Protein AF-A0A970HM15-F1 (afdb_monomer)

Mean predicted aligned error: 8.65 Å

Radius of gyration: 31.59 Å; Cα contacts (8 Å, |Δi|>4): 1946; chains: 1; bounding box: 91×61×74 Å

Sequence (796 aa):
MKNLAITLLSLAVATAALCGQAEATPLPNGTLEITVYDVKNAVRAGQLTLDAEPDGNACCSAEGIETQAQIRALEAGVEVTVVVRDTTGQDRALDLEAFYPIDLTGWTRWLDINTSQVMASFHRFKEKRYPFLAVSPPQGDTGLCMGVHPTQPFLYEIIVDASGITLKAPLGLTPLGEGPVKSRAEITFYIFPIPAAHGFRGALALYYSLFPEAFERRAMAEGMWLFSFPTEQLPNPHDYAYREGGPNGWKIDERLGIGTYPYTEVSSRTIAVPRLPADRQEALEIFAEMQTGINPAAWYLRGATVDSEVSRTGQRSLKCSKTDPQEWVGASQDIMVNQQRAEPITITGWLKAEGVTGFRGRECSLYADVLLIDGSWAFGRIVDFSVGTHDWQKSSMTFYFDRPVKMVRLHCLFRRGHTGTVWFDDITVTTASRPDENLCLNPGFEIHGTNLDIDAINAYALHAADNQPVFLITTHMGADVSPETPQKLLRFTLNPSPFLRQAEGVELPPGPKEIARYVNMIEAIPAIDGAYIDSVSSWATAHNDFRREHFYCNRNPFTYDPTTKQVVAAGRYYTWHFLDQLQKQLNPLGKWVFTNIHNTMDTFLLYTVSDIPGIESSITSHERFAYIRSASYQKPALLLNFLNLHDFDKRSKHEYHWRMSVLYGLYPSIGRRCDEAYALYGDLYRRFMPSLKSISAAGWQPITHAMLEPAGPYIERFGQSPKRGLYFTVYNENRSPYEGVLIVDAEALGIRAGEVVQVTDTTTGASWPAEFADGQLRAFFSIAAEDVAVLQLKAE

Secondary structure (DSSP, 8-state):
-TTHHHHHHHHHHHHHHHSSS----PPPS-EEEEEEEETTTTEEEEEEEEESSTT-EEEEEETTEEEEEEEEEETTEEEEEEEEEESSSS-EEEEEEEEEE---TTPEEE-SSS-EEEPPTT--EEE-SSSEEEEE-SSSSEEEEEEE-TTS----EEEEETTEEEEEEEEEEBTTS-GGGBTEEEEEEEEEEEETTTHHHHHHHHHHHH-GGGS-------SEEEESS-GGG-SSGGGEEEEE--STTHHHHHHHTPEEE-EE--SEEEEE-SS--SSHHHHHHHHHHHHHS-EETT-EEEB-EEESS--SSTT-EEEEEES-TT--EEEEEEEE---SS---EEEEEEEEEEEE-S-SSTTEEEEEEEEETTS-EEEEEEEE---EEEEEEEEEEEE--SS-EEEEEEEEEE-SS--EEEEEEEEEEEETTBTT---SSSTTS-SEE--HHHHHHHHHB-B-TTSSBPEEEESSSS-SS--SS---EEEEEB---TTPPPPTTSPPPHHHHHHHHHHHHHHH-TT--EEEE--TTSGGGG-EE--GGGGGG--S-BEE-TTT--EEEEHHHHHHHHHHHHHHHHGGGT-EEEE-----SS-HHHHHT-SEEEE-S----HHHHHHHHHHHTTS--EEEE-TTTTTTTSHHHHHHHHHHHHHHT-EEEE-S-HHHHHHHHHHHHHHHHHHHHHHHHH-EESS--EEEES--SEEEEE-S-GGG-EEEEEEE-SSS-EEEEEEEETTTTTPPTTT--EEEETTT--EEEEEEETTEEEEEEEE-TTEEEEEEE---

pLDDT: mean 91.55, std 12.41, range [22.52, 98.75]

Nearest PDB structures (foldseek):
  3k25-assembly2_B  TM=5.687E-01  e=7.316E-04  Synechocystis sp. PCC 6803
  1k1w-assembly1_A  TM=5.435E-01  e=3.963E-03  Thermococcus litoralis
  1k1x-assembly1_A  TM=5.190E-01  e=3.963E-03  Thermococcus litoralis
  8tvr-assembly1_S  TM=1.993E-01  e=1.738E-02  Salmonella phage P22

Structure (mmCIF, N/CA/C/O backbone):
data_AF-A0A970HM15-F1
#
_entry.id   AF-A0A970HM15-F1
#
loop_
_atom_site.group_PDB
_atom_site.id
_atom_site.type_symbol
_atom_site.label_atom_id
_atom_site.label_alt_id
_atom_site.label_comp_id
_atom_site.label_asym_id
_atom_site.label_entity_id
_atom_site.label_seq_id
_atom_site.pdbx_PDB_ins_code
_atom_site.Cartn_x
_atom_site.Cartn_y
_atom_site.Cartn_z
_atom_site.occupancy
_atom_site.B_iso_or_equiv
_atom_site.auth_seq_id
_atom_site.auth_comp_id
_atom_site.auth_asym_id
_atom_site.auth_atom_id
_atom_site.pdbx_PDB_model_num
ATOM 1 N N . MET A 1 1 ? 1.403 -31.945 -13.152 1.00 30.64 1 MET A N 1
ATOM 2 C CA . MET A 1 1 ? 2.686 -32.657 -12.934 1.00 30.64 1 MET A CA 1
ATOM 3 C C . MET A 1 1 ? 3.635 -32.613 -14.136 1.00 30.64 1 MET A C 1
ATOM 5 O O . MET A 1 1 ? 4.787 -32.284 -13.918 1.00 30.64 1 MET A O 1
ATOM 9 N N . LYS A 1 2 ? 3.205 -32.829 -15.394 1.00 22.52 2 LYS A N 1
ATOM 10 C CA . LYS A 1 2 ? 4.093 -32.648 -16.573 1.00 22.52 2 LYS A CA 1
ATOM 11 C C . LYS A 1 2 ? 4.417 -31.182 -16.936 1.00 22.52 2 LYS A C 1
ATOM 13 O O . LYS A 1 2 ? 5.478 -30.935 -17.488 1.00 22.52 2 LYS A O 1
ATOM 18 N N . ASN A 1 3 ? 3.579 -30.216 -16.540 1.00 25.91 3 ASN A N 1
ATOM 19 C CA . ASN A 1 3 ? 3.845 -28.782 -16.755 1.00 25.91 3 ASN A CA 1
ATOM 20 C C . ASN A 1 3 ? 4.819 -28.162 -15.735 1.00 25.91 3 ASN A C 1
ATOM 22 O O . ASN A 1 3 ? 5.382 -27.120 -16.024 1.00 25.91 3 ASN A O 1
ATOM 26 N N . LEU A 1 4 ? 5.069 -28.809 -14.587 1.00 27.09 4 LEU A N 1
ATOM 27 C CA . LEU A 1 4 ? 6.011 -28.306 -13.571 1.00 27.09 4 LEU A CA 1
ATOM 28 C C . LEU A 1 4 ? 7.479 -28.549 -13.981 1.00 27.09 4 LEU A C 1
ATOM 30 O O . LEU A 1 4 ? 8.359 -27.756 -13.671 1.00 27.09 4 LEU A O 1
ATOM 34 N N . ALA A 1 5 ? 7.729 -29.624 -14.735 1.00 25.83 5 ALA A N 1
ATOM 35 C CA . ALA A 1 5 ? 9.057 -29.979 -15.237 1.00 25.83 5 ALA A CA 1
ATOM 36 C C . ALA A 1 5 ? 9.518 -29.099 -16.416 1.00 25.83 5 ALA A C 1
ATOM 38 O O . ALA A 1 5 ? 10.714 -28.967 -16.649 1.00 25.83 5 ALA A O 1
ATOM 39 N N . ILE A 1 6 ? 8.582 -28.478 -17.145 1.00 27.80 6 ILE A N 1
ATOM 40 C CA . ILE A 1 6 ? 8.892 -27.578 -18.267 1.00 27.80 6 ILE A CA 1
ATOM 41 C C . ILE A 1 6 ? 9.220 -26.168 -17.746 1.00 27.80 6 ILE A C 1
ATOM 43 O O . ILE A 1 6 ? 10.126 -25.532 -18.274 1.00 27.80 6 ILE A O 1
ATOM 47 N N . THR A 1 7 ? 8.577 -25.724 -16.657 1.00 30.16 7 THR A N 1
ATOM 48 C CA . THR A 1 7 ? 8.855 -24.425 -16.018 1.00 30.16 7 THR A CA 1
ATOM 49 C C . THR A 1 7 ? 10.227 -24.383 -15.336 1.00 30.16 7 THR A C 1
ATOM 51 O O . THR A 1 7 ? 10.932 -23.383 -15.445 1.00 30.16 7 THR A O 1
ATOM 54 N N . LEU A 1 8 ? 10.654 -25.486 -14.706 1.00 28.95 8 LEU A N 1
ATOM 55 C CA . LEU A 1 8 ? 11.996 -25.615 -14.116 1.00 28.95 8 LEU A CA 1
ATOM 56 C C . LEU A 1 8 ? 13.106 -25.642 -15.181 1.00 28.95 8 LEU A C 1
ATOM 58 O O . LEU A 1 8 ? 14.166 -25.060 -14.969 1.00 28.95 8 LEU A O 1
ATOM 62 N N . LEU A 1 9 ? 12.850 -26.232 -16.357 1.00 26.72 9 LEU A N 1
ATOM 63 C CA . LEU A 1 9 ? 13.803 -26.200 -17.473 1.00 26.72 9 LEU A CA 1
ATOM 64 C C . LEU A 1 9 ? 13.884 -24.813 -18.133 1.00 26.72 9 LEU A C 1
ATOM 66 O O . LEU A 1 9 ? 14.956 -24.414 -18.568 1.00 26.72 9 LEU A O 1
ATOM 70 N N . SER A 1 10 ? 12.781 -24.056 -18.194 1.00 29.64 10 SER A N 1
ATOM 71 C CA . SER A 1 10 ? 12.797 -22.683 -18.722 1.00 29.64 10 SER A CA 1
ATOM 72 C C . SER A 1 10 ? 13.411 -21.667 -17.759 1.00 29.64 10 SER A C 1
ATOM 74 O O . SER A 1 10 ? 14.005 -20.698 -18.224 1.00 29.64 10 SER A O 1
ATOM 76 N N . LEU A 1 11 ? 13.317 -21.894 -16.440 1.00 34.50 11 LEU A N 1
ATOM 77 C CA . LEU A 1 11 ? 14.015 -21.073 -15.447 1.00 34.50 11 LEU A CA 1
ATOM 78 C C . LEU A 1 11 ? 15.526 -21.302 -15.525 1.00 34.50 11 LEU A C 1
ATOM 80 O O . LEU A 1 11 ? 16.256 -20.327 -15.604 1.00 34.50 11 LEU A O 1
ATOM 84 N N . ALA A 1 12 ? 15.965 -22.563 -15.635 1.00 29.70 12 ALA A N 1
ATOM 85 C CA . ALA A 1 12 ? 17.374 -22.919 -15.823 1.00 29.70 12 ALA A CA 1
ATOM 86 C C . ALA A 1 12 ? 17.977 -22.333 -17.113 1.00 29.70 12 ALA A C 1
ATOM 88 O O . ALA A 1 12 ? 19.162 -22.029 -17.159 1.00 29.70 12 ALA A O 1
ATOM 89 N N . VAL A 1 13 ? 17.172 -22.143 -18.166 1.00 32.38 13 VAL A N 1
ATOM 90 C CA . VAL A 1 13 ? 17.612 -21.493 -19.414 1.00 32.38 13 VAL A CA 1
ATOM 91 C C . VAL A 1 13 ? 17.644 -19.965 -19.283 1.00 32.38 13 VAL A C 1
ATOM 93 O O . VAL A 1 13 ? 18.488 -19.335 -19.909 1.00 32.38 13 VAL A O 1
ATOM 96 N N . ALA A 1 14 ? 16.797 -19.356 -18.446 1.00 33.56 14 ALA A N 1
ATOM 97 C CA . ALA A 1 14 ? 16.875 -17.924 -18.146 1.00 33.56 14 ALA A CA 1
ATOM 98 C C . ALA A 1 14 ? 18.066 -17.598 -17.227 1.00 33.56 14 ALA A C 1
ATOM 100 O O . ALA A 1 14 ? 18.763 -16.617 -17.480 1.00 33.56 14 ALA A O 1
ATOM 101 N N . THR A 1 15 ? 18.373 -18.449 -16.240 1.00 35.22 15 THR A N 1
ATOM 102 C CA . THR A 1 15 ? 19.641 -18.371 -15.498 1.00 35.22 15 THR A CA 1
ATOM 103 C C . THR A 1 15 ? 20.836 -18.679 -16.397 1.00 35.22 15 THR A C 1
ATOM 105 O O . THR A 1 15 ? 21.807 -17.941 -16.335 1.00 35.22 15 THR A O 1
ATOM 108 N N . ALA A 1 16 ? 20.769 -19.658 -17.308 1.00 31.70 16 ALA A N 1
ATOM 109 C CA . ALA A 1 16 ? 21.876 -19.970 -18.227 1.00 31.70 16 ALA A CA 1
ATOM 110 C C . ALA A 1 16 ? 22.087 -18.943 -19.360 1.00 31.70 16 ALA A C 1
ATOM 112 O O . ALA A 1 16 ? 23.170 -18.887 -19.934 1.00 31.70 16 ALA A O 1
ATOM 113 N N . ALA A 1 17 ? 21.080 -18.132 -19.701 1.00 36.69 17 ALA A N 1
ATOM 114 C CA . ALA A 1 17 ? 21.227 -17.033 -20.660 1.00 36.69 17 ALA A CA 1
ATOM 115 C C . ALA A 1 17 ? 21.759 -15.747 -19.999 1.00 36.69 17 ALA A C 1
ATOM 117 O O . ALA A 1 17 ? 22.427 -14.957 -20.656 1.00 36.69 17 ALA A O 1
ATOM 118 N N . LEU A 1 18 ? 21.505 -15.554 -18.697 1.00 40.38 18 LEU A N 1
ATOM 119 C CA . LEU A 1 18 ? 22.103 -14.485 -17.879 1.00 40.38 18 LEU A CA 1
ATOM 120 C C . LEU A 1 18 ? 23.485 -14.861 -17.319 1.00 40.38 18 LEU A C 1
ATOM 122 O O . LEU A 1 18 ? 24.289 -13.985 -17.019 1.00 40.38 18 LEU A O 1
ATOM 126 N N . CYS A 1 19 ? 23.762 -16.155 -17.194 1.00 35.81 19 CYS A N 1
ATOM 127 C CA . CYS A 1 19 ? 25.041 -16.729 -16.806 1.00 35.81 19 CYS A CA 1
ATOM 128 C C . CYS A 1 19 ? 25.513 -17.657 -17.921 1.00 35.81 19 CYS A C 1
ATOM 130 O O . CYS A 1 19 ? 25.247 -18.860 -17.884 1.00 35.81 19 CYS A O 1
ATOM 132 N N . GLY A 1 20 ? 26.264 -17.128 -18.889 1.00 32.31 20 GLY A N 1
ATOM 133 C CA . GLY A 1 20 ? 27.186 -17.983 -19.630 1.00 32.31 20 GLY A CA 1
ATOM 134 C C . GLY A 1 20 ? 28.057 -18.705 -18.604 1.00 32.31 20 GLY A C 1
ATOM 135 O O . GLY A 1 20 ? 28.857 -18.049 -17.957 1.00 32.31 20 GLY A O 1
ATOM 136 N N . GLN A 1 21 ? 27.792 -19.999 -18.378 1.00 30.98 21 GLN A N 1
ATOM 137 C CA . GLN A 1 21 ? 28.440 -20.873 -17.389 1.00 30.98 21 GLN A CA 1
ATOM 138 C C . GLN A 1 21 ? 29.095 -20.124 -16.213 1.00 30.98 21 GLN A C 1
ATOM 140 O O . GLN A 1 21 ? 30.317 -20.112 -16.085 1.00 30.98 21 GLN A O 1
ATOM 145 N N . ALA A 1 22 ? 28.296 -19.479 -15.361 1.00 35.69 22 ALA A N 1
ATOM 146 C CA . ALA A 1 22 ? 28.829 -18.951 -14.114 1.00 35.69 22 ALA A CA 1
ATOM 147 C C . ALA A 1 22 ? 29.036 -20.135 -13.163 1.00 35.69 22 ALA A C 1
ATOM 149 O O . ALA A 1 22 ? 28.093 -20.632 -12.547 1.00 35.69 22 ALA A O 1
ATOM 150 N N . GLU A 1 23 ? 30.275 -20.618 -13.068 1.00 33.22 23 GLU A N 1
ATOM 151 C CA . GLU A 1 23 ? 30.744 -21.211 -11.816 1.00 33.22 23 GLU A CA 1
ATOM 152 C C . GLU A 1 23 ? 30.349 -20.255 -10.681 1.00 33.22 23 GLU A C 1
ATOM 154 O O . GLU A 1 23 ? 30.469 -19.041 -10.846 1.00 33.22 23 GLU A O 1
ATOM 159 N N . ALA A 1 24 ? 29.820 -20.780 -9.570 1.00 38.03 24 ALA A N 1
ATOM 160 C CA . ALA A 1 24 ? 29.378 -19.973 -8.437 1.00 38.03 24 ALA A CA 1
ATOM 161 C C . ALA A 1 24 ? 30.477 -18.971 -8.059 1.00 38.03 24 ALA A C 1
ATOM 163 O O . ALA A 1 24 ? 31.510 -19.372 -7.524 1.00 38.03 24 ALA A O 1
ATOM 164 N N . THR A 1 25 ? 30.289 -17.685 -8.371 1.00 43.94 25 THR A N 1
ATOM 165 C CA . THR A 1 25 ? 31.270 -16.660 -8.020 1.00 43.94 25 THR A CA 1
ATOM 166 C C . THR A 1 25 ? 31.306 -16.601 -6.496 1.00 43.94 25 THR A C 1
ATOM 168 O O . THR A 1 25 ? 30.288 -16.232 -5.898 1.00 43.94 25 THR A O 1
ATOM 171 N N . PRO A 1 26 ? 32.412 -16.998 -5.840 1.00 52.44 26 PRO A N 1
ATOM 172 C CA . PRO A 1 26 ? 32.474 -16.976 -4.389 1.00 52.44 26 PRO A CA 1
ATOM 173 C C . PRO A 1 26 ? 32.239 -15.541 -3.914 1.00 52.44 26 PRO A C 1
ATOM 175 O O . PRO A 1 26 ? 32.713 -14.586 -4.540 1.00 52.44 26 PRO A O 1
ATOM 178 N N . LEU A 1 27 ? 31.482 -15.382 -2.822 1.00 62.38 27 LEU A N 1
ATOM 179 C CA . LEU A 1 27 ? 31.396 -14.088 -2.149 1.00 62.38 27 LEU A CA 1
ATOM 180 C C . LEU A 1 27 ? 32.825 -13.594 -1.873 1.00 62.38 27 LEU A C 1
ATOM 182 O O . LEU A 1 27 ? 33.687 -14.416 -1.553 1.00 62.38 27 LEU A O 1
ATOM 186 N N . PRO A 1 28 ? 33.104 -12.284 -1.998 1.00 60.19 28 PRO A N 1
ATOM 187 C CA . PRO A 1 28 ? 34.413 -11.757 -1.638 1.00 60.19 28 PRO A CA 1
ATOM 188 C C . PRO A 1 28 ? 34.787 -12.256 -0.231 1.00 60.19 28 PRO A C 1
ATOM 190 O O . PRO A 1 28 ? 33.967 -12.164 0.681 1.00 60.19 28 PRO A O 1
ATOM 193 N N . ASN A 1 29 ? 35.978 -12.844 -0.064 1.00 62.25 29 ASN A N 1
ATOM 194 C CA . ASN A 1 29 ? 36.423 -13.423 1.211 1.00 62.25 29 ASN A CA 1
ATOM 195 C C . ASN A 1 29 ? 36.212 -12.418 2.359 1.00 62.25 29 ASN A C 1
ATOM 197 O O . ASN A 1 29 ? 36.948 -11.437 2.467 1.00 62.25 29 ASN A O 1
ATOM 201 N N . GLY A 1 30 ? 35.208 -12.661 3.201 1.00 67.81 30 GLY A N 1
ATOM 202 C CA . GLY A 1 30 ? 34.805 -11.771 4.283 1.00 67.81 30 GLY A CA 1
ATOM 203 C C . GLY A 1 30 ? 34.034 -12.538 5.350 1.00 67.81 30 GLY A C 1
ATOM 204 O O . GLY A 1 30 ? 33.301 -13.478 5.051 1.00 67.81 30 GLY A O 1
ATOM 205 N N . THR A 1 31 ? 34.224 -12.163 6.608 1.00 85.62 31 THR A N 1
ATOM 206 C CA . THR A 1 31 ? 33.503 -12.737 7.747 1.00 85.62 31 THR A CA 1
ATOM 207 C C . THR A 1 31 ? 32.265 -11.905 8.039 1.00 85.62 31 THR A C 1
ATOM 209 O O . THR A 1 31 ? 32.374 -10.697 8.215 1.00 85.62 31 THR A O 1
ATOM 212 N N . LEU A 1 32 ? 31.095 -12.524 8.143 1.00 91.62 32 LEU A N 1
ATOM 213 C CA . LEU A 1 32 ? 29.884 -11.850 8.591 1.00 91.62 32 LEU A CA 1
ATOM 214 C C . LEU A 1 32 ? 29.911 -11.682 10.115 1.00 91.62 32 LEU A C 1
ATOM 216 O O . LEU A 1 32 ? 29.986 -12.663 10.856 1.00 91.62 32 LEU A O 1
ATOM 220 N N . GLU A 1 33 ? 29.796 -10.445 10.584 1.00 95.12 33 GLU A N 1
ATOM 221 C CA . GLU A 1 33 ? 29.717 -10.110 12.004 1.00 95.12 33 GLU A CA 1
ATOM 222 C C . GLU A 1 33 ? 28.267 -9.823 12.395 1.00 95.12 33 GLU A C 1
ATOM 224 O O . GLU A 1 33 ? 27.638 -8.917 11.857 1.00 95.12 33 GLU A O 1
ATOM 229 N N . ILE A 1 34 ? 27.719 -10.571 13.351 1.00 96.94 34 ILE A N 1
ATOM 230 C CA . ILE A 1 34 ? 26.359 -10.356 13.859 1.00 96.94 34 ILE A CA 1
ATOM 231 C C . ILE A 1 34 ? 26.451 -9.902 15.303 1.00 96.94 34 ILE A C 1
ATOM 233 O O . ILE A 1 34 ? 26.992 -10.610 16.152 1.00 96.94 34 ILE A O 1
ATOM 237 N N . THR A 1 35 ? 25.879 -8.742 15.597 1.00 98.00 35 THR A N 1
ATOM 238 C CA . THR A 1 35 ? 25.827 -8.190 16.947 1.00 98.00 35 THR A CA 1
ATOM 239 C C . THR A 1 35 ? 24.390 -7.900 17.348 1.00 98.00 35 THR A C 1
ATOM 241 O O . THR A 1 35 ? 23.608 -7.371 16.563 1.00 98.00 35 THR A O 1
ATOM 244 N N . VAL A 1 36 ? 24.041 -8.245 18.586 1.00 98.19 36 VAL A N 1
ATOM 245 C CA . VAL A 1 36 ? 22.740 -7.937 19.184 1.00 98.19 36 VAL A CA 1
ATOM 246 C C . VAL A 1 36 ? 22.963 -7.021 20.379 1.00 98.19 36 VAL A C 1
ATOM 248 O O . VAL A 1 36 ? 23.713 -7.355 21.300 1.00 98.19 36 VAL A O 1
ATOM 251 N N . TYR A 1 37 ? 22.309 -5.865 20.373 1.00 97.88 37 TYR A N 1
ATOM 252 C CA . TYR A 1 37 ? 22.393 -4.860 21.428 1.00 97.88 37 TYR A CA 1
ATOM 253 C C . TYR A 1 37 ? 21.059 -4.724 22.145 1.00 97.88 37 TYR A C 1
ATOM 255 O O . TYR A 1 37 ? 20.040 -4.487 21.506 1.00 97.88 37 TYR A O 1
ATOM 263 N N . ASP A 1 38 ? 21.063 -4.817 23.473 1.00 96.56 38 ASP A N 1
ATOM 264 C CA . ASP A 1 38 ? 19.918 -4.419 24.286 1.00 96.56 38 ASP A CA 1
ATOM 265 C C . ASP A 1 38 ? 19.900 -2.894 24.397 1.00 96.56 38 ASP A C 1
ATOM 267 O O . ASP A 1 38 ? 20.730 -2.282 25.074 1.00 96.56 38 ASP A O 1
ATOM 271 N N . VAL A 1 39 ? 18.950 -2.278 23.698 1.00 95.94 39 VAL A N 1
ATOM 272 C CA . VAL A 1 39 ? 18.876 -0.823 23.527 1.00 95.94 39 VAL A CA 1
ATOM 273 C C . VAL A 1 39 ? 18.465 -0.135 24.826 1.00 95.94 39 VAL A C 1
ATOM 275 O O . VAL A 1 39 ? 18.842 1.012 25.065 1.00 95.94 39 VAL A O 1
ATOM 278 N N . LYS A 1 40 ? 17.699 -0.820 25.680 1.00 91.25 40 LYS A N 1
ATOM 279 C CA . LYS A 1 40 ? 17.224 -0.264 26.950 1.00 91.25 40 LYS A CA 1
ATOM 280 C C . LYS A 1 40 ? 18.339 -0.241 27.990 1.00 91.25 40 LYS A C 1
ATOM 282 O O . LYS A 1 40 ? 18.469 0.736 28.721 1.00 91.25 40 LYS A O 1
ATOM 287 N N . ASN A 1 41 ? 19.131 -1.308 28.038 1.00 90.12 41 ASN A N 1
ATOM 288 C CA . ASN A 1 41 ? 20.212 -1.468 29.006 1.00 90.12 41 ASN A CA 1
ATOM 289 C C . ASN A 1 41 ? 21.568 -0.958 28.488 1.00 90.12 41 ASN A C 1
ATOM 291 O O . ASN A 1 41 ? 22.515 -0.866 29.264 1.00 90.12 41 ASN A O 1
ATOM 295 N N . ALA A 1 42 ? 21.661 -0.610 27.199 1.00 92.06 42 ALA A N 1
ATOM 296 C CA . ALA A 1 42 ? 22.886 -0.182 26.522 1.00 92.06 42 ALA A CA 1
ATOM 297 C C . ALA A 1 42 ? 24.038 -1.200 26.647 1.00 92.06 42 ALA A C 1
ATOM 299 O O . ALA A 1 42 ? 25.206 -0.829 26.774 1.00 92.06 42 ALA A O 1
ATOM 300 N N . VAL A 1 43 ? 23.706 -2.493 26.599 1.00 94.69 43 VAL A N 1
ATOM 301 C CA . VAL A 1 43 ? 24.668 -3.601 26.690 1.00 94.69 43 VAL A CA 1
ATOM 302 C C . VAL A 1 43 ? 24.630 -4.461 25.434 1.00 94.69 43 VAL A C 1
ATOM 304 O O . VAL A 1 43 ? 23.590 -4.634 24.799 1.00 94.69 43 VAL A O 1
ATOM 307 N N . ARG A 1 44 ? 25.780 -5.030 25.073 1.00 95.50 44 ARG A N 1
ATOM 308 C CA . ARG A 1 44 ? 25.866 -6.021 24.000 1.00 95.50 44 ARG A CA 1
ATOM 309 C C . ARG A 1 44 ? 25.376 -7.371 24.527 1.00 95.50 44 ARG A C 1
ATOM 311 O O . ARG A 1 44 ? 26.019 -7.955 25.392 1.00 95.50 44 ARG A O 1
ATOM 318 N N . ALA A 1 45 ? 24.262 -7.849 23.986 1.00 92.75 45 ALA A N 1
ATOM 319 C CA . ALA A 1 45 ? 23.592 -9.088 24.378 1.00 92.75 45 ALA A CA 1
ATOM 320 C C . ALA A 1 45 ? 23.969 -10.294 23.491 1.00 92.75 45 ALA A C 1
ATOM 322 O O . ALA A 1 45 ? 23.582 -11.421 23.779 1.00 92.75 45 ALA A O 1
ATOM 323 N N . GLY A 1 46 ? 24.746 -10.082 22.427 1.00 92.12 46 GLY A N 1
ATOM 324 C CA . GLY A 1 46 ? 25.299 -11.157 21.606 1.00 92.12 46 GLY A CA 1
ATOM 325 C C . GLY A 1 46 ? 26.320 -10.644 20.596 1.00 92.12 46 GLY A C 1
ATOM 326 O O . GLY A 1 46 ? 26.213 -9.510 20.132 1.00 92.12 46 GLY A O 1
ATOM 327 N N . GLN A 1 47 ? 27.315 -11.469 20.271 1.00 95.06 47 GLN A N 1
ATOM 328 C CA . GLN A 1 47 ? 28.231 -11.259 19.149 1.00 95.06 47 GLN A CA 1
ATOM 329 C C . GLN A 1 47 ? 28.595 -12.614 18.539 1.00 95.06 47 GLN A C 1
ATOM 331 O O . GLN A 1 47 ? 28.906 -13.551 19.275 1.00 95.06 47 GLN A O 1
ATOM 336 N N . LEU A 1 48 ? 28.544 -12.707 17.215 1.00 93.94 48 LEU A N 1
ATOM 337 C CA . LEU A 1 48 ? 28.913 -13.875 16.423 1.00 93.94 48 LEU A CA 1
ATOM 338 C C . LEU A 1 48 ? 29.750 -13.430 15.228 1.00 93.94 48 LEU A C 1
ATOM 340 O O . LEU A 1 48 ? 29.543 -12.344 14.690 1.00 93.94 48 LEU A O 1
ATOM 344 N N . THR A 1 49 ? 30.637 -14.311 14.788 1.00 90.50 49 THR A N 1
ATOM 345 C CA . THR A 1 49 ? 31.353 -14.180 13.522 1.00 90.50 49 THR A CA 1
ATOM 346 C C . THR A 1 49 ? 31.165 -15.484 12.766 1.00 90.50 49 THR A C 1
ATOM 348 O O . THR A 1 49 ? 31.345 -16.555 13.348 1.00 90.50 49 THR A O 1
ATOM 351 N N . LEU A 1 50 ? 30.765 -15.398 11.502 1.00 87.69 50 LEU A N 1
ATOM 352 C CA . LEU A 1 50 ? 30.659 -16.540 10.602 1.00 87.69 50 LEU A CA 1
ATOM 353 C C . LEU A 1 50 ? 31.513 -16.272 9.373 1.00 87.69 50 LEU A C 1
ATOM 355 O O . LEU A 1 50 ? 31.499 -15.162 8.842 1.00 87.69 50 LEU A O 1
ATOM 359 N N . ASP A 1 51 ? 32.222 -17.286 8.898 1.00 78.62 51 ASP A N 1
ATOM 360 C CA . ASP A 1 51 ? 32.808 -17.222 7.566 1.00 78.62 51 ASP A CA 1
ATOM 361 C C . ASP A 1 51 ? 31.663 -17.138 6.553 1.00 78.62 51 ASP A C 1
ATOM 363 O O . ASP A 1 51 ? 30.685 -17.875 6.672 1.00 78.62 51 ASP A O 1
ATOM 367 N N . ALA A 1 52 ? 31.757 -16.258 5.553 1.00 65.69 52 ALA A N 1
ATOM 368 C CA . ALA A 1 52 ? 30.758 -16.182 4.482 1.00 65.69 52 ALA A CA 1
ATOM 369 C C . ALA A 1 52 ? 30.837 -17.374 3.498 1.00 65.69 52 ALA A C 1
ATOM 371 O O . ALA A 1 52 ? 30.441 -17.251 2.338 1.00 65.69 52 ALA A O 1
ATOM 372 N N . GLU A 1 53 ? 31.356 -18.518 3.953 1.00 65.88 53 GLU A N 1
ATOM 373 C CA . GLU A 1 53 ? 31.318 -19.787 3.238 1.00 65.88 53 GLU A CA 1
ATOM 374 C C . GLU A 1 53 ? 29.971 -20.509 3.467 1.00 65.88 53 GLU A C 1
ATOM 376 O O . GLU A 1 53 ? 29.298 -20.294 4.482 1.00 65.88 53 GLU A O 1
ATOM 381 N N . PRO A 1 54 ? 29.549 -21.369 2.523 1.00 65.06 54 PRO A N 1
ATOM 382 C CA . PRO A 1 54 ? 28.362 -22.208 2.658 1.00 65.06 54 PRO A CA 1
ATOM 383 C C . PRO A 1 54 ? 28.291 -22.990 3.980 1.00 65.06 54 PRO A C 1
ATOM 385 O O . PRO A 1 54 ? 29.279 -23.569 4.421 1.00 65.06 54 PRO A O 1
ATOM 388 N N . ASP A 1 55 ? 27.091 -23.076 4.561 1.00 70.75 55 ASP A N 1
ATOM 389 C CA . ASP A 1 55 ? 26.736 -23.997 5.656 1.00 70.75 55 ASP A CA 1
ATOM 390 C C . ASP A 1 55 ? 27.364 -23.704 7.037 1.00 70.75 55 ASP A C 1
ATOM 392 O O . ASP A 1 55 ? 27.352 -24.551 7.937 1.00 70.75 55 ASP A O 1
ATOM 396 N N . GLY A 1 56 ? 27.846 -22.476 7.251 1.00 79.19 56 GLY A N 1
ATOM 397 C CA . GLY A 1 56 ? 28.272 -21.985 8.564 1.00 79.19 56 GLY A CA 1
ATOM 398 C C . GLY A 1 56 ? 27.117 -21.859 9.572 1.00 79.19 56 GLY A C 1
ATOM 399 O O . GLY A 1 56 ? 26.009 -21.437 9.237 1.00 79.19 56 GLY A O 1
ATOM 400 N N . ASN A 1 57 ? 27.377 -22.184 10.841 1.00 89.56 57 ASN A N 1
ATOM 401 C CA . ASN A 1 57 ? 26.445 -21.970 11.953 1.00 89.56 57 ASN A CA 1
ATOM 402 C C . ASN A 1 57 ? 27.203 -21.461 13.184 1.00 89.56 57 ASN A C 1
ATOM 404 O O . ASN A 1 57 ? 28.263 -21.987 13.524 1.00 89.56 57 ASN A O 1
ATOM 408 N N . ALA A 1 58 ? 26.646 -20.469 13.872 1.00 92.56 58 ALA A N 1
ATOM 409 C CA . ALA A 1 58 ? 27.200 -19.926 15.102 1.00 92.56 58 ALA A CA 1
ATOM 410 C C . ALA A 1 58 ? 26.090 -19.600 16.106 1.00 92.56 58 ALA A C 1
ATOM 412 O O . ALA A 1 58 ? 24.996 -19.167 15.742 1.00 92.56 58 ALA A O 1
ATOM 413 N N . CYS A 1 59 ? 26.384 -19.771 17.394 1.00 95.19 59 CYS A N 1
ATOM 414 C CA . CYS A 1 59 ? 25.464 -19.421 18.469 1.00 95.19 59 CYS A CA 1
ATOM 415 C C . CYS A 1 59 ? 26.186 -18.805 19.668 1.00 95.19 59 CYS A C 1
ATOM 417 O O . CYS A 1 59 ? 27.318 -19.173 19.985 1.00 95.19 59 CYS A O 1
ATOM 419 N N . CYS A 1 60 ? 25.513 -17.897 20.367 1.00 96.31 60 CYS A N 1
ATOM 420 C CA . CYS A 1 60 ? 25.984 -17.324 21.621 1.00 96.31 60 CYS A CA 1
ATOM 421 C C . CYS A 1 60 ? 24.804 -17.034 22.549 1.00 96.31 60 CYS A C 1
ATOM 423 O O . CYS A 1 60 ? 23.650 -16.972 22.123 1.00 96.31 60 CYS A O 1
ATOM 425 N N . SER A 1 61 ? 25.106 -16.876 23.835 1.00 95.50 61 SER A N 1
ATOM 426 C CA . SER A 1 61 ? 24.130 -16.501 24.850 1.00 95.50 61 SER A CA 1
ATOM 427 C C . SER A 1 61 ? 24.758 -15.502 25.813 1.00 95.50 61 SER A C 1
ATOM 429 O O . SER A 1 61 ? 25.779 -15.809 26.429 1.00 95.50 61 SER A O 1
ATOM 431 N N . ALA A 1 62 ? 24.158 -14.324 25.958 1.00 95.62 62 ALA A N 1
ATOM 432 C CA . ALA A 1 62 ? 24.564 -13.305 26.924 1.00 95.62 62 ALA A CA 1
ATOM 433 C C . ALA A 1 62 ? 23.353 -12.455 27.339 1.00 95.62 62 ALA A C 1
ATOM 435 O O . ALA A 1 62 ? 22.402 -12.309 26.579 1.00 95.62 62 ALA A O 1
ATOM 436 N N . GLU A 1 63 ? 23.354 -11.913 28.561 1.00 95.06 63 GLU A N 1
ATOM 437 C CA . GLU A 1 63 ? 22.277 -11.030 29.060 1.00 95.06 63 GLU A CA 1
ATOM 438 C C . GLU A 1 63 ? 20.850 -11.611 28.908 1.00 95.06 63 GLU A C 1
ATOM 440 O O . GLU A 1 63 ? 19.885 -10.900 28.602 1.00 95.06 63 GLU A O 1
ATOM 445 N N . GLY A 1 64 ? 20.709 -12.934 29.070 1.00 95.38 64 GLY A N 1
ATOM 446 C CA . GLY A 1 64 ? 19.431 -13.638 28.904 1.00 95.38 64 GLY A CA 1
ATOM 447 C C . GLY A 1 64 ? 18.895 -13.662 27.466 1.00 95.38 64 GLY A C 1
ATOM 448 O O . GLY A 1 64 ? 17.705 -13.898 27.265 1.00 95.38 64 GLY A O 1
ATOM 449 N N . ILE A 1 65 ? 19.749 -13.390 26.478 1.00 97.94 65 ILE A N 1
ATOM 450 C CA . ILE A 1 65 ? 19.455 -13.480 25.050 1.00 97.94 65 ILE A CA 1
ATOM 451 C C . ILE A 1 65 ? 20.281 -14.603 24.436 1.00 97.94 65 ILE A C 1
ATOM 453 O O . ILE A 1 65 ? 21.505 -14.605 24.535 1.00 97.94 65 ILE A O 1
ATOM 457 N N . GLU A 1 66 ? 19.610 -15.523 23.753 1.00 98.12 66 GLU A N 1
ATOM 458 C CA . GLU A 1 66 ? 20.233 -16.509 22.874 1.00 98.12 66 GLU A CA 1
ATOM 459 C C . GLU A 1 66 ? 20.177 -15.997 21.433 1.00 98.12 66 GLU A C 1
ATOM 461 O O . GLU A 1 66 ? 19.108 -15.629 20.943 1.00 98.12 66 GLU A O 1
ATOM 466 N N . THR A 1 67 ? 21.319 -15.987 20.745 1.00 98.19 67 THR A N 1
ATOM 467 C CA . THR A 1 67 ? 21.418 -15.633 19.323 1.00 98.19 67 THR A CA 1
ATOM 468 C C . THR A 1 67 ? 21.992 -16.810 18.549 1.00 98.19 67 THR A C 1
ATOM 470 O O . THR A 1 67 ? 23.015 -17.371 18.939 1.00 98.19 67 THR A O 1
ATOM 473 N N . GLN A 1 68 ? 21.339 -17.179 17.452 1.00 97.31 68 GLN A N 1
ATOM 474 C CA . GLN A 1 68 ? 21.776 -18.217 16.522 1.00 97.31 68 GLN A CA 1
ATOM 475 C C . GLN A 1 68 ? 21.779 -17.646 15.109 1.00 97.31 68 GLN A C 1
ATOM 477 O O . GLN A 1 68 ? 20.844 -16.943 14.733 1.00 97.31 68 GLN A O 1
ATOM 482 N N . ALA A 1 69 ? 22.809 -17.953 14.334 1.00 95.88 69 ALA A N 1
ATOM 483 C CA . ALA A 1 69 ? 22.930 -17.536 12.949 1.00 95.88 69 ALA A CA 1
ATOM 484 C C . ALA A 1 69 ? 23.357 -18.717 12.085 1.00 95.88 69 ALA A C 1
ATOM 486 O O . ALA A 1 69 ? 24.291 -19.433 12.436 1.00 95.88 69 ALA A O 1
ATOM 487 N N . GLN A 1 70 ? 22.682 -18.892 10.955 1.00 93.88 70 GLN A N 1
ATOM 488 C CA . GLN A 1 70 ? 22.950 -19.953 9.995 1.00 93.88 70 GLN A CA 1
ATOM 489 C C . GLN A 1 70 ? 23.103 -19.359 8.597 1.00 93.88 70 GLN A C 1
ATOM 491 O O . GLN A 1 70 ? 22.288 -18.533 8.186 1.00 93.88 70 GLN A O 1
ATOM 496 N N . ILE A 1 71 ? 24.117 -19.818 7.870 1.00 90.81 71 ILE A N 1
ATOM 497 C CA . ILE A 1 71 ? 24.349 -19.518 6.459 1.00 90.81 71 ILE A CA 1
ATOM 498 C C . ILE A 1 71 ? 23.973 -20.755 5.645 1.00 90.81 71 ILE A C 1
ATOM 500 O O . ILE A 1 71 ? 24.359 -21.869 5.988 1.00 90.81 71 ILE A O 1
ATOM 504 N N . ARG A 1 72 ? 23.220 -20.565 4.563 1.00 88.44 72 ARG A N 1
ATOM 505 C CA . ARG A 1 72 ? 22.900 -21.600 3.575 1.00 88.44 72 ARG A CA 1
ATOM 506 C C . ARG A 1 72 ? 23.341 -21.120 2.199 1.00 88.44 72 ARG A C 1
ATOM 508 O O . ARG A 1 72 ? 22.969 -20.021 1.788 1.00 88.44 72 ARG A O 1
ATOM 515 N N . ALA A 1 73 ? 24.091 -21.942 1.470 1.00 83.88 73 ALA A N 1
ATOM 516 C CA . ALA A 1 73 ? 24.428 -21.626 0.084 1.00 83.88 73 ALA A CA 1
ATOM 517 C C . ALA A 1 73 ? 23.204 -21.650 -0.834 1.00 83.88 73 ALA A C 1
ATOM 519 O O . ALA A 1 73 ? 22.318 -22.498 -0.710 1.00 83.88 73 ALA A O 1
ATOM 520 N N . LEU A 1 74 ? 23.199 -20.726 -1.788 1.00 79.44 74 LEU A N 1
ATOM 521 C CA . LEU A 1 74 ? 22.282 -20.667 -2.918 1.00 79.44 74 LEU A CA 1
ATOM 522 C C . LEU A 1 74 ? 23.091 -20.736 -4.217 1.00 79.44 74 LEU A C 1
ATOM 524 O O . LEU A 1 74 ? 24.295 -20.493 -4.223 1.00 79.44 74 LEU A O 1
ATOM 528 N N . GLU A 1 75 ? 22.418 -20.999 -5.336 1.00 73.31 75 GLU A N 1
ATOM 529 C CA . GLU A 1 75 ? 23.050 -21.023 -6.665 1.00 73.31 75 GLU A CA 1
ATOM 530 C C . GLU A 1 75 ? 23.759 -19.698 -7.008 1.00 73.31 75 GLU A C 1
ATOM 532 O O . GLU A 1 75 ? 24.793 -19.700 -7.666 1.00 73.31 75 GLU A O 1
ATOM 537 N N . ALA A 1 76 ? 23.240 -18.573 -6.506 1.00 72.44 76 ALA A N 1
ATOM 538 C CA . ALA A 1 76 ? 23.737 -17.231 -6.798 1.00 72.44 76 ALA A CA 1
ATOM 539 C C . ALA A 1 76 ? 24.090 -16.417 -5.536 1.00 72.44 76 ALA A C 1
ATOM 541 O O . ALA A 1 76 ? 23.932 -15.203 -5.545 1.00 72.44 76 ALA A O 1
ATOM 542 N N . GLY A 1 77 ? 24.522 -17.046 -4.433 1.00 83.25 77 GLY A N 1
ATOM 543 C CA . GLY A 1 77 ? 24.931 -16.330 -3.213 1.00 83.25 77 GLY A CA 1
ATOM 544 C C . GLY A 1 77 ? 24.692 -17.116 -1.927 1.00 83.25 77 GLY A C 1
ATOM 545 O O . GLY A 1 77 ? 24.751 -18.344 -1.920 1.00 83.25 77 GLY A O 1
ATOM 546 N N . VAL A 1 78 ? 24.397 -16.412 -0.833 1.00 87.00 78 VAL A N 1
ATOM 547 C CA . VAL A 1 78 ? 24.060 -17.028 0.459 1.00 87.00 78 VAL A CA 1
ATOM 548 C C . VAL A 1 78 ? 22.779 -16.452 1.051 1.00 87.00 78 VAL A C 1
ATOM 550 O O . VAL A 1 78 ? 22.490 -15.260 0.934 1.00 87.00 78 VAL A O 1
ATOM 553 N N . GLU A 1 79 ? 22.027 -17.316 1.720 1.00 92.00 79 GLU A N 1
ATOM 554 C CA . GLU A 1 79 ? 20.950 -16.958 2.636 1.00 92.00 79 GLU A CA 1
ATOM 555 C C . GLU A 1 79 ? 21.490 -16.994 4.064 1.00 92.00 79 GLU A C 1
ATOM 557 O O . GLU A 1 79 ? 22.145 -17.957 4.460 1.00 92.00 79 GLU A O 1
ATOM 562 N N . VAL A 1 80 ? 21.185 -15.969 4.850 1.00 94.19 80 VAL A N 1
ATOM 563 C CA . VAL A 1 80 ? 21.530 -15.882 6.264 1.00 94.19 80 VAL A CA 1
ATOM 564 C C . VAL A 1 80 ? 20.247 -15.787 7.071 1.00 94.19 80 VAL A C 1
ATOM 566 O O . VAL A 1 80 ? 19.446 -14.873 6.878 1.00 94.19 80 VAL A O 1
ATOM 569 N N . THR A 1 81 ? 20.063 -16.716 8.003 1.00 96.44 81 THR A N 1
ATOM 570 C CA . THR A 1 81 ? 18.957 -16.689 8.964 1.00 96.44 81 THR A CA 1
ATOM 571 C C . THR A 1 81 ? 19.504 -16.411 10.351 1.00 96.44 81 THR A C 1
ATOM 573 O O . THR A 1 81 ? 20.416 -17.101 10.807 1.00 96.44 81 THR A O 1
ATOM 576 N N . VAL A 1 82 ? 18.939 -15.413 11.032 1.00 97.75 82 VAL A N 1
ATOM 577 C CA . VAL A 1 82 ? 19.310 -15.060 12.404 1.00 97.75 82 VAL A CA 1
ATOM 578 C C . VAL A 1 82 ? 18.093 -15.172 13.306 1.00 97.75 82 VAL A C 1
ATOM 580 O O . VAL A 1 82 ? 17.052 -14.567 13.051 1.00 97.75 82 VAL A O 1
ATOM 583 N N . VAL A 1 83 ? 18.240 -15.940 14.380 1.00 98.06 83 VAL A N 1
ATOM 584 C CA . VAL A 1 83 ? 17.222 -16.158 15.404 1.00 98.06 83 VAL A CA 1
ATOM 585 C C . VAL A 1 83 ? 17.712 -15.563 16.713 1.00 98.06 83 VAL A C 1
ATOM 587 O O . VAL A 1 83 ? 18.779 -15.925 17.203 1.00 98.06 83 VAL A O 1
ATOM 590 N N . VAL A 1 84 ? 16.900 -14.694 17.308 1.00 98.31 84 VAL A N 1
ATOM 591 C CA . VAL A 1 84 ? 17.146 -14.106 18.627 1.00 98.31 84 VAL A CA 1
ATOM 592 C C . VAL A 1 84 ? 16.012 -14.510 19.559 1.00 98.31 84 VAL A C 1
ATOM 594 O O . VAL A 1 84 ? 14.839 -14.380 19.203 1.00 98.31 84 VAL A O 1
ATOM 597 N N . ARG A 1 85 ? 16.337 -15.011 20.751 1.00 98.31 85 ARG A N 1
ATOM 598 C CA . ARG A 1 85 ? 15.366 -15.478 21.748 1.00 98.31 85 ARG A CA 1
ATOM 599 C C . ARG A 1 85 ? 15.676 -14.892 23.120 1.00 98.31 85 ARG A C 1
ATOM 601 O O . ARG A 1 85 ? 16.816 -14.931 23.564 1.00 98.31 85 ARG A O 1
ATOM 608 N N . ASP A 1 86 ? 14.647 -14.407 23.807 1.00 98.00 86 ASP A N 1
ATOM 609 C CA . ASP A 1 86 ? 14.725 -14.063 25.226 1.00 98.00 86 ASP A CA 1
ATOM 610 C C . ASP A 1 86 ? 14.426 -15.303 26.075 1.00 98.00 86 ASP A C 1
ATOM 612 O O . ASP A 1 86 ? 13.424 -15.992 25.864 1.00 98.00 86 ASP A O 1
ATOM 616 N N . THR A 1 87 ? 15.301 -15.584 27.038 1.00 97.12 87 THR A N 1
ATOM 617 C CA . THR A 1 87 ? 15.175 -16.722 27.962 1.00 97.12 87 THR A CA 1
ATOM 618 C C . THR A 1 87 ? 14.656 -16.314 29.339 1.00 97.12 87 THR A C 1
ATOM 620 O O . THR A 1 87 ? 14.439 -17.166 30.199 1.00 97.12 87 THR A O 1
ATOM 623 N N . THR A 1 88 ? 14.420 -15.017 29.553 1.00 96.31 88 THR A N 1
ATOM 624 C CA . THR A 1 88 ? 14.049 -14.451 30.858 1.00 96.31 88 THR A CA 1
ATOM 625 C C . THR A 1 88 ? 12.542 -14.261 31.039 1.00 96.31 88 THR A C 1
ATOM 627 O O . THR A 1 88 ? 12.068 -14.109 32.166 1.00 96.31 88 THR A O 1
ATOM 630 N N . GLY A 1 89 ? 11.776 -14.283 29.945 1.00 95.25 89 GLY A N 1
ATOM 631 C CA . GLY A 1 89 ? 10.339 -14.024 29.936 1.00 95.25 89 GLY A CA 1
ATOM 632 C C . GLY A 1 89 ? 9.986 -12.536 30.010 1.00 95.25 89 GLY A C 1
ATOM 633 O O . GLY A 1 89 ? 8.892 -12.207 30.462 1.00 95.25 89 GLY A O 1
ATOM 634 N N . GLN A 1 90 ? 10.892 -11.645 29.602 1.00 95.69 90 GLN A N 1
ATOM 635 C CA . GLN A 1 90 ? 10.707 -10.192 29.662 1.00 95.69 90 GLN A CA 1
ATOM 636 C C . GLN A 1 90 ? 10.511 -9.586 28.270 1.00 95.69 90 GLN A C 1
ATOM 638 O O . GLN A 1 90 ? 10.874 -10.174 27.252 1.00 95.69 90 GLN A O 1
ATOM 643 N N . ASP A 1 91 ? 9.961 -8.373 28.232 1.00 97.75 91 ASP A N 1
ATOM 644 C CA . ASP A 1 91 ? 9.990 -7.560 27.019 1.00 97.75 91 ASP A CA 1
ATOM 645 C C . ASP A 1 91 ? 11.423 -7.059 26.764 1.00 97.75 91 ASP A C 1
ATOM 647 O O . ASP A 1 91 ? 12.043 -6.464 27.651 1.00 97.75 91 ASP A O 1
ATOM 651 N N . ARG A 1 92 ? 11.945 -7.264 25.548 1.00 98.00 92 ARG A N 1
ATOM 652 C CA . ARG A 1 92 ? 13.297 -6.846 25.138 1.00 98.00 92 ARG A CA 1
ATOM 653 C C . ARG A 1 92 ? 13.241 -5.979 23.887 1.00 98.00 92 ARG A C 1
ATOM 655 O O . ARG A 1 92 ? 12.665 -6.393 22.886 1.00 98.00 92 ARG A O 1
ATOM 662 N N . ALA A 1 93 ? 13.867 -4.807 23.948 1.00 98.25 93 ALA A N 1
ATOM 663 C CA . ALA A 1 93 ? 14.086 -3.922 22.806 1.00 98.25 93 ALA A CA 1
ATOM 664 C C . ALA A 1 93 ? 15.535 -4.077 22.338 1.00 98.25 93 ALA A C 1
ATOM 666 O O . ALA A 1 93 ? 16.460 -3.707 23.068 1.00 98.25 93 ALA A O 1
ATOM 667 N N . LEU A 1 94 ? 15.727 -4.660 21.157 1.00 98.44 94 LEU A N 1
ATOM 668 C CA . LEU A 1 94 ? 17.029 -5.073 20.652 1.00 98.44 94 LEU A CA 1
ATOM 669 C C . LEU A 1 94 ? 17.325 -4.438 19.292 1.00 98.44 94 LEU A C 1
ATOM 671 O O . LEU A 1 94 ? 16.451 -4.374 18.436 1.00 98.44 94 LEU A O 1
ATOM 675 N N . ASP A 1 95 ? 18.570 -4.038 19.069 1.00 98.44 95 ASP A N 1
ATOM 676 C CA . ASP A 1 95 ? 19.102 -3.767 17.734 1.00 98.44 95 ASP A CA 1
ATOM 677 C C . ASP A 1 95 ? 19.923 -4.982 17.296 1.00 98.44 95 ASP A C 1
ATOM 679 O O . ASP A 1 95 ? 20.904 -5.334 17.954 1.00 98.44 95 ASP A O 1
ATOM 683 N N . LEU A 1 96 ? 19.528 -5.623 16.196 1.00 98.44 96 LEU A N 1
ATOM 684 C CA . LEU A 1 96 ? 20.345 -6.621 15.509 1.00 98.44 96 LEU A CA 1
ATOM 685 C C . LEU A 1 96 ? 21.090 -5.935 14.367 1.00 98.44 96 LEU A C 1
ATOM 687 O O . LEU A 1 96 ? 20.468 -5.306 13.514 1.00 98.44 96 LEU A O 1
ATOM 691 N N . GLU A 1 97 ? 22.410 -6.076 14.338 1.00 98.25 97 GLU A N 1
ATOM 692 C CA . GLU A 1 97 ? 23.274 -5.564 13.276 1.00 98.25 97 GLU A CA 1
ATOM 693 C C . GLU A 1 97 ? 24.075 -6.717 12.666 1.00 98.25 97 GLU A C 1
ATOM 695 O O . GLU A 1 97 ? 24.855 -7.366 13.358 1.00 98.25 97 GLU A O 1
ATOM 700 N N . ALA A 1 98 ? 23.866 -6.983 11.376 1.00 97.19 98 ALA A N 1
ATOM 701 C CA . ALA A 1 98 ? 24.649 -7.929 10.592 1.00 97.19 98 ALA A CA 1
ATOM 702 C C . ALA A 1 98 ? 25.555 -7.145 9.635 1.00 97.19 98 ALA A C 1
ATOM 704 O O . ALA A 1 98 ? 25.081 -6.558 8.662 1.00 97.19 98 ALA A O 1
ATOM 705 N N . PHE A 1 99 ? 26.845 -7.087 9.950 1.00 96.50 99 PHE A N 1
ATOM 706 C CA . PHE A 1 99 ? 27.862 -6.336 9.230 1.00 96.50 99 PHE A CA 1
ATOM 707 C C . PHE A 1 99 ? 28.706 -7.262 8.357 1.00 96.50 99 PHE A C 1
ATOM 709 O O . PHE A 1 99 ? 29.300 -8.227 8.835 1.00 96.50 99 PHE A O 1
ATOM 716 N N . TYR A 1 100 ? 28.752 -6.949 7.067 1.00 94.25 100 TYR A N 1
ATOM 717 C CA . TYR A 1 100 ? 29.610 -7.596 6.091 1.00 94.25 100 TYR A CA 1
ATOM 718 C C . TYR A 1 100 ? 30.768 -6.642 5.733 1.00 94.25 100 TYR A C 1
ATOM 720 O O . TYR A 1 100 ? 30.540 -5.664 5.007 1.00 94.25 100 TYR A O 1
ATOM 728 N N . PRO A 1 101 ? 31.980 -6.880 6.269 1.00 92.69 101 PRO A N 1
ATOM 729 C CA . PRO A 1 101 ? 33.137 -6.016 6.091 1.00 92.69 101 PRO A CA 1
ATOM 730 C C . PRO A 1 101 ? 33.735 -6.181 4.693 1.00 92.69 101 PRO A C 1
ATOM 732 O O . PRO A 1 101 ? 34.102 -7.282 4.282 1.00 92.69 101 PRO A O 1
ATOM 735 N N . ILE A 1 102 ? 33.863 -5.072 3.969 1.00 89.25 102 ILE A N 1
ATOM 736 C CA . ILE A 1 102 ? 34.488 -5.007 2.645 1.00 89.25 102 ILE A CA 1
ATOM 737 C C . ILE A 1 102 ? 34.898 -3.558 2.351 1.00 89.25 102 ILE A C 1
ATOM 739 O O . ILE A 1 102 ? 34.137 -2.634 2.622 1.00 89.25 102 ILE A O 1
ATOM 743 N N . ASP A 1 103 ? 36.094 -3.340 1.794 1.00 89.75 103 ASP A N 1
ATOM 744 C CA . ASP A 1 103 ? 36.529 -1.993 1.403 1.00 89.75 103 ASP A CA 1
ATOM 745 C C . ASP A 1 103 ? 35.760 -1.521 0.161 1.00 89.75 103 ASP A C 1
ATOM 747 O O . ASP A 1 103 ? 35.999 -1.972 -0.962 1.00 89.75 103 ASP A O 1
ATOM 751 N N . LEU A 1 104 ? 34.826 -0.598 0.386 1.00 91.25 104 LEU A N 1
ATOM 752 C CA . LEU A 1 104 ? 33.974 -0.001 -0.642 1.00 91.25 104 LEU A CA 1
ATOM 753 C C . LEU A 1 104 ? 34.475 1.378 -1.087 1.00 91.25 104 LEU A C 1
ATOM 755 O O . LEU A 1 104 ? 33.744 2.143 -1.726 1.00 91.25 104 LEU A O 1
ATOM 759 N N . THR A 1 105 ? 35.716 1.742 -0.761 1.00 90.00 105 THR A N 1
ATOM 760 C CA . THR A 1 105 ? 36.288 3.025 -1.175 1.00 90.00 105 THR A CA 1
ATOM 761 C C . THR A 1 105 ? 36.324 3.133 -2.702 1.00 90.00 105 THR A C 1
ATOM 763 O O . THR A 1 105 ? 36.918 2.308 -3.391 1.00 90.00 105 THR A O 1
ATOM 766 N N . GLY A 1 106 ? 35.678 4.166 -3.254 1.00 90.19 106 GLY A N 1
ATOM 767 C CA . GLY A 1 106 ? 35.607 4.388 -4.703 1.00 90.19 106 GLY A CA 1
ATOM 768 C C . GLY A 1 106 ? 34.603 3.499 -5.445 1.00 90.19 106 GLY A C 1
ATOM 769 O O . GLY A 1 106 ? 34.466 3.642 -6.659 1.00 90.19 106 GLY A O 1
ATOM 770 N N . TRP A 1 107 ? 33.877 2.618 -4.750 1.00 93.69 107 TRP A N 1
ATOM 771 C CA . TRP A 1 107 ? 32.780 1.855 -5.346 1.00 93.69 107 TRP A CA 1
ATOM 772 C C . TRP A 1 107 ? 31.601 2.761 -5.680 1.00 93.69 107 TRP A C 1
ATOM 774 O O . TRP A 1 107 ? 31.388 3.805 -5.069 1.00 93.69 107 TRP A O 1
ATOM 784 N N . THR A 1 108 ? 30.795 2.351 -6.647 1.00 93.94 108 THR A N 1
ATOM 785 C CA . THR A 1 108 ? 29.523 2.998 -6.961 1.00 93.94 108 THR A CA 1
ATOM 786 C C . THR A 1 108 ? 28.420 2.337 -6.156 1.00 93.94 108 THR A C 1
ATOM 788 O O . THR A 1 108 ? 28.232 1.127 -6.259 1.00 93.94 108 THR A O 1
ATOM 791 N N . ARG A 1 109 ? 27.649 3.118 -5.396 1.00 94.19 109 ARG A N 1
ATOM 792 C CA . ARG A 1 109 ? 26.364 2.655 -4.870 1.00 94.19 109 ARG A CA 1
ATOM 793 C C . ARG A 1 109 ? 25.237 3.020 -5.817 1.00 94.19 109 ARG A C 1
ATOM 795 O O . ARG A 1 109 ? 25.241 4.099 -6.412 1.00 94.19 109 ARG A O 1
ATOM 802 N N . TRP A 1 110 ? 24.236 2.162 -5.889 1.00 95.31 110 TRP A N 1
ATOM 803 C CA . TRP A 1 110 ? 23.065 2.393 -6.716 1.00 95.31 110 TRP A CA 1
ATOM 804 C C . TRP A 1 110 ? 21.847 2.736 -5.860 1.00 95.31 110 TRP A C 1
ATOM 806 O O . TRP A 1 110 ? 21.591 2.072 -4.858 1.00 95.31 110 TRP A O 1
ATOM 816 N N . LEU A 1 111 ? 21.123 3.795 -6.232 1.00 94.56 111 LEU A N 1
ATOM 817 C CA . LEU A 1 111 ? 19.958 4.293 -5.490 1.00 94.56 111 LEU A CA 1
ATOM 818 C C . LEU A 1 111 ? 18.641 3.778 -6.083 1.00 94.56 111 LEU A C 1
ATOM 820 O O . LEU A 1 111 ? 17.689 3.565 -5.336 1.00 94.56 111 LEU A O 1
ATOM 824 N N . ASP A 1 112 ? 18.586 3.642 -7.407 1.00 95.69 112 ASP A N 1
ATOM 825 C CA . ASP A 1 112 ? 17.477 3.084 -8.182 1.00 95.69 112 ASP A CA 1
ATOM 826 C C . ASP A 1 112 ? 17.975 2.687 -9.592 1.00 95.69 112 ASP A C 1
ATOM 828 O O . ASP A 1 112 ? 19.180 2.651 -9.853 1.00 95.69 112 ASP A O 1
ATOM 832 N N . ILE A 1 113 ? 17.056 2.376 -10.513 1.00 96.00 113 ILE A N 1
ATOM 833 C CA . ILE A 1 113 ? 17.363 1.969 -11.897 1.00 96.00 113 ILE A CA 1
ATOM 834 C C . ILE A 1 113 ? 17.949 3.083 -12.789 1.00 96.00 113 ILE A C 1
ATOM 836 O O . ILE A 1 113 ? 18.392 2.785 -13.901 1.00 96.00 113 ILE A O 1
ATOM 840 N N . ASN A 1 114 ? 17.963 4.334 -12.324 1.00 94.69 114 ASN A N 1
ATOM 841 C CA . ASN A 1 114 ? 18.441 5.512 -13.056 1.00 94.69 114 ASN A CA 1
ATOM 842 C C . ASN A 1 114 ? 19.606 6.225 -12.359 1.00 94.69 114 ASN A C 1
ATOM 844 O O . ASN A 1 114 ? 20.402 6.891 -13.016 1.00 94.69 114 ASN A O 1
ATOM 848 N N . THR A 1 115 ? 19.697 6.115 -11.034 1.00 94.62 115 THR A N 1
ATOM 849 C CA . THR A 1 115 ? 20.551 6.969 -10.208 1.00 94.62 115 THR A CA 1
ATOM 850 C C . THR A 1 115 ? 21.590 6.151 -9.455 1.00 94.62 115 THR A C 1
ATOM 852 O O . THR A 1 115 ? 21.275 5.200 -8.735 1.00 94.62 115 THR A O 1
ATOM 855 N N . SER A 1 116 ? 22.846 6.580 -9.545 1.00 93.69 116 SER A N 1
ATOM 856 C CA . SER A 1 116 ? 23.964 6.024 -8.788 1.00 93.69 116 SER A CA 1
ATOM 857 C C . SER A 1 116 ? 24.874 7.125 -8.248 1.00 93.69 116 SER A C 1
ATOM 859 O O . SER A 1 116 ? 24.806 8.283 -8.664 1.00 93.69 116 SER A O 1
ATOM 861 N N . GLN A 1 117 ? 25.700 6.781 -7.263 1.00 91.38 117 GLN A N 1
ATOM 862 C CA . GLN A 1 117 ? 26.653 7.701 -6.656 1.00 91.38 117 GLN A CA 1
ATOM 863 C C . GLN A 1 117 ? 27.941 6.965 -6.278 1.00 91.38 117 GLN A C 1
ATOM 865 O O . GLN A 1 117 ? 27.898 5.950 -5.584 1.00 91.38 117 GLN A O 1
ATOM 870 N N . VAL A 1 118 ? 29.093 7.518 -6.668 1.00 89.62 118 VAL A N 1
ATOM 871 C CA . VAL A 1 118 ? 30.409 7.040 -6.214 1.00 89.62 118 VAL A CA 1
ATOM 872 C C . VAL A 1 118 ? 30.577 7.305 -4.715 1.00 89.62 118 VAL A C 1
ATOM 874 O O . VAL A 1 118 ? 30.303 8.401 -4.220 1.00 89.62 118 VAL A O 1
ATOM 877 N N . MET A 1 119 ? 31.027 6.294 -3.982 1.00 84.19 119 MET A N 1
ATOM 878 C CA . MET A 1 119 ? 31.248 6.331 -2.545 1.00 84.19 119 MET A CA 1
ATOM 879 C C . MET A 1 119 ? 32.572 7.021 -2.214 1.00 84.19 119 MET A C 1
ATOM 881 O O . MET A 1 119 ? 33.653 6.542 -2.556 1.00 84.19 119 MET A O 1
ATOM 885 N N . ALA A 1 120 ? 32.481 8.143 -1.499 1.00 76.06 120 ALA A N 1
ATOM 886 C C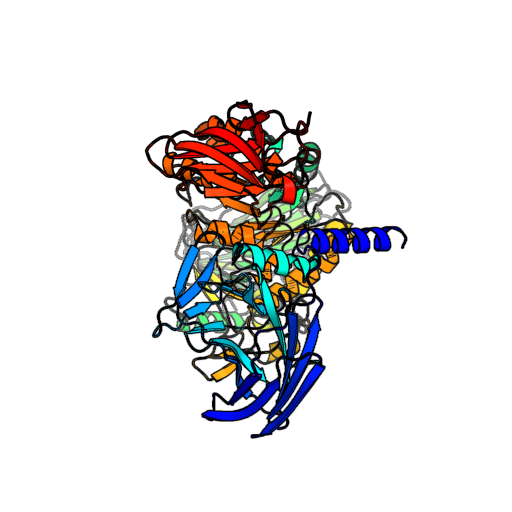A . ALA A 1 120 ? 33.625 8.805 -0.880 1.00 76.06 120 ALA A CA 1
ATOM 887 C C . ALA A 1 120 ? 33.823 8.313 0.565 1.00 76.06 120 ALA A C 1
ATOM 889 O O . ALA A 1 120 ? 32.850 8.029 1.263 1.00 76.06 120 ALA A O 1
ATOM 890 N N . SER A 1 121 ? 35.074 8.292 1.032 1.00 66.06 121 SER A N 1
ATOM 891 C CA . SER A 1 121 ? 35.534 7.585 2.242 1.00 66.06 121 SER A CA 1
ATOM 892 C C . SER A 1 121 ? 34.828 7.936 3.562 1.00 66.06 121 SER A C 1
ATOM 894 O O . SER A 1 121 ? 34.908 7.173 4.514 1.00 66.06 121 SER A O 1
ATOM 896 N N . PHE A 1 122 ? 34.158 9.087 3.652 1.00 63.62 122 PHE A N 1
ATOM 897 C CA . PHE A 1 122 ? 33.566 9.614 4.892 1.00 63.62 122 PHE A CA 1
ATOM 898 C C . PHE A 1 122 ? 32.031 9.611 4.914 1.00 63.62 122 PHE A C 1
ATOM 900 O O . PHE A 1 122 ? 31.434 10.179 5.828 1.00 63.62 122 PHE A O 1
ATOM 907 N N . HIS A 1 123 ? 31.371 9.007 3.924 1.00 77.38 123 HIS A N 1
ATOM 908 C CA . HIS A 1 123 ? 29.913 9.004 3.880 1.00 77.38 123 HIS A CA 1
ATOM 909 C C . HIS A 1 123 ? 29.308 7.675 4.334 1.00 77.38 123 HIS A C 1
ATOM 911 O O . HIS A 1 123 ? 29.709 6.607 3.878 1.00 77.38 123 HIS A O 1
ATOM 917 N N . ARG A 1 124 ? 28.271 7.780 5.170 1.00 89.00 124 ARG A N 1
ATOM 918 C CA . ARG A 1 124 ? 27.405 6.680 5.600 1.00 89.00 124 ARG A CA 1
ATOM 919 C C . ARG A 1 124 ? 25.997 6.915 5.067 1.00 89.00 124 ARG A C 1
ATOM 921 O O . ARG A 1 124 ? 25.417 7.973 5.310 1.00 89.00 124 ARG A O 1
ATOM 928 N N . PHE A 1 125 ? 25.444 5.935 4.364 1.00 91.50 125 PHE A N 1
ATOM 929 C CA . PHE A 1 125 ? 24.125 6.014 3.735 1.00 91.50 125 PHE A CA 1
ATOM 930 C C . PHE A 1 125 ? 23.181 4.966 4.307 1.00 91.50 125 PHE A C 1
ATOM 932 O O . PHE A 1 125 ? 23.625 3.945 4.824 1.00 91.50 125 PHE A O 1
ATOM 939 N N . LYS A 1 126 ? 21.876 5.233 4.220 1.00 93.94 126 LYS A N 1
ATOM 940 C CA . LYS A 1 126 ? 20.816 4.341 4.691 1.00 93.94 126 LYS A CA 1
ATOM 941 C C . LYS A 1 126 ? 19.797 4.120 3.582 1.00 93.94 126 LYS A C 1
ATOM 943 O O . LYS A 1 126 ? 19.267 5.093 3.051 1.00 93.94 126 LYS A O 1
ATOM 948 N N . GLU A 1 127 ? 19.490 2.865 3.298 1.00 94.56 127 GLU A N 1
ATOM 949 C CA . GLU A 1 127 ? 18.403 2.443 2.424 1.00 94.56 127 GLU A CA 1
ATOM 950 C C . GLU A 1 127 ? 17.296 1.787 3.257 1.00 94.56 127 GLU A C 1
ATOM 952 O O . GLU A 1 127 ? 17.551 0.949 4.122 1.00 94.56 127 GLU A O 1
ATOM 957 N N . LYS A 1 128 ? 16.060 2.219 3.013 1.00 92.50 128 LYS A N 1
ATOM 958 C CA . LYS A 1 128 ? 14.837 1.732 3.681 1.00 92.50 128 LYS A CA 1
ATOM 959 C C . LYS A 1 128 ? 13.676 1.526 2.711 1.00 92.50 128 LYS A C 1
ATOM 961 O O . LYS A 1 128 ? 12.615 1.059 3.107 1.00 92.50 128 LYS A O 1
ATOM 966 N N . ARG A 1 129 ? 13.842 1.992 1.475 1.00 93.25 129 ARG A N 1
ATOM 967 C CA . ARG A 1 129 ? 12.805 2.072 0.458 1.00 93.25 129 ARG A CA 1
ATOM 968 C C . ARG A 1 129 ? 12.717 0.757 -0.297 1.00 93.25 129 ARG A C 1
ATOM 970 O O . ARG A 1 129 ? 11.642 0.179 -0.424 1.00 93.25 129 ARG A O 1
ATOM 977 N N . TYR A 1 130 ? 13.865 0.285 -0.773 1.00 95.50 130 TYR A N 1
ATOM 978 C CA . TYR A 1 130 ? 14.003 -0.992 -1.464 1.00 95.50 130 TYR A CA 1
ATOM 979 C C . TYR A 1 130 ? 14.333 -2.122 -0.480 1.00 95.50 130 TYR A C 1
ATOM 981 O O . TYR A 1 130 ? 14.896 -1.868 0.591 1.00 95.50 130 TYR A O 1
ATOM 989 N N . PRO A 1 131 ? 14.011 -3.381 -0.819 1.00 95.81 131 PRO A N 1
ATOM 990 C CA . PRO A 1 131 ? 14.347 -4.534 0.009 1.00 95.81 131 PRO A CA 1
ATOM 991 C C . PRO A 1 131 ? 15.794 -4.996 -0.163 1.00 95.81 131 PRO A C 1
ATOM 993 O O . PRO A 1 131 ? 16.161 -6.051 0.340 1.00 95.81 131 PRO A O 1
ATOM 996 N N . PHE A 1 132 ? 16.626 -4.228 -0.861 1.00 96.25 132 PHE A N 1
ATOM 997 C CA . PHE A 1 132 ? 18.040 -4.513 -1.035 1.00 96.25 132 PHE A CA 1
ATOM 998 C C . PHE A 1 132 ? 18.837 -3.232 -1.301 1.00 96.25 132 PHE A C 1
ATOM 1000 O O . PHE A 1 132 ? 18.274 -2.171 -1.578 1.00 96.25 132 PHE A O 1
ATOM 1007 N N . LEU A 1 133 ? 20.159 -3.362 -1.239 1.00 96.56 133 LEU A N 1
ATOM 1008 C CA . LEU A 1 133 ? 21.142 -2.353 -1.607 1.00 96.56 133 LEU A CA 1
ATOM 1009 C C . LEU A 1 133 ? 22.195 -2.986 -2.517 1.00 96.56 133 LEU A C 1
ATOM 1011 O O . LEU A 1 133 ? 22.683 -4.074 -2.220 1.00 96.56 133 LEU A O 1
ATOM 1015 N N . ALA A 1 134 ? 22.567 -2.285 -3.590 1.00 96.06 134 ALA A N 1
ATOM 1016 C CA . ALA A 1 134 ? 23.526 -2.752 -4.587 1.00 96.06 134 ALA A CA 1
ATOM 1017 C C . ALA A 1 134 ? 24.731 -1.806 -4.706 1.00 96.06 134 ALA A C 1
ATOM 1019 O O . ALA A 1 134 ? 24.573 -0.581 -4.770 1.00 96.06 134 ALA A O 1
ATOM 1020 N N . VAL A 1 135 ? 25.930 -2.382 -4.796 1.00 95.19 135 VAL A N 1
ATOM 1021 C CA . VAL A 1 135 ? 27.198 -1.675 -5.023 1.00 95.19 135 VAL A CA 1
ATOM 1022 C C . VAL A 1 135 ? 28.013 -2.354 -6.123 1.00 95.19 135 VAL A C 1
ATOM 1024 O O . VAL A 1 135 ? 27.925 -3.564 -6.323 1.00 95.19 135 VAL A O 1
ATOM 1027 N N . SER A 1 136 ? 28.818 -1.585 -6.849 1.00 94.50 136 SER A N 1
ATOM 1028 C CA . SER A 1 136 ? 29.685 -2.093 -7.919 1.00 94.50 136 SER A CA 1
ATOM 1029 C C . SER A 1 136 ? 31.077 -1.468 -7.833 1.00 94.50 136 SER A C 1
ATOM 1031 O O . SER A 1 136 ? 31.176 -0.270 -7.547 1.00 94.50 136 SER A O 1
ATOM 1033 N N . PRO A 1 137 ? 32.150 -2.239 -8.066 1.00 92.31 137 PRO A N 1
ATOM 1034 C CA . PRO A 1 137 ? 33.506 -1.721 -7.984 1.00 92.31 137 PRO A CA 1
ATOM 1035 C C . PRO A 1 137 ? 33.816 -0.777 -9.157 1.00 92.31 137 PRO A C 1
ATOM 1037 O O . PRO A 1 137 ? 33.170 -0.854 -10.203 1.00 92.31 137 PRO A O 1
ATOM 1040 N N . PRO A 1 138 ? 34.825 0.104 -9.024 1.00 89.50 138 PRO A N 1
ATOM 1041 C CA . PRO A 1 138 ? 35.298 0.925 -10.141 1.00 89.50 138 PRO A CA 1
ATOM 1042 C C . PRO A 1 138 ? 36.027 0.103 -11.220 1.00 89.50 138 PRO A C 1
ATOM 1044 O O . PRO A 1 138 ? 36.140 0.551 -12.358 1.00 89.50 138 PRO A O 1
ATOM 1047 N N . GLN A 1 139 ? 36.551 -1.075 -10.861 1.00 84.69 139 GLN A N 1
ATOM 1048 C CA . GLN A 1 139 ? 37.213 -2.030 -11.752 1.00 84.69 139 GLN A CA 1
ATOM 1049 C C . GLN A 1 139 ? 36.765 -3.453 -11.403 1.00 84.69 139 GLN A C 1
ATOM 1051 O O . GLN A 1 139 ? 36.672 -3.791 -10.224 1.00 84.69 139 GLN A O 1
ATOM 1056 N N . GLY A 1 140 ? 36.549 -4.287 -12.420 1.00 83.62 140 GLY A N 1
ATOM 1057 C CA . GLY A 1 140 ? 36.089 -5.668 -12.271 1.00 83.62 140 GLY A CA 1
ATOM 1058 C C . GLY A 1 140 ? 34.605 -5.849 -12.590 1.00 83.62 140 GLY A C 1
ATOM 1059 O O . GLY A 1 140 ? 33.837 -4.889 -12.637 1.00 83.62 140 GLY A O 1
ATOM 1060 N N . ASP A 1 141 ? 34.216 -7.106 -12.799 1.00 84.94 141 ASP A N 1
ATOM 1061 C CA . ASP A 1 141 ? 32.920 -7.452 -13.396 1.00 84.94 141 ASP A CA 1
ATOM 1062 C C . ASP A 1 141 ? 31.847 -7.836 -12.367 1.00 84.94 141 ASP A C 1
ATOM 1064 O O . ASP A 1 141 ? 30.679 -8.011 -12.720 1.00 84.94 141 ASP A O 1
ATOM 1068 N N . THR A 1 142 ? 32.210 -7.911 -11.083 1.00 88.19 142 THR A N 1
ATOM 1069 C CA . THR A 1 142 ? 31.331 -8.388 -10.006 1.00 88.19 142 THR A CA 1
ATOM 1070 C C . THR A 1 142 ? 31.119 -7.313 -8.943 1.00 88.19 142 THR A C 1
ATOM 1072 O O . THR A 1 142 ? 32.047 -6.913 -8.245 1.00 88.19 142 THR A O 1
ATOM 1075 N N . GLY A 1 143 ? 29.877 -6.852 -8.811 1.00 90.75 143 GLY A N 1
ATOM 1076 C CA . GLY A 1 143 ? 29.379 -6.073 -7.681 1.00 90.75 143 GLY A CA 1
ATOM 1077 C C . GLY A 1 143 ? 28.767 -6.950 -6.587 1.00 90.75 143 GLY A C 1
ATOM 1078 O O . GLY A 1 143 ? 28.742 -8.175 -6.686 1.00 90.75 143 GLY A O 1
ATOM 1079 N N . LEU A 1 144 ? 28.226 -6.308 -5.554 1.00 91.44 144 LEU A N 1
ATOM 1080 C CA . LEU A 1 144 ? 27.630 -6.962 -4.393 1.00 91.44 144 LEU A CA 1
ATOM 1081 C C . LEU A 1 144 ? 26.237 -6.401 -4.112 1.00 91.44 144 LEU A C 1
ATOM 1083 O O . LEU A 1 144 ? 26.000 -5.198 -4.248 1.00 91.44 144 LEU A O 1
ATOM 1087 N N . CYS A 1 145 ? 25.331 -7.264 -3.672 1.00 93.69 145 CYS A N 1
ATOM 1088 C CA . CYS A 1 145 ? 24.018 -6.876 -3.195 1.00 93.69 145 CYS A CA 1
ATOM 1089 C C . CYS A 1 145 ? 23.700 -7.557 -1.860 1.00 93.69 145 CYS A C 1
ATOM 1091 O O . CYS A 1 145 ? 23.960 -8.746 -1.681 1.00 93.69 145 CYS A O 1
ATOM 1093 N N . MET A 1 146 ? 23.121 -6.793 -0.933 1.00 95.75 146 MET A N 1
ATOM 1094 C CA . MET A 1 146 ? 22.552 -7.294 0.318 1.00 95.75 146 MET A CA 1
ATOM 1095 C C . MET A 1 146 ? 21.060 -6.972 0.331 1.00 95.75 146 MET A C 1
ATOM 1097 O O . MET A 1 146 ? 20.689 -5.824 0.089 1.00 95.75 146 MET A O 1
ATOM 1101 N N . GLY A 1 147 ? 20.206 -7.953 0.612 1.00 95.62 147 GLY A N 1
ATOM 1102 C CA . GLY A 1 147 ? 18.754 -7.766 0.597 1.00 95.62 147 GLY A CA 1
ATOM 1103 C C . GLY A 1 147 ? 17.994 -8.672 1.551 1.00 95.62 147 GLY A C 1
ATOM 1104 O O . GLY A 1 147 ? 18.530 -9.647 2.054 1.00 95.62 147 GLY A O 1
ATOM 1105 N N . VAL A 1 148 ? 16.736 -8.346 1.813 1.00 95.94 148 VAL A N 1
ATOM 1106 C CA . VAL A 1 148 ? 15.837 -9.087 2.707 1.00 95.94 148 VAL A CA 1
ATOM 1107 C C . VAL A 1 148 ? 14.821 -9.894 1.902 1.00 95.94 148 VAL A C 1
ATOM 1109 O O . VAL A 1 148 ? 14.599 -9.609 0.724 1.00 95.94 148 VAL A O 1
ATOM 1112 N N . HIS A 1 149 ? 14.180 -10.893 2.512 1.00 93.00 149 HIS A N 1
ATOM 1113 C CA . HIS A 1 149 ? 13.097 -11.623 1.845 1.00 93.00 149 HIS A CA 1
ATOM 1114 C C . HIS A 1 149 ? 11.899 -10.688 1.565 1.00 93.00 149 HIS A C 1
ATOM 1116 O O . HIS A 1 149 ? 11.420 -10.037 2.498 1.00 93.00 149 HIS A O 1
ATOM 1122 N N . PRO A 1 150 ? 11.346 -10.628 0.335 1.00 91.50 150 PRO A N 1
ATOM 1123 C CA . PRO A 1 150 ? 10.332 -9.626 -0.015 1.00 91.50 150 PRO A CA 1
ATOM 1124 C C . PRO A 1 150 ? 9.006 -9.824 0.718 1.00 91.50 150 PRO A C 1
ATOM 1126 O O . PRO A 1 150 ? 8.254 -8.871 0.885 1.00 91.50 150 PRO A O 1
ATOM 1129 N N . THR A 1 151 ? 8.715 -11.053 1.154 1.00 92.00 151 THR A N 1
ATOM 1130 C CA . THR A 1 151 ? 7.455 -11.416 1.822 1.00 92.00 151 THR A CA 1
ATOM 1131 C C . THR A 1 151 ? 7.623 -11.782 3.300 1.00 92.00 151 THR A C 1
ATOM 1133 O O . THR A 1 151 ? 6.701 -12.353 3.875 1.00 92.00 151 THR A O 1
ATOM 1136 N N . GLN A 1 152 ? 8.784 -11.518 3.916 1.00 93.31 152 GLN A N 1
ATOM 1137 C CA . GLN A 1 152 ? 8.966 -11.661 5.367 1.00 93.31 152 GLN A CA 1
ATOM 1138 C C . GLN A 1 152 ? 8.889 -10.266 5.998 1.00 93.31 152 GLN A C 1
ATOM 1140 O O . GLN A 1 152 ? 9.842 -9.497 5.888 1.00 93.31 152 GLN A O 1
ATOM 1145 N N . PRO A 1 153 ? 7.781 -9.890 6.655 1.00 94.44 153 PRO A N 1
ATOM 1146 C CA . PRO A 1 153 ? 7.687 -8.560 7.234 1.00 94.44 153 PRO A CA 1
ATOM 1147 C C . PRO A 1 153 ? 8.590 -8.426 8.463 1.00 94.44 153 PRO A C 1
ATOM 1149 O O . PRO A 1 153 ? 8.386 -9.098 9.468 1.00 94.44 153 PRO A O 1
ATOM 1152 N N . PHE A 1 154 ? 9.555 -7.517 8.404 1.00 95.06 154 PHE A N 1
ATOM 1153 C CA . PHE A 1 154 ? 10.273 -6.981 9.560 1.00 95.06 154 PHE A CA 1
ATOM 1154 C C . PHE A 1 154 ? 10.761 -5.562 9.231 1.00 95.06 154 PHE A C 1
ATOM 1156 O O . PHE A 1 154 ? 10.770 -5.157 8.068 1.00 95.06 154 PHE A O 1
ATOM 1163 N N . LEU A 1 155 ? 11.083 -4.755 10.245 1.00 95.19 155 LEU A N 1
ATOM 1164 C CA . LEU A 1 155 ? 11.666 -3.431 10.022 1.00 95.19 155 LEU A CA 1
ATOM 1165 C C . LEU A 1 155 ? 13.170 -3.579 9.823 1.00 95.19 155 LEU A C 1
ATOM 1167 O O . LEU A 1 155 ? 13.820 -4.320 10.557 1.00 95.19 155 LEU A O 1
ATOM 1171 N N . TYR A 1 156 ? 13.720 -2.838 8.868 1.00 95.62 156 TYR A N 1
ATOM 1172 C CA . TYR A 1 156 ? 15.148 -2.850 8.596 1.00 95.62 156 TYR A CA 1
ATOM 1173 C C . TYR A 1 156 ? 15.650 -1.498 8.076 1.00 95.62 156 TYR A C 1
ATOM 1175 O O . TYR A 1 156 ? 14.895 -0.672 7.560 1.00 95.62 156 TYR A O 1
ATOM 1183 N N . GLU A 1 157 ? 16.955 -1.293 8.204 1.00 96.62 157 GLU A N 1
ATOM 1184 C CA . GLU A 1 157 ? 17.741 -0.317 7.458 1.00 96.62 157 GLU A CA 1
ATOM 1185 C C . GLU A 1 157 ? 18.958 -1.052 6.886 1.00 96.62 157 GLU A C 1
ATOM 1187 O O . GLU A 1 157 ? 19.649 -1.750 7.628 1.00 96.62 157 GLU A O 1
ATOM 1192 N N . ILE A 1 158 ? 19.254 -0.886 5.595 1.00 97.69 158 ILE A N 1
ATOM 1193 C CA . ILE A 1 158 ? 20.527 -1.342 5.022 1.00 97.69 158 ILE A CA 1
ATOM 1194 C C . ILE A 1 158 ? 21.453 -0.137 4.952 1.00 97.69 158 ILE A C 1
ATOM 1196 O O . ILE A 1 158 ? 21.151 0.875 4.322 1.00 97.69 158 ILE A O 1
ATOM 1200 N N . ILE A 1 159 ? 22.563 -0.221 5.662 1.00 96.94 159 ILE A N 1
ATOM 1201 C CA . ILE A 1 159 ? 23.523 0.854 5.841 1.00 96.94 159 ILE A CA 1
ATOM 1202 C C . ILE A 1 159 ? 24.758 0.517 5.020 1.00 96.94 159 ILE A C 1
ATOM 1204 O O . ILE A 1 159 ? 25.219 -0.617 5.044 1.00 96.94 159 ILE A O 1
ATOM 1208 N N . VAL A 1 160 ? 25.305 1.500 4.314 1.00 95.12 160 VAL A N 1
ATOM 1209 C CA . VAL A 1 160 ? 26.555 1.332 3.571 1.00 95.12 160 VAL A CA 1
ATOM 1210 C C . VAL A 1 160 ? 27.497 2.496 3.847 1.00 95.12 160 VAL A C 1
ATOM 1212 O O . VAL A 1 160 ? 27.084 3.661 3.835 1.00 95.12 160 VAL A O 1
ATOM 1215 N N . ASP A 1 161 ? 28.760 2.179 4.097 1.00 92.50 161 ASP A N 1
ATOM 1216 C CA . ASP A 1 161 ? 29.870 3.125 4.174 1.00 92.50 161 ASP A CA 1
ATOM 1217 C C . ASP A 1 161 ? 31.141 2.489 3.591 1.00 92.50 161 ASP A C 1
ATOM 1219 O O . ASP A 1 161 ? 31.094 1.397 3.030 1.00 92.50 161 ASP A O 1
ATOM 1223 N N . ALA A 1 162 ? 32.277 3.185 3.659 1.00 90.12 162 ALA A N 1
ATOM 1224 C CA . ALA A 1 162 ? 33.522 2.705 3.060 1.00 90.12 162 ALA A CA 1
ATOM 1225 C C . ALA A 1 162 ? 34.035 1.376 3.653 1.00 90.12 162 ALA A C 1
ATOM 1227 O O . ALA A 1 162 ? 34.840 0.715 3.006 1.00 90.12 162 ALA A O 1
ATOM 1228 N N . SER A 1 163 ? 33.590 0.988 4.854 1.00 91.56 163 SER A N 1
ATOM 1229 C CA . SER A 1 163 ? 34.038 -0.228 5.544 1.00 91.56 163 SER A CA 1
ATOM 1230 C C . SER A 1 163 ? 33.193 -1.470 5.250 1.00 91.56 163 SER A C 1
ATOM 1232 O O . SER A 1 163 ? 33.629 -2.581 5.556 1.00 91.56 163 SER A O 1
ATOM 1234 N N . GLY A 1 164 ? 31.998 -1.303 4.675 1.00 92.94 164 GLY A N 1
ATOM 1235 C CA . GLY A 1 164 ? 31.144 -2.420 4.290 1.00 92.94 164 GLY A CA 1
ATOM 1236 C C . GLY A 1 164 ? 29.652 -2.102 4.304 1.00 92.94 164 GLY A C 1
ATOM 1237 O O . GLY A 1 164 ? 29.226 -0.946 4.207 1.00 92.94 164 GLY A O 1
ATOM 1238 N N . ILE A 1 165 ? 28.849 -3.163 4.413 1.00 95.75 165 ILE A N 1
ATOM 1239 C CA . ILE A 1 165 ? 27.382 -3.104 4.399 1.00 95.75 165 ILE A CA 1
ATOM 1240 C C . ILE A 1 165 ? 26.839 -3.680 5.711 1.00 95.75 165 ILE A C 1
ATOM 1242 O O . ILE A 1 165 ? 27.217 -4.779 6.109 1.00 95.75 165 ILE A O 1
ATOM 1246 N N . THR A 1 166 ? 25.930 -2.967 6.376 1.00 97.31 166 THR A N 1
ATOM 1247 C CA . THR A 1 166 ? 25.256 -3.420 7.601 1.00 97.31 166 THR A CA 1
ATOM 1248 C C . THR A 1 166 ? 23.751 -3.518 7.386 1.00 97.31 166 THR A C 1
ATOM 1250 O O . THR A 1 166 ? 23.102 -2.508 7.119 1.00 97.31 166 THR A O 1
ATOM 1253 N N . LEU A 1 167 ? 23.161 -4.693 7.598 1.00 98.06 167 LEU A N 1
ATOM 1254 C CA . LEU A 1 167 ? 21.723 -4.812 7.832 1.00 98.06 167 LEU A CA 1
ATOM 1255 C C . LEU A 1 167 ? 21.444 -4.537 9.311 1.00 98.06 167 LEU A C 1
ATOM 1257 O O . LEU A 1 167 ? 21.907 -5.276 10.177 1.00 98.06 167 LEU A O 1
ATOM 1261 N N . LYS A 1 168 ? 20.668 -3.494 9.602 1.00 98.06 168 LYS A N 1
ATOM 1262 C CA . LYS A 1 168 ? 20.180 -3.182 10.947 1.00 98.06 168 LYS A CA 1
ATOM 1263 C C . LYS A 1 168 ? 18.691 -3.493 11.048 1.00 98.06 168 LYS A C 1
ATOM 1265 O O . LYS A 1 168 ? 17.909 -2.950 10.274 1.00 98.06 168 LYS A O 1
ATOM 1270 N N . ALA A 1 169 ? 18.292 -4.297 12.027 1.00 98.12 169 ALA A N 1
ATOM 1271 C CA . ALA A 1 169 ? 16.898 -4.620 12.313 1.00 98.12 169 ALA A CA 1
ATOM 1272 C C . ALA A 1 169 ? 16.559 -4.279 13.778 1.00 98.12 169 ALA A C 1
ATOM 1274 O O . ALA A 1 169 ? 17.103 -4.915 14.685 1.00 98.12 169 ALA A O 1
ATOM 1275 N N . PRO A 1 170 ? 15.672 -3.299 14.039 1.00 98.00 170 PRO A N 1
ATOM 1276 C CA . PRO A 1 170 ? 15.118 -3.093 15.371 1.00 98.00 170 PRO A CA 1
ATOM 1277 C C . PRO A 1 170 ? 14.089 -4.189 15.679 1.00 98.00 170 PRO A C 1
ATOM 1279 O O . PRO A 1 170 ? 13.103 -4.355 14.957 1.00 98.00 170 PRO A O 1
ATOM 1282 N N . LEU A 1 171 ? 14.319 -4.930 16.760 1.00 98.38 171 LEU A N 1
ATOM 1283 C CA . LEU A 1 171 ? 13.545 -6.095 17.172 1.00 98.38 171 LEU A CA 1
ATOM 1284 C C . LEU A 1 171 ? 12.939 -5.897 18.563 1.00 98.38 171 LEU A C 1
ATOM 1286 O O . LEU A 1 171 ? 13.573 -5.401 19.492 1.00 98.38 171 LEU A O 1
ATOM 1290 N N . GLY A 1 172 ? 11.701 -6.344 18.711 1.00 98.12 172 GLY A N 1
ATOM 1291 C CA . GLY A 1 172 ? 11.017 -6.521 19.978 1.00 98.12 172 GLY A CA 1
ATOM 1292 C C . GLY A 1 172 ? 10.869 -8.008 20.278 1.00 98.12 172 GLY A C 1
ATOM 1293 O O . GLY A 1 172 ? 10.443 -8.775 19.415 1.00 98.12 172 GLY A O 1
ATOM 1294 N N . LEU A 1 173 ? 11.188 -8.427 21.499 1.00 98.44 173 LEU A N 1
ATOM 1295 C CA . LEU A 1 173 ? 10.862 -9.762 22.004 1.00 98.44 173 LEU A CA 1
ATOM 1296 C C . LEU A 1 173 ? 9.869 -9.610 23.146 1.00 98.44 173 LEU A C 1
ATOM 1298 O O . LEU A 1 173 ? 10.056 -8.750 23.999 1.00 98.44 173 LEU A O 1
ATOM 1302 N N . THR A 1 174 ? 8.820 -10.426 23.173 1.00 98.25 174 THR A N 1
ATOM 1303 C CA . THR A 1 174 ? 7.806 -10.361 24.232 1.00 98.25 174 THR A CA 1
ATOM 1304 C C . THR A 1 174 ? 7.170 -11.729 24.477 1.00 98.25 174 THR A C 1
ATOM 1306 O O . THR A 1 174 ? 6.868 -12.441 23.511 1.00 98.25 174 THR A O 1
ATOM 1309 N N . PRO A 1 175 ? 6.902 -12.115 25.740 1.00 98.00 175 PRO A N 1
ATOM 1310 C CA . PRO A 1 175 ? 6.176 -13.345 26.052 1.00 98.00 175 PRO A CA 1
ATOM 1311 C C . PRO A 1 175 ? 4.699 -13.302 25.631 1.00 98.00 175 PRO A C 1
ATOM 1313 O O . PRO A 1 175 ? 4.040 -14.342 25.666 1.00 98.00 175 PRO A O 1
ATOM 1316 N N . LEU A 1 176 ? 4.178 -12.124 25.255 1.00 97.56 176 LEU A N 1
ATOM 1317 C CA . LEU A 1 176 ? 2.792 -11.935 24.815 1.00 97.56 176 LEU A CA 1
ATOM 1318 C C . LEU A 1 176 ? 2.541 -12.337 23.355 1.00 97.56 176 LEU A C 1
ATOM 1320 O O . LEU A 1 176 ? 1.387 -12.452 22.948 1.00 97.56 176 LEU A O 1
ATOM 1324 N N . GLY A 1 177 ? 3.598 -12.548 22.567 1.00 95.94 177 GLY A N 1
ATOM 1325 C CA . GLY A 1 177 ? 3.471 -13.142 21.239 1.00 95.94 177 GLY A CA 1
ATOM 1326 C C . GLY A 1 177 ? 3.010 -14.602 21.313 1.00 95.94 177 GLY A C 1
ATOM 1327 O O . GLY A 1 177 ? 3.201 -15.287 22.321 1.00 95.94 177 GLY A O 1
ATOM 1328 N N . GLU A 1 178 ? 2.441 -15.109 20.222 1.00 95.38 178 GLU A N 1
ATOM 1329 C CA . GLU A 1 178 ? 2.083 -16.525 20.073 1.00 95.38 178 GLU A CA 1
ATOM 1330 C C . GLU A 1 178 ? 2.999 -17.227 19.054 1.00 95.38 178 GLU A C 1
ATOM 1332 O O . GLU A 1 178 ? 3.608 -16.601 18.186 1.00 95.38 178 GLU A O 1
ATOM 1337 N N . GLY A 1 179 ? 3.102 -18.556 19.153 1.00 94.00 179 GLY A N 1
ATOM 1338 C CA . GLY A 1 179 ? 3.818 -19.384 18.179 1.00 94.00 179 GLY A CA 1
ATOM 1339 C C . GLY A 1 179 ? 5.285 -18.963 17.958 1.00 94.00 179 GLY A C 1
ATOM 1340 O O . GLY A 1 179 ? 6.031 -18.850 18.935 1.00 94.00 179 GLY A O 1
ATOM 1341 N N . PRO A 1 180 ? 5.729 -18.755 16.701 1.00 92.69 180 PRO A N 1
ATOM 1342 C CA . PRO A 1 180 ? 7.140 -18.544 16.364 1.00 92.69 180 PRO A CA 1
ATOM 1343 C C . PRO A 1 180 ? 7.714 -17.190 16.814 1.00 92.69 180 PRO A C 1
ATOM 1345 O O . PRO A 1 180 ? 8.934 -17.023 16.765 1.00 92.69 180 PRO A O 1
ATOM 1348 N N . VAL A 1 181 ? 6.865 -16.256 17.264 1.00 96.62 181 VAL A N 1
ATOM 1349 C CA . VAL A 1 181 ? 7.262 -14.903 17.706 1.00 96.62 181 VAL A CA 1
ATOM 1350 C C . VAL A 1 181 ? 7.183 -14.707 19.225 1.00 96.62 181 VAL A C 1
ATOM 1352 O O . VAL A 1 181 ? 7.438 -13.618 19.739 1.00 96.62 181 VAL A O 1
ATOM 1355 N N . LYS A 1 182 ? 6.838 -15.758 19.981 1.00 97.75 182 LYS A N 1
ATOM 1356 C CA . LYS A 1 182 ? 6.809 -15.710 21.448 1.00 97.75 182 LYS A CA 1
ATOM 1357 C C . LYS A 1 182 ? 8.229 -15.642 22.013 1.00 97.75 182 LYS A C 1
ATOM 1359 O O . LYS A 1 182 ? 8.972 -16.620 21.925 1.00 97.75 182 LYS A O 1
ATOM 1364 N N . SER A 1 183 ? 8.586 -14.498 22.601 1.00 98.00 183 SER A N 1
ATOM 1365 C CA . SER A 1 183 ? 9.934 -14.187 23.112 1.00 98.00 183 SER A CA 1
ATOM 1366 C C . SER A 1 183 ? 11.041 -14.477 22.090 1.00 98.00 183 SER A C 1
ATOM 1368 O O . SER A 1 183 ? 12.141 -14.887 22.455 1.00 98.00 183 SER A O 1
ATOM 1370 N N . ARG A 1 184 ? 10.738 -14.320 20.797 1.00 98.06 184 ARG A N 1
ATOM 1371 C CA . ARG A 1 184 ? 11.602 -14.744 19.696 1.00 98.06 184 ARG A CA 1
ATOM 1372 C C . ARG A 1 184 ? 11.406 -13.853 18.475 1.00 98.06 184 ARG A C 1
ATOM 1374 O O . ARG A 1 184 ? 10.277 -13.510 18.140 1.00 98.06 184 ARG A O 1
ATOM 1381 N N . ALA A 1 185 ? 12.498 -13.546 17.792 1.00 98.19 185 ALA A N 1
ATOM 1382 C CA . ALA A 1 185 ? 12.511 -12.945 16.470 1.00 98.19 185 ALA A CA 1
ATOM 1383 C C . ALA A 1 185 ? 13.376 -13.798 15.540 1.00 98.19 185 ALA A C 1
ATOM 1385 O O . ALA A 1 185 ? 14.395 -14.348 15.954 1.00 98.19 185 ALA A O 1
ATOM 1386 N N . GLU A 1 186 ? 12.955 -13.907 14.288 1.00 97.69 186 GLU A N 1
ATOM 1387 C CA . GLU A 1 186 ? 13.699 -14.563 13.220 1.00 97.69 186 GLU A CA 1
ATOM 1388 C C . GLU A 1 186 ? 13.668 -13.646 12.006 1.00 97.69 186 GLU A C 1
ATOM 1390 O O . GLU A 1 186 ? 12.593 -13.186 11.616 1.00 97.69 186 GLU A O 1
ATOM 1395 N N . ILE A 1 187 ? 14.841 -13.368 11.447 1.00 97.12 187 ILE A N 1
ATOM 1396 C CA . ILE A 1 187 ? 14.990 -12.591 10.220 1.00 97.12 187 ILE A CA 1
ATOM 1397 C C . ILE A 1 187 ? 15.841 -13.368 9.223 1.00 97.12 187 ILE A C 1
ATOM 1399 O O . ILE A 1 187 ? 16.783 -14.065 9.610 1.00 97.12 187 ILE A O 1
ATOM 1403 N N . THR A 1 188 ? 15.524 -13.203 7.944 1.00 96.12 188 THR A N 1
ATOM 1404 C CA . THR A 1 188 ? 16.259 -13.806 6.838 1.00 96.12 188 THR A CA 1
ATOM 1405 C C . THR A 1 188 ? 16.685 -12.724 5.855 1.00 96.12 188 THR A C 1
ATOM 1407 O O . THR A 1 188 ? 15.890 -11.876 5.436 1.00 96.12 188 THR A O 1
ATOM 1410 N N . PHE A 1 189 ? 17.959 -12.754 5.483 1.00 96.19 189 PHE A N 1
ATOM 1411 C CA . PHE A 1 189 ? 18.530 -11.862 4.485 1.00 96.19 189 PHE A CA 1
ATOM 1412 C C . PHE A 1 189 ? 19.511 -12.607 3.585 1.00 96.19 189 PHE A C 1
ATOM 1414 O O . PHE A 1 189 ? 19.867 -13.755 3.827 1.00 96.19 189 PHE A O 1
ATOM 1421 N N . TYR A 1 190 ? 19.916 -11.947 2.514 1.00 94.06 190 TYR A N 1
ATOM 1422 C CA . TYR A 1 190 ? 20.645 -12.524 1.403 1.00 94.06 190 TYR A CA 1
ATOM 1423 C C . TYR A 1 190 ? 21.831 -11.639 1.069 1.00 94.06 190 TYR A C 1
ATOM 1425 O O . TYR A 1 190 ? 21.722 -10.409 1.097 1.00 94.06 190 TYR A O 1
ATOM 1433 N N . ILE A 1 191 ? 22.944 -12.271 0.717 1.00 91.75 191 ILE A N 1
ATOM 1434 C CA . ILE A 1 191 ? 24.106 -11.604 0.137 1.00 91.75 191 ILE A CA 1
ATOM 1435 C C . ILE A 1 191 ? 24.424 -12.327 -1.164 1.00 91.75 191 ILE A C 1
ATOM 1437 O O . ILE A 1 191 ? 24.606 -13.545 -1.170 1.00 91.75 191 ILE A O 1
ATOM 1441 N N . PHE A 1 192 ? 24.464 -11.591 -2.268 1.00 88.44 192 PHE A N 1
ATOM 1442 C CA . PHE A 1 192 ? 24.693 -12.172 -3.585 1.00 88.44 192 PHE A CA 1
ATOM 1443 C C . PHE A 1 192 ? 25.553 -11.271 -4.478 1.00 88.44 192 PHE A C 1
ATOM 1445 O O . PHE A 1 192 ? 25.430 -10.040 -4.416 1.00 88.44 192 PHE A O 1
ATOM 1452 N N . PRO A 1 193 ? 26.433 -11.858 -5.310 1.00 88.06 193 PRO A N 1
ATOM 1453 C CA . PRO A 1 193 ? 27.132 -11.125 -6.352 1.00 88.06 193 PRO A CA 1
ATOM 1454 C C . PRO A 1 193 ? 26.151 -10.640 -7.427 1.00 88.06 193 PRO A C 1
ATOM 1456 O O . PRO A 1 193 ? 25.137 -11.278 -7.709 1.00 88.06 193 PRO A O 1
ATOM 1459 N N . ILE A 1 194 ? 26.469 -9.511 -8.055 1.00 89.50 194 ILE A N 1
ATOM 1460 C CA . ILE A 1 194 ? 25.714 -8.965 -9.192 1.00 89.50 194 ILE A CA 1
ATOM 1461 C C . ILE A 1 194 ? 26.673 -8.587 -10.325 1.00 89.50 194 ILE A C 1
ATOM 1463 O O . ILE A 1 194 ? 27.788 -8.155 -10.036 1.00 89.50 194 ILE A O 1
ATOM 1467 N N . PRO A 1 195 ? 26.276 -8.668 -11.607 1.00 88.38 195 PRO A N 1
ATOM 1468 C CA . PRO A 1 195 ? 27.098 -8.144 -12.694 1.00 88.38 195 PRO A CA 1
ATOM 1469 C C . PRO A 1 195 ? 27.310 -6.634 -12.523 1.00 88.38 195 PRO A C 1
ATOM 1471 O O . PRO A 1 195 ? 26.347 -5.859 -12.535 1.00 88.38 195 PRO A O 1
ATOM 1474 N N . ALA A 1 196 ? 28.562 -6.198 -12.370 1.00 88.19 196 ALA A N 1
ATOM 1475 C CA . ALA A 1 196 ? 28.911 -4.798 -12.116 1.00 88.19 196 ALA A CA 1
ATOM 1476 C C . ALA A 1 196 ? 28.395 -3.869 -13.226 1.00 88.19 196 ALA A C 1
ATOM 1478 O O . ALA A 1 196 ? 27.905 -2.778 -12.940 1.00 88.19 196 ALA A O 1
ATOM 1479 N N . ALA A 1 197 ? 28.406 -4.346 -14.476 1.00 88.19 197 ALA A N 1
ATOM 1480 C CA . ALA A 1 197 ? 27.892 -3.627 -15.642 1.00 88.19 197 ALA A CA 1
ATOM 1481 C C . ALA A 1 197 ? 26.381 -3.325 -15.581 1.00 88.19 197 ALA A C 1
ATOM 1483 O O . ALA A 1 197 ? 25.905 -2.421 -16.267 1.00 88.19 197 ALA A O 1
ATOM 1484 N N . HIS A 1 198 ? 25.612 -4.066 -14.775 1.00 90.44 198 HIS A N 1
ATOM 1485 C CA . HIS A 1 198 ? 24.161 -3.896 -14.657 1.00 90.44 198 HIS A CA 1
ATOM 1486 C C . HIS A 1 198 ? 23.711 -3.304 -13.318 1.00 90.44 198 HIS A C 1
ATOM 1488 O O . HIS A 1 198 ? 22.552 -2.897 -13.210 1.00 90.44 198 HIS A O 1
ATOM 1494 N N . GLY A 1 199 ? 24.585 -3.233 -12.309 1.00 93.62 199 GLY A N 1
ATOM 1495 C CA . GLY A 1 199 ? 24.323 -2.522 -11.056 1.00 93.62 199 GLY A CA 1
ATOM 1496 C C . GLY A 1 199 ? 22.959 -2.844 -10.432 1.00 93.62 199 GLY A C 1
ATOM 1497 O O . GLY A 1 199 ? 22.590 -4.009 -10.271 1.00 93.62 199 GLY A O 1
ATOM 1498 N N . PHE A 1 200 ? 22.166 -1.807 -10.137 1.00 96.88 200 PHE A N 1
ATOM 1499 C CA . PHE A 1 200 ? 20.813 -1.953 -9.575 1.00 96.88 200 PHE A CA 1
ATOM 1500 C C . PHE A 1 200 ? 19.880 -2.819 -10.423 1.00 96.88 200 PHE A C 1
ATOM 1502 O O . PHE A 1 200 ? 19.087 -3.591 -9.892 1.00 96.88 200 PHE A O 1
ATOM 1509 N N . ARG A 1 201 ? 19.961 -2.694 -11.752 1.00 97.00 201 ARG A N 1
ATOM 1510 C CA . ARG A 1 201 ? 19.113 -3.450 -12.683 1.00 97.00 201 ARG A CA 1
ATOM 1511 C C . ARG A 1 201 ? 19.458 -4.938 -12.642 1.00 97.00 201 ARG A C 1
ATOM 1513 O O . ARG A 1 201 ? 18.555 -5.769 -12.660 1.00 97.00 201 ARG A O 1
ATOM 1520 N N . GLY A 1 202 ? 20.745 -5.264 -12.511 1.00 94.19 202 GLY A N 1
ATOM 1521 C CA . GLY A 1 202 ? 21.213 -6.630 -12.269 1.00 94.19 202 GLY A CA 1
ATOM 1522 C C . GLY A 1 202 ? 20.713 -7.182 -10.932 1.00 94.19 202 GLY A C 1
ATOM 1523 O O . GLY A 1 202 ? 20.184 -8.290 -10.887 1.00 94.19 202 GLY A O 1
ATOM 1524 N N . ALA A 1 203 ? 20.792 -6.376 -9.868 1.00 95.12 203 ALA A N 1
ATOM 1525 C CA . ALA A 1 203 ? 20.263 -6.744 -8.555 1.00 95.12 203 ALA A CA 1
ATOM 1526 C C . ALA A 1 203 ? 18.749 -7.015 -8.589 1.00 95.12 203 ALA A C 1
ATOM 1528 O O . ALA A 1 203 ? 18.315 -8.045 -8.082 1.00 95.12 203 ALA A O 1
ATOM 1529 N N . LEU A 1 204 ? 17.952 -6.157 -9.240 1.00 96.19 204 LEU A N 1
ATOM 1530 C CA . LEU A 1 204 ? 16.512 -6.379 -9.428 1.00 96.19 204 LEU A CA 1
ATOM 1531 C C . LEU A 1 204 ? 16.216 -7.663 -10.202 1.00 96.19 204 LEU A C 1
ATOM 1533 O O . LEU A 1 204 ? 15.353 -8.431 -9.789 1.00 96.19 204 LEU A O 1
ATOM 1537 N N . ALA A 1 205 ? 16.920 -7.896 -11.315 1.00 94.50 205 ALA A N 1
ATOM 1538 C CA . ALA A 1 205 ? 16.727 -9.089 -12.136 1.00 94.50 205 ALA A CA 1
ATOM 1539 C C . ALA A 1 205 ? 16.924 -10.368 -11.312 1.00 94.50 205 ALA A C 1
ATOM 1541 O O . ALA A 1 205 ? 16.071 -11.258 -11.327 1.00 94.50 205 ALA A O 1
ATOM 1542 N N . LEU A 1 206 ? 18.014 -10.417 -10.543 1.00 91.44 206 LEU A N 1
ATOM 1543 C CA . LEU A 1 206 ? 18.307 -11.532 -9.655 1.00 91.44 206 LEU A CA 1
ATOM 1544 C C . LEU A 1 206 ? 17.266 -11.636 -8.532 1.00 91.44 206 LEU A C 1
ATOM 1546 O O . LEU A 1 206 ? 16.739 -12.718 -8.292 1.00 91.44 206 LEU A O 1
ATOM 1550 N N . TYR A 1 207 ? 16.886 -10.518 -7.913 1.00 92.56 207 TYR A N 1
ATOM 1551 C CA . TYR A 1 207 ? 15.882 -10.486 -6.850 1.00 92.56 207 TYR A CA 1
ATOM 1552 C C . TYR A 1 207 ? 14.522 -11.045 -7.302 1.00 92.56 207 TYR A C 1
ATOM 1554 O O . TYR A 1 207 ? 13.927 -11.862 -6.603 1.00 92.56 207 TYR A O 1
ATOM 1562 N N . TYR A 1 208 ? 14.049 -10.691 -8.501 1.00 94.50 208 TYR A N 1
ATOM 1563 C CA . TYR A 1 208 ? 12.825 -11.275 -9.060 1.00 94.50 208 TYR A CA 1
ATOM 1564 C C . TYR A 1 208 ? 12.959 -12.773 -9.339 1.00 94.50 208 TYR A C 1
ATOM 1566 O O . TYR A 1 208 ? 12.004 -13.517 -9.125 1.00 94.50 208 TYR A O 1
ATOM 1574 N N . SER A 1 209 ? 14.131 -13.227 -9.795 1.00 90.31 209 SER A N 1
ATOM 1575 C CA . SER A 1 209 ? 14.374 -14.650 -10.062 1.00 90.31 209 SER A CA 1
ATOM 1576 C C . SER A 1 209 ? 14.430 -15.500 -8.788 1.00 90.31 209 SER A C 1
ATOM 1578 O O . SER A 1 209 ? 13.989 -16.646 -8.806 1.00 90.31 209 SER A O 1
ATOM 1580 N N . LEU A 1 210 ? 14.911 -14.925 -7.679 1.00 88.44 210 LEU A N 1
ATOM 1581 C CA . LEU A 1 210 ? 14.952 -15.577 -6.369 1.00 88.44 210 LEU A CA 1
ATOM 1582 C C . LEU A 1 210 ? 13.557 -15.677 -5.733 1.00 88.44 210 LEU A C 1
ATOM 1584 O O . LEU A 1 210 ? 13.283 -16.635 -5.015 1.00 88.44 210 LEU A O 1
ATOM 1588 N N . PHE A 1 211 ? 12.668 -14.715 -6.013 1.00 92.44 211 PHE A N 1
ATOM 1589 C CA . PHE A 1 211 ? 11.346 -14.616 -5.380 1.00 92.44 211 PHE A CA 1
ATOM 1590 C C . PHE A 1 211 ? 10.193 -14.465 -6.391 1.00 92.44 211 PHE A C 1
ATOM 1592 O O . PHE A 1 211 ? 9.407 -13.516 -6.290 1.00 92.44 211 PHE A O 1
ATOM 1599 N N . PRO A 1 212 ? 10.034 -15.384 -7.362 1.00 94.00 212 PRO A N 1
ATOM 1600 C CA . PRO A 1 212 ? 9.102 -15.202 -8.475 1.00 94.00 212 PRO A CA 1
ATOM 1601 C C . PRO A 1 212 ? 7.640 -15.058 -8.026 1.00 94.00 212 PRO A C 1
ATOM 1603 O O . PRO A 1 212 ? 6.895 -14.269 -8.603 1.00 94.00 212 PRO A O 1
ATOM 1606 N N . GLU A 1 213 ? 7.228 -15.755 -6.963 1.00 92.56 213 GLU A N 1
ATOM 1607 C CA . GLU A 1 213 ? 5.846 -15.726 -6.457 1.00 92.56 213 GLU A CA 1
ATOM 1608 C C . GLU A 1 213 ? 5.417 -14.341 -5.934 1.00 92.56 213 GLU A C 1
ATOM 1610 O O . GLU A 1 213 ? 4.252 -13.957 -6.072 1.00 92.56 213 GLU A O 1
ATOM 1615 N N . ALA A 1 214 ? 6.354 -13.560 -5.381 1.00 93.50 214 ALA A N 1
ATOM 1616 C CA . ALA A 1 214 ? 6.083 -12.222 -4.842 1.00 93.50 214 ALA A CA 1
ATOM 1617 C C . ALA A 1 214 ? 5.785 -11.191 -5.949 1.00 93.50 214 ALA A C 1
ATOM 1619 O O . ALA A 1 214 ? 5.050 -10.217 -5.741 1.00 93.50 214 ALA A O 1
ATOM 1620 N N . PHE A 1 215 ? 6.341 -11.421 -7.140 1.00 95.00 215 PHE A N 1
ATOM 1621 C CA . PHE A 1 215 ? 6.275 -10.513 -8.287 1.00 95.00 215 PHE A CA 1
ATOM 1622 C C . PHE A 1 215 ? 5.457 -11.070 -9.451 1.00 95.00 215 PHE A C 1
ATOM 1624 O O . PHE A 1 215 ? 5.425 -10.465 -10.523 1.00 95.00 215 PHE A O 1
ATOM 1631 N N . GLU A 1 216 ? 4.777 -12.197 -9.240 1.00 94.31 216 GLU A N 1
ATOM 1632 C CA . GLU A 1 216 ? 3.929 -12.824 -10.242 1.00 94.31 216 GLU A CA 1
ATOM 1633 C C . GLU A 1 216 ? 2.868 -11.838 -10.742 1.00 94.31 216 GLU A C 1
ATOM 1635 O O . GLU A 1 216 ? 2.126 -11.218 -9.972 1.00 94.31 216 GLU A O 1
ATOM 1640 N N . ARG A 1 217 ? 2.782 -11.712 -12.065 1.00 96.06 217 ARG A N 1
ATOM 1641 C CA . ARG A 1 217 ? 1.706 -10.985 -12.721 1.00 96.06 217 ARG A CA 1
ATOM 1642 C C . ARG A 1 217 ? 0.494 -11.903 -12.858 1.00 96.06 217 ARG A C 1
ATOM 1644 O O . ARG A 1 217 ? 0.528 -12.849 -13.639 1.00 96.06 217 ARG A O 1
ATOM 1651 N N . ARG A 1 218 ? -0.585 -11.581 -12.140 1.00 95.44 218 ARG A N 1
ATOM 1652 C CA . ARG A 1 218 ? -1.839 -12.356 -12.163 1.00 95.44 218 ARG A CA 1
ATOM 1653 C C . ARG A 1 218 ? -2.973 -11.645 -12.894 1.00 95.44 218 ARG A C 1
ATOM 1655 O O . ARG A 1 218 ? -3.670 -12.251 -13.703 1.00 95.44 218 ARG A O 1
ATOM 1662 N N . ALA A 1 219 ? -3.110 -10.338 -12.673 1.00 95.50 219 ALA A N 1
ATOM 1663 C CA . ALA A 1 219 ? -4.020 -9.499 -13.437 1.00 95.50 219 ALA A CA 1
ATOM 1664 C C . ALA A 1 219 ? -3.444 -9.229 -14.841 1.00 95.50 219 ALA A C 1
ATOM 1666 O O . ALA A 1 219 ? -2.382 -8.619 -15.005 1.00 95.50 219 ALA A O 1
ATOM 1667 N N . MET A 1 220 ? -4.151 -9.715 -15.862 1.00 95.75 220 MET A N 1
ATOM 1668 C CA . MET A 1 220 ? -3.723 -9.629 -17.266 1.00 95.75 220 MET A CA 1
ATOM 1669 C C . MET A 1 220 ? -4.444 -8.531 -18.054 1.00 95.75 220 MET A C 1
ATOM 1671 O O . MET A 1 220 ? -4.059 -8.256 -19.186 1.00 95.75 220 MET A O 1
ATOM 1675 N N . ALA A 1 221 ? -5.480 -7.913 -17.482 1.00 96.38 221 ALA A N 1
ATOM 1676 C CA . ALA A 1 221 ? -6.229 -6.857 -18.151 1.00 96.38 221 ALA A CA 1
ATOM 1677 C C . ALA A 1 221 ? -5.375 -5.586 -18.310 1.00 96.38 221 ALA A C 1
ATOM 1679 O O . ALA A 1 221 ? -4.564 -5.247 -17.445 1.00 96.38 221 ALA A O 1
ATOM 1680 N N . GLU A 1 222 ? -5.567 -4.877 -19.420 1.00 96.62 222 GLU A N 1
ATOM 1681 C CA . GLU A 1 222 ? -4.771 -3.707 -19.790 1.00 96.62 222 GLU A CA 1
ATOM 1682 C C . GLU A 1 222 ? -5.659 -2.479 -19.917 1.00 96.62 222 GLU A C 1
ATOM 1684 O O . GLU A 1 222 ? -6.498 -2.395 -20.816 1.00 96.62 222 GLU A O 1
ATOM 1689 N N . GLY A 1 223 ? -5.466 -1.510 -19.028 1.00 96.25 223 GLY A N 1
ATOM 1690 C CA . GLY A 1 223 ? -6.226 -0.275 -19.062 1.00 96.25 223 GLY A CA 1
ATOM 1691 C C . GLY A 1 223 ? -6.188 0.491 -17.752 1.00 96.25 223 GLY A C 1
ATOM 1692 O O . GLY A 1 223 ? -5.624 0.060 -16.747 1.00 96.25 223 GLY A O 1
ATOM 1693 N N . MET A 1 224 ? -6.819 1.654 -17.799 1.00 96.44 224 MET A N 1
ATOM 1694 C CA . MET A 1 224 ? -6.908 2.600 -16.700 1.00 96.44 224 MET A CA 1
ATOM 1695 C C . MET A 1 224 ? -7.952 2.202 -15.654 1.00 96.44 224 MET A C 1
ATOM 1697 O O . MET A 1 224 ? -8.803 1.327 -15.863 1.00 96.44 224 MET A O 1
ATOM 1701 N N . TRP A 1 225 ? -7.890 2.915 -14.534 1.00 96.31 225 TRP A N 1
ATOM 1702 C CA . TRP A 1 225 ? -8.861 2.879 -13.450 1.00 96.31 225 TRP A CA 1
ATOM 1703 C C . TRP A 1 225 ? -10.042 3.817 -13.703 1.00 96.31 225 TRP A C 1
ATOM 1705 O O . TRP A 1 225 ? -9.874 4.918 -14.230 1.00 96.31 225 TRP A O 1
ATOM 1715 N N . LEU A 1 226 ? -11.231 3.373 -13.298 1.00 94.94 226 LEU A N 1
ATOM 1716 C CA . LEU A 1 226 ? -12.491 4.107 -13.359 1.00 94.94 226 LEU A CA 1
ATOM 1717 C C . LEU A 1 226 ? -13.081 4.253 -11.952 1.00 94.94 226 LEU A C 1
ATOM 1719 O O . LEU A 1 226 ? -13.258 3.254 -11.256 1.00 94.94 226 LEU A O 1
ATOM 1723 N N . PHE A 1 227 ? -13.467 5.472 -11.576 1.00 91.88 227 PHE A N 1
ATOM 1724 C CA . PHE A 1 227 ? -14.054 5.780 -10.273 1.00 91.88 227 PHE A CA 1
ATOM 1725 C C . PHE A 1 227 ? -15.129 6.859 -10.362 1.00 91.88 227 PHE A C 1
ATOM 1727 O O . PHE A 1 227 ? -14.920 7.934 -10.918 1.00 91.88 227 PHE A O 1
ATOM 1734 N N . SER A 1 228 ? -16.277 6.608 -9.729 1.00 88.62 228 SER A N 1
ATOM 1735 C CA . SER A 1 228 ? -17.339 7.612 -9.570 1.00 88.62 228 SER A CA 1
ATOM 1736 C C . SER A 1 228 ? -17.747 8.292 -10.894 1.00 88.62 228 SER A C 1
ATOM 1738 O O . SER A 1 228 ? -17.947 9.506 -10.972 1.00 88.62 228 SER A O 1
ATOM 1740 N N . PHE A 1 229 ? -17.853 7.497 -11.965 1.00 90.19 229 PHE A N 1
ATOM 1741 C CA . PHE A 1 229 ? -18.313 7.930 -13.284 1.00 90.19 229 PHE A CA 1
ATOM 1742 C C . PHE A 1 229 ? -19.238 6.861 -13.901 1.00 90.19 229 PHE A C 1
ATOM 1744 O O . PHE A 1 229 ? -18.910 5.673 -13.814 1.00 90.19 229 PHE A O 1
ATOM 1751 N N . PRO A 1 230 ? -20.386 7.230 -14.509 1.00 90.19 230 PRO A N 1
ATOM 1752 C CA . PRO A 1 230 ? -21.310 6.263 -15.105 1.00 90.19 230 PRO A CA 1
ATOM 1753 C C . PRO A 1 230 ? -20.661 5.485 -16.254 1.00 90.19 230 PRO A C 1
ATOM 1755 O O . PRO A 1 230 ? -20.308 6.055 -17.288 1.00 90.19 230 PRO A O 1
ATOM 1758 N N . THR A 1 231 ? -20.511 4.171 -16.091 1.00 90.88 231 THR A N 1
ATOM 1759 C CA . THR A 1 231 ? -19.770 3.323 -17.036 1.00 90.88 231 THR A CA 1
ATOM 1760 C C . THR A 1 231 ? -20.406 3.315 -18.434 1.00 90.88 231 THR A C 1
ATOM 1762 O O . THR A 1 231 ? -19.703 3.276 -19.438 1.00 90.88 231 THR A O 1
ATOM 1765 N N . GLU A 1 232 ? -21.731 3.431 -18.541 1.00 90.69 232 GLU A N 1
ATOM 1766 C CA . GLU A 1 232 ? -22.444 3.512 -19.822 1.00 90.69 232 GLU A CA 1
ATOM 1767 C C . GLU A 1 232 ? -22.206 4.811 -20.612 1.00 90.69 232 GLU A C 1
ATOM 1769 O O . GLU A 1 232 ? -22.539 4.865 -21.795 1.00 90.69 232 GLU A O 1
ATOM 1774 N N . GLN A 1 233 ? -21.630 5.838 -19.980 1.00 93.12 233 GLN A N 1
ATOM 1775 C CA . GLN A 1 233 ? -21.299 7.128 -20.602 1.00 93.12 233 GLN A CA 1
ATOM 1776 C C . GLN A 1 233 ? -19.796 7.274 -20.874 1.00 93.12 233 GLN A C 1
ATOM 1778 O O . GLN A 1 233 ? -19.344 8.342 -21.284 1.00 93.12 233 GLN A O 1
ATOM 1783 N N . LEU A 1 234 ? -19.010 6.226 -20.615 1.00 92.19 234 LEU A N 1
ATOM 1784 C CA . LEU A 1 234 ? -17.558 6.281 -20.681 1.00 92.19 234 LEU A CA 1
ATOM 1785 C C . LEU A 1 234 ? -17.080 6.538 -22.121 1.00 92.19 234 LEU A C 1
ATOM 1787 O O . LEU A 1 234 ? -17.382 5.737 -23.014 1.00 92.19 234 LEU A O 1
ATOM 1791 N N . PRO A 1 235 ? -16.322 7.619 -22.384 1.00 90.19 235 PRO A N 1
ATOM 1792 C CA . PRO A 1 235 ? -15.634 7.771 -23.660 1.00 90.19 235 PRO A CA 1
ATOM 1793 C C . PRO A 1 235 ? -14.593 6.658 -23.829 1.00 90.19 235 PRO A C 1
ATOM 1795 O O . PRO A 1 235 ? -13.787 6.425 -22.936 1.00 90.19 235 PRO A O 1
ATOM 1798 N N . ASN A 1 236 ? -14.593 5.993 -24.989 1.00 92.44 236 ASN A N 1
ATOM 1799 C CA . ASN A 1 236 ? -13.632 4.937 -25.345 1.00 92.44 236 ASN A CA 1
ATOM 1800 C C . ASN A 1 236 ? -13.453 3.873 -24.239 1.00 92.44 236 ASN A C 1
ATOM 1802 O O . ASN A 1 236 ? -12.357 3.712 -23.703 1.00 92.44 236 ASN A O 1
ATOM 1806 N N . PRO A 1 237 ? -14.505 3.103 -23.908 1.00 94.38 237 PRO A N 1
ATOM 1807 C CA . PRO A 1 237 ? -14.503 2.209 -22.748 1.00 94.38 237 PRO A CA 1
ATOM 1808 C C . PRO A 1 237 ? -13.374 1.171 -22.752 1.00 94.38 237 PRO A C 1
ATOM 1810 O O . PRO A 1 237 ? -12.924 0.760 -21.691 1.00 94.38 237 PRO A O 1
ATOM 1813 N N . HIS A 1 238 ? -12.859 0.803 -23.929 1.00 94.25 238 HIS A N 1
ATOM 1814 C CA . HIS A 1 238 ? -11.733 -0.118 -24.068 1.00 94.25 238 HIS A CA 1
ATOM 1815 C C . HIS A 1 238 ? -10.429 0.375 -23.430 1.00 94.25 238 HIS A C 1
ATOM 1817 O O . HIS A 1 238 ? -9.516 -0.427 -23.269 1.00 94.25 238 HIS A O 1
ATOM 1823 N N . ASP A 1 239 ? -10.287 1.663 -23.110 1.00 95.88 239 ASP A N 1
ATOM 1824 C CA . ASP A 1 239 ? -9.107 2.227 -22.436 1.00 95.88 239 ASP A CA 1
ATOM 1825 C C . ASP A 1 239 ? -9.089 2.004 -20.924 1.00 95.88 239 ASP A C 1
ATOM 1827 O O . ASP A 1 239 ? -8.070 2.256 -20.279 1.00 95.88 239 ASP A O 1
ATOM 1831 N N . TYR A 1 240 ? -10.176 1.472 -20.375 1.00 96.62 240 TYR A N 1
ATOM 1832 C CA . TYR A 1 240 ? -10.335 1.165 -18.964 1.00 96.62 240 TYR A CA 1
ATOM 1833 C C . TYR A 1 240 ? -10.398 -0.344 -18.757 1.00 96.62 240 TYR A C 1
ATOM 1835 O O . TYR A 1 240 ? -10.903 -1.079 -19.601 1.00 96.62 240 TYR A O 1
ATOM 1843 N N . ALA A 1 241 ? -9.888 -0.796 -17.616 1.00 97.19 241 ALA A N 1
ATOM 1844 C CA . ALA A 1 241 ? -9.878 -2.212 -17.256 1.00 97.19 241 ALA A CA 1
ATOM 1845 C C . ALA A 1 241 ? -10.302 -2.466 -15.805 1.00 97.19 241 ALA A C 1
ATOM 1847 O O . ALA A 1 241 ? -10.714 -3.576 -15.486 1.00 97.19 241 ALA A O 1
ATOM 1848 N N . TYR A 1 242 ? -10.246 -1.455 -14.933 1.00 97.38 242 TYR A N 1
ATOM 1849 C CA . TYR A 1 242 ? -10.430 -1.647 -13.496 1.00 97.38 242 TYR A CA 1
ATOM 1850 C C . TYR A 1 242 ? -11.385 -0.599 -12.923 1.00 97.38 242 TYR A C 1
ATOM 1852 O O . TYR A 1 242 ? -11.010 0.562 -12.775 1.00 97.38 242 TYR A O 1
ATOM 1860 N N . ARG A 1 243 ? -12.622 -0.977 -12.584 1.00 96.19 243 ARG A N 1
ATOM 1861 C CA . ARG A 1 243 ? -13.564 -0.059 -11.934 1.00 96.19 243 ARG A CA 1
ATOM 1862 C C . ARG A 1 243 ? -13.579 -0.251 -10.427 1.00 96.19 243 ARG A C 1
ATOM 1864 O O . ARG A 1 243 ? -13.970 -1.309 -9.939 1.00 96.19 243 ARG A O 1
ATOM 1871 N N . GLU A 1 244 ? -13.277 0.820 -9.708 1.00 94.38 244 GLU A N 1
ATOM 1872 C CA . GLU A 1 244 ? -13.616 0.957 -8.298 1.00 94.38 244 GLU A CA 1
ATOM 1873 C C . GLU A 1 244 ? -15.119 1.233 -8.164 1.00 94.38 244 GLU A C 1
ATOM 1875 O O . GLU A 1 244 ? -15.617 2.320 -8.470 1.00 94.38 244 GLU A O 1
ATOM 1880 N N . GLY A 1 245 ? -15.868 0.217 -7.745 1.00 85.50 245 GLY A N 1
ATOM 1881 C CA . GLY A 1 245 ? -17.309 0.319 -7.542 1.00 85.50 245 GLY A CA 1
ATOM 1882 C C . GLY A 1 245 ? -18.033 -1.003 -7.755 1.00 85.50 245 GLY A C 1
ATOM 1883 O O . GLY A 1 245 ? -17.684 -1.796 -8.624 1.00 85.50 245 GLY A O 1
ATOM 1884 N N . GLY A 1 246 ? -19.078 -1.236 -6.968 1.00 85.00 2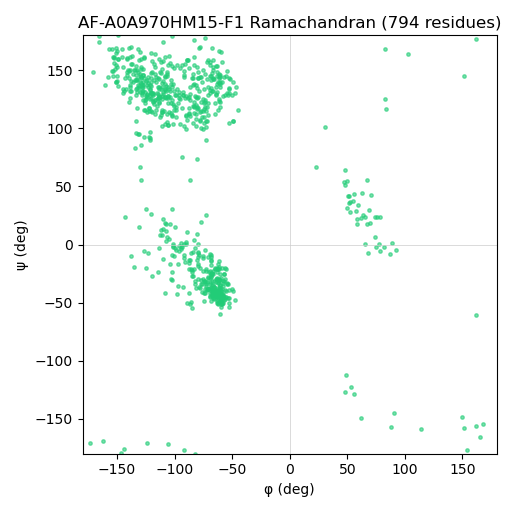46 GLY A N 1
ATOM 1885 C CA . GLY A 1 246 ? -19.855 -2.473 -6.964 1.00 85.00 246 GLY A CA 1
ATOM 1886 C C . GLY A 1 246 ? -20.530 -2.697 -5.604 1.00 85.00 246 GLY A C 1
ATOM 1887 O O . GLY A 1 246 ? -20.440 -1.830 -4.735 1.00 85.00 246 GLY A O 1
ATOM 1888 N N . PRO A 1 247 ? -21.232 -3.825 -5.395 1.00 85.62 247 PRO A N 1
ATOM 1889 C CA . PRO A 1 247 ? -21.414 -4.925 -6.344 1.00 85.62 247 PRO A CA 1
ATOM 1890 C C . PRO A 1 247 ? -22.415 -4.622 -7.468 1.00 85.62 247 PRO A C 1
ATOM 1892 O O . PRO A 1 247 ? -22.520 -5.393 -8.409 1.00 85.62 247 PRO A O 1
ATOM 1895 N N . ASN A 1 248 ? -23.165 -3.519 -7.404 1.00 86.88 248 ASN A N 1
ATOM 1896 C CA . ASN A 1 248 ? -24.094 -3.131 -8.471 1.00 86.88 248 ASN A CA 1
ATOM 1897 C C . ASN A 1 248 ? -23.347 -2.633 -9.721 1.00 86.88 248 ASN A C 1
ATOM 1899 O O . ASN A 1 248 ? -22.218 -2.173 -9.623 1.00 86.88 248 ASN A O 1
ATOM 1903 N N . GLY A 1 249 ? -23.986 -2.693 -10.893 1.00 86.81 249 GLY A N 1
ATOM 1904 C CA . GLY A 1 249 ? -23.415 -2.172 -12.147 1.00 86.81 249 GLY A CA 1
ATOM 1905 C C . GLY A 1 249 ? -22.517 -3.146 -12.924 1.00 86.81 249 GLY A C 1
ATOM 1906 O O . GLY A 1 249 ? -22.220 -2.870 -14.082 1.00 86.81 249 GLY A O 1
ATOM 1907 N N . TRP A 1 250 ? -22.180 -4.312 -12.355 1.00 93.81 250 TRP A N 1
ATOM 1908 C CA . TRP A 1 250 ? -21.262 -5.297 -12.959 1.00 93.81 250 TRP A CA 1
ATOM 1909 C C . TRP A 1 250 ? -21.631 -5.737 -14.385 1.00 93.81 250 TRP A C 1
ATOM 1911 O O . TRP A 1 250 ? -20.758 -5.937 -15.215 1.00 93.81 250 TRP A O 1
ATOM 1921 N N . LYS A 1 251 ? -22.927 -5.830 -14.719 1.00 95.38 251 LYS A N 1
ATOM 1922 C CA . LYS A 1 251 ? -23.385 -6.239 -16.065 1.00 95.38 251 LYS A CA 1
ATOM 1923 C C . LYS A 1 251 ? -22.941 -5.278 -17.170 1.00 95.38 251 LYS A C 1
ATOM 1925 O O . LYS A 1 251 ? -22.771 -5.685 -18.316 1.00 95.38 251 LYS A O 1
ATOM 1930 N N . ILE A 1 252 ? -22.851 -3.986 -16.851 1.00 94.69 252 ILE A N 1
ATOM 1931 C CA . ILE A 1 252 ? -22.392 -2.974 -17.807 1.00 94.69 252 ILE A CA 1
ATOM 1932 C C . ILE A 1 252 ? -20.879 -3.094 -17.969 1.00 94.69 252 ILE A C 1
ATOM 1934 O O . ILE A 1 252 ? -20.406 -3.045 -19.101 1.00 94.69 252 ILE A O 1
ATOM 1938 N N . ASP A 1 253 ? -20.157 -3.305 -16.869 1.00 95.31 253 ASP A N 1
ATOM 1939 C CA . ASP A 1 253 ? -18.701 -3.456 -16.882 1.00 95.31 253 ASP A CA 1
ATOM 1940 C C . ASP A 1 253 ? -18.285 -4.695 -17.675 1.00 95.31 253 ASP A C 1
ATOM 1942 O O . ASP A 1 253 ? -17.495 -4.581 -18.608 1.00 95.31 253 ASP A O 1
ATOM 1946 N N . GLU A 1 254 ? -18.915 -5.842 -17.403 1.00 94.62 254 GLU A N 1
ATOM 1947 C CA . GLU A 1 254 ? -18.668 -7.108 -18.101 1.00 94.62 254 GLU A CA 1
ATOM 1948 C C . GLU A 1 254 ? -18.872 -6.958 -19.614 1.00 94.62 254 GLU A C 1
ATOM 1950 O O . GLU A 1 254 ? -18.024 -7.355 -20.412 1.00 94.62 254 GLU A O 1
ATOM 1955 N N . ARG A 1 255 ? -19.964 -6.300 -20.032 1.00 95.62 255 ARG A N 1
ATOM 1956 C CA . ARG A 1 255 ? -20.239 -6.028 -21.452 1.00 95.62 255 ARG A CA 1
ATOM 1957 C C . ARG A 1 255 ? -19.156 -5.165 -22.108 1.00 95.62 255 ARG A C 1
ATOM 1959 O O . ARG A 1 255 ? -18.958 -5.265 -23.317 1.00 95.62 255 ARG A O 1
ATOM 1966 N N . LEU A 1 256 ? -18.507 -4.291 -21.343 1.00 95.31 256 LEU A N 1
ATOM 1967 C CA . LEU A 1 256 ? -17.461 -3.386 -21.819 1.00 95.31 256 LEU A CA 1
ATOM 1968 C C . LEU A 1 256 ? -16.042 -3.948 -21.622 1.00 95.31 256 LEU A C 1
ATOM 1970 O O . LEU A 1 256 ? -15.091 -3.332 -22.096 1.00 95.31 256 LEU A O 1
ATOM 1974 N N . GLY A 1 257 ? -15.898 -5.115 -20.983 1.00 95.12 257 GLY A N 1
ATOM 1975 C CA . GLY A 1 257 ? -14.604 -5.722 -20.662 1.00 95.12 257 GLY A CA 1
ATOM 1976 C C . GLY A 1 257 ? -13.859 -5.028 -19.517 1.00 95.12 257 GLY A C 1
ATOM 1977 O O . GLY A 1 257 ? -12.636 -5.110 -19.454 1.00 95.12 257 GLY A O 1
ATOM 1978 N N . ILE A 1 258 ? -14.581 -4.329 -18.639 1.00 96.81 258 ILE A N 1
ATOM 1979 C CA . ILE A 1 258 ? -14.032 -3.641 -17.467 1.00 96.81 258 ILE A CA 1
ATOM 1980 C C . ILE A 1 258 ? -14.291 -4.520 -16.244 1.00 96.81 258 ILE A C 1
ATOM 1982 O O . ILE A 1 258 ? -15.410 -4.983 -16.046 1.00 96.81 258 ILE A O 1
ATOM 1986 N N . GLY A 1 259 ? -13.273 -4.743 -15.416 1.00 97.12 259 GLY A N 1
ATOM 1987 C CA . GLY A 1 259 ? -13.425 -5.524 -14.197 1.00 97.12 259 GLY A CA 1
ATOM 1988 C C . GLY A 1 259 ? -14.127 -4.741 -13.085 1.00 97.12 259 GLY A C 1
ATOM 1989 O O . GLY A 1 259 ? -13.853 -3.553 -12.882 1.00 97.12 259 GLY A O 1
ATOM 1990 N N . THR A 1 260 ? -15.013 -5.402 -12.340 1.00 97.75 260 THR A N 1
ATOM 1991 C CA . THR A 1 260 ? -15.726 -4.812 -11.196 1.00 97.75 260 THR A CA 1
ATOM 1992 C C . THR A 1 260 ? -14.989 -5.103 -9.885 1.00 97.75 260 THR A C 1
ATOM 1994 O O . THR A 1 260 ? -14.914 -6.257 -9.461 1.00 97.75 260 THR A O 1
ATOM 1997 N N . TYR A 1 261 ? -14.529 -4.057 -9.187 1.00 97.88 261 TYR A N 1
ATOM 1998 C CA . TYR A 1 261 ? -13.840 -4.156 -7.896 1.00 97.88 261 TYR A CA 1
ATOM 1999 C C . TYR A 1 261 ? -14.594 -3.351 -6.826 1.00 97.88 261 TYR A C 1
ATOM 2001 O O . TYR A 1 261 ? -14.443 -2.130 -6.736 1.00 97.88 261 TYR A O 1
ATOM 2009 N N . PRO A 1 262 ? -15.454 -3.993 -6.016 1.00 97.25 262 PRO A N 1
ATOM 2010 C CA . PRO A 1 262 ? -16.153 -3.317 -4.931 1.00 97.25 262 PRO A CA 1
ATOM 2011 C C . PRO A 1 262 ? -15.171 -2.760 -3.893 1.00 97.25 262 PRO A C 1
ATOM 2013 O O . PRO A 1 262 ? -14.194 -3.420 -3.556 1.00 97.25 262 PRO A O 1
ATOM 2016 N N . TYR A 1 263 ? -15.466 -1.560 -3.395 1.00 95.06 263 TYR A N 1
ATOM 2017 C CA . TYR A 1 263 ? -14.623 -0.769 -2.494 1.00 95.06 263 TYR A CA 1
ATOM 2018 C C . TYR A 1 263 ? -14.688 -1.225 -1.027 1.00 95.06 263 TYR A C 1
ATOM 2020 O O . TYR A 1 263 ? -15.747 -1.653 -0.552 1.00 95.06 263 TYR A O 1
ATOM 2028 N N . THR A 1 264 ? -13.575 -1.070 -0.299 1.00 93.75 264 THR A N 1
ATOM 2029 C CA . THR A 1 264 ? -13.542 -1.002 1.170 1.00 93.75 264 THR A CA 1
ATOM 2030 C C . THR A 1 264 ? -12.337 -0.220 1.693 1.00 93.75 264 THR A C 1
ATOM 2032 O O . THR A 1 264 ? -11.251 -0.311 1.127 1.00 93.75 264 THR A O 1
ATOM 2035 N N . GLU A 1 265 ? -12.497 0.437 2.843 1.00 92.94 265 GLU A N 1
ATOM 2036 C CA . GLU A 1 265 ? -11.400 0.915 3.696 1.00 92.94 265 GLU A CA 1
ATOM 2037 C C . GLU A 1 265 ? -11.435 0.115 5.010 1.00 92.94 265 GLU A C 1
ATOM 2039 O O . GLU A 1 265 ? -12.355 0.260 5.811 1.00 92.94 265 GLU A O 1
ATOM 2044 N N . VAL A 1 266 ? -10.457 -0.769 5.233 1.00 93.56 266 VAL A N 1
ATOM 2045 C CA . VAL A 1 266 ? -10.535 -1.791 6.303 1.00 93.56 266 VAL A CA 1
ATOM 2046 C C . VAL A 1 266 ? -10.024 -1.320 7.672 1.00 93.56 266 VAL A C 1
ATOM 2048 O O . VAL A 1 266 ? -10.355 -1.908 8.697 1.00 93.56 266 VAL A O 1
ATOM 2051 N N . SER A 1 267 ? -9.189 -0.280 7.721 1.00 94.50 267 SER A N 1
ATOM 2052 C CA . SER A 1 267 ? -8.409 0.078 8.920 1.00 94.50 267 SER A CA 1
ATOM 2053 C C . SER A 1 267 ? -8.904 1.354 9.615 1.00 94.50 267 SER A C 1
ATOM 2055 O O . SER A 1 267 ? -8.186 1.929 10.432 1.00 94.50 267 SER A O 1
ATOM 2057 N N . SER A 1 268 ? -10.137 1.795 9.345 1.00 94.56 268 SER A N 1
ATOM 2058 C CA . SER A 1 268 ? -10.705 2.980 9.993 1.00 94.56 268 SER A CA 1
ATOM 2059 C C . SER A 1 268 ? -12.133 2.768 10.504 1.00 94.56 268 SER A C 1
ATOM 2061 O O . SER A 1 268 ? -12.892 1.934 10.007 1.00 94.56 268 SER A O 1
ATOM 2063 N N . ARG A 1 269 ? -12.506 3.541 11.528 1.00 94.44 269 ARG A N 1
ATOM 2064 C CA . ARG A 1 269 ? -13.895 3.719 11.967 1.00 94.44 269 ARG A CA 1
ATOM 2065 C C . ARG A 1 269 ? -14.131 5.176 12.316 1.00 94.44 269 ARG A C 1
ATOM 2067 O O . ARG A 1 269 ? -13.365 5.759 13.078 1.00 94.44 269 ARG A O 1
ATOM 2074 N N . THR A 1 270 ? -15.214 5.748 11.808 1.00 93.25 270 THR A N 1
ATOM 2075 C CA . THR A 1 270 ? -15.565 7.144 12.075 1.00 93.25 270 THR A CA 1
ATOM 2076 C C . THR A 1 270 ? -16.801 7.246 12.950 1.00 93.25 270 THR A C 1
ATOM 2078 O O . THR A 1 270 ? -17.804 6.599 12.667 1.00 93.25 270 THR A O 1
ATOM 2081 N N . ILE A 1 271 ? -16.750 8.120 13.953 1.00 89.94 271 ILE A N 1
ATOM 2082 C CA . ILE A 1 271 ? -17.913 8.521 14.750 1.00 89.94 271 ILE A CA 1
ATOM 2083 C C . ILE A 1 271 ? -18.140 10.027 14.640 1.00 89.94 271 ILE A C 1
ATOM 2085 O O . ILE A 1 271 ? -17.195 10.811 14.521 1.00 89.94 271 ILE A O 1
ATOM 2089 N N . ALA A 1 272 ? -19.407 10.431 14.700 1.00 86.75 272 ALA A N 1
ATOM 2090 C CA . ALA A 1 272 ? -19.779 11.829 14.859 1.00 86.75 272 ALA A CA 1
ATOM 2091 C C . ALA A 1 272 ? -19.745 12.218 16.341 1.00 86.75 272 ALA A C 1
ATOM 2093 O O . ALA A 1 272 ? -20.244 11.479 17.187 1.00 86.75 272 ALA A O 1
ATOM 2094 N N . VAL A 1 273 ? -19.195 13.393 16.636 1.00 85.00 273 VAL A N 1
ATOM 2095 C CA . VAL A 1 273 ? -19.095 13.950 17.989 1.00 85.00 273 VAL A CA 1
ATOM 2096 C C . VAL A 1 273 ? -20.009 15.170 18.159 1.00 85.00 273 VAL A C 1
ATOM 2098 O O . VAL A 1 273 ? -20.276 15.885 17.186 1.00 85.00 273 VAL A O 1
ATOM 2101 N N . PRO A 1 274 ? -20.510 15.441 19.382 1.00 79.62 274 PRO A N 1
ATOM 2102 C CA . PRO A 1 274 ? -21.450 16.540 19.636 1.00 79.62 274 PRO A CA 1
ATOM 2103 C C . PRO A 1 274 ? -20.866 17.920 19.293 1.00 79.62 274 PRO A C 1
ATOM 2105 O O . PRO A 1 274 ? -21.565 18.803 18.785 1.00 79.62 274 PRO A O 1
ATOM 2108 N N . ARG A 1 275 ? -19.561 18.087 19.511 1.00 86.31 275 ARG A N 1
ATOM 2109 C CA . ARG A 1 275 ? -18.776 19.295 19.243 1.00 86.31 275 ARG A CA 1
ATOM 2110 C C . ARG A 1 275 ? -17.425 18.888 18.664 1.00 86.31 275 ARG A C 1
ATOM 2112 O O . ARG A 1 275 ? -16.950 17.800 18.972 1.00 86.31 275 ARG A O 1
ATOM 2119 N N . LEU A 1 276 ? -16.839 19.727 17.810 1.00 89.25 276 LEU A N 1
ATOM 2120 C CA . LEU A 1 276 ? -15.494 19.479 17.290 1.00 89.25 276 LEU A CA 1
ATOM 2121 C C . LEU A 1 276 ? -14.483 19.759 18.416 1.00 89.25 276 LEU A C 1
ATOM 2123 O O . LEU A 1 276 ? -14.448 20.898 18.880 1.00 89.25 276 LEU A O 1
ATOM 2127 N N . PRO A 1 277 ? -13.699 18.765 18.866 1.00 94.06 277 PRO A N 1
ATOM 2128 C CA . PRO A 1 277 ? -12.683 19.003 19.882 1.00 94.06 277 PRO A CA 1
ATOM 2129 C C . PRO A 1 277 ? -11.565 19.904 19.344 1.00 94.06 277 PRO A C 1
ATOM 2131 O O . PRO A 1 277 ? -11.171 19.787 18.182 1.00 94.06 277 PRO A O 1
ATOM 2134 N N . ALA A 1 278 ? -11.052 20.796 20.190 1.00 95.06 278 ALA A N 1
ATOM 2135 C CA . ALA A 1 278 ? -9.935 21.684 19.883 1.00 95.06 278 ALA A CA 1
ATOM 2136 C C . ALA A 1 278 ? -8.595 20.939 19.877 1.00 95.06 278 ALA A C 1
ATOM 2138 O O . ALA A 1 278 ? -7.686 21.294 19.126 1.00 95.06 278 ALA A O 1
ATOM 2139 N N . ASP A 1 279 ? -8.479 19.898 20.701 1.00 96.38 279 ASP A N 1
ATOM 2140 C CA . ASP A 1 279 ? -7.279 19.087 20.825 1.00 96.38 279 ASP A CA 1
ATOM 2141 C C . ASP A 1 279 ? -7.590 17.629 21.194 1.00 96.38 279 ASP A C 1
ATOM 2143 O O . ASP A 1 279 ? -8.738 17.195 21.329 1.00 96.38 279 ASP A O 1
ATOM 2147 N N . ARG A 1 280 ? -6.524 16.838 21.320 1.00 95.88 280 ARG A N 1
ATOM 2148 C CA . ARG A 1 280 ? -6.610 15.410 21.613 1.00 95.88 280 ARG A CA 1
ATOM 2149 C C . ARG A 1 280 ? -7.169 15.113 23.007 1.00 95.88 280 ARG A C 1
ATOM 2151 O O . ARG A 1 280 ? -7.839 14.095 23.163 1.00 95.88 280 ARG A O 1
ATOM 2158 N N . GLN A 1 281 ? -6.873 15.948 24.000 1.00 96.62 281 GLN A N 1
ATOM 2159 C CA . GLN A 1 281 ? -7.331 15.731 25.371 1.00 96.62 281 GLN A CA 1
ATOM 2160 C C . GLN A 1 281 ? -8.850 15.907 25.435 1.00 96.62 281 GLN A C 1
ATOM 2162 O O . GLN A 1 281 ? -9.554 15.009 25.893 1.00 96.62 281 GLN A O 1
ATOM 2167 N N . GLU A 1 282 ? -9.357 16.996 24.859 1.00 97.25 282 GLU A N 1
ATOM 2168 C CA . GLU A 1 282 ? -10.795 17.243 24.760 1.00 97.25 282 GLU A CA 1
ATOM 2169 C C . GLU A 1 282 ? -11.501 16.149 23.938 1.00 97.25 282 GLU A C 1
ATOM 2171 O O . GLU A 1 282 ? -12.614 15.739 24.266 1.00 97.25 282 GLU A O 1
ATOM 2176 N N . ALA A 1 283 ? -10.862 15.626 22.885 1.00 96.81 283 ALA A N 1
ATOM 2177 C CA . ALA A 1 283 ? -11.412 14.519 22.102 1.00 96.81 283 ALA A CA 1
ATOM 2178 C C . ALA A 1 283 ? -11.556 13.220 22.912 1.00 96.81 283 ALA A C 1
ATOM 2180 O O . ALA A 1 283 ? -12.559 12.521 22.760 1.00 96.81 283 ALA A O 1
ATOM 2181 N N . LEU A 1 284 ? -10.585 12.902 23.775 1.00 96.50 284 LEU A N 1
ATOM 2182 C CA . LEU A 1 284 ? -10.661 11.745 24.671 1.00 96.50 284 LEU A CA 1
ATOM 2183 C C . LEU A 1 284 ? -11.755 11.907 25.728 1.00 96.50 284 LEU A C 1
ATOM 2185 O O . LEU A 1 284 ? -12.451 10.941 26.024 1.00 96.50 284 LEU A O 1
ATOM 2189 N N . GLU A 1 285 ? -11.939 13.116 26.258 1.00 95.62 285 GLU A N 1
ATOM 2190 C CA . GLU A 1 285 ? -13.025 13.424 27.196 1.00 95.62 285 GLU A CA 1
ATOM 2191 C C . GLU A 1 285 ? -14.395 13.223 26.540 1.00 95.62 285 GLU A C 1
ATOM 2193 O O . GLU A 1 285 ? -15.225 12.494 27.080 1.00 95.62 285 GLU A O 1
ATOM 2198 N N . ILE A 1 286 ? -14.598 13.753 25.326 1.00 92.12 286 ILE A N 1
ATOM 2199 C CA . ILE A 1 286 ? -15.823 13.497 24.546 1.00 92.12 286 ILE A CA 1
ATOM 2200 C C . ILE A 1 286 ? -16.017 11.999 24.311 1.00 92.12 286 ILE A C 1
ATOM 2202 O O . ILE A 1 286 ? -17.124 11.484 24.443 1.00 92.12 286 ILE A O 1
ATOM 2206 N N . PHE A 1 287 ? -14.960 11.285 23.922 1.00 93.38 287 PHE A N 1
ATOM 2207 C CA . PHE A 1 287 ? -15.060 9.856 23.655 1.00 93.38 287 PHE A CA 1
ATOM 2208 C C . PHE A 1 287 ? -15.458 9.074 24.918 1.00 93.38 287 PHE A C 1
ATOM 2210 O O . PHE A 1 287 ? -16.334 8.213 24.845 1.00 93.38 287 PHE A O 1
ATOM 2217 N N . ALA A 1 288 ? -14.906 9.423 26.082 1.00 92.19 288 ALA A N 1
ATOM 2218 C CA . ALA A 1 288 ? -15.282 8.839 27.369 1.00 92.19 288 ALA A CA 1
ATOM 2219 C C . ALA A 1 288 ? -16.736 9.165 27.772 1.00 92.19 288 ALA A C 1
ATOM 2221 O O . ALA A 1 288 ? -17.461 8.296 28.267 1.00 92.19 288 ALA A O 1
ATOM 2222 N N . GLU A 1 289 ? -17.208 10.388 27.509 1.00 88.31 289 GLU A N 1
ATOM 2223 C CA . GLU A 1 289 ? -18.624 10.754 27.667 1.00 88.31 289 GLU A CA 1
ATOM 2224 C C . GLU A 1 289 ? -19.517 9.873 26.777 1.00 88.31 289 GLU A C 1
ATOM 2226 O O . GLU A 1 289 ? -20.516 9.322 27.236 1.00 88.31 289 GLU A O 1
ATOM 2231 N N . MET A 1 290 ? -19.130 9.659 25.516 1.00 85.38 290 MET A N 1
ATOM 2232 C CA . MET A 1 290 ? -19.872 8.802 24.584 1.00 85.38 290 MET A CA 1
ATOM 2233 C C . MET A 1 290 ? -19.877 7.324 24.994 1.00 85.38 290 MET A C 1
ATOM 2235 O O . MET A 1 290 ? -20.861 6.636 24.732 1.00 85.38 290 MET A O 1
ATOM 2239 N N . GLN A 1 291 ? -18.818 6.834 25.645 1.00 84.94 291 GLN A N 1
ATOM 2240 C CA . GLN A 1 291 ? -18.749 5.467 26.180 1.00 84.94 291 GLN A CA 1
ATOM 2241 C C . GLN A 1 291 ? -19.710 5.231 27.353 1.00 84.94 291 GLN A C 1
ATOM 2243 O O . GLN A 1 291 ? -20.142 4.102 27.572 1.00 84.94 291 GLN A O 1
ATOM 2248 N N . THR A 1 292 ? -20.034 6.278 28.115 1.00 83.00 292 THR A N 1
ATOM 2249 C CA . THR A 1 292 ? -20.927 6.200 29.285 1.00 83.00 292 THR A CA 1
ATOM 2250 C C . THR A 1 292 ? -22.351 6.676 28.988 1.00 83.00 292 THR A C 1
ATOM 2252 O O . THR A 1 292 ? -23.255 6.472 29.801 1.00 83.00 292 THR A O 1
ATOM 2255 N N . GLY A 1 293 ? -22.564 7.287 27.819 1.00 77.25 293 GLY A N 1
ATOM 2256 C CA . GLY A 1 293 ? -23.858 7.765 27.353 1.00 77.25 293 GLY A CA 1
ATOM 2257 C C . GLY A 1 293 ? -24.883 6.648 27.150 1.00 77.25 293 GLY A C 1
ATOM 2258 O O . GLY A 1 293 ? -24.565 5.523 26.766 1.00 77.25 293 GLY A O 1
ATOM 2259 N N . ILE A 1 294 ? -26.153 6.982 27.377 1.00 79.56 294 ILE A N 1
ATOM 2260 C CA . ILE A 1 294 ? -27.272 6.064 27.158 1.00 79.56 294 ILE A CA 1
ATOM 2261 C C . ILE A 1 294 ? -27.527 5.940 25.653 1.00 79.56 294 ILE A C 1
ATOM 2263 O O . ILE A 1 294 ? -28.036 6.874 25.030 1.00 79.56 294 ILE A O 1
ATOM 2267 N N . ASN A 1 295 ? -27.211 4.777 25.076 1.00 83.25 295 ASN A N 1
ATOM 2268 C CA . ASN A 1 295 ? -27.629 4.429 23.721 1.00 83.25 295 ASN A CA 1
ATOM 2269 C C . ASN A 1 295 ? -28.926 3.604 23.781 1.00 83.25 295 ASN A C 1
ATOM 2271 O O . ASN A 1 295 ? -28.955 2.592 24.478 1.00 83.25 295 ASN A O 1
ATOM 2275 N N . PRO A 1 296 ? -30.012 3.984 23.092 1.00 87.75 296 PRO A N 1
ATOM 2276 C CA . PRO A 1 296 ? -31.236 3.197 23.081 1.00 87.75 296 PRO A CA 1
ATOM 2277 C C . PRO A 1 296 ? -31.108 2.005 22.127 1.00 87.75 296 PRO A C 1
ATOM 2279 O O . PRO A 1 296 ? -30.720 2.149 20.969 1.00 87.75 296 PRO A O 1
ATOM 2282 N N . ALA A 1 297 ? -31.485 0.810 22.587 1.00 86.81 297 ALA A N 1
ATOM 2283 C CA . ALA A 1 297 ? -31.505 -0.388 21.752 1.00 86.81 297 ALA A CA 1
ATOM 2284 C C . ALA A 1 297 ? -32.389 -0.185 20.511 1.00 86.81 297 ALA A C 1
ATOM 2286 O O . ALA A 1 297 ? -33.434 0.461 20.601 1.00 86.81 297 ALA A O 1
ATOM 2287 N N . ALA A 1 298 ? -31.976 -0.773 19.382 1.00 88.75 298 ALA A N 1
ATOM 2288 C CA . ALA A 1 298 ? -32.639 -0.721 18.071 1.00 88.75 298 ALA A CA 1
ATOM 2289 C C . ALA A 1 298 ? -32.710 0.659 17.384 1.00 88.75 298 ALA A C 1
ATOM 2291 O O . ALA A 1 298 ? -33.221 0.747 16.269 1.00 88.75 298 ALA A O 1
ATOM 2292 N N . TRP A 1 299 ? -32.166 1.719 17.985 1.00 90.38 299 TRP A N 1
ATOM 2293 C CA . TRP A 1 299 ? -32.154 3.058 17.401 1.00 90.38 299 TRP A CA 1
ATOM 2294 C C . TRP A 1 299 ? -30.728 3.515 17.097 1.00 90.38 299 TRP A C 1
ATOM 2296 O O . TRP A 1 299 ? -29.850 3.482 17.952 1.00 90.38 299 TRP A O 1
ATOM 2306 N N . TYR A 1 300 ? -30.508 3.998 15.878 1.00 86.62 300 TYR A N 1
ATOM 2307 C CA . TYR A 1 300 ? -29.280 4.684 15.498 1.00 86.62 300 TYR A CA 1
ATOM 2308 C C . TYR A 1 300 ? -29.434 6.181 15.763 1.00 86.62 300 TYR A C 1
ATOM 2310 O O . TYR A 1 300 ? -30.224 6.850 15.091 1.00 86.62 300 TYR A O 1
ATOM 2318 N N . LEU A 1 301 ? -28.710 6.701 16.753 1.00 87.25 301 LEU A N 1
ATOM 2319 C CA . LEU A 1 301 ? -28.714 8.121 17.094 1.00 87.25 301 LEU A CA 1
ATOM 2320 C C . LEU A 1 301 ? -27.852 8.930 16.121 1.00 87.25 301 LEU A C 1
ATOM 2322 O O . LEU A 1 301 ? -26.773 8.512 15.711 1.00 87.25 301 LEU A O 1
ATOM 2326 N N . ARG A 1 302 ? -28.295 10.147 15.810 1.00 85.00 302 ARG A N 1
ATOM 2327 C CA . ARG A 1 302 ? -27.515 11.145 15.080 1.00 85.00 302 ARG A CA 1
ATOM 2328 C C . ARG A 1 302 ? -27.601 12.481 15.805 1.00 85.00 302 ARG A C 1
ATOM 2330 O O . ARG A 1 302 ? -28.560 13.221 15.626 1.00 85.00 302 ARG A O 1
ATOM 2337 N N . GLY A 1 303 ? -26.619 12.769 16.657 1.00 80.44 303 GLY A N 1
ATOM 2338 C CA . GLY A 1 303 ? -26.545 14.000 17.461 1.00 80.44 303 GLY A CA 1
ATOM 2339 C C . GLY A 1 303 ? -27.613 14.143 18.555 1.00 80.44 303 GLY A C 1
ATOM 2340 O O . GLY A 1 303 ? -27.557 15.097 19.323 1.00 80.44 303 GLY A O 1
ATOM 2341 N N . ALA A 1 304 ? -28.595 13.240 18.611 1.00 89.31 304 ALA A N 1
ATOM 2342 C CA . ALA A 1 304 ? -29.607 13.195 19.657 1.00 89.31 304 ALA A CA 1
ATOM 2343 C C . ALA A 1 304 ? -29.075 12.452 20.886 1.00 89.31 304 ALA A C 1
ATOM 2345 O O . ALA A 1 304 ? -28.127 11.671 20.784 1.00 89.31 304 ALA A O 1
ATOM 2346 N N . THR A 1 305 ? -29.715 12.660 22.030 1.00 90.06 305 THR A N 1
ATOM 2347 C CA . THR A 1 305 ? -29.423 11.949 23.279 1.00 90.06 305 THR A CA 1
ATOM 2348 C C . THR A 1 305 ? -30.707 11.389 23.876 1.00 90.06 305 THR A C 1
ATOM 2350 O O . THR A 1 305 ? -31.806 11.839 23.552 1.00 90.06 305 THR A O 1
ATOM 2353 N N . VAL A 1 306 ? -30.583 10.392 24.748 1.00 91.81 306 VAL A N 1
ATOM 2354 C CA . VAL A 1 306 ? -31.709 9.939 25.570 1.00 91.81 306 VAL A CA 1
ATOM 2355 C C . VAL A 1 306 ? -31.759 10.803 26.827 1.00 91.81 306 VAL A C 1
ATOM 2357 O O . VAL A 1 306 ? -30.761 10.924 27.534 1.00 91.81 306 VAL A O 1
ATOM 2360 N N . ASP A 1 307 ? -32.903 11.430 27.075 1.00 92.94 307 ASP A N 1
ATOM 2361 C CA . ASP A 1 307 ? -33.153 12.293 28.229 1.00 92.94 307 ASP A CA 1
ATOM 2362 C C . ASP A 1 307 ? -33.910 11.494 29.290 1.00 92.94 307 ASP A C 1
ATOM 2364 O O . ASP A 1 307 ? -34.904 10.845 28.972 1.00 92.94 307 ASP A O 1
ATOM 2368 N N . SER A 1 308 ? -33.415 11.507 30.528 1.00 92.44 308 SER A N 1
ATOM 2369 C CA . SER A 1 308 ? -34.023 10.818 31.673 1.00 92.44 308 SER A CA 1
ATOM 2370 C C . SER A 1 308 ? -34.808 11.748 32.602 1.00 92.44 308 SER A C 1
ATOM 2372 O O . SER A 1 308 ? -35.331 11.300 33.620 1.00 92.44 308 SER A O 1
ATOM 2374 N N . GLU A 1 309 ? -34.846 13.048 32.304 1.00 95.00 309 GLU A N 1
ATOM 2375 C CA . GLU A 1 309 ? -35.573 14.055 33.086 1.00 95.00 309 GLU A CA 1
ATOM 2376 C C . GLU A 1 309 ? -36.897 14.439 32.420 1.00 95.00 309 GLU A C 1
ATOM 2378 O O . GLU A 1 309 ? -37.868 14.775 33.100 1.00 95.00 309 GLU A O 1
ATOM 2383 N N . VAL A 1 310 ? -36.950 14.373 31.087 1.00 96.31 310 VAL A N 1
ATOM 2384 C CA . VAL A 1 310 ? -38.139 14.693 30.292 1.00 96.31 310 VAL A CA 1
ATOM 2385 C C . VAL A 1 310 ? -38.593 13.448 29.539 1.00 96.31 310 VAL A C 1
ATOM 2387 O O . VAL A 1 310 ? -37.924 13.005 28.611 1.00 96.31 310 VAL A O 1
ATOM 2390 N N . SER A 1 311 ? -39.757 12.911 29.897 1.00 96.62 311 SER A N 1
ATOM 2391 C CA . SER A 1 311 ? -40.443 11.833 29.173 1.00 96.62 311 SER A CA 1
ATOM 2392 C C . SER A 1 311 ? -41.950 12.089 29.114 1.00 96.62 311 SER A C 1
ATOM 2394 O O . SER A 1 311 ? -42.485 12.919 29.862 1.00 96.62 311 SER A O 1
ATOM 2396 N N . ARG A 1 312 ? -42.654 11.430 28.189 1.00 96.94 312 ARG A N 1
ATOM 2397 C CA . ARG A 1 312 ? -44.122 11.414 28.172 1.00 96.94 312 ARG A CA 1
ATOM 2398 C C . ARG A 1 312 ? -44.629 10.257 29.010 1.00 96.94 312 ARG A C 1
ATOM 2400 O O . ARG A 1 312 ? -45.519 10.435 29.843 1.00 96.94 312 ARG A O 1
ATOM 2407 N N . THR A 1 313 ? -44.096 9.069 28.750 1.00 93.81 313 THR A N 1
ATOM 2408 C CA . THR A 1 313 ? -44.315 7.883 29.575 1.00 93.81 313 THR A CA 1
ATOM 2409 C C . THR A 1 313 ? -42.987 7.205 29.865 1.00 93.81 313 THR A C 1
ATOM 2411 O O . THR A 1 313 ? -41.959 7.593 29.328 1.00 93.81 313 THR A O 1
ATOM 2414 N N . GLY A 1 314 ? -42.985 6.257 30.802 1.00 93.44 314 GLY A N 1
ATOM 2415 C CA . GLY A 1 314 ? -41.736 5.660 31.263 1.00 93.44 314 GLY A CA 1
ATOM 2416 C C . GLY A 1 314 ? -40.802 6.689 31.907 1.00 93.44 314 GLY A C 1
ATOM 2417 O O . GLY A 1 314 ? -41.256 7.638 32.549 1.00 93.44 314 GLY A O 1
ATOM 2418 N N . GLN A 1 315 ? -39.500 6.461 31.787 1.00 94.88 315 GLN A N 1
ATOM 2419 C CA . GLN A 1 315 ? -38.456 7.272 32.412 1.00 94.88 315 GLN A CA 1
ATOM 2420 C C . GLN A 1 315 ? -37.611 8.029 31.389 1.00 94.88 315 GLN A C 1
ATOM 2422 O O . GLN A 1 315 ? -36.694 8.740 31.800 1.00 94.88 315 GLN A O 1
ATOM 2427 N N . ARG A 1 316 ? -37.849 7.845 30.082 1.00 95.00 316 ARG A N 1
ATOM 2428 C CA . ARG A 1 316 ? -36.961 8.369 29.044 1.00 95.00 316 ARG A CA 1
ATOM 2429 C C . ARG A 1 316 ? -37.694 8.896 27.825 1.00 95.00 316 ARG A C 1
ATOM 2431 O O . ARG A 1 316 ? -38.834 8.554 27.563 1.00 95.00 316 ARG A O 1
ATOM 2438 N N . SER A 1 317 ? -37.007 9.742 27.068 1.00 96.94 317 SER A N 1
ATOM 2439 C CA . SER A 1 317 ? -37.396 10.098 25.705 1.00 96.94 317 SER A CA 1
ATOM 2440 C C . SER A 1 317 ? -36.173 10.463 24.865 1.00 96.94 317 SER A C 1
ATOM 2442 O O . SER A 1 317 ? -35.064 10.627 25.381 1.00 96.94 317 SER A O 1
ATOM 2444 N N . LEU A 1 318 ? -36.350 10.593 23.551 1.00 96.88 318 LEU A N 1
ATOM 2445 C CA . LEU A 1 318 ? -35.287 11.034 22.653 1.00 96.88 318 LEU A CA 1
ATOM 2446 C C . LEU A 1 318 ? -35.259 12.560 22.564 1.00 96.88 318 LEU A C 1
ATOM 2448 O O . LEU A 1 318 ? -36.138 13.153 21.941 1.00 96.88 318 LEU A O 1
ATOM 2452 N N . LYS A 1 319 ? -34.206 13.191 23.080 1.00 96.94 319 LYS A N 1
ATOM 2453 C CA . LYS A 1 319 ? -33.976 14.634 22.989 1.00 96.94 319 LYS A CA 1
ATOM 2454 C C . LYS A 1 319 ? -33.133 14.995 21.776 1.00 96.94 319 LYS A C 1
ATOM 2456 O O . LYS A 1 319 ? -32.044 14.469 21.558 1.00 96.94 319 LYS A O 1
ATOM 2461 N N . CYS A 1 320 ? -33.609 15.975 21.023 1.00 96.06 320 CYS A N 1
ATOM 2462 C CA . CYS A 1 320 ? -32.893 16.599 19.922 1.00 96.06 320 CYS A CA 1
ATOM 2463 C C . CYS A 1 320 ? -32.795 18.101 20.201 1.00 96.06 320 CYS A C 1
ATOM 2465 O O . CYS A 1 320 ? -33.816 18.782 20.217 1.00 96.06 320 CYS A O 1
ATOM 2467 N N . SER A 1 321 ? -31.587 18.629 20.405 1.00 94.31 321 SER A N 1
ATOM 2468 C CA . SER A 1 321 ? -31.361 20.064 20.627 1.00 94.31 321 SER A CA 1
ATOM 2469 C C . SER A 1 321 ? -30.305 20.583 19.664 1.00 94.31 321 SER A C 1
ATOM 2471 O O . SER A 1 321 ? -29.266 19.945 19.498 1.00 94.31 321 SER A O 1
ATOM 2473 N N . LYS A 1 322 ? -30.575 21.715 19.004 1.00 91.50 322 LYS A N 1
ATOM 2474 C CA . LYS A 1 322 ? -29.609 22.350 18.098 1.00 91.50 322 LYS A CA 1
ATOM 2475 C C . LYS A 1 322 ? -29.826 23.852 17.964 1.00 91.50 322 LYS A C 1
ATOM 2477 O O . LYS A 1 322 ? -30.957 24.342 17.926 1.00 91.50 322 LYS A O 1
ATOM 2482 N N . THR A 1 323 ? -28.722 24.576 17.830 1.00 90.69 323 THR A N 1
ATOM 2483 C CA . THR A 1 323 ? -28.697 26.025 17.578 1.00 90.69 323 THR A CA 1
ATOM 2484 C C . THR A 1 323 ? -28.398 26.355 16.119 1.00 90.69 323 THR A C 1
ATOM 2486 O O . THR A 1 323 ? -28.814 27.409 15.645 1.00 90.69 323 THR A O 1
ATOM 2489 N N . ASP A 1 324 ? -27.742 25.450 15.390 1.00 86.44 324 ASP A N 1
ATOM 2490 C CA . ASP A 1 324 ? -27.513 25.585 13.955 1.00 86.44 324 ASP A CA 1
ATOM 2491 C C . ASP A 1 324 ? -28.741 25.074 13.167 1.00 86.44 324 ASP A C 1
ATOM 2493 O O . ASP A 1 324 ? -29.110 23.892 13.263 1.00 86.44 324 ASP A O 1
ATOM 2497 N N . PRO A 1 325 ? -29.407 25.929 12.365 1.00 87.81 325 PRO A N 1
ATOM 2498 C CA . PRO A 1 325 ? -30.542 25.515 11.556 1.00 87.81 325 PRO A CA 1
ATOM 2499 C C . PRO A 1 325 ? -30.196 24.475 10.482 1.00 87.81 325 PRO A C 1
ATOM 2501 O O . PRO A 1 325 ? -31.106 23.762 10.061 1.00 87.81 325 PRO A O 1
ATOM 2504 N N . GLN A 1 326 ? -28.937 24.339 10.055 1.00 83.69 326 GLN A N 1
ATOM 2505 C CA . GLN A 1 326 ? -28.520 23.385 9.019 1.00 83.69 326 GLN A CA 1
ATOM 2506 C C . GLN A 1 326 ? -28.225 21.981 9.553 1.00 83.69 326 GLN A C 1
ATOM 2508 O O . GLN A 1 326 ? -28.324 21.007 8.802 1.00 83.69 326 GLN A O 1
ATOM 2513 N N . GLU A 1 327 ? -27.937 21.846 10.848 1.00 82.94 327 GLU A N 1
ATOM 2514 C CA . GLU A 1 327 ? -27.686 20.543 11.460 1.00 82.94 327 GLU A CA 1
ATOM 2515 C C . GLU A 1 327 ? -28.901 19.616 11.340 1.00 82.94 327 GLU A C 1
ATOM 2517 O O . GLU A 1 327 ? -30.054 20.056 11.407 1.00 82.94 327 GLU A O 1
ATOM 2522 N N . TRP A 1 328 ? -28.629 18.316 11.194 1.00 88.00 328 TRP A N 1
ATOM 2523 C CA . TRP A 1 328 ? -29.625 17.254 11.337 1.00 88.00 328 TRP A CA 1
ATOM 2524 C C . TRP A 1 328 ? -29.328 16.456 12.601 1.00 88.00 328 TRP A C 1
ATOM 2526 O O . TRP A 1 328 ? -28.319 15.747 12.653 1.00 88.00 328 TRP A O 1
ATOM 2536 N N . VAL A 1 329 ? -30.257 16.559 13.552 1.00 90.81 329 VAL A N 1
ATOM 2537 C CA . VAL A 1 329 ? -30.294 15.834 14.819 1.00 90.81 329 VAL A CA 1
ATOM 2538 C C . VAL A 1 329 ? -31.499 14.885 14.822 1.00 90.81 329 VAL A C 1
ATOM 2540 O O . VAL A 1 329 ? -32.548 15.208 14.259 1.00 90.81 329 VAL A O 1
ATOM 2543 N N . GLY A 1 330 ? -31.361 13.689 15.388 1.00 94.69 330 GLY A N 1
ATOM 2544 C CA . GLY A 1 330 ? -32.444 12.710 15.399 1.00 94.69 330 GLY A CA 1
ATOM 2545 C C . GLY A 1 330 ? -32.024 11.293 15.757 1.00 94.69 330 GLY A C 1
ATOM 2546 O O . GLY A 1 330 ? -30.911 11.049 16.217 1.00 94.69 330 GLY A O 1
ATOM 2547 N N . ALA A 1 331 ? -32.917 10.349 15.479 1.00 94.25 331 ALA A N 1
ATOM 2548 C CA . ALA A 1 331 ? -32.643 8.918 15.544 1.00 94.25 331 ALA A CA 1
ATOM 2549 C C . ALA A 1 331 ? -33.330 8.189 14.389 1.00 94.25 331 ALA A C 1
ATOM 2551 O O . ALA A 1 331 ? -34.276 8.713 13.798 1.00 94.25 331 ALA A O 1
ATOM 2552 N N . SER A 1 332 ? -32.871 6.983 14.067 1.00 95.56 332 SER A N 1
ATOM 2553 C CA . SER A 1 332 ? -33.468 6.159 13.016 1.00 95.56 332 SER A CA 1
ATOM 2554 C C . SER A 1 332 ? -33.529 4.679 13.356 1.00 95.56 332 SER A C 1
ATOM 2556 O O . SER A 1 332 ? -32.661 4.182 14.068 1.00 95.56 332 SER A O 1
ATOM 2558 N N . GLN A 1 333 ? -34.528 3.985 12.816 1.00 95.19 333 GLN A N 1
ATOM 2559 C CA . GLN A 1 333 ? -34.725 2.547 12.968 1.00 95.19 333 GLN A CA 1
ATOM 2560 C C . GLN A 1 333 ? -35.252 1.939 11.663 1.00 95.19 333 GLN A C 1
ATOM 2562 O O . GLN A 1 333 ? -36.202 2.455 11.072 1.00 95.19 333 GLN A O 1
ATOM 2567 N N . ASP A 1 334 ? -34.665 0.816 11.249 1.00 96.50 334 ASP A N 1
ATOM 2568 C CA . ASP A 1 334 ? -35.186 -0.018 10.166 1.00 96.50 334 ASP A CA 1
ATOM 2569 C C . ASP A 1 334 ? -3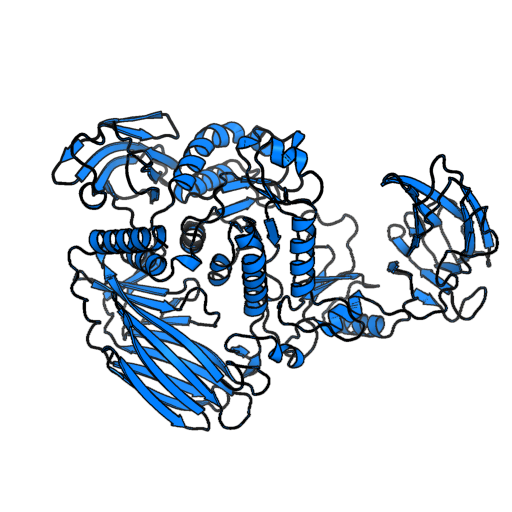6.151 -1.059 10.749 1.00 96.50 334 ASP A C 1
ATOM 2571 O O . ASP A 1 334 ? -35.748 -2.010 11.417 1.00 96.50 334 ASP A O 1
ATOM 2575 N N . ILE A 1 335 ? -37.446 -0.863 10.507 1.00 96.94 335 ILE A N 1
ATOM 2576 C CA . ILE A 1 335 ? -38.529 -1.694 11.037 1.00 96.94 335 ILE A CA 1
ATOM 2577 C C . ILE A 1 335 ? -38.946 -2.695 9.963 1.00 96.94 335 ILE A C 1
ATOM 2579 O O . ILE A 1 335 ? -39.546 -2.332 8.947 1.00 96.94 335 ILE A O 1
ATOM 2583 N N . MET A 1 336 ? -38.636 -3.972 10.176 1.00 95.81 336 MET A N 1
ATOM 2584 C CA . MET A 1 336 ? -39.008 -5.044 9.252 1.00 95.81 336 MET A CA 1
ATOM 2585 C C . MET A 1 336 ? -40.499 -5.377 9.385 1.00 95.81 336 MET A C 1
ATOM 2587 O O . MET A 1 336 ? -40.942 -5.881 10.413 1.00 95.81 336 MET A O 1
ATOM 2591 N N . VAL A 1 337 ? -41.274 -5.127 8.327 1.00 95.94 337 VAL A N 1
ATOM 2592 C CA . VAL A 1 337 ? -42.726 -5.381 8.302 1.00 95.94 337 VAL A CA 1
ATOM 2593 C C . VAL A 1 337 ? -43.046 -6.718 7.629 1.00 95.94 337 VAL A C 1
ATOM 2595 O O . VAL A 1 337 ? -43.876 -7.470 8.137 1.00 95.94 337 VAL A O 1
ATOM 2598 N N . ASN A 1 338 ? -42.370 -7.018 6.512 1.00 94.00 338 ASN A N 1
ATOM 2599 C CA . ASN A 1 338 ? -42.481 -8.256 5.728 1.00 94.00 338 ASN A CA 1
ATOM 2600 C C . ASN A 1 338 ? -43.928 -8.691 5.415 1.00 94.00 338 ASN A C 1
ATOM 2602 O O . ASN A 1 338 ? -44.321 -9.838 5.649 1.00 94.00 338 ASN A O 1
ATOM 2606 N N . GLN A 1 339 ? -44.729 -7.774 4.870 1.00 95.88 339 GLN A N 1
ATOM 2607 C CA . GLN A 1 339 ? -46.109 -8.049 4.481 1.00 95.88 339 GLN A CA 1
ATOM 2608 C C . GLN A 1 339 ? -46.199 -9.132 3.396 1.00 95.88 339 GLN A C 1
ATOM 2610 O O . GLN A 1 339 ? -45.461 -9.114 2.413 1.00 95.88 339 GLN A O 1
ATOM 2615 N N . GLN A 1 340 ? -47.182 -10.025 3.534 1.00 93.06 340 GLN A N 1
ATOM 2616 C CA . GLN A 1 340 ? -47.538 -11.005 2.496 1.00 93.06 340 GLN A CA 1
ATOM 2617 C C . GLN A 1 340 ? -48.491 -10.420 1.442 1.00 93.06 340 GLN A C 1
ATOM 2619 O O . GLN A 1 340 ? -48.508 -10.847 0.292 1.00 93.06 340 GLN A O 1
ATOM 2624 N N . ARG A 1 341 ? -49.291 -9.424 1.834 1.00 93.75 341 ARG A N 1
ATOM 2625 C CA . ARG A 1 341 ? -50.221 -8.682 0.976 1.00 93.75 341 ARG A CA 1
ATOM 2626 C C . ARG A 1 341 ? -50.162 -7.203 1.334 1.00 93.75 341 ARG A C 1
ATOM 2628 O O . ARG A 1 341 ? -49.911 -6.881 2.490 1.00 93.75 341 ARG A O 1
ATOM 2635 N N . ALA A 1 342 ? -50.406 -6.330 0.362 1.00 95.44 342 ALA A N 1
ATOM 2636 C CA . ALA A 1 342 ? -50.403 -4.893 0.595 1.00 95.44 342 ALA A CA 1
ATOM 2637 C C . ALA A 1 342 ? -51.486 -4.516 1.613 1.00 95.44 342 ALA A C 1
ATOM 2639 O O . ALA A 1 342 ? -52.659 -4.847 1.435 1.00 95.44 342 ALA A O 1
ATOM 2640 N N . GLU A 1 343 ? -51.084 -3.836 2.682 1.00 95.19 343 GLU A N 1
ATOM 2641 C CA . GLU A 1 343 ? -52.000 -3.290 3.677 1.00 95.19 343 GLU A CA 1
ATOM 2642 C C . GLU A 1 343 ? -51.473 -1.955 4.229 1.00 95.19 343 GLU A C 1
ATOM 2644 O O . GLU A 1 343 ? -50.255 -1.733 4.234 1.00 95.19 343 GLU A O 1
ATOM 2649 N N . PRO A 1 344 ? -52.368 -1.058 4.688 1.00 96.69 344 PRO A N 1
ATOM 2650 C CA . PRO A 1 344 ? -51.970 0.250 5.191 1.00 96.69 344 PRO A CA 1
ATOM 2651 C C . PRO A 1 344 ? -51.035 0.162 6.401 1.00 96.69 344 PRO A C 1
ATOM 2653 O O . PRO A 1 344 ? -51.205 -0.702 7.267 1.00 96.69 344 PRO A O 1
ATOM 2656 N N . ILE A 1 345 ? -50.089 1.100 6.470 1.00 97.81 345 ILE A N 1
ATOM 2657 C CA . ILE A 1 345 ? -49.196 1.305 7.615 1.00 97.81 345 ILE A CA 1
ATOM 2658 C C . ILE A 1 345 ? -49.636 2.557 8.358 1.00 97.81 345 ILE A C 1
ATOM 2660 O O . ILE A 1 345 ? -49.715 3.627 7.754 1.00 97.81 345 ILE A O 1
ATOM 2664 N N . THR A 1 346 ? -49.870 2.448 9.661 1.00 98.38 346 THR A N 1
ATOM 2665 C CA . THR A 1 346 ? -50.140 3.606 10.518 1.00 98.38 346 THR A CA 1
ATOM 2666 C C . THR A 1 346 ? -48.907 3.918 11.348 1.00 98.38 346 THR A C 1
ATOM 2668 O O . THR A 1 346 ? -48.383 3.044 12.034 1.00 98.38 346 THR A O 1
ATOM 2671 N N . ILE A 1 347 ? -48.453 5.169 11.290 1.00 98.50 347 ILE A N 1
ATOM 2672 C CA . ILE A 1 347 ? -47.347 5.682 12.099 1.00 98.50 347 ILE A CA 1
ATOM 2673 C C . ILE A 1 347 ? -47.909 6.735 13.044 1.00 98.50 347 ILE A C 1
ATOM 2675 O O . ILE A 1 347 ? -48.607 7.652 12.615 1.00 98.50 347 ILE A O 1
ATOM 2679 N N . THR A 1 348 ? -47.606 6.607 14.329 1.00 98.38 348 THR A N 1
ATOM 2680 C CA . THR A 1 348 ? -48.012 7.562 15.366 1.00 98.38 348 THR A CA 1
ATOM 2681 C C . THR A 1 348 ? -46.829 7.853 16.269 1.00 98.38 348 THR A C 1
ATOM 2683 O O . THR A 1 348 ? -46.002 6.977 16.491 1.00 98.38 348 THR A O 1
ATOM 2686 N N . GLY A 1 349 ? -46.766 9.044 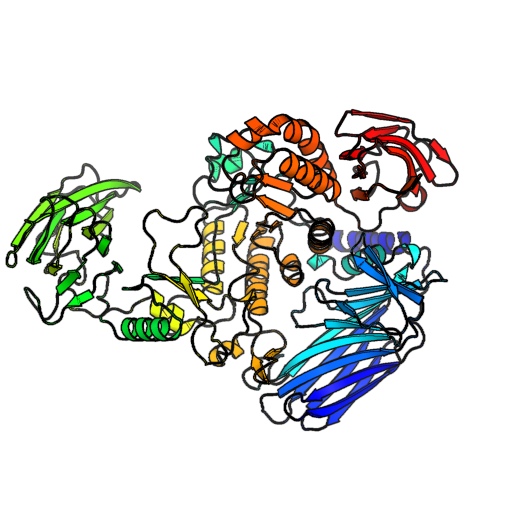16.844 1.00 98.00 349 GLY A N 1
ATOM 2687 C CA . GLY A 1 349 ? -45.841 9.325 17.935 1.00 98.00 349 GLY A CA 1
ATOM 2688 C C . GLY A 1 349 ? -46.190 10.611 18.652 1.00 98.00 349 GLY A C 1
ATOM 2689 O O . GLY A 1 349 ? -47.161 11.294 18.298 1.00 98.00 349 GLY A O 1
ATOM 2690 N N . TRP A 1 350 ? -45.391 10.923 19.663 1.00 98.62 350 TRP A N 1
ATOM 2691 C CA . TRP A 1 350 ? -45.521 12.137 20.446 1.00 98.62 350 TRP A CA 1
ATOM 2692 C C . TRP A 1 350 ? -44.277 13.003 20.325 1.00 98.62 350 TRP A C 1
ATOM 2694 O O . TRP A 1 350 ? -43.157 12.495 20.309 1.00 98.62 350 TRP A O 1
ATOM 2704 N N . LEU A 1 351 ? -44.494 14.316 20.266 1.00 98.56 351 LEU A N 1
ATOM 2705 C CA . LEU A 1 351 ? -43.428 15.307 20.258 1.00 98.56 351 LEU A CA 1
ATOM 2706 C C . LEU A 1 351 ? -43.719 16.424 21.258 1.00 98.56 351 LEU A C 1
ATOM 2708 O O . LEU A 1 351 ? -44.809 16.999 21.250 1.00 98.56 351 LEU A O 1
ATOM 2712 N N . LYS A 1 352 ? -42.740 16.758 22.095 1.00 98.62 352 LYS A N 1
ATOM 2713 C CA . LYS A 1 352 ? -42.700 17.998 22.882 1.00 98.62 352 LYS A CA 1
ATOM 2714 C C . LYS A 1 352 ? -41.714 18.961 22.226 1.00 98.62 352 LYS A C 1
ATOM 2716 O O . LYS A 1 352 ? -40.671 18.516 21.756 1.00 98.62 352 LYS A O 1
ATOM 2721 N N . ALA A 1 353 ? -42.023 20.255 22.200 1.00 98.31 353 ALA A N 1
ATOM 2722 C CA . ALA A 1 353 ? -41.185 21.268 21.561 1.00 98.31 353 ALA A CA 1
ATOM 2723 C C . ALA A 1 353 ? -40.931 22.454 22.494 1.00 98.31 353 ALA A C 1
ATOM 2725 O O . ALA A 1 353 ? -41.842 22.930 23.173 1.00 98.31 353 ALA A O 1
ATOM 2726 N N . GLU A 1 354 ? -39.706 22.968 22.484 1.00 98.50 354 GLU A N 1
ATOM 2727 C CA . GLU A 1 354 ? -39.304 24.175 23.195 1.00 98.50 354 GLU A CA 1
ATOM 2728 C C . GLU A 1 354 ? -38.498 25.089 22.267 1.00 98.50 354 GLU A C 1
ATOM 2730 O O . GLU A 1 354 ? -37.425 24.729 21.775 1.00 98.50 354 GLU A O 1
ATOM 2735 N N . GLY A 1 355 ? -39.032 26.288 22.021 1.00 97.31 355 GLY A N 1
ATOM 2736 C CA . GLY A 1 355 ? -38.360 27.318 21.233 1.00 97.31 355 GLY A CA 1
ATOM 2737 C C . GLY A 1 355 ? -38.120 26.927 19.775 1.00 97.31 355 GLY A C 1
ATOM 2738 O O . GLY A 1 355 ? -37.188 27.447 19.164 1.00 97.31 355 GLY A O 1
ATOM 2739 N N . VAL A 1 356 ? -38.924 26.015 19.214 1.00 97.69 356 VAL A N 1
ATOM 2740 C CA . VAL A 1 356 ? -38.685 25.493 17.866 1.00 97.69 356 VAL A CA 1
ATOM 2741 C C . VAL A 1 356 ? -39.019 26.536 16.805 1.00 97.69 356 VAL A C 1
ATOM 2743 O O . VAL A 1 356 ? -40.176 26.923 16.644 1.00 97.69 356 VAL A O 1
ATOM 2746 N N . THR A 1 357 ? -38.011 26.983 16.061 1.00 96.50 357 THR A N 1
ATOM 2747 C CA . THR A 1 357 ? -38.165 27.963 14.971 1.00 96.50 357 THR A CA 1
ATOM 2748 C C . THR A 1 357 ? -38.601 27.301 13.657 1.00 96.50 357 THR A C 1
ATOM 2750 O O . THR A 1 357 ? -38.709 26.080 13.580 1.00 96.50 357 THR A O 1
ATOM 2753 N N . GLY A 1 358 ? -38.860 28.084 12.604 1.00 93.38 358 GLY A N 1
ATOM 2754 C CA . GLY A 1 358 ? -39.192 27.570 11.267 1.00 93.38 358 GLY A CA 1
ATOM 2755 C C . GLY A 1 358 ? -40.685 27.300 11.051 1.00 93.38 358 GLY A C 1
ATOM 2756 O O . GLY A 1 358 ? -41.537 27.894 11.710 1.00 93.38 358 GLY A O 1
ATOM 2757 N N . PHE A 1 359 ? -41.010 26.424 10.095 1.00 93.38 359 PHE A N 1
ATOM 2758 C CA . PHE A 1 359 ? -42.389 26.120 9.693 1.00 93.38 359 PHE A CA 1
ATOM 2759 C C . PHE A 1 359 ? -42.714 24.640 9.877 1.00 93.38 359 PHE A C 1
ATOM 2761 O O . PHE A 1 359 ? -41.879 23.782 9.603 1.00 93.38 359 PHE A O 1
ATOM 2768 N N . ARG A 1 360 ? -43.953 24.339 10.280 1.00 94.81 360 ARG A N 1
ATOM 2769 C CA . ARG A 1 360 ? -44.464 22.963 10.346 1.00 94.81 360 ARG A CA 1
ATOM 2770 C C . ARG A 1 360 ? -44.260 22.243 9.010 1.00 94.81 360 ARG A C 1
ATOM 2772 O O . ARG A 1 360 ? -44.561 22.791 7.950 1.00 94.81 360 ARG A O 1
ATOM 2779 N N . GLY A 1 361 ? -43.781 21.005 9.074 1.00 93.31 361 GLY A N 1
ATOM 2780 C CA . GLY A 1 361 ? -43.565 20.179 7.896 1.00 93.31 361 GLY A CA 1
ATOM 2781 C C . GLY A 1 361 ? -42.625 19.014 8.171 1.00 93.31 361 GLY A C 1
ATOM 2782 O O . GLY A 1 361 ? -42.466 18.563 9.299 1.00 93.31 361 GLY A O 1
ATOM 2783 N N . ARG A 1 362 ? -41.984 18.520 7.112 1.00 95.00 362 ARG A N 1
ATOM 2784 C CA . ARG A 1 362 ? -41.163 17.300 7.158 1.00 95.00 362 ARG A CA 1
ATOM 2785 C C . ARG A 1 362 ? -39.873 17.415 7.965 1.00 95.00 362 ARG A C 1
ATOM 2787 O O . ARG A 1 362 ? -39.354 16.397 8.400 1.00 95.00 362 ARG A O 1
ATOM 2794 N N . GLU A 1 363 ? -39.327 18.615 8.119 1.00 94.94 363 GLU A N 1
ATOM 2795 C CA . GLU A 1 363 ? -37.993 18.804 8.700 1.00 94.94 363 GLU A CA 1
ATOM 2796 C C . GLU A 1 363 ? -38.010 18.717 10.246 1.00 94.94 363 GLU A C 1
ATOM 2798 O O . GLU A 1 363 ? -36.955 18.558 10.857 1.00 94.94 363 GLU A O 1
ATOM 2803 N N . CYS A 1 364 ? -39.207 18.714 10.854 1.00 96.50 364 CYS A N 1
ATOM 2804 C CA . CYS A 1 364 ? -39.496 18.329 12.238 1.00 96.50 364 CYS A CA 1
ATOM 2805 C C . CYS A 1 364 ? -40.663 17.315 12.248 1.00 96.50 364 CYS A C 1
ATOM 2807 O O . CYS A 1 364 ? -41.835 17.698 12.306 1.00 96.50 364 CYS A O 1
ATOM 2809 N N . SER A 1 365 ? -40.370 16.021 12.070 1.00 97.81 365 SER A N 1
ATOM 2810 C CA . SER A 1 365 ? -41.403 14.988 11.866 1.00 97.81 365 SER A CA 1
ATOM 2811 C C . SER A 1 365 ? -40.936 13.577 12.228 1.00 97.81 365 SER A C 1
ATOM 2813 O O . SER A 1 365 ? -39.739 13.331 12.385 1.00 97.81 365 SER A O 1
ATOM 2815 N N . LEU A 1 366 ? -41.876 12.628 12.300 1.00 98.31 366 LEU A N 1
ATOM 2816 C CA . LEU A 1 366 ? -41.538 11.232 12.026 1.00 98.31 366 LEU A CA 1
ATOM 2817 C C . LEU A 1 366 ? -41.533 11.041 10.509 1.00 98.31 366 LEU A C 1
ATOM 2819 O O . LEU A 1 366 ? -42.579 11.135 9.864 1.00 98.31 366 LEU A O 1
ATOM 2823 N N . TYR A 1 367 ? -40.355 10.796 9.945 1.00 98.00 367 TYR A N 1
ATOM 2824 C CA . TYR A 1 367 ? -40.137 10.667 8.508 1.00 98.00 367 TYR A CA 1
ATOM 2825 C C . TYR A 1 367 ? -39.860 9.208 8.151 1.00 98.00 367 TYR A C 1
ATOM 2827 O O . TYR A 1 367 ? -38.967 8.593 8.724 1.00 98.00 367 TYR A O 1
ATOM 2835 N N . ALA A 1 368 ? -40.605 8.657 7.201 1.00 97.75 368 ALA A N 1
ATOM 2836 C CA . ALA A 1 368 ? -40.535 7.259 6.811 1.00 97.75 368 ALA A CA 1
ATOM 2837 C C . ALA A 1 368 ? -40.247 7.089 5.314 1.00 97.75 368 ALA A C 1
ATOM 2839 O O . ALA A 1 368 ? -40.992 7.587 4.461 1.00 97.75 368 ALA A O 1
ATOM 2840 N N . ASP A 1 369 ? -39.210 6.306 5.024 1.00 97.75 369 ASP A N 1
ATOM 2841 C CA . ASP A 1 369 ? -38.921 5.753 3.703 1.00 97.75 369 ASP A CA 1
ATOM 2842 C C . ASP A 1 369 ? -39.262 4.262 3.697 1.00 97.75 369 ASP A C 1
ATOM 2844 O O . ASP A 1 369 ? -38.843 3.506 4.572 1.00 97.75 369 ASP A O 1
ATOM 2848 N N . VAL A 1 370 ? -40.058 3.826 2.723 1.00 97.44 370 VAL A N 1
ATOM 2849 C CA . VAL A 1 370 ? -40.672 2.493 2.744 1.00 97.44 370 VAL A CA 1
ATOM 2850 C C . VAL A 1 370 ? -40.145 1.641 1.599 1.00 97.44 370 VAL A C 1
ATOM 2852 O O . VAL A 1 370 ? -40.341 1.976 0.434 1.00 97.44 370 VAL A O 1
ATOM 2855 N N . LEU A 1 371 ? -39.499 0.524 1.933 1.00 96.25 371 LEU A N 1
ATOM 2856 C CA . LEU A 1 371 ? -39.038 -0.482 0.978 1.00 96.25 371 LEU A CA 1
ATOM 2857 C C . LEU A 1 371 ? -40.147 -1.508 0.744 1.00 96.25 371 LEU A C 1
ATOM 2859 O O . LEU A 1 371 ? -40.648 -2.128 1.687 1.00 96.25 371 LEU A O 1
ATOM 2863 N N . LEU A 1 372 ? -40.505 -1.717 -0.517 1.00 95.88 372 LEU A N 1
ATOM 2864 C CA . LEU A 1 372 ? -41.488 -2.706 -0.950 1.00 95.88 372 LEU A CA 1
ATOM 2865 C C . LEU A 1 372 ? -40.805 -4.056 -1.233 1.00 95.88 372 LEU A C 1
ATOM 2867 O O . LEU A 1 372 ? -39.591 -4.131 -1.437 1.00 95.88 372 LEU A O 1
ATOM 2871 N N . ILE A 1 373 ? -41.576 -5.148 -1.217 1.00 91.56 373 ILE A N 1
ATOM 2872 C CA . ILE A 1 373 ? -41.050 -6.521 -1.390 1.00 91.56 373 ILE A CA 1
ATOM 2873 C C . ILE A 1 373 ? -40.323 -6.722 -2.729 1.00 91.56 373 ILE A C 1
ATOM 2875 O O . ILE A 1 373 ? -39.382 -7.508 -2.804 1.00 91.56 373 ILE A O 1
ATOM 2879 N N . ASP A 1 374 ? -40.712 -5.984 -3.763 1.00 87.12 374 ASP A N 1
ATOM 2880 C CA . ASP A 1 374 ? -40.094 -6.033 -5.092 1.00 87.12 374 ASP A CA 1
ATOM 2881 C C . ASP A 1 374 ? -38.783 -5.234 -5.221 1.00 87.12 374 ASP A C 1
ATOM 2883 O O . ASP A 1 374 ? -38.194 -5.195 -6.300 1.00 87.12 374 ASP A O 1
ATOM 2887 N N . GLY A 1 375 ? -38.332 -4.589 -4.140 1.00 85.44 375 GLY A N 1
ATOM 2888 C CA . GLY A 1 375 ? -37.109 -3.789 -4.102 1.00 85.44 375 GLY A CA 1
ATOM 2889 C C . GLY A 1 375 ? -37.292 -2.297 -4.397 1.00 85.44 375 GLY A C 1
ATOM 2890 O O . GLY A 1 375 ? -36.325 -1.546 -4.274 1.00 85.44 375 GLY A O 1
ATOM 2891 N N . SER A 1 376 ? -38.495 -1.839 -4.758 1.00 91.38 376 SER A N 1
ATOM 2892 C CA . SER A 1 376 ? -38.774 -0.415 -4.990 1.00 91.38 376 SER A CA 1
ATOM 2893 C C . SER A 1 376 ? -39.002 0.364 -3.685 1.00 91.38 376 SER A C 1
ATOM 2895 O O . SER A 1 376 ? -39.424 -0.198 -2.674 1.00 91.38 376 SER A O 1
ATOM 2897 N N . TRP A 1 377 ? -38.717 1.671 -3.701 1.00 94.50 377 TRP A N 1
ATOM 2898 C CA . TRP A 1 377 ? -38.824 2.554 -2.534 1.00 94.50 377 TRP A CA 1
ATOM 2899 C C . TRP A 1 377 ? -39.919 3.612 -2.701 1.00 94.50 377 TRP A C 1
ATOM 2901 O O . TRP A 1 377 ? -40.001 4.286 -3.729 1.00 94.50 377 TRP A O 1
ATOM 2911 N N . ALA A 1 378 ? -40.712 3.814 -1.651 1.00 93.88 378 ALA A N 1
ATOM 2912 C CA . ALA A 1 378 ? -41.647 4.921 -1.501 1.00 93.88 378 ALA A CA 1
ATOM 2913 C C . ALA A 1 378 ? -41.121 5.905 -0.444 1.00 93.88 378 ALA A C 1
ATOM 2915 O O . ALA A 1 378 ? -41.214 5.653 0.757 1.00 93.88 378 ALA A O 1
ATOM 2916 N N . PHE A 1 379 ? -40.576 7.033 -0.902 1.00 94.69 379 PHE A N 1
ATOM 2917 C CA . PHE A 1 379 ? -39.892 8.008 -0.048 1.00 94.69 379 PHE A CA 1
ATOM 2918 C C . PHE A 1 379 ? -40.826 9.059 0.570 1.00 94.69 379 PHE A C 1
ATOM 2920 O O . PHE A 1 379 ? -41.835 9.454 -0.030 1.00 94.69 379 PHE A O 1
ATOM 2927 N N . GLY A 1 380 ? -40.446 9.579 1.737 1.00 92.31 380 GLY A N 1
ATOM 2928 C CA . GLY A 1 380 ? -40.974 10.822 2.304 1.00 92.31 380 GLY A CA 1
ATOM 2929 C C . GLY A 1 380 ? -42.409 10.785 2.805 1.00 92.31 380 GLY A C 1
ATOM 2930 O O . GLY A 1 380 ? -43.171 11.727 2.570 1.00 92.31 380 GLY A O 1
ATOM 2931 N N . ARG A 1 381 ? -42.789 9.712 3.499 1.00 96.75 381 ARG A N 1
ATOM 2932 C CA . ARG A 1 381 ? -44.033 9.648 4.276 1.00 96.75 381 ARG A CA 1
ATOM 2933 C C . ARG A 1 381 ? -43.802 10.323 5.625 1.00 96.75 381 ARG A C 1
ATOM 2935 O O . ARG A 1 381 ? -42.829 10.003 6.292 1.00 96.75 381 ARG A O 1
ATOM 2942 N N . ILE A 1 382 ? -44.640 11.288 6.003 1.00 97.31 382 ILE A N 1
ATOM 2943 C CA . ILE A 1 382 ? -44.379 12.125 7.183 1.00 97.31 382 ILE A CA 1
ATOM 2944 C C . ILE A 1 382 ? -45.558 12.149 8.146 1.00 97.31 382 ILE A C 1
ATOM 2946 O O . ILE A 1 382 ? -46.709 12.248 7.721 1.00 97.31 382 ILE A O 1
ATOM 2950 N N . VAL A 1 383 ? -45.243 12.110 9.436 1.00 97.75 383 VAL A N 1
ATOM 2951 C CA . VAL A 1 383 ? -46.135 12.479 10.536 1.00 97.75 383 VAL A CA 1
ATOM 2952 C C . VAL A 1 383 ? -45.571 13.76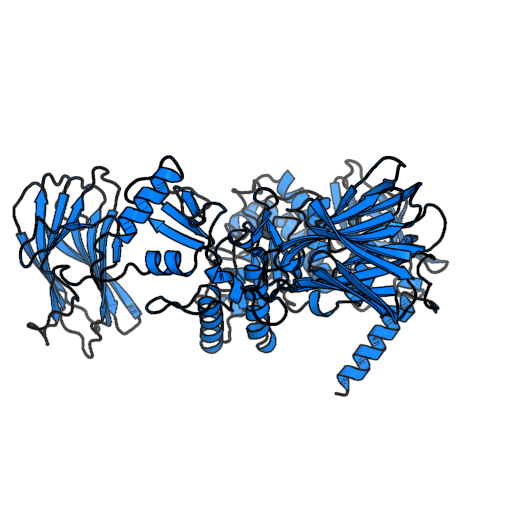3 11.127 1.00 97.75 383 VAL A C 1
ATOM 2954 O O . VAL A 1 383 ? -44.542 13.738 11.801 1.00 97.75 383 VAL A O 1
ATOM 2957 N N . ASP A 1 384 ? -46.177 14.896 10.787 1.00 95.06 384 ASP A N 1
ATOM 2958 C CA . ASP A 1 384 ? -45.663 16.208 11.165 1.00 95.06 384 ASP A CA 1
ATOM 2959 C C . ASP A 1 384 ? -46.204 16.678 12.523 1.00 95.06 384 ASP A C 1
ATOM 2961 O O . ASP A 1 384 ? -47.240 16.211 13.013 1.00 95.06 384 ASP A O 1
ATOM 2965 N N . PHE A 1 385 ? -45.480 17.615 13.129 1.00 97.38 385 PHE A N 1
ATOM 2966 C CA . PHE A 1 385 ? -45.814 18.213 14.419 1.00 97.38 385 PHE A CA 1
ATOM 2967 C C . PHE A 1 385 ? -45.843 19.736 14.314 1.00 97.38 385 PHE A C 1
ATOM 2969 O O . PHE A 1 385 ? -45.305 20.336 13.379 1.00 97.38 385 PHE A O 1
ATOM 2976 N N . SER A 1 386 ? -46.507 20.374 15.272 1.00 96.62 386 SER A N 1
ATOM 2977 C CA . SER A 1 386 ? -46.439 21.822 15.427 1.00 96.62 386 SER A CA 1
ATOM 2978 C C . SER A 1 386 ? -45.007 22.259 15.775 1.00 96.62 386 SER A C 1
ATOM 2980 O O . SER A 1 386 ? -44.221 21.499 16.329 1.00 96.62 386 SER A O 1
ATOM 2982 N N . VAL A 1 387 ? -44.662 23.498 15.423 1.00 96.12 387 VAL A N 1
ATOM 2983 C CA . VAL A 1 387 ? -43.411 24.158 15.839 1.00 96.12 387 VAL A CA 1
ATOM 2984 C C . VAL A 1 387 ? -43.700 25.157 16.969 1.00 96.12 387 VAL A C 1
ATOM 2986 O O . VAL A 1 387 ? -44.855 25.336 17.362 1.00 96.12 387 VAL A O 1
ATOM 2989 N N . GLY A 1 388 ? -42.673 25.836 17.481 1.00 96.19 388 GLY A N 1
ATOM 2990 C CA . GLY A 1 388 ? -42.763 26.747 18.620 1.00 96.19 388 GLY A CA 1
ATOM 2991 C C . GLY A 1 388 ? -42.509 26.043 19.952 1.00 96.19 388 GLY A C 1
ATOM 2992 O O . GLY A 1 388 ? -41.675 25.144 20.042 1.00 96.19 388 GLY A O 1
ATOM 2993 N N . THR A 1 389 ? -43.218 26.475 20.994 1.00 98.19 389 THR A N 1
ATOM 2994 C CA . THR A 1 389 ? -43.186 25.836 22.314 1.00 98.19 389 THR A CA 1
ATOM 2995 C C . THR A 1 389 ? -44.542 25.218 22.599 1.00 98.19 389 THR A C 1
ATOM 2997 O O . THR A 1 389 ? -45.551 25.923 22.617 1.00 98.19 389 THR A O 1
ATOM 3000 N N . HIS A 1 390 ? -44.571 23.913 22.844 1.00 98.19 390 HIS A N 1
ATOM 3001 C CA . HIS A 1 390 ? -45.772 23.211 23.272 1.00 98.19 390 HIS A CA 1
ATOM 3002 C C . HIS A 1 390 ? -45.420 21.974 24.095 1.00 98.19 390 HIS A C 1
ATOM 3004 O O . HIS A 1 390 ? -44.335 21.399 23.987 1.00 98.19 390 HIS A O 1
ATOM 3010 N N . ASP A 1 391 ? -46.367 21.557 24.930 1.00 97.88 391 ASP A N 1
ATOM 3011 C CA . ASP A 1 391 ? -46.261 20.279 25.622 1.00 97.88 391 ASP A CA 1
ATOM 3012 C C . ASP A 1 391 ? -46.509 19.098 24.668 1.00 97.88 391 ASP A C 1
ATOM 3014 O O . ASP A 1 391 ? -46.784 19.304 23.485 1.00 97.88 391 ASP A O 1
ATOM 3018 N N . TRP A 1 392 ? -46.391 17.864 25.156 1.00 98.44 392 TRP A N 1
ATOM 3019 C CA . TRP A 1 392 ? -46.534 16.646 24.354 1.00 98.44 392 TRP A CA 1
ATOM 3020 C C . TRP A 1 392 ? -47.745 16.667 23.403 1.00 98.44 392 TRP A C 1
ATOM 3022 O O . TRP A 1 392 ? -48.903 16.668 23.822 1.00 98.44 392 TRP A O 1
ATOM 3032 N N . GLN A 1 393 ? -47.466 16.628 22.100 1.00 98.38 393 GLN A N 1
ATOM 3033 C CA . GLN A 1 393 ? -48.448 16.583 21.023 1.00 98.38 393 GLN A CA 1
ATOM 3034 C C . GLN A 1 393 ? -48.412 15.219 20.340 1.00 98.38 393 GLN A C 1
ATOM 3036 O O . GLN A 1 393 ? -47.376 14.805 19.825 1.00 98.38 393 GLN A O 1
ATOM 3041 N N . LYS A 1 394 ? -49.563 14.547 20.274 1.00 98.38 394 LYS A N 1
ATOM 3042 C CA . LYS A 1 394 ? -49.733 13.331 19.476 1.00 98.38 394 LYS A CA 1
ATOM 3043 C C . LYS A 1 394 ? -49.987 13.690 18.017 1.00 98.38 394 LYS A C 1
ATOM 3045 O O . LYS A 1 394 ? -50.828 14.543 17.736 1.00 98.38 394 LYS A O 1
ATOM 3050 N N . SER A 1 395 ? -49.346 12.977 17.100 1.00 98.12 395 SER A N 1
ATOM 3051 C CA . SER A 1 395 ? -49.653 13.030 15.668 1.00 98.12 395 SER A CA 1
ATOM 3052 C C . SER A 1 395 ? -49.668 11.613 15.089 1.00 98.12 395 SER A C 1
ATOM 3054 O O . SER A 1 395 ? -48.966 10.731 15.588 1.00 98.12 395 SER A O 1
ATOM 3056 N N . SER A 1 396 ? -50.525 11.362 14.098 1.00 97.94 396 SER A N 1
ATOM 3057 C CA . SER A 1 396 ? -50.759 10.033 13.518 1.00 97.94 396 SER A CA 1
ATOM 3058 C C . SER A 1 396 ? -51.137 10.141 12.045 1.00 97.94 396 SER A C 1
ATOM 3060 O O . SER A 1 396 ? -51.960 10.984 11.693 1.00 97.94 396 SER A O 1
ATOM 3062 N N . MET A 1 397 ? -50.567 9.283 11.198 1.00 98.06 397 MET A N 1
ATOM 3063 C CA . MET A 1 397 ? -50.914 9.178 9.779 1.00 98.06 397 MET A CA 1
ATOM 3064 C C . MET A 1 397 ? -50.964 7.719 9.330 1.00 98.06 397 MET A C 1
ATOM 3066 O O . MET A 1 397 ? -50.122 6.910 9.718 1.00 98.06 397 MET A O 1
ATOM 3070 N N . THR A 1 398 ? -51.913 7.409 8.446 1.00 97.88 398 THR A N 1
ATOM 3071 C CA . THR A 1 398 ? -52.018 6.111 7.769 1.00 97.88 398 THR A CA 1
ATOM 3072 C C . THR A 1 398 ? -51.629 6.257 6.302 1.00 97.88 398 THR A C 1
ATOM 3074 O O . THR A 1 398 ? -52.176 7.093 5.582 1.00 97.88 398 THR A O 1
ATOM 3077 N N . PHE A 1 399 ? -50.698 5.422 5.851 1.00 97.06 399 PHE A N 1
ATOM 3078 C CA . PHE A 1 399 ? -50.175 5.403 4.491 1.00 97.06 399 PHE A CA 1
ATOM 3079 C C . PHE A 1 399 ? -50.619 4.139 3.758 1.00 97.06 399 PHE A C 1
ATOM 3081 O O . PHE A 1 399 ? -50.597 3.043 4.316 1.00 97.06 399 PHE A O 1
ATOM 3088 N N . TYR A 1 400 ? -50.990 4.303 2.490 1.00 96.75 400 TYR A N 1
ATOM 3089 C CA . TYR A 1 400 ? -51.455 3.233 1.611 1.00 96.75 400 TYR A CA 1
ATOM 3090 C C . TYR A 1 400 ? -50.402 2.960 0.537 1.00 96.75 400 TYR A C 1
ATOM 3092 O O . TYR A 1 400 ? -49.781 3.894 0.021 1.00 96.75 400 TYR A O 1
ATOM 3100 N N . PHE A 1 401 ? -50.209 1.683 0.207 1.00 94.69 401 PHE A N 1
ATOM 3101 C CA . PHE A 1 401 ? -49.238 1.228 -0.784 1.00 94.69 401 PHE A CA 1
ATOM 3102 C C . PHE A 1 401 ? -49.891 0.212 -1.717 1.00 94.69 401 PHE A C 1
ATOM 3104 O O . PHE A 1 401 ? -50.649 -0.644 -1.268 1.00 94.69 401 PHE A O 1
ATOM 3111 N N . ASP A 1 402 ? -49.548 0.276 -3.003 1.00 92.44 402 ASP A N 1
ATOM 3112 C CA . ASP A 1 402 ? -50.090 -0.634 -4.021 1.00 92.44 402 ASP A CA 1
ATOM 3113 C C . ASP A 1 402 ? -49.413 -2.016 -4.005 1.00 92.44 402 ASP A C 1
ATOM 3115 O O . ASP A 1 402 ? -49.838 -2.937 -4.704 1.00 92.44 402 ASP A O 1
ATOM 3119 N N . ARG A 1 403 ? -48.330 -2.173 -3.231 1.00 94.75 403 ARG A N 1
ATOM 3120 C CA . ARG A 1 403 ? -47.548 -3.412 -3.109 1.00 94.75 403 ARG A CA 1
ATOM 3121 C C . ARG A 1 403 ? -47.186 -3.683 -1.642 1.00 94.75 403 ARG A C 1
ATOM 3123 O O . ARG A 1 403 ? -47.125 -2.733 -0.860 1.00 94.75 403 ARG A O 1
ATOM 3130 N N . PRO A 1 404 ? -46.939 -4.951 -1.259 1.00 97.12 404 PRO A N 1
ATOM 3131 C CA . PRO A 1 404 ? -46.589 -5.302 0.113 1.00 97.12 404 PRO A CA 1
ATOM 3132 C C . PRO A 1 404 ? -45.303 -4.617 0.588 1.00 97.12 404 PRO A C 1
ATOM 3134 O O . PRO A 1 404 ? -44.288 -4.598 -0.116 1.00 97.12 404 PRO A O 1
ATOM 3137 N N . VAL A 1 405 ? -45.346 -4.086 1.808 1.00 97.31 405 VAL A N 1
ATOM 3138 C CA . VAL A 1 405 ? -44.219 -3.428 2.473 1.00 97.31 405 VAL A CA 1
ATOM 3139 C C . VAL A 1 405 ? -43.267 -4.464 3.069 1.00 97.31 405 VAL A C 1
ATOM 3141 O O . VAL A 1 405 ? -43.669 -5.315 3.862 1.00 97.31 405 VAL A O 1
ATOM 3144 N N . LYS A 1 406 ? -41.979 -4.358 2.734 1.00 95.75 406 LYS A N 1
ATOM 3145 C CA . LYS A 1 406 ? -40.901 -5.155 3.329 1.00 95.75 406 LYS A CA 1
ATOM 3146 C C . LYS A 1 406 ? -40.383 -4.513 4.613 1.00 95.75 406 LYS A C 1
ATOM 3148 O O . LYS A 1 406 ? -40.274 -5.186 5.634 1.00 95.75 406 LYS A O 1
ATOM 3153 N N . MET A 1 407 ? -40.080 -3.220 4.567 1.00 97.88 407 MET A N 1
ATOM 3154 C CA . MET A 1 407 ? -39.422 -2.499 5.655 1.00 97.88 407 MET A CA 1
ATOM 3155 C C . MET A 1 407 ? -39.841 -1.029 5.661 1.00 97.88 407 MET A C 1
ATOM 3157 O O . MET A 1 407 ? -40.017 -0.427 4.602 1.00 97.88 407 MET A O 1
ATOM 3161 N N . VAL A 1 408 ? -39.960 -0.449 6.851 1.00 97.88 408 VAL A N 1
ATOM 3162 C CA . VAL A 1 408 ? -40.106 0.992 7.069 1.00 97.88 408 VAL A CA 1
ATOM 3163 C C . VAL A 1 408 ? -38.823 1.501 7.715 1.00 97.88 408 VAL A C 1
ATOM 3165 O O . VAL A 1 408 ? -38.528 1.149 8.852 1.00 97.88 408 VAL A O 1
ATOM 3168 N N . ARG A 1 409 ? -38.068 2.340 7.006 1.00 98.06 409 ARG A N 1
ATOM 3169 C CA . ARG A 1 409 ? -36.967 3.112 7.582 1.00 98.06 409 ARG A CA 1
ATOM 3170 C C . ARG A 1 409 ? -37.543 4.377 8.196 1.00 98.06 409 ARG A C 1
ATOM 3172 O O . ARG A 1 409 ? -37.942 5.288 7.472 1.00 98.06 409 ARG A O 1
ATOM 3179 N N . LEU A 1 410 ? -37.637 4.400 9.519 1.00 98.00 410 LEU A N 1
ATOM 3180 C CA . LEU A 1 410 ? -38.245 5.484 10.279 1.00 98.00 410 LEU A CA 1
ATOM 3181 C C . LEU A 1 410 ? -37.173 6.394 10.877 1.00 98.00 410 LEU A C 1
ATOM 3183 O O . LEU A 1 410 ? -36.193 5.915 11.438 1.00 98.00 410 LEU A O 1
ATOM 3187 N N . HIS A 1 411 ? -37.398 7.703 10.812 1.00 97.44 411 HIS A N 1
ATOM 3188 C CA . HIS A 1 411 ? -36.550 8.729 11.402 1.00 97.44 411 HIS A CA 1
ATOM 3189 C C . HIS A 1 411 ? -37.357 9.627 12.346 1.00 97.44 411 HIS A C 1
ATOM 3191 O O . HIS A 1 411 ? -38.352 10.217 11.927 1.00 97.44 411 HIS A O 1
ATOM 3197 N N . CYS A 1 412 ? -36.876 9.812 13.575 1.00 97.69 412 CYS A N 1
ATOM 3198 C CA . CYS A 1 412 ? -37.200 10.982 14.393 1.00 97.69 412 CYS A CA 1
ATOM 3199 C C . CYS A 1 412 ? -36.367 12.143 13.857 1.00 97.69 412 CYS A C 1
ATOM 3201 O O . CYS A 1 412 ? -35.159 12.193 14.092 1.00 97.69 412 CYS A O 1
ATOM 3203 N N . LEU A 1 413 ? -36.966 13.010 13.046 1.00 95.88 413 LEU A N 1
ATOM 3204 C CA . LEU A 1 413 ? -36.229 13.960 12.223 1.00 95.88 413 LEU A CA 1
ATOM 3205 C C . LEU A 1 413 ? -36.337 15.377 12.787 1.00 95.88 413 LEU A C 1
ATOM 3207 O O . LEU A 1 413 ? -37.440 15.909 12.872 1.00 95.88 413 LEU A O 1
ATOM 3211 N N . PHE A 1 414 ? -35.197 15.999 13.102 1.00 96.75 414 PHE A N 1
ATOM 3212 C CA . PHE A 1 414 ? -35.093 17.420 13.439 1.00 96.75 414 PHE A CA 1
ATOM 3213 C C . PHE A 1 414 ? -33.917 18.064 12.688 1.00 96.75 414 PHE A C 1
ATOM 3215 O O . PHE A 1 414 ? -32.754 17.952 13.085 1.00 96.75 414 PHE A O 1
ATOM 3222 N N . ARG A 1 415 ? -34.184 18.704 11.542 1.00 92.81 415 ARG A N 1
ATOM 3223 C CA . ARG A 1 415 ? -33.132 19.243 10.660 1.00 92.81 415 ARG A CA 1
ATOM 3224 C C . ARG A 1 415 ? -33.524 20.529 9.931 1.00 92.81 415 ARG A C 1
ATOM 3226 O O . ARG A 1 415 ? -34.608 21.036 10.150 1.00 92.81 415 ARG A O 1
ATOM 3233 N N . ARG A 1 416 ? -32.610 21.065 9.110 1.00 86.56 416 ARG A N 1
ATOM 3234 C CA . ARG A 1 416 ? -32.812 22.099 8.065 1.00 86.56 416 ARG A CA 1
ATOM 3235 C C . ARG A 1 416 ? -33.935 23.118 8.323 1.00 86.56 416 ARG A C 1
ATOM 3237 O O . ARG A 1 416 ? -35.098 22.873 8.026 1.00 86.56 416 ARG A O 1
ATOM 3244 N N . GLY A 1 417 ? -33.559 24.314 8.766 1.00 88.88 417 GLY A N 1
ATOM 3245 C CA . GLY A 1 417 ? -34.478 25.446 8.948 1.00 88.88 417 GLY A CA 1
ATOM 3246 C C . GLY A 1 417 ? -35.148 25.513 10.324 1.00 88.88 417 GLY A C 1
ATOM 3247 O O . GLY A 1 417 ? -35.917 26.438 10.570 1.00 88.88 417 GLY A O 1
ATOM 3248 N N . HIS A 1 418 ? -34.824 24.579 11.220 1.00 94.00 418 HIS A N 1
ATOM 3249 C C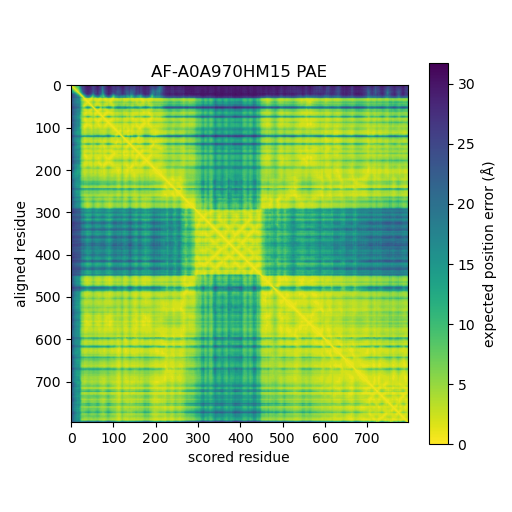A . HIS A 1 418 ? -35.280 24.564 12.610 1.00 94.00 418 HIS A CA 1
ATOM 3250 C C . HIS A 1 418 ? -34.118 24.751 13.590 1.00 94.00 418 HIS A C 1
ATOM 3252 O O . HIS A 1 418 ? -33.050 24.185 13.389 1.00 94.00 418 HIS A O 1
ATOM 3258 N N . THR A 1 419 ? -34.339 25.472 14.681 1.00 96.56 419 THR A N 1
ATOM 3259 C CA . THR A 1 419 ? -33.486 25.532 15.886 1.00 96.56 419 THR A CA 1
ATOM 3260 C C . THR A 1 419 ? -34.366 25.319 17.114 1.00 96.56 419 THR A C 1
ATOM 3262 O O . THR A 1 419 ? -35.583 25.397 16.979 1.00 96.56 419 THR A O 1
ATOM 3265 N N . GLY A 1 420 ? -33.787 25.043 18.283 1.00 96.69 420 GLY A N 1
ATOM 3266 C CA . GLY A 1 420 ? -34.522 24.786 19.529 1.00 96.69 420 GLY A CA 1
ATOM 3267 C C . GLY A 1 420 ? -34.347 23.349 20.016 1.00 96.69 420 GLY A C 1
ATOM 3268 O O . GLY A 1 420 ? -33.388 22.675 19.627 1.00 96.69 420 GLY A O 1
ATOM 3269 N N . THR A 1 421 ? -35.272 22.885 20.857 1.00 98.31 421 THR A N 1
ATOM 3270 C CA . THR A 1 421 ? -35.241 21.531 21.426 1.00 98.31 421 THR A CA 1
ATOM 3271 C C . THR A 1 421 ? -36.565 20.812 21.195 1.00 98.31 421 THR A C 1
ATOM 3273 O O . THR A 1 421 ? -37.635 21.384 21.401 1.00 98.31 421 THR A O 1
ATOM 3276 N N . VAL A 1 422 ? -36.496 19.546 20.785 1.00 98.31 422 VAL A N 1
ATOM 3277 C CA . VAL A 1 422 ? -37.647 18.641 20.717 1.00 98.31 422 VAL A CA 1
ATOM 3278 C C . VAL A 1 422 ? -37.366 17.342 21.454 1.00 98.31 422 VAL A C 1
ATOM 3280 O O . VAL A 1 422 ? -36.222 16.889 21.506 1.00 98.31 422 VAL A O 1
ATOM 3283 N N . TRP A 1 423 ? -38.422 16.727 21.976 1.00 98.56 423 TRP A N 1
ATOM 3284 C CA . TRP A 1 423 ? -38.388 15.379 22.532 1.00 98.56 423 TRP A CA 1
ATOM 3285 C C . TRP A 1 423 ? -39.377 14.498 21.783 1.00 98.56 423 TRP A C 1
ATOM 3287 O O . TRP A 1 423 ? -40.537 14.884 21.647 1.00 98.56 423 TRP A O 1
ATOM 3297 N N . PHE A 1 424 ? -38.927 13.339 21.303 1.00 98.50 424 PHE A N 1
ATOM 3298 C CA . PHE A 1 424 ? -39.774 12.313 20.694 1.00 98.50 424 PHE A CA 1
ATOM 3299 C C . PHE A 1 424 ? -39.999 11.172 21.680 1.00 98.50 424 PHE A C 1
ATOM 3301 O O . PHE A 1 424 ? -39.052 10.725 22.327 1.00 98.50 424 PHE A O 1
ATOM 3308 N N . ASP A 1 425 ? -41.231 10.677 21.752 1.00 98.06 425 ASP A N 1
ATOM 3309 C CA . ASP A 1 425 ? -41.586 9.565 22.633 1.00 98.06 425 ASP A CA 1
ATOM 3310 C C . ASP A 1 425 ? -42.782 8.763 22.091 1.00 98.06 425 ASP A C 1
ATOM 3312 O O . ASP A 1 425 ? -43.548 9.242 21.243 1.00 98.06 425 ASP A O 1
ATOM 3316 N N . ASP A 1 426 ? -42.944 7.541 22.595 1.00 97.81 426 ASP A N 1
ATOM 3317 C CA . ASP A 1 426 ? -44.082 6.650 22.365 1.00 97.81 426 ASP A CA 1
ATOM 3318 C C . ASP A 1 426 ? -44.460 6.470 20.891 1.00 97.81 426 ASP A C 1
ATOM 3320 O O . ASP A 1 426 ? -45.598 6.700 20.456 1.00 97.81 426 ASP A O 1
ATOM 3324 N N . ILE A 1 427 ? -43.465 6.061 20.109 1.00 98.25 427 ILE A N 1
ATOM 3325 C CA . ILE A 1 427 ? -43.579 5.880 18.665 1.00 98.25 427 ILE A CA 1
ATOM 3326 C C . ILE A 1 427 ? -44.237 4.539 18.357 1.00 98.25 427 ILE A C 1
ATOM 3328 O O . ILE A 1 427 ? -43.871 3.502 18.895 1.00 98.25 427 ILE A O 1
ATOM 3332 N N . THR A 1 428 ? -45.198 4.519 17.444 1.00 98.00 428 THR A N 1
ATOM 3333 C CA . THR A 1 428 ? -45.829 3.276 17.006 1.00 98.00 428 THR A CA 1
ATOM 3334 C C . THR A 1 428 ? -45.845 3.164 15.495 1.00 98.00 428 THR A C 1
ATOM 3336 O O . THR A 1 428 ? -46.113 4.138 14.790 1.00 98.00 428 THR A O 1
ATOM 3339 N N . VAL A 1 429 ? -45.566 1.956 15.011 1.00 98.00 429 VAL A N 1
ATOM 3340 C CA . VAL A 1 429 ? -45.756 1.558 13.617 1.00 98.00 429 VAL A CA 1
ATOM 3341 C C . VAL A 1 429 ? -46.604 0.300 13.625 1.00 98.00 429 VAL A C 1
ATOM 3343 O O . VAL A 1 429 ? -46.173 -0.726 14.141 1.00 98.00 429 VAL A O 1
ATOM 3346 N N . THR A 1 430 ? -47.807 0.376 13.070 1.00 97.94 430 THR A N 1
ATOM 3347 C CA . THR A 1 430 ? -48.752 -0.745 13.035 1.00 97.94 430 THR A CA 1
ATOM 3348 C C . THR A 1 430 ? -49.225 -1.008 11.612 1.00 97.94 430 THR A C 1
ATOM 3350 O O . THR A 1 430 ? -49.091 -0.174 10.711 1.00 97.94 430 THR A O 1
ATOM 3353 N N . THR A 1 431 ? -49.766 -2.203 11.397 1.00 96.31 431 THR A N 1
ATOM 3354 C CA . THR A 1 431 ? -50.380 -2.610 10.125 1.00 96.31 431 THR A CA 1
ATOM 3355 C C . THR A 1 431 ? -51.880 -2.771 10.322 1.00 96.31 431 THR A C 1
ATOM 3357 O O . THR A 1 431 ? -52.324 -3.030 11.439 1.00 96.31 431 THR A O 1
ATOM 3360 N N . ALA A 1 432 ? -52.677 -2.671 9.256 1.00 92.94 432 ALA A N 1
ATOM 3361 C CA . ALA A 1 432 ? -54.124 -2.872 9.372 1.00 92.94 432 ALA A CA 1
ATOM 3362 C C . ALA A 1 432 ? -54.513 -4.257 9.935 1.00 92.94 432 ALA A C 1
ATOM 3364 O O . ALA A 1 432 ? -55.509 -4.356 10.648 1.00 92.94 432 ALA A O 1
ATOM 3365 N N . SER A 1 433 ? -53.740 -5.314 9.650 1.00 92.50 433 SER A N 1
ATOM 3366 C CA . SER A 1 433 ? -53.961 -6.652 10.220 1.00 92.50 433 SER A CA 1
ATOM 3367 C C . SER A 1 433 ? -53.474 -6.819 11.661 1.00 92.50 433 SER A C 1
ATOM 3369 O O . SER A 1 433 ? -53.938 -7.727 12.348 1.00 92.50 433 SER A O 1
ATOM 3371 N N . ARG A 1 434 ? -52.564 -5.957 12.126 1.00 91.81 434 ARG A N 1
ATOM 3372 C CA . ARG A 1 434 ? -52.004 -5.977 13.485 1.00 91.81 434 ARG A CA 1
ATOM 3373 C C . ARG A 1 434 ? -52.077 -4.575 14.113 1.00 91.81 434 ARG A C 1
ATOM 3375 O O . ARG A 1 434 ? -51.037 -3.946 14.308 1.00 91.81 434 ARG A O 1
ATOM 3382 N N . PRO A 1 435 ? -53.287 -4.046 14.385 1.00 91.62 435 PRO A N 1
ATOM 3383 C CA . PRO A 1 435 ? -53.460 -2.678 14.879 1.00 91.62 435 PRO A CA 1
ATOM 3384 C C . PRO A 1 435 ? -52.970 -2.490 16.322 1.00 91.62 435 PRO A C 1
ATOM 3386 O O . PRO A 1 435 ? -52.613 -1.373 16.690 1.00 91.62 435 PRO A O 1
ATOM 3389 N N . ASP A 1 436 ? -52.915 -3.573 17.103 1.00 92.88 436 ASP A N 1
ATOM 3390 C CA . ASP A 1 436 ? -52.504 -3.572 18.513 1.00 92.88 436 ASP A CA 1
ATOM 3391 C C . ASP A 1 436 ? -51.038 -4.011 18.720 1.00 92.88 436 ASP A C 1
ATOM 3393 O O . ASP A 1 436 ? -50.536 -4.003 19.843 1.00 92.88 436 ASP A O 1
ATOM 3397 N N . GLU A 1 437 ? -50.329 -4.391 17.650 1.00 94.62 437 GLU A N 1
ATOM 3398 C CA . GLU A 1 437 ? -48.917 -4.795 17.693 1.00 94.62 437 GLU A CA 1
ATOM 3399 C C . GLU A 1 437 ? -48.035 -3.648 17.199 1.00 94.62 437 GLU A C 1
ATOM 3401 O O . GLU A 1 437 ? -48.025 -3.321 16.010 1.00 94.62 437 GLU A O 1
ATOM 3406 N N . ASN A 1 438 ? -47.267 -3.043 18.105 1.00 96.69 438 ASN A N 1
ATOM 3407 C CA . ASN A 1 438 ? -46.271 -2.060 17.710 1.00 96.69 438 ASN A CA 1
ATOM 3408 C C . ASN A 1 438 ? -45.038 -2.756 17.123 1.00 96.69 438 ASN A C 1
ATOM 3410 O O . ASN A 1 438 ? -44.314 -3.450 17.832 1.00 96.69 438 ASN A O 1
ATOM 3414 N N . LEU A 1 439 ? -44.782 -2.527 15.838 1.00 96.62 439 LEU A N 1
ATOM 3415 C CA . LEU A 1 439 ? -43.611 -3.047 15.135 1.00 96.62 439 LEU A CA 1
ATOM 3416 C C . LEU A 1 439 ? -42.348 -2.223 15.410 1.00 96.62 439 LEU A C 1
ATOM 3418 O O . LEU A 1 439 ? -41.243 -2.700 15.166 1.00 96.62 439 LEU A O 1
ATOM 3422 N N . CYS A 1 440 ? -42.497 -0.989 15.900 1.00 95.88 440 CYS A N 1
ATOM 3423 C CA . CYS A 1 440 ? -41.369 -0.175 16.325 1.00 95.88 440 CYS A CA 1
ATOM 3424 C C . CYS A 1 440 ? -40.776 -0.749 17.616 1.00 95.88 440 CYS A C 1
ATOM 3426 O O . CYS A 1 440 ? -41.459 -0.867 18.636 1.00 95.88 440 CYS A O 1
ATOM 3428 N N . LEU A 1 441 ? -39.493 -1.096 17.571 1.00 94.19 441 LEU A N 1
ATOM 3429 C CA . LEU A 1 441 ? -38.753 -1.597 18.718 1.00 94.19 441 LEU A CA 1
ATOM 3430 C C . LEU A 1 441 ? -38.333 -0.435 19.616 1.00 94.19 441 LEU A C 1
ATOM 3432 O O . LEU A 1 441 ? -37.961 0.633 19.132 1.00 94.19 441 LEU A O 1
ATOM 3436 N N . ASN A 1 442 ? -38.361 -0.668 20.928 1.00 94.38 442 ASN A N 1
ATOM 3437 C CA . ASN A 1 442 ? -37.969 0.313 21.942 1.00 94.38 442 ASN A CA 1
ATOM 3438 C C . ASN A 1 442 ? -38.590 1.718 21.721 1.00 94.38 442 ASN A C 1
ATOM 3440 O O . ASN A 1 442 ? -37.867 2.711 21.629 1.00 94.38 442 ASN A O 1
ATOM 3444 N N . PRO A 1 443 ? -39.924 1.815 21.583 1.00 95.56 443 PRO A N 1
ATOM 3445 C CA . PRO A 1 443 ? -40.601 3.014 21.080 1.00 95.56 443 PRO A CA 1
ATOM 3446 C C . PRO A 1 443 ? -40.549 4.240 22.003 1.00 95.56 443 PRO A C 1
ATOM 3448 O O . PRO A 1 443 ? -40.804 5.347 21.532 1.00 95.56 443 PRO A O 1
ATOM 3451 N N . GLY A 1 444 ? -40.244 4.030 23.288 1.00 94.50 444 GLY A N 1
ATOM 3452 C CA . GLY A 1 444 ? -40.016 5.075 24.294 1.00 94.50 444 GLY A CA 1
ATOM 3453 C C . GLY A 1 444 ? -38.558 5.181 24.756 1.00 94.50 444 GLY A C 1
ATOM 3454 O O . GLY A 1 444 ? -38.268 5.812 25.760 1.00 94.50 444 GLY A O 1
ATOM 3455 N N . PHE A 1 445 ? -37.610 4.550 24.047 1.00 94.62 445 PHE A N 1
ATOM 3456 C CA . PHE A 1 445 ? -36.167 4.662 24.335 1.00 94.62 445 PHE A CA 1
ATOM 3457 C C . PHE A 1 445 ? -35.735 4.151 25.731 1.00 94.62 445 PHE A C 1
ATOM 3459 O O . PHE A 1 445 ? -34.674 4.509 26.246 1.00 94.62 445 PHE A O 1
ATOM 3466 N N . GLU A 1 446 ? -36.531 3.266 26.332 1.00 92.31 446 GLU A N 1
ATOM 3467 C CA . GLU A 1 446 ? -36.341 2.724 27.684 1.00 92.31 446 GLU A CA 1
ATOM 3468 C C . GLU A 1 446 ? -35.260 1.640 27.763 1.00 92.31 446 GLU A C 1
ATOM 3470 O O . GLU A 1 446 ? -34.547 1.511 28.760 1.00 92.31 446 GLU A O 1
ATOM 3475 N N . ILE A 1 447 ? -35.127 0.838 26.706 1.00 87.75 447 ILE A N 1
ATOM 3476 C CA . ILE A 1 447 ? -34.182 -0.276 26.666 1.00 87.75 447 ILE A CA 1
ATOM 3477 C C . ILE A 1 447 ? -32.810 0.262 26.271 1.00 87.75 447 ILE A C 1
ATOM 3479 O O . ILE A 1 447 ? -32.644 0.849 25.200 1.00 87.75 447 ILE A O 1
ATOM 3483 N N . HIS A 1 448 ? -31.820 0.025 27.127 1.00 83.94 448 HIS A N 1
ATOM 3484 C CA . HIS A 1 448 ? -30.420 0.303 26.824 1.00 83.94 448 HIS A CA 1
ATOM 3485 C C . HIS A 1 448 ? -29.904 -0.659 25.753 1.00 83.94 448 HIS A C 1
ATOM 3487 O O . HIS A 1 448 ? -30.077 -1.872 25.857 1.00 83.94 448 HIS A O 1
ATOM 3493 N N . GLY A 1 449 ? -29.270 -0.110 24.729 1.00 77.81 449 GLY A N 1
ATOM 3494 C CA . GLY A 1 449 ? -28.480 -0.823 23.738 1.00 77.81 449 GLY A CA 1
ATOM 3495 C C . GLY A 1 449 ? -27.001 -0.508 23.903 1.00 77.81 449 GLY A C 1
ATOM 3496 O O . GLY A 1 449 ? -26.615 0.356 24.689 1.00 77.81 449 GLY A O 1
ATOM 3497 N N . THR A 1 450 ? -26.167 -1.196 23.134 1.00 75.25 450 THR A N 1
ATOM 3498 C CA . THR A 1 450 ? -24.745 -0.868 23.037 1.00 75.25 450 THR A CA 1
ATOM 3499 C C . THR A 1 450 ? -24.501 0.033 21.833 1.00 75.25 450 THR A C 1
ATOM 3501 O O . THR A 1 450 ? -25.279 0.039 20.873 1.00 75.25 450 THR A O 1
ATOM 3504 N N . ASN A 1 451 ? -23.466 0.866 21.892 1.00 81.81 451 ASN A N 1
ATOM 3505 C CA . ASN A 1 451 ? -23.052 1.654 20.740 1.00 81.81 451 ASN A CA 1
ATOM 3506 C C . ASN A 1 451 ? -22.029 0.834 19.947 1.00 81.81 451 ASN A C 1
ATOM 3508 O O . ASN A 1 451 ? -20.856 0.798 20.303 1.00 81.81 451 ASN A O 1
ATOM 3512 N N . LEU A 1 452 ? -22.485 0.187 18.872 1.00 83.88 452 LEU A N 1
ATOM 3513 C CA . LEU A 1 452 ? -21.679 -0.760 18.091 1.00 83.88 452 LEU A CA 1
ATOM 3514 C C . LEU A 1 452 ? -20.388 -0.148 17.523 1.00 83.88 452 LEU A C 1
ATOM 3516 O O . LEU A 1 452 ? -19.384 -0.849 17.378 1.00 83.88 452 LEU A O 1
ATOM 3520 N N . ASP A 1 453 ? -20.393 1.149 17.203 1.00 88.88 453 ASP A N 1
ATOM 3521 C CA . ASP A 1 453 ? -19.187 1.836 16.739 1.00 88.88 453 ASP A CA 1
ATOM 3522 C C . ASP A 1 453 ? -18.172 1.979 17.874 1.00 88.88 453 ASP A C 1
ATOM 3524 O O . ASP A 1 453 ? -16.996 1.667 17.685 1.00 88.88 453 ASP A O 1
ATOM 3528 N N . ILE A 1 454 ? -18.636 2.383 19.059 1.00 91.50 454 ILE A N 1
ATOM 3529 C CA . ILE A 1 454 ? -17.808 2.505 20.263 1.00 91.50 454 ILE A CA 1
ATOM 3530 C C . ILE A 1 454 ? -17.295 1.135 20.713 1.00 91.50 454 ILE A C 1
ATOM 3532 O O . ILE A 1 454 ? -16.112 1.014 21.015 1.00 91.50 454 ILE A O 1
ATOM 3536 N N . ASP A 1 455 ? -18.133 0.097 20.694 1.00 92.00 455 ASP A N 1
ATOM 3537 C CA . ASP A 1 455 ? -17.742 -1.275 21.035 1.00 92.00 455 ASP A CA 1
ATOM 3538 C C . ASP A 1 455 ? -16.616 -1.770 20.119 1.00 92.00 455 ASP A C 1
ATOM 3540 O O . ASP A 1 455 ? -15.611 -2.306 20.587 1.00 92.00 455 ASP A O 1
ATOM 3544 N N . ALA A 1 456 ? -16.739 -1.537 18.810 1.00 95.31 456 ALA A N 1
ATOM 3545 C CA . ALA A 1 456 ? -15.713 -1.912 17.845 1.00 95.31 456 ALA A CA 1
ATOM 3546 C C . ALA A 1 456 ? -14.420 -1.099 18.004 1.00 95.31 456 ALA A C 1
ATOM 3548 O O . ALA A 1 456 ? -13.333 -1.662 17.886 1.00 95.31 456 ALA A O 1
ATOM 3549 N N . ILE A 1 457 ? -14.509 0.204 18.297 1.00 97.25 457 ILE A N 1
ATOM 3550 C CA . ILE A 1 457 ? -13.331 1.038 18.588 1.00 97.25 457 ILE A CA 1
ATOM 3551 C C . ILE A 1 457 ? -12.633 0.519 19.847 1.00 97.25 457 ILE A C 1
ATOM 3553 O O . ILE A 1 457 ? -11.435 0.239 19.822 1.00 97.25 457 ILE A O 1
ATOM 3557 N N . ASN A 1 458 ? -13.388 0.308 20.924 1.00 95.75 458 ASN A N 1
ATOM 3558 C CA . ASN A 1 458 ? -12.869 -0.225 22.176 1.00 95.75 458 ASN A CA 1
ATOM 3559 C C . ASN A 1 458 ? -12.232 -1.597 21.981 1.00 95.75 458 ASN A C 1
ATOM 3561 O O . ASN A 1 458 ? -11.202 -1.869 22.584 1.00 95.75 458 ASN A O 1
ATOM 3565 N N . ALA A 1 459 ? -12.795 -2.456 21.134 1.00 96.88 459 ALA A N 1
ATOM 3566 C CA . ALA A 1 459 ? -12.270 -3.794 20.900 1.00 96.88 459 ALA A CA 1
ATOM 3567 C C . ALA A 1 459 ? -11.043 -3.818 19.978 1.00 96.88 459 ALA A C 1
ATOM 3569 O O . ALA A 1 459 ? -10.142 -4.617 20.215 1.00 96.88 459 ALA A O 1
ATOM 3570 N N . TYR A 1 460 ? -11.004 -2.971 18.943 1.00 98.31 460 TYR A N 1
ATOM 3571 C CA . TYR A 1 460 ? -10.114 -3.183 17.794 1.00 98.31 460 TYR A CA 1
ATOM 3572 C C . TYR A 1 460 ? -9.209 -1.996 17.438 1.00 98.31 460 TYR A C 1
ATOM 3574 O O . TYR A 1 460 ? -8.367 -2.138 16.549 1.00 98.31 460 TYR A O 1
ATOM 3582 N N . ALA A 1 461 ? -9.337 -0.832 18.084 1.00 98.31 461 ALA A N 1
ATOM 3583 C CA . ALA A 1 461 ? -8.465 0.310 17.799 1.00 98.31 461 ALA A CA 1
ATOM 3584 C C . ALA A 1 461 ? -7.015 0.062 18.240 1.00 98.31 461 ALA A C 1
ATOM 3586 O O . ALA A 1 461 ? -6.770 -0.523 19.300 1.00 98.31 461 ALA A O 1
ATOM 3587 N N . LEU A 1 462 ? -6.064 0.541 17.431 1.00 98.56 462 LEU A N 1
ATOM 3588 C CA . LEU A 1 462 ? -4.649 0.618 17.808 1.00 98.56 462 LEU A CA 1
ATOM 3589 C C . LEU A 1 462 ? -4.481 1.644 18.925 1.00 98.56 462 LEU A C 1
ATOM 3591 O O . LEU A 1 462 ? -5.182 2.659 18.934 1.00 98.56 462 LEU A O 1
ATOM 3595 N N . HIS A 1 463 ? -3.523 1.419 19.824 1.00 98.25 463 HIS A N 1
ATOM 3596 C CA . HIS A 1 463 ? -3.179 2.391 20.864 1.00 98.25 463 HIS A CA 1
ATOM 3597 C C . HIS A 1 463 ? -1.828 3.061 20.603 1.00 98.25 463 HIS A C 1
ATOM 3599 O O . HIS A 1 463 ? -0.883 2.428 20.131 1.00 98.25 463 HIS A O 1
ATOM 3605 N N . ALA A 1 464 ? -1.744 4.348 20.944 1.00 97.25 464 ALA A N 1
ATOM 3606 C CA . ALA A 1 464 ? -0.506 5.120 20.959 1.00 97.25 464 ALA A CA 1
ATOM 3607 C C . ALA A 1 464 ? 0.289 4.885 22.259 1.00 97.25 464 ALA A C 1
ATOM 3609 O O . ALA A 1 464 ? -0.140 4.151 23.148 1.00 97.25 464 ALA A O 1
ATOM 3610 N N . ALA A 1 465 ? 1.446 5.542 22.389 1.00 96.38 465 ALA A N 1
ATOM 3611 C CA . ALA A 1 465 ? 2.362 5.386 23.525 1.00 96.38 465 ALA A CA 1
ATOM 3612 C C . ALA A 1 465 ? 1.755 5.725 24.901 1.00 96.38 465 ALA A C 1
ATOM 3614 O O . ALA A 1 465 ? 2.271 5.294 25.929 1.00 96.38 465 ALA A O 1
ATOM 3615 N N . ASP A 1 466 ? 0.670 6.495 24.930 1.00 95.12 466 ASP A N 1
ATOM 3616 C CA . ASP A 1 466 ? -0.088 6.827 26.137 1.00 95.12 466 ASP A CA 1
ATOM 3617 C C . ASP A 1 466 ? -1.206 5.814 26.451 1.00 95.12 466 ASP A C 1
ATOM 3619 O O . ASP A 1 466 ? -2.039 6.065 27.320 1.00 95.12 466 ASP A O 1
ATOM 3623 N N . ASN A 1 467 ? -1.223 4.671 25.755 1.00 95.62 467 ASN A N 1
ATOM 3624 C CA . ASN A 1 467 ? -2.231 3.613 25.840 1.00 95.62 467 ASN A CA 1
ATOM 3625 C C . ASN A 1 467 ? -3.663 4.065 25.518 1.00 95.62 467 ASN A C 1
ATOM 3627 O O . ASN A 1 467 ? -4.617 3.393 25.907 1.00 95.62 467 ASN A O 1
ATOM 3631 N N . GLN A 1 468 ? -3.819 5.172 24.794 1.00 97.31 468 GLN A N 1
ATOM 3632 C CA . GLN A 1 468 ? -5.111 5.640 24.303 1.00 97.31 468 GLN A CA 1
ATOM 3633 C C . GLN A 1 468 ? -5.264 5.347 22.803 1.00 97.31 468 GLN A C 1
ATOM 3635 O O . GLN A 1 468 ? -4.252 5.243 22.096 1.00 97.31 468 GLN A O 1
ATOM 3640 N N . PRO A 1 469 ? -6.503 5.240 22.286 1.00 97.94 469 PRO A N 1
ATOM 3641 C CA . PRO A 1 469 ? -6.741 4.961 20.877 1.00 97.94 469 PRO A CA 1
ATOM 3642 C C . PRO A 1 469 ? -6.064 5.965 19.936 1.00 97.94 469 PRO A C 1
ATOM 3644 O O . PRO A 1 469 ? -5.980 7.165 20.213 1.00 97.94 469 PRO A O 1
ATOM 3647 N N . VAL A 1 470 ? -5.613 5.474 18.784 1.00 98.12 470 VAL A N 1
ATOM 3648 C CA . VAL A 1 470 ? -5.128 6.307 17.681 1.00 98.12 470 VAL A CA 1
ATOM 3649 C C . VAL A 1 470 ? -6.324 6.824 16.886 1.00 98.12 470 VAL A C 1
ATOM 3651 O O . VAL A 1 470 ? -7.090 6.040 16.324 1.00 98.12 470 VAL A O 1
ATOM 3654 N N . PHE A 1 471 ? -6.472 8.145 16.803 1.00 97.12 471 PHE A N 1
ATOM 3655 C CA . PHE A 1 471 ? -7.520 8.793 16.020 1.00 97.12 471 PHE A CA 1
ATOM 3656 C C . PHE A 1 471 ? -7.086 10.165 15.500 1.00 97.12 471 PHE A C 1
ATOM 3658 O O . PHE A 1 471 ? -6.105 10.744 15.968 1.00 97.12 471 PHE A O 1
ATOM 3665 N N . LEU A 1 472 ? -7.858 10.698 14.556 1.00 95.25 472 LEU A N 1
ATOM 3666 C CA . LEU A 1 472 ? -7.742 12.066 14.056 1.00 95.25 472 LEU A CA 1
ATOM 3667 C C . LEU A 1 472 ? -9.063 12.827 14.214 1.00 95.25 472 LEU A C 1
ATOM 3669 O O . LEU A 1 472 ? -10.147 12.262 14.046 1.00 95.25 472 LEU A O 1
ATOM 3673 N N . ILE A 1 473 ? -8.951 14.120 14.517 1.00 95.62 473 ILE A N 1
ATOM 3674 C CA . ILE A 1 473 ? -10.066 15.071 14.561 1.00 95.62 473 ILE A CA 1
ATOM 3675 C C . ILE A 1 473 ? -10.244 15.636 13.153 1.00 95.62 473 ILE A C 1
ATOM 3677 O O . ILE A 1 473 ? -9.282 16.119 12.556 1.00 95.62 473 ILE A O 1
ATOM 3681 N N . THR A 1 474 ? -11.452 15.567 12.592 1.00 92.69 474 THR A N 1
ATOM 3682 C CA . THR A 1 474 ? -11.694 16.059 11.230 1.00 92.69 474 THR A CA 1
ATOM 3683 C C . THR A 1 474 ? -13.102 16.593 11.025 1.00 92.69 474 THR A C 1
ATOM 3685 O O . THR A 1 474 ? -14.045 16.264 11.747 1.00 92.69 474 THR A O 1
ATOM 3688 N N . THR A 1 475 ? -13.233 17.418 9.993 1.00 89.81 475 THR A N 1
ATOM 3689 C CA . THR A 1 475 ? -14.483 18.034 9.562 1.00 89.81 475 THR A CA 1
ATOM 3690 C C . THR A 1 475 ? -15.051 17.430 8.280 1.00 89.81 475 THR A C 1
ATOM 3692 O O . THR A 1 475 ? -16.058 17.905 7.753 1.00 89.81 475 THR A O 1
ATOM 3695 N N . HIS A 1 476 ? -14.451 16.353 7.772 1.00 83.31 476 HIS A N 1
ATOM 3696 C CA . HIS A 1 476 ? -14.925 15.641 6.590 1.00 83.31 476 HIS A CA 1
ATOM 3697 C C . HIS A 1 476 ? -14.497 14.170 6.608 1.00 83.31 476 HIS A C 1
ATOM 3699 O O . HIS A 1 476 ? -13.513 13.794 7.242 1.00 83.31 476 HIS A O 1
ATOM 3705 N N . MET A 1 477 ? -15.167 13.333 5.821 1.00 79.06 477 MET A N 1
ATOM 3706 C CA . MET A 1 477 ? -14.836 11.906 5.674 1.00 79.06 477 MET A CA 1
ATOM 3707 C C . MET A 1 477 ? -13.616 11.640 4.772 1.00 79.06 477 MET A C 1
ATOM 3709 O O . MET A 1 477 ? -13.438 10.528 4.293 1.00 79.06 477 MET A O 1
ATOM 3713 N N . GLY A 1 478 ? -12.766 12.643 4.538 1.00 69.94 478 GLY A N 1
ATOM 3714 C CA . GLY A 1 478 ? -11.701 12.569 3.531 1.00 69.94 478 GLY A CA 1
ATOM 3715 C C . GLY A 1 478 ? -12.241 12.716 2.109 1.00 69.94 478 GLY A C 1
ATOM 3716 O O . GLY A 1 478 ? -11.630 12.227 1.175 1.00 69.94 478 GLY A O 1
ATOM 3717 N N . ALA A 1 479 ? -13.404 13.355 1.952 1.00 66.19 479 ALA A N 1
ATOM 3718 C CA . ALA A 1 479 ? -13.944 13.675 0.640 1.00 66.19 479 ALA A CA 1
ATOM 3719 C C . ALA A 1 479 ? -13.114 14.790 -0.010 1.00 66.19 479 ALA A C 1
ATOM 3721 O O . ALA A 1 479 ? -12.845 15.803 0.634 1.00 66.19 479 ALA A O 1
ATOM 3722 N N . ASP A 1 480 ? -12.793 14.637 -1.295 1.00 63.66 480 ASP A N 1
ATOM 3723 C CA . ASP A 1 480 ? -12.005 15.613 -2.066 1.00 63.66 480 ASP A CA 1
ATOM 3724 C C . ASP A 1 480 ? -12.598 17.022 -2.080 1.00 63.66 480 ASP A C 1
ATOM 3726 O O . ASP A 1 480 ? -11.889 18.015 -2.229 1.00 63.66 480 ASP A O 1
ATOM 3730 N N . VAL A 1 481 ? -13.925 17.104 -1.983 1.00 66.56 481 VAL A N 1
ATOM 3731 C CA . VAL A 1 481 ? -14.650 18.358 -1.833 1.00 66.56 481 VAL A CA 1
ATOM 3732 C C . VAL A 1 481 ? -15.136 18.413 -0.401 1.00 66.56 481 VAL A C 1
ATOM 3734 O O . VAL A 1 481 ? -16.011 17.638 0.000 1.00 66.56 481 VAL A O 1
ATOM 3737 N N . SER A 1 482 ? -14.565 19.342 0.361 1.00 73.31 482 SER A N 1
ATOM 3738 C CA . SER A 1 482 ? -15.038 19.628 1.707 1.00 73.31 482 SER A CA 1
ATOM 3739 C C . SER A 1 482 ? -16.541 19.912 1.671 1.00 73.31 482 SER A C 1
ATOM 3741 O O . SER A 1 482 ? -17.004 20.669 0.813 1.00 73.31 482 SER A O 1
ATOM 3743 N N . PRO A 1 483 ? -17.320 19.317 2.585 1.00 75.50 483 PRO A N 1
ATOM 3744 C CA . PRO A 1 483 ? -18.737 19.616 2.673 1.00 75.50 483 PRO A CA 1
ATOM 3745 C C . PRO A 1 483 ? -18.927 21.104 2.996 1.00 75.50 483 PRO A C 1
ATOM 3747 O O . PRO A 1 483 ? -18.174 21.665 3.791 1.00 75.50 483 PRO A O 1
ATOM 3750 N N . GLU A 1 484 ? -19.958 21.732 2.419 1.00 77.44 484 GLU A N 1
ATOM 3751 C CA . GLU A 1 484 ? -20.301 23.138 2.702 1.00 77.44 484 GLU A CA 1
ATOM 3752 C C . GLU A 1 484 ? -20.494 23.389 4.204 1.00 77.44 484 GLU A C 1
ATOM 3754 O O . GLU A 1 484 ? -20.145 24.449 4.719 1.00 77.44 484 GLU A O 1
ATOM 3759 N N . THR A 1 485 ? -21.027 22.392 4.915 1.00 75.62 485 THR A N 1
ATOM 3760 C CA . THR A 1 485 ? -21.118 22.380 6.375 1.00 75.62 485 THR A CA 1
ATOM 3761 C C . THR A 1 485 ? -20.058 21.434 6.946 1.00 75.62 485 THR A C 1
ATOM 3763 O O . THR A 1 485 ? -20.167 20.219 6.736 1.00 75.62 485 THR A O 1
ATOM 3766 N N . PRO A 1 486 ? -19.053 21.953 7.676 1.00 81.88 486 PRO A N 1
ATOM 3767 C CA . PRO A 1 486 ? -18.061 21.141 8.367 1.00 81.88 486 PRO A CA 1
ATOM 3768 C C . PRO A 1 486 ? -18.723 20.091 9.263 1.00 81.88 486 PRO A C 1
ATOM 3770 O O . PRO A 1 486 ? -19.607 20.396 10.063 1.00 81.88 486 PRO A O 1
ATOM 3773 N N . GLN A 1 487 ? -18.291 18.842 9.134 1.00 84.31 487 GLN A N 1
ATOM 3774 C CA . GLN A 1 487 ? -18.696 17.769 10.037 1.00 84.31 487 GLN A CA 1
ATOM 3775 C C . GLN A 1 487 ? -17.915 17.870 11.356 1.00 84.31 487 GLN A C 1
ATOM 3777 O O . GLN A 1 487 ? -16.970 18.643 11.486 1.00 84.31 487 GLN A O 1
ATOM 3782 N N . LYS A 1 488 ? -18.316 17.088 12.357 1.00 88.06 488 LYS A N 1
ATOM 3783 C CA . LYS A 1 488 ? -17.664 17.027 13.670 1.00 88.06 488 LYS A CA 1
ATOM 3784 C C . LYS A 1 488 ? -17.343 15.565 13.933 1.00 88.06 488 LYS A C 1
ATOM 3786 O O . LYS A 1 488 ? -18.230 14.826 14.354 1.00 88.06 488 LYS A O 1
ATOM 3791 N N . LEU A 1 489 ? -16.142 15.121 13.565 1.00 91.94 489 LEU A N 1
ATOM 3792 C CA . LEU A 1 489 ? -15.821 13.696 13.474 1.00 91.94 489 LEU A CA 1
ATOM 3793 C C . LEU A 1 489 ? -14.532 13.343 14.215 1.00 91.94 489 LEU A C 1
ATOM 3795 O O . LEU A 1 489 ? -13.556 14.096 14.181 1.00 91.94 489 LEU A O 1
ATOM 3799 N N . LEU A 1 490 ? -14.516 12.136 14.778 1.00 95.38 490 LEU A N 1
ATOM 3800 C CA . LEU A 1 490 ? -13.299 11.419 15.153 1.00 95.38 490 LEU A CA 1
ATOM 3801 C C . LEU A 1 490 ? -13.167 10.186 14.255 1.00 95.38 490 LEU A C 1
ATOM 3803 O O . LEU A 1 490 ? -14.107 9.392 14.169 1.00 95.38 490 LEU A O 1
ATOM 3807 N N . ARG A 1 491 ? -12.017 10.016 13.590 1.00 95.88 491 ARG A N 1
ATOM 3808 C CA . ARG A 1 491 ? -11.704 8.797 12.817 1.00 95.88 491 ARG A CA 1
ATOM 3809 C C . ARG A 1 491 ? -10.619 8.003 13.529 1.00 95.88 491 ARG A C 1
ATOM 3811 O O . ARG A 1 491 ? -9.498 8.485 13.653 1.00 95.88 491 ARG A O 1
ATOM 3818 N N . PHE A 1 492 ? -10.962 6.808 13.989 1.00 97.69 492 PHE A N 1
ATOM 3819 C CA . PHE A 1 492 ? -10.094 5.889 14.718 1.00 97.69 492 PHE A CA 1
ATOM 3820 C C . PHE A 1 492 ? -9.390 4.930 13.766 1.00 97.69 492 PHE A C 1
ATOM 3822 O O . PHE A 1 492 ? -9.987 4.473 12.794 1.00 97.69 492 PHE A O 1
ATOM 3829 N N . THR A 1 493 ? -8.140 4.597 14.081 1.00 98.12 493 THR A N 1
ATOM 3830 C CA . THR A 1 493 ? -7.358 3.578 13.372 1.00 98.12 493 THR A CA 1
ATOM 3831 C C . THR A 1 493 ? -7.623 2.211 13.990 1.00 98.12 493 THR A C 1
ATOM 3833 O O . THR A 1 493 ? -7.316 1.990 15.162 1.00 98.12 493 THR A O 1
ATOM 3836 N N . LEU A 1 494 ? -8.179 1.287 13.209 1.00 98.06 494 LEU A N 1
ATOM 3837 C CA . LEU A 1 494 ? -8.480 -0.077 13.646 1.00 98.06 494 LEU A CA 1
ATOM 3838 C C . LEU A 1 494 ? -7.431 -1.077 13.165 1.00 98.06 494 LEU A C 1
ATOM 3840 O O . LEU A 1 494 ? -6.828 -0.883 12.110 1.00 98.06 494 LEU A O 1
ATOM 3844 N N . ASN A 1 495 ? -7.256 -2.162 13.922 1.00 98.31 495 ASN A N 1
ATOM 3845 C CA . ASN A 1 495 ? -6.378 -3.281 13.600 1.00 98.31 495 ASN A CA 1
ATOM 3846 C C . ASN A 1 495 ? -7.025 -4.171 12.520 1.00 98.31 495 ASN A C 1
ATOM 3848 O O . ASN A 1 495 ? -8.000 -4.867 12.817 1.00 98.31 495 ASN A O 1
ATOM 3852 N N . PRO A 1 496 ? -6.501 -4.191 11.277 1.00 97.75 496 PRO A N 1
ATOM 3853 C CA . PRO A 1 496 ? -7.074 -4.993 10.204 1.00 97.75 496 PRO A CA 1
ATOM 3854 C C . PRO A 1 496 ? -6.607 -6.457 10.229 1.00 97.75 496 PRO A C 1
ATOM 3856 O O . PRO A 1 496 ? -6.953 -7.200 9.317 1.00 97.75 496 PRO A O 1
ATOM 3859 N N . SER A 1 497 ? -5.822 -6.895 11.222 1.00 97.69 497 SER A N 1
ATOM 3860 C CA . SER A 1 497 ? -5.260 -8.248 11.249 1.00 97.69 497 SER A CA 1
ATOM 3861 C C . SER A 1 497 ? -6.353 -9.318 11.087 1.00 97.69 497 SER A C 1
ATOM 3863 O O . SER A 1 497 ? -7.317 -9.337 11.860 1.00 97.69 497 SER A O 1
ATOM 3865 N N . PRO A 1 498 ? -6.195 -10.268 10.145 1.00 97.69 498 PRO A N 1
ATOM 3866 C CA . PRO A 1 498 ? -7.130 -11.377 9.957 1.00 97.69 498 PRO A CA 1
ATOM 3867 C C . PRO A 1 498 ? -7.083 -12.384 11.116 1.00 97.69 498 PRO A C 1
ATOM 3869 O O . PRO A 1 498 ? -7.903 -13.294 11.178 1.00 97.69 498 PRO A O 1
ATOM 3872 N N . PHE A 1 499 ? -6.123 -12.239 12.034 1.00 97.50 499 PHE A N 1
ATOM 3873 C CA . PHE A 1 499 ? -5.925 -13.128 13.177 1.00 97.50 499 PHE A CA 1
ATOM 3874 C C . PHE A 1 499 ? -6.476 -12.559 14.489 1.00 97.50 499 PHE A C 1
ATOM 3876 O O . PHE A 1 499 ? -6.333 -13.197 15.537 1.00 97.50 499 PHE A O 1
ATOM 3883 N N . LEU A 1 500 ? -7.064 -11.360 14.457 1.00 96.81 500 LEU A N 1
ATOM 3884 C CA . LEU A 1 500 ? -7.725 -10.781 15.620 1.00 96.81 500 LEU A CA 1
ATOM 3885 C C . LEU A 1 500 ? -8.986 -11.598 15.941 1.00 96.81 500 LEU A C 1
ATOM 3887 O O . LEU A 1 500 ? -9.743 -11.978 15.047 1.00 96.81 500 LEU A O 1
ATOM 3891 N N . ARG A 1 501 ? -9.197 -11.909 17.220 1.00 96.00 501 ARG A N 1
ATOM 3892 C CA . ARG A 1 501 ? -10.372 -12.648 17.698 1.00 96.00 501 ARG A CA 1
ATOM 3893 C C . ARG A 1 501 ? -11.528 -11.676 17.913 1.00 96.00 501 ARG A C 1
ATOM 3895 O O . ARG A 1 501 ? -11.321 -10.552 18.364 1.00 96.00 501 ARG A O 1
ATOM 3902 N N . GLN A 1 502 ? -12.740 -12.131 17.611 1.00 97.00 502 GLN A N 1
ATOM 3903 C CA . GLN A 1 502 ? -13.954 -11.374 17.896 1.00 97.00 502 GLN A CA 1
ATOM 3904 C C . GLN A 1 502 ? -14.113 -11.196 19.411 1.00 97.00 502 GLN A C 1
ATOM 3906 O O . GLN A 1 502 ? -14.051 -12.175 20.157 1.00 97.00 502 GLN A O 1
ATOM 3911 N N . ALA A 1 503 ? -14.313 -9.956 19.855 1.00 95.50 503 ALA A N 1
ATOM 3912 C CA . ALA A 1 503 ? -14.645 -9.667 21.245 1.00 95.50 503 ALA A CA 1
ATOM 3913 C C . ALA A 1 503 ? -16.103 -10.060 21.547 1.00 95.50 503 ALA A C 1
ATOM 3915 O O . ALA A 1 503 ? -16.976 -9.969 20.682 1.00 95.50 503 ALA A O 1
ATOM 3916 N N . GLU A 1 504 ? -16.372 -10.512 22.773 1.00 93.00 504 GLU A N 1
ATOM 3917 C CA . GLU A 1 504 ? -17.714 -10.930 23.188 1.00 93.00 504 GLU A CA 1
ATOM 3918 C C . GLU A 1 504 ? -18.724 -9.785 23.022 1.00 93.00 504 GLU A C 1
ATOM 3920 O O . GLU A 1 504 ? -18.492 -8.670 23.481 1.00 93.00 504 GLU A O 1
ATOM 3925 N N . GLY A 1 505 ? -19.837 -10.053 22.332 1.00 87.25 505 GLY A N 1
ATOM 3926 C CA . GLY A 1 505 ? -20.883 -9.057 22.074 1.00 87.25 505 GLY A CA 1
ATOM 3927 C C . GLY A 1 505 ? -20.548 -8.000 21.011 1.00 87.25 505 GLY A C 1
ATOM 3928 O O . GLY A 1 505 ? -21.415 -7.191 20.694 1.00 87.25 505 GLY A O 1
ATOM 3929 N N . VAL A 1 506 ? -19.347 -8.018 20.421 1.00 92.69 506 VAL A N 1
ATOM 3930 C CA . VAL A 1 506 ? -18.906 -7.059 19.390 1.00 92.69 506 VAL A CA 1
ATOM 3931 C C . VAL A 1 506 ? -18.974 -7.701 18.003 1.00 92.69 506 VAL A C 1
ATOM 3933 O O . VAL A 1 506 ? -18.878 -8.920 17.871 1.00 92.69 506 VAL A O 1
ATOM 3936 N N . GLU A 1 507 ? -19.136 -6.908 16.940 1.00 92.69 507 GLU A N 1
ATOM 3937 C CA . GLU A 1 507 ? -19.060 -7.423 15.565 1.00 92.69 507 GLU A CA 1
ATOM 3938 C C . GLU A 1 507 ? -17.698 -8.060 15.232 1.00 92.69 507 GLU A C 1
ATOM 3940 O O . GLU A 1 507 ? -16.718 -7.875 15.957 1.00 92.69 507 GLU A O 1
ATOM 3945 N N . LEU A 1 508 ? -17.622 -8.805 14.121 1.00 96.94 508 LEU A N 1
ATOM 3946 C CA . LEU A 1 508 ? -16.359 -9.366 13.630 1.00 96.94 508 LEU A CA 1
ATOM 3947 C C . LEU A 1 508 ? -15.283 -8.273 13.482 1.00 96.94 508 LEU A C 1
ATOM 3949 O O . LEU A 1 508 ? -15.608 -7.169 13.034 1.00 96.94 508 LEU A O 1
ATOM 3953 N N . PRO A 1 509 ? -14.006 -8.577 13.787 1.00 97.81 509 PRO A N 1
ATOM 3954 C CA . PRO A 1 509 ? -12.920 -7.632 13.574 1.00 97.81 509 PRO A CA 1
ATOM 3955 C C . PRO A 1 509 ? -12.810 -7.204 12.102 1.00 97.81 509 PRO A C 1
ATOM 3957 O O . PRO A 1 509 ? -13.234 -7.962 11.222 1.00 97.81 509 PRO A O 1
ATOM 3960 N N . PRO A 1 510 ? -12.211 -6.036 11.804 1.00 97.06 510 PRO A N 1
ATOM 3961 C CA . PRO A 1 510 ? -12.262 -5.453 10.463 1.00 97.06 510 PRO A CA 1
ATOM 3962 C C . PRO A 1 510 ? -11.734 -6.378 9.359 1.00 97.06 510 PRO A C 1
ATOM 3964 O O . PRO A 1 510 ? -12.415 -6.588 8.359 1.00 97.06 510 PRO A O 1
ATOM 3967 N N . GLY A 1 511 ? -10.572 -7.009 9.563 1.00 97.62 511 GLY A N 1
ATOM 3968 C CA . GLY A 1 511 ? -9.990 -7.944 8.593 1.00 97.62 511 GLY A CA 1
ATOM 3969 C C . GLY A 1 511 ? -10.878 -9.162 8.301 1.00 97.62 511 GLY A C 1
ATOM 3970 O O . GLY A 1 511 ? -11.294 -9.344 7.155 1.00 97.62 511 GLY A O 1
ATOM 3971 N N . PRO A 1 512 ? -11.213 -9.990 9.312 1.00 98.19 512 PRO A N 1
ATOM 3972 C CA . PRO A 1 512 ? -12.113 -11.134 9.153 1.00 98.19 512 PRO A CA 1
ATOM 3973 C C . PRO A 1 512 ? -13.478 -10.767 8.559 1.00 98.19 512 PRO A C 1
ATOM 3975 O O . PRO A 1 512 ? -13.989 -11.494 7.706 1.00 98.19 512 PRO A O 1
ATOM 3978 N N . LYS A 1 513 ? -14.056 -9.630 8.974 1.00 97.44 513 LYS A N 1
ATOM 3979 C CA . LYS A 1 513 ? -15.325 -9.117 8.444 1.00 97.44 513 LYS A CA 1
ATOM 3980 C C . LYS A 1 513 ? -15.231 -8.844 6.944 1.00 97.44 513 LYS A C 1
ATOM 3982 O O . LYS A 1 513 ? -16.090 -9.301 6.193 1.00 97.44 513 LYS A O 1
ATOM 3987 N N . GLU A 1 514 ? -14.190 -8.139 6.506 1.00 97.38 514 GLU A N 1
ATOM 3988 C CA . GLU A 1 514 ? -14.019 -7.782 5.097 1.00 97.38 514 GLU A CA 1
ATOM 3989 C C . GLU A 1 514 ? -13.659 -8.986 4.221 1.00 97.38 514 GLU A C 1
ATOM 3991 O O . GLU A 1 514 ? -14.211 -9.117 3.130 1.00 97.38 514 GLU A O 1
ATOM 3996 N N . ILE A 1 515 ? -12.826 -9.916 4.704 1.00 98.12 515 ILE A N 1
ATOM 3997 C CA . ILE A 1 515 ? -12.548 -11.174 3.986 1.00 98.12 515 ILE A CA 1
ATOM 3998 C C . ILE A 1 515 ? -13.851 -11.950 3.765 1.00 98.12 515 ILE A C 1
ATOM 4000 O O . ILE A 1 515 ? -14.164 -12.316 2.631 1.00 98.12 515 ILE A O 1
ATOM 4004 N N . ALA A 1 516 ? -14.648 -12.150 4.821 1.00 97.50 516 ALA A N 1
ATOM 4005 C CA . ALA A 1 516 ? -15.929 -12.842 4.713 1.00 97.50 516 ALA A CA 1
ATOM 4006 C C . ALA A 1 516 ? -16.896 -12.108 3.771 1.00 97.50 516 ALA A C 1
ATOM 4008 O O . ALA A 1 516 ? -17.580 -12.744 2.969 1.00 97.50 516 ALA A O 1
ATOM 4009 N N . ARG A 1 517 ? -16.931 -10.768 3.820 1.00 97.00 517 ARG A N 1
ATOM 4010 C CA . ARG A 1 517 ? -17.749 -9.954 2.914 1.00 97.00 517 ARG A CA 1
ATOM 4011 C C . ARG A 1 517 ? -17.369 -10.189 1.453 1.00 97.00 517 ARG A C 1
ATOM 4013 O O . ARG A 1 517 ? -18.268 -10.415 0.647 1.00 97.00 517 ARG A O 1
ATOM 4020 N N . TYR A 1 518 ? -16.079 -10.151 1.111 1.00 97.81 518 TYR A N 1
ATOM 4021 C CA . TYR A 1 518 ? -15.619 -10.365 -0.265 1.00 97.81 518 TYR A CA 1
ATOM 4022 C C . TYR A 1 518 ? -15.886 -11.783 -0.759 1.00 97.81 518 TYR A C 1
ATOM 4024 O O . TYR A 1 518 ? -16.428 -11.933 -1.852 1.00 97.81 518 TYR A O 1
ATOM 4032 N N . VAL A 1 519 ? -15.578 -12.804 0.046 1.00 96.31 519 VAL A N 1
ATOM 4033 C CA . VAL A 1 519 ? -15.830 -14.208 -0.317 1.00 96.31 519 VAL A CA 1
ATOM 4034 C C . VAL A 1 519 ? -17.321 -14.434 -0.574 1.00 96.31 519 VAL A C 1
ATOM 4036 O O . VAL A 1 519 ? -17.692 -14.829 -1.676 1.00 96.31 519 VAL A O 1
ATOM 4039 N N . ASN A 1 520 ? -18.188 -14.064 0.374 1.00 96.25 520 ASN A N 1
ATOM 4040 C CA . ASN A 1 520 ? -19.638 -14.235 0.228 1.00 96.25 520 ASN A CA 1
ATOM 4041 C C . ASN A 1 520 ? -20.197 -13.461 -0.978 1.00 96.25 520 ASN A C 1
ATOM 4043 O O . ASN A 1 520 ? -21.110 -13.921 -1.663 1.00 96.25 520 ASN A O 1
ATOM 4047 N N . MET A 1 521 ? -19.668 -12.264 -1.242 1.00 96.12 521 MET A N 1
ATOM 4048 C CA . MET A 1 521 ? -20.097 -11.431 -2.364 1.00 96.12 521 MET A CA 1
ATOM 4049 C C . MET A 1 521 ? -19.688 -12.028 -3.717 1.00 96.12 521 MET A C 1
ATOM 4051 O O . MET A 1 521 ? -20.494 -12.010 -4.644 1.00 96.12 521 MET A O 1
ATOM 4055 N N . ILE A 1 522 ? -18.474 -12.569 -3.830 1.00 95.88 522 ILE A N 1
ATOM 4056 C CA . ILE A 1 522 ? -17.974 -13.220 -5.049 1.00 95.88 522 ILE A CA 1
ATOM 4057 C C . ILE A 1 522 ? -18.695 -14.548 -5.294 1.00 95.88 522 ILE A C 1
ATOM 4059 O O . ILE A 1 522 ? -19.039 -14.850 -6.434 1.00 95.88 522 ILE A O 1
ATOM 4063 N N . GLU A 1 523 ? -18.995 -15.316 -4.246 1.00 94.94 523 GLU A N 1
ATOM 4064 C CA . GLU A 1 523 ? -19.824 -16.521 -4.360 1.00 94.94 523 GLU A CA 1
ATOM 4065 C C . GLU A 1 523 ? -21.238 -16.191 -4.862 1.00 94.94 523 GLU A C 1
ATOM 4067 O O . GLU A 1 523 ? -21.771 -16.882 -5.732 1.00 94.94 523 GLU A O 1
ATOM 4072 N N . ALA A 1 524 ? -21.839 -15.109 -4.356 1.00 95.69 524 ALA A N 1
ATOM 4073 C CA . ALA A 1 524 ? -23.162 -14.663 -4.782 1.00 95.69 524 ALA A CA 1
ATOM 4074 C C . ALA A 1 524 ? -23.169 -14.050 -6.195 1.00 95.69 524 ALA A C 1
ATOM 4076 O O . ALA A 1 524 ? -24.169 -14.153 -6.910 1.00 95.69 524 ALA A O 1
ATOM 4077 N N . ILE A 1 525 ? -22.080 -13.387 -6.595 1.00 95.81 525 ILE A N 1
ATOM 4078 C CA . ILE A 1 525 ? -21.938 -12.704 -7.886 1.00 95.81 525 ILE A CA 1
ATOM 4079 C C . ILE A 1 525 ? -20.567 -13.056 -8.489 1.00 95.81 525 ILE A C 1
ATOM 4081 O O . ILE A 1 525 ? -19.631 -12.256 -8.411 1.00 95.81 525 ILE A O 1
ATOM 4085 N N . PRO A 1 526 ? -20.442 -14.218 -9.163 1.00 95.25 526 PRO A N 1
ATOM 4086 C CA . PRO A 1 526 ? -19.168 -14.673 -9.729 1.00 95.25 526 PRO A CA 1
ATOM 4087 C C . PRO A 1 526 ? -18.564 -13.749 -10.796 1.00 95.25 526 PRO A C 1
ATOM 4089 O O . PRO A 1 526 ? -17.393 -13.903 -11.135 1.00 95.25 526 PRO A O 1
ATOM 4092 N N . ALA A 1 527 ? -19.347 -12.805 -11.328 1.00 95.06 527 ALA A N 1
ATOM 4093 C CA . ALA A 1 527 ? -18.903 -11.792 -12.286 1.00 95.06 527 ALA A CA 1
ATOM 4094 C C . ALA A 1 527 ? -18.082 -10.653 -11.653 1.00 95.06 527 ALA A C 1
ATOM 4096 O O . ALA A 1 527 ? -17.485 -9.874 -12.377 1.00 95.06 527 ALA A O 1
ATOM 4097 N N . ILE A 1 528 ? -18.035 -10.534 -10.321 1.00 97.25 528 ILE A N 1
ATOM 4098 C CA . ILE A 1 528 ? -17.129 -9.591 -9.646 1.00 97.25 528 ILE A CA 1
ATOM 4099 C C . ILE A 1 528 ? -15.691 -10.077 -9.820 1.00 97.25 528 ILE A C 1
ATOM 4101 O O . ILE A 1 528 ? -15.427 -11.251 -9.579 1.00 97.25 528 ILE A O 1
ATOM 4105 N N . ASP A 1 529 ? -14.761 -9.203 -10.202 1.00 97.50 529 ASP A N 1
ATOM 4106 C CA . ASP A 1 529 ? -13.383 -9.570 -10.574 1.00 97.50 529 ASP A CA 1
ATOM 4107 C C . ASP A 1 529 ? -12.388 -9.520 -9.416 1.00 97.50 529 ASP A C 1
ATOM 4109 O O . ASP A 1 529 ? -11.272 -10.033 -9.525 1.00 97.50 529 ASP A O 1
ATOM 4113 N N . GLY A 1 530 ? -12.776 -8.940 -8.284 1.00 97.50 530 GLY A N 1
ATOM 4114 C CA . GLY A 1 530 ? -11.875 -8.842 -7.150 1.00 97.50 530 GLY A CA 1
ATOM 4115 C C . GLY A 1 530 ? -12.340 -7.914 -6.047 1.00 97.50 530 GLY A C 1
ATOM 4116 O O . GLY A 1 530 ? -13.532 -7.673 -5.861 1.00 97.50 530 GLY A O 1
ATOM 4117 N N . ALA A 1 531 ? -11.361 -7.405 -5.310 1.00 98.06 531 ALA A N 1
ATOM 4118 C CA . ALA A 1 531 ? -11.545 -6.494 -4.193 1.00 98.06 531 ALA A CA 1
ATOM 4119 C C . ALA A 1 531 ? -10.758 -5.206 -4.428 1.00 98.06 531 ALA A C 1
ATOM 4121 O O . ALA A 1 531 ? -9.592 -5.277 -4.814 1.00 98.06 531 ALA A O 1
ATOM 4122 N N . TYR A 1 532 ? -11.376 -4.052 -4.165 1.00 98.00 532 TYR A N 1
ATOM 4123 C CA . TYR A 1 532 ? -10.676 -2.773 -4.097 1.00 98.00 532 TYR A CA 1
ATOM 4124 C C . TYR A 1 532 ? -10.439 -2.406 -2.631 1.00 98.00 532 TYR A C 1
ATOM 4126 O O . TYR A 1 532 ? -11.395 -2.214 -1.875 1.00 98.00 532 TYR A O 1
ATOM 4134 N N . ILE A 1 533 ? -9.175 -2.343 -2.215 1.00 97.44 533 ILE A N 1
ATOM 4135 C CA . ILE A 1 533 ? -8.774 -2.036 -0.841 1.00 97.44 533 ILE A CA 1
ATOM 4136 C C . ILE A 1 533 ? -8.107 -0.672 -0.803 1.00 97.44 533 ILE A C 1
ATOM 4138 O O . ILE A 1 533 ? -7.025 -0.477 -1.356 1.00 97.44 533 ILE A O 1
ATOM 4142 N N . ASP A 1 534 ? -8.747 0.254 -0.108 1.00 93.81 534 ASP A N 1
ATOM 4143 C CA . ASP A 1 534 ? -8.290 1.625 0.001 1.00 93.81 534 ASP A CA 1
ATOM 4144 C C . ASP A 1 534 ? -7.313 1.844 1.161 1.00 93.81 534 ASP A C 1
ATOM 4146 O O . ASP A 1 534 ? -7.280 1.081 2.133 1.00 93.81 534 ASP A O 1
ATOM 4150 N N . SER A 1 535 ? -6.531 2.920 1.064 1.00 91.06 535 SER A N 1
ATOM 4151 C CA . SER A 1 535 ? -5.698 3.436 2.148 1.00 91.06 535 SER A CA 1
ATOM 4152 C C . SER A 1 535 ? -4.649 2.456 2.696 1.00 91.06 535 SER A C 1
ATOM 4154 O O . SER A 1 535 ? -4.326 2.502 3.887 1.00 91.06 535 SER A O 1
ATOM 4156 N N . VAL A 1 536 ? -4.062 1.587 1.857 1.00 93.75 536 VAL A N 1
ATOM 4157 C CA . VAL A 1 536 ? -3.190 0.493 2.345 1.00 93.75 536 VAL A CA 1
ATOM 4158 C C . VAL A 1 536 ? -1.872 0.970 2.961 1.00 93.75 536 VAL A C 1
ATOM 4160 O O . VAL A 1 536 ? -1.324 0.285 3.825 1.00 93.75 536 VAL A O 1
ATOM 4163 N N . SER A 1 537 ? -1.358 2.147 2.584 1.00 90.75 537 SER A N 1
ATOM 4164 C CA . SER A 1 537 ? -0.182 2.747 3.245 1.00 90.75 537 SER A CA 1
ATOM 4165 C C . SER A 1 537 ? -0.522 3.703 4.399 1.00 90.75 537 SER A C 1
ATOM 4167 O O . SER A 1 537 ? 0.381 4.242 5.035 1.00 90.75 537 SER A O 1
ATOM 4169 N N . SER A 1 538 ? -1.809 3.898 4.700 1.00 90.56 538 SER A N 1
ATOM 4170 C CA . SER A 1 538 ? -2.303 4.781 5.766 1.00 90.56 538 SER A CA 1
ATOM 4171 C C . SER A 1 538 ? -2.807 3.982 6.977 1.00 90.56 538 SER A C 1
ATOM 4173 O O . SER A 1 538 ? -2.615 2.765 7.057 1.00 90.56 538 SER A O 1
ATOM 4175 N N . TRP A 1 539 ? -3.432 4.663 7.945 1.00 93.88 539 TRP A N 1
ATOM 4176 C CA . TRP A 1 539 ? -4.063 4.038 9.117 1.00 93.88 539 TRP A CA 1
ATOM 4177 C C . TRP A 1 539 ? -3.095 3.109 9.862 1.00 93.88 539 TRP A C 1
ATOM 4179 O O . TRP A 1 539 ? -2.021 3.561 10.261 1.00 93.88 539 TRP A O 1
ATOM 4189 N N . ALA A 1 540 ? -3.419 1.822 10.042 1.00 95.69 540 ALA A N 1
ATOM 4190 C CA . ALA A 1 540 ? -2.553 0.886 10.755 1.00 95.69 540 ALA A CA 1
ATOM 4191 C C . ALA A 1 540 ? -1.130 0.839 10.179 1.00 95.69 540 ALA A C 1
ATOM 4193 O O . ALA A 1 540 ? -0.175 0.705 10.937 1.00 95.69 540 ALA A O 1
ATOM 4194 N N . THR A 1 541 ? -0.946 1.027 8.870 1.00 95.12 541 THR A N 1
ATOM 4195 C CA . THR A 1 541 ? 0.390 1.026 8.258 1.00 95.12 541 THR A CA 1
ATOM 4196 C C . THR A 1 541 ? 1.284 2.167 8.758 1.00 95.12 541 THR A C 1
ATOM 4198 O O . THR A 1 541 ? 2.504 1.994 8.857 1.00 95.12 541 THR A O 1
ATOM 4201 N N . ALA A 1 542 ? 0.689 3.303 9.131 1.00 93.25 542 ALA A N 1
ATOM 4202 C CA . ALA A 1 542 ? 1.392 4.498 9.592 1.00 93.25 542 ALA A CA 1
ATOM 4203 C C . ALA A 1 542 ? 1.711 4.496 11.100 1.00 93.25 542 ALA A C 1
ATOM 4205 O O . ALA A 1 542 ? 2.421 5.385 11.573 1.00 93.25 542 ALA A O 1
ATOM 4206 N N . HIS A 1 543 ? 1.209 3.519 11.863 1.00 95.38 543 HIS A N 1
ATOM 4207 C CA . HIS A 1 543 ? 1.292 3.525 13.322 1.00 95.38 543 HIS A CA 1
ATOM 4208 C C . HIS A 1 543 ? 1.880 2.228 13.892 1.00 95.38 543 HIS A C 1
ATOM 4210 O O . HIS A 1 543 ? 1.659 1.128 13.388 1.00 95.38 543 HIS A O 1
ATOM 4216 N N . ASN A 1 544 ? 2.621 2.366 14.990 1.00 97.31 544 ASN A N 1
ATOM 4217 C CA . ASN A 1 544 ? 2.910 1.250 15.884 1.00 97.31 544 ASN A CA 1
ATOM 4218 C C . ASN A 1 544 ? 1.741 1.075 16.854 1.00 97.31 544 ASN A C 1
ATOM 4220 O O . ASN A 1 544 ? 1.126 2.058 17.265 1.00 97.31 544 ASN A O 1
ATOM 4224 N N . ASP A 1 545 ? 1.466 -0.168 17.231 1.00 98.25 545 ASP A N 1
ATOM 4225 C CA . ASP A 1 545 ? 0.417 -0.518 18.176 1.00 98.25 545 ASP A CA 1
ATOM 4226 C C . ASP A 1 545 ? 1.025 -0.852 19.542 1.00 98.25 545 ASP A C 1
ATOM 4228 O O . ASP A 1 545 ? 1.740 -1.847 19.699 1.00 98.25 545 ASP A O 1
ATOM 4232 N N . PHE A 1 546 ? 0.738 -0.004 20.529 1.00 98.44 546 PHE A N 1
ATOM 4233 C CA . PHE A 1 546 ? 1.124 -0.202 21.929 1.00 98.44 546 PHE A CA 1
ATOM 4234 C C . PHE A 1 546 ? 0.130 -1.092 22.684 1.00 98.44 546 PHE A C 1
ATOM 4236 O O . PHE A 1 546 ? 0.377 -1.470 23.832 1.00 98.44 546 PHE A O 1
ATOM 4243 N N . ARG A 1 547 ? -0.993 -1.454 22.053 1.00 97.75 547 ARG A N 1
ATOM 4244 C CA . ARG A 1 547 ? -2.044 -2.238 22.686 1.00 97.75 547 ARG A CA 1
ATOM 4245 C C . ARG A 1 547 ? -1.615 -3.691 22.873 1.00 97.75 547 ARG A C 1
ATOM 4247 O O . ARG A 1 547 ? -1.653 -4.508 21.953 1.00 97.75 547 ARG A O 1
ATOM 4254 N N . ARG A 1 548 ? -1.225 -4.031 24.099 1.00 97.31 548 ARG A N 1
ATOM 4255 C CA . ARG A 1 548 ? -0.685 -5.354 24.453 1.00 97.31 548 ARG A CA 1
ATOM 4256 C C . ARG A 1 548 ? -1.682 -6.482 24.209 1.00 97.31 548 ARG A C 1
ATOM 4258 O O . ARG A 1 548 ? -1.277 -7.587 23.855 1.00 97.31 548 ARG A O 1
ATOM 4265 N N . GLU A 1 549 ? -2.977 -6.205 24.338 1.00 96.75 549 GLU A N 1
ATOM 4266 C CA . GLU A 1 549 ? -4.050 -7.161 24.069 1.00 96.75 549 GLU A CA 1
ATOM 4267 C C . GLU A 1 549 ? -4.075 -7.602 22.606 1.00 96.75 549 GLU A C 1
ATOM 4269 O O . GLU A 1 549 ? -4.624 -8.654 22.320 1.00 96.75 549 GLU A O 1
ATOM 4274 N N . HIS A 1 550 ? -3.472 -6.857 21.676 1.00 97.06 550 HIS A N 1
ATOM 4275 C CA . HIS A 1 550 ? -3.383 -7.253 20.272 1.00 97.06 550 HIS A CA 1
ATOM 4276 C C . HIS A 1 550 ? -2.164 -8.127 19.958 1.00 97.06 550 HIS A C 1
ATOM 4278 O O . HIS A 1 550 ? -2.120 -8.742 18.893 1.00 97.06 550 HIS A O 1
ATOM 4284 N N . PHE A 1 551 ? -1.172 -8.232 20.848 1.00 97.75 551 PHE A N 1
ATOM 4285 C CA . PHE A 1 551 ? 0.118 -8.851 20.510 1.00 97.75 551 PHE A CA 1
ATOM 4286 C C . PHE A 1 551 ? -0.019 -10.324 20.105 1.00 97.75 551 PHE A C 1
ATOM 4288 O O . PHE A 1 551 ? 0.715 -10.792 19.235 1.00 97.75 551 PHE A O 1
ATOM 4295 N N . TYR A 1 552 ? -1.016 -11.037 20.635 1.00 96.38 552 TYR A N 1
ATOM 4296 C CA . TYR A 1 552 ? -1.277 -12.428 20.258 1.00 96.38 552 TYR A CA 1
ATOM 4297 C C . TYR A 1 552 ? -1.595 -12.603 18.762 1.00 96.38 552 TYR A C 1
ATOM 4299 O O . TYR A 1 552 ? -1.409 -13.695 18.229 1.00 96.38 552 TYR A O 1
ATOM 4307 N N . CYS A 1 553 ? -2.111 -11.572 18.076 1.00 96.12 553 CYS A N 1
ATOM 4308 C CA . CYS A 1 553 ? -2.511 -11.661 16.669 1.00 96.12 553 CYS A CA 1
ATOM 4309 C C . CYS A 1 553 ? -1.353 -11.384 15.699 1.00 96.12 553 CYS A C 1
ATOM 4311 O O . CYS A 1 553 ? -1.460 -11.700 14.514 1.00 96.12 553 CYS A O 1
ATOM 4313 N N . ASN A 1 554 ? -0.236 -10.836 16.188 1.00 96.00 554 ASN A N 1
ATOM 4314 C CA . ASN A 1 554 ? 0.949 -10.611 15.374 1.00 96.00 554 ASN A CA 1
ATOM 4315 C C . ASN A 1 554 ? 1.601 -11.958 14.990 1.00 96.00 554 ASN A C 1
ATOM 4317 O O . ASN A 1 554 ? 1.564 -12.933 15.746 1.00 96.00 554 ASN A O 1
ATOM 4321 N N . ARG A 1 555 ? 2.173 -12.036 13.785 1.00 95.50 555 ARG A N 1
ATOM 4322 C CA . ARG A 1 555 ? 2.811 -13.255 13.240 1.00 95.50 555 ARG A CA 1
ATOM 4323 C C . ARG A 1 555 ? 4.268 -13.056 12.835 1.00 95.50 555 ARG A C 1
ATOM 4325 O O . ARG A 1 555 ? 4.937 -14.032 12.524 1.00 95.50 555 ARG A O 1
ATOM 4332 N N . ASN A 1 556 ? 4.743 -11.815 12.873 1.00 95.75 556 ASN A N 1
ATOM 4333 C CA . ASN A 1 556 ? 6.084 -11.419 12.455 1.00 95.75 556 ASN A CA 1
ATOM 4334 C C . ASN A 1 556 ? 6.873 -10.847 13.638 1.00 95.75 556 ASN A C 1
ATOM 4336 O O . ASN A 1 556 ? 6.246 -10.505 14.645 1.00 95.75 556 ASN A O 1
ATOM 4340 N N . PRO A 1 557 ? 8.213 -10.732 13.559 1.00 96.19 557 PRO A N 1
ATOM 4341 C CA . PRO A 1 557 ? 9.007 -10.134 14.628 1.00 96.19 557 PRO A CA 1
ATOM 4342 C C . PRO A 1 557 ? 8.407 -8.810 15.110 1.00 96.19 557 PRO A C 1
ATOM 4344 O O . PRO A 1 557 ? 8.058 -7.950 14.301 1.00 96.19 557 PRO A O 1
ATOM 4347 N N . PHE A 1 558 ? 8.251 -8.649 16.427 1.00 98.44 558 PHE A N 1
ATOM 4348 C CA . PHE A 1 558 ? 7.881 -7.346 16.979 1.00 98.44 558 PHE A CA 1
ATOM 4349 C C . PHE A 1 558 ? 9.035 -6.362 16.773 1.00 98.44 558 PHE A C 1
ATOM 4351 O O . PHE A 1 558 ? 10.157 -6.747 16.440 1.00 98.44 558 PHE A O 1
ATOM 4358 N N . THR A 1 559 ? 8.765 -5.086 17.012 1.00 98.06 559 THR A N 1
ATOM 4359 C CA . THR A 1 559 ? 9.782 -4.033 17.061 1.00 98.06 559 THR A CA 1
ATOM 4360 C C . THR A 1 559 ? 9.695 -3.319 18.408 1.00 98.06 559 THR A C 1
ATOM 4362 O O . THR A 1 559 ? 8.993 -3.763 19.321 1.00 98.06 559 THR A O 1
ATOM 4365 N N . TYR A 1 560 ? 10.406 -2.213 18.559 1.00 98.19 560 TYR A N 1
ATOM 4366 C CA . TYR A 1 560 ? 10.256 -1.316 19.689 1.00 98.19 560 TYR A CA 1
ATOM 4367 C C . TYR A 1 560 ? 10.081 0.125 19.211 1.00 98.19 560 TYR A C 1
ATOM 4369 O O . TYR A 1 560 ? 10.564 0.522 18.149 1.00 98.19 560 TYR A O 1
ATOM 4377 N N . ASP A 1 561 ? 9.396 0.931 20.013 1.00 97.56 561 ASP A N 1
ATOM 4378 C CA . ASP A 1 561 ? 9.286 2.360 19.761 1.00 97.56 561 ASP A CA 1
ATOM 4379 C C . ASP A 1 561 ? 10.617 3.065 20.095 1.00 97.56 561 ASP A C 1
ATOM 4381 O O . ASP A 1 561 ? 11.111 2.952 21.224 1.00 97.56 561 ASP A O 1
ATOM 4385 N N . PRO A 1 562 ? 11.230 3.812 19.159 1.00 94.75 562 PRO A N 1
ATOM 4386 C CA . PRO A 1 562 ? 12.558 4.382 19.361 1.00 94.75 562 PRO A CA 1
ATOM 4387 C C . PRO A 1 562 ? 12.624 5.427 20.481 1.00 94.75 562 PRO A C 1
ATOM 4389 O O . PRO A 1 562 ? 13.719 5.647 21.005 1.00 94.75 562 PRO A O 1
ATOM 4392 N N . THR A 1 563 ? 11.498 6.037 20.863 1.00 95.81 563 THR A N 1
ATOM 4393 C CA . THR A 1 563 ? 11.425 7.069 21.908 1.00 95.81 563 THR A CA 1
ATOM 4394 C C . THR A 1 563 ? 11.303 6.448 23.297 1.00 95.81 563 THR A C 1
ATOM 4396 O O . THR A 1 563 ? 12.116 6.712 24.178 1.00 95.81 563 THR A O 1
ATOM 4399 N N . THR A 1 564 ? 10.303 5.593 23.490 1.00 96.12 564 THR A N 1
ATOM 4400 C CA . THR A 1 564 ? 9.953 4.983 24.781 1.00 96.12 564 THR A CA 1
ATOM 4401 C C . THR A 1 564 ? 10.718 3.693 25.069 1.00 96.12 564 THR A C 1
ATOM 4403 O O . THR A 1 564 ? 10.744 3.242 26.214 1.00 96.12 564 THR A O 1
ATOM 4406 N N . LYS A 1 565 ? 11.335 3.087 24.042 1.00 96.25 565 LYS A N 1
ATOM 4407 C CA . LYS A 1 565 ? 11.989 1.765 24.079 1.00 96.25 565 LYS A CA 1
ATOM 4408 C C . LYS A 1 565 ? 11.053 0.620 24.482 1.00 96.25 565 LYS A C 1
ATOM 4410 O O . LYS A 1 565 ? 11.523 -0.447 24.874 1.00 96.25 565 LYS A O 1
ATOM 4415 N N . GLN A 1 566 ? 9.740 0.828 24.409 1.00 97.38 566 GLN A N 1
ATOM 4416 C CA . GLN A 1 566 ? 8.756 -0.219 24.665 1.00 97.38 566 GLN A CA 1
ATOM 4417 C C . GLN A 1 566 ? 8.614 -1.120 23.442 1.00 97.38 566 GLN A C 1
ATOM 4419 O O . GLN A 1 566 ? 8.666 -0.639 22.312 1.00 97.38 566 GLN A O 1
ATOM 4424 N N . VAL A 1 567 ? 8.418 -2.419 23.672 1.00 98.38 567 VAL A N 1
ATOM 4425 C CA . VAL A 1 567 ? 8.091 -3.373 22.606 1.00 98.38 567 VAL A CA 1
ATOM 4426 C C . VAL A 1 567 ? 6.697 -3.063 22.072 1.00 98.38 567 VAL A C 1
ATOM 4428 O O . VAL A 1 567 ? 5.761 -2.887 22.850 1.00 98.38 567 VAL A O 1
ATOM 4431 N N . VAL A 1 568 ? 6.573 -3.008 20.749 1.00 98.44 568 VAL A N 1
ATOM 4432 C CA . VAL A 1 568 ? 5.338 -2.681 20.027 1.00 98.44 568 VAL A CA 1
ATOM 4433 C C . VAL A 1 568 ? 5.164 -3.603 18.825 1.00 98.44 568 VAL A C 1
ATOM 4435 O O . VAL A 1 568 ? 6.135 -4.133 18.274 1.00 98.44 568 VAL A O 1
ATOM 4438 N N . ALA A 1 569 ? 3.923 -3.779 18.382 1.00 97.88 569 ALA A N 1
ATOM 4439 C CA . ALA A 1 569 ? 3.650 -4.383 17.083 1.00 97.88 569 ALA A CA 1
ATOM 4440 C C . ALA A 1 569 ? 3.661 -3.295 16.000 1.00 97.88 569 ALA A C 1
ATOM 4442 O O . ALA A 1 569 ? 3.079 -2.227 16.185 1.00 97.88 569 ALA A O 1
ATOM 4443 N N . ALA A 1 570 ? 4.306 -3.543 14.858 1.00 96.50 570 ALA A N 1
ATOM 4444 C CA . ALA A 1 570 ? 4.259 -2.599 13.743 1.00 96.50 570 ALA A CA 1
ATOM 4445 C C . ALA A 1 570 ? 2.939 -2.782 12.978 1.00 96.50 570 ALA A C 1
ATOM 4447 O O . ALA A 1 570 ? 2.711 -3.836 12.380 1.00 96.50 570 ALA A O 1
ATOM 4448 N N . GLY A 1 571 ? 2.075 -1.763 12.957 1.00 95.50 571 GLY A N 1
ATOM 4449 C CA . GLY A 1 571 ? 0.733 -1.889 12.383 1.00 95.50 571 GLY A CA 1
ATOM 4450 C C . GLY A 1 571 ? 0.724 -2.197 10.880 1.00 95.50 571 GLY A C 1
ATOM 4451 O O . GLY A 1 571 ? -0.189 -2.863 10.394 1.00 95.50 571 GLY A O 1
ATOM 4452 N N . ARG A 1 572 ? 1.799 -1.858 10.152 1.00 93.94 572 ARG A N 1
ATOM 4453 C CA . ARG A 1 572 ? 2.011 -2.267 8.748 1.00 93.94 572 ARG A CA 1
ATOM 4454 C C . ARG A 1 572 ? 1.993 -3.779 8.525 1.00 93.94 572 ARG A C 1
ATOM 4456 O O . ARG A 1 572 ? 1.669 -4.226 7.427 1.00 93.94 572 ARG A O 1
ATOM 4463 N N . TYR A 1 573 ? 2.307 -4.576 9.547 1.00 96.19 573 TYR A N 1
ATOM 4464 C CA . TYR A 1 573 ? 2.211 -6.031 9.444 1.00 96.19 573 TYR A CA 1
ATOM 4465 C C . TYR A 1 573 ? 0.763 -6.494 9.438 1.00 96.19 573 TYR A C 1
ATOM 4467 O O . TYR A 1 573 ? 0.448 -7.403 8.681 1.00 96.19 573 TYR A O 1
ATOM 4475 N N . TYR A 1 574 ? -0.123 -5.840 10.193 1.00 97.38 574 TYR A N 1
ATOM 4476 C CA . TYR A 1 574 ? -1.547 -6.167 10.195 1.00 97.38 574 TYR A CA 1
ATOM 4477 C C . TYR A 1 574 ? -2.170 -5.945 8.815 1.00 97.38 574 TYR A C 1
ATOM 4479 O O . TYR A 1 574 ? -2.900 -6.809 8.330 1.00 97.38 574 TYR A O 1
ATOM 4487 N N . THR A 1 575 ? -1.842 -4.827 8.158 1.00 96.50 575 THR A N 1
ATOM 4488 C CA . THR A 1 575 ? -2.300 -4.551 6.789 1.00 96.50 575 THR A CA 1
ATOM 4489 C C . THR A 1 575 ? -1.765 -5.588 5.807 1.00 96.50 575 THR A C 1
ATOM 4491 O O . THR A 1 575 ? -2.524 -6.119 4.999 1.00 96.50 575 THR A O 1
ATOM 4494 N N . TRP A 1 576 ? -0.477 -5.934 5.903 1.00 97.00 576 TRP A N 1
ATOM 4495 C CA . TRP A 1 576 ? 0.101 -6.974 5.055 1.00 97.00 576 TRP A CA 1
ATOM 4496 C C . TRP A 1 576 ? -0.553 -8.343 5.293 1.00 97.00 576 TRP A C 1
ATOM 4498 O O . TRP A 1 576 ? -0.907 -9.008 4.326 1.00 97.00 576 TRP A O 1
ATOM 4508 N N . HIS A 1 577 ? -0.787 -8.746 6.552 1.00 97.44 577 HIS A N 1
ATOM 4509 C CA . HIS A 1 577 ? -1.483 -9.996 6.886 1.00 97.44 577 HIS A CA 1
ATOM 4510 C C . HIS A 1 577 ? -2.882 -10.033 6.281 1.00 97.44 577 HIS A C 1
ATOM 4512 O O . HIS A 1 577 ? -3.278 -11.058 5.733 1.00 97.44 577 HIS A O 1
ATOM 4518 N N . PHE A 1 578 ? -3.627 -8.930 6.373 1.00 98.31 578 PHE A N 1
ATOM 4519 C CA . PHE A 1 578 ? -4.960 -8.822 5.788 1.00 98.31 578 PHE A CA 1
ATOM 4520 C C . PHE A 1 578 ? -4.930 -9.029 4.273 1.00 98.31 578 PHE A C 1
ATOM 4522 O O . PHE A 1 578 ? -5.671 -9.868 3.764 1.00 98.31 578 PHE A O 1
ATOM 4529 N N . LEU A 1 579 ? -4.054 -8.307 3.570 1.00 97.94 579 LEU A N 1
ATOM 4530 C CA . LEU A 1 579 ? -3.930 -8.404 2.117 1.00 97.94 579 LEU A CA 1
ATOM 4531 C C . LEU A 1 579 ? -3.438 -9.790 1.674 1.00 97.94 579 LEU A C 1
ATOM 4533 O O . LEU A 1 579 ? -4.003 -10.351 0.743 1.00 97.94 579 LEU A O 1
ATOM 4537 N N . ASP A 1 580 ? -2.460 -10.379 2.371 1.00 97.69 580 ASP A N 1
ATOM 4538 C CA . ASP A 1 580 ? -1.978 -11.747 2.124 1.00 97.69 580 ASP A CA 1
ATOM 4539 C C . ASP A 1 580 ? -3.106 -12.780 2.267 1.00 97.69 580 ASP A C 1
ATOM 4541 O O . ASP A 1 580 ? -3.303 -13.627 1.394 1.00 97.69 580 ASP A O 1
ATOM 4545 N N . GLN A 1 581 ? -3.885 -12.708 3.351 1.00 98.19 581 GLN A N 1
ATOM 4546 C CA . GLN A 1 581 ? -4.999 -13.633 3.559 1.00 98.19 581 GLN A CA 1
ATOM 4547 C C . GLN A 1 581 ? -6.120 -13.412 2.546 1.00 98.19 581 GLN A C 1
ATOM 4549 O O . GLN A 1 581 ? -6.654 -14.389 2.026 1.00 98.19 581 GLN A O 1
ATOM 4554 N N . LEU A 1 582 ? -6.448 -12.162 2.217 1.00 98.31 582 LEU A N 1
ATOM 4555 C CA . LEU A 1 582 ? -7.429 -11.857 1.181 1.00 98.31 582 LEU A CA 1
ATOM 4556 C C . LEU A 1 582 ? -6.978 -12.418 -0.174 1.00 98.31 582 LEU A C 1
ATOM 4558 O O . LEU A 1 582 ? -7.735 -13.139 -0.819 1.00 98.31 582 LEU A O 1
ATOM 4562 N N . GLN A 1 583 ? -5.729 -12.176 -0.568 1.00 97.25 583 GLN A N 1
ATOM 4563 C CA . GLN A 1 583 ? -5.153 -12.695 -1.805 1.00 97.25 583 GLN A CA 1
ATOM 4564 C C . GLN A 1 583 ? -5.200 -14.232 -1.856 1.00 97.25 583 GLN A C 1
ATOM 4566 O O . GLN A 1 583 ? -5.597 -14.802 -2.871 1.00 97.25 583 GLN A O 1
ATOM 4571 N N . LYS A 1 584 ? -4.878 -14.921 -0.753 1.00 96.94 584 LYS A N 1
ATOM 4572 C CA . LYS A 1 584 ? -4.968 -16.391 -0.652 1.00 96.94 584 LYS A CA 1
ATOM 4573 C C . LYS A 1 584 ? -6.390 -16.933 -0.808 1.00 96.94 584 LYS A C 1
ATOM 4575 O O . LYS A 1 584 ? -6.544 -18.057 -1.276 1.00 96.94 584 LYS A O 1
ATOM 4580 N N . GLN A 1 585 ? -7.411 -16.163 -0.432 1.00 97.81 585 GLN A N 1
ATOM 4581 C CA . GLN A 1 585 ? -8.815 -16.533 -0.642 1.00 97.81 585 GLN A CA 1
ATOM 4582 C C . GLN A 1 585 ? -9.282 -16.229 -2.074 1.00 97.81 585 GLN A C 1
ATOM 4584 O O . GLN A 1 585 ? -10.045 -17.003 -2.647 1.00 97.81 585 GLN A O 1
ATOM 4589 N N . LEU A 1 586 ? -8.826 -15.118 -2.665 1.00 97.38 586 LEU A N 1
ATOM 4590 C CA . LEU A 1 586 ? -9.323 -14.626 -3.954 1.00 97.38 586 LEU A CA 1
ATOM 4591 C C . LEU A 1 586 ? -8.597 -15.219 -5.171 1.00 97.38 586 LEU A C 1
ATOM 4593 O O . LEU A 1 586 ? -9.251 -15.615 -6.138 1.00 97.38 586 LEU A O 1
ATOM 4597 N N . ASN A 1 587 ? -7.270 -15.350 -5.129 1.00 96.06 587 ASN A N 1
ATOM 4598 C CA . ASN A 1 587 ? -6.481 -15.791 -6.284 1.00 96.06 587 ASN A CA 1
ATOM 4599 C C . ASN A 1 587 ? -6.860 -17.192 -6.800 1.00 96.06 587 ASN A C 1
ATOM 4601 O O . ASN A 1 587 ? -6.949 -17.353 -8.020 1.00 96.06 587 ASN A O 1
ATOM 4605 N N . PRO A 1 588 ? -7.151 -18.203 -5.949 1.00 96.06 588 PRO A N 1
ATOM 4606 C CA . PRO A 1 588 ? -7.622 -19.508 -6.424 1.00 96.06 588 PRO A CA 1
ATOM 4607 C C . PRO A 1 588 ? -8.949 -19.451 -7.195 1.00 96.06 588 PRO A C 1
ATOM 4609 O O . PRO A 1 588 ? -9.244 -20.357 -7.972 1.00 96.06 588 PRO A O 1
ATOM 4612 N N . LEU A 1 589 ? -9.739 -18.390 -6.997 1.00 95.81 589 LEU A N 1
ATOM 4613 C CA . LEU A 1 589 ? -11.000 -18.133 -7.696 1.00 95.81 589 LEU A CA 1
ATOM 4614 C C . LEU A 1 589 ? -10.804 -17.308 -8.984 1.00 95.81 589 LEU A C 1
ATOM 4616 O O . LEU A 1 589 ? -11.783 -16.957 -9.642 1.00 95.81 589 LEU A O 1
ATOM 4620 N N . GLY A 1 590 ? -9.556 -16.974 -9.338 1.00 96.56 590 GLY A N 1
ATOM 4621 C CA . GLY A 1 590 ? -9.232 -16.079 -10.450 1.00 96.56 590 GLY A CA 1
ATOM 4622 C C . GLY A 1 590 ? -9.645 -14.629 -10.192 1.00 96.56 590 GLY A C 1
ATOM 4623 O O . GLY A 1 590 ? -10.019 -13.934 -11.136 1.00 96.56 590 GLY A O 1
ATOM 4624 N N . LYS A 1 591 ? -9.646 -14.202 -8.921 1.00 97.88 591 LYS A N 1
ATOM 4625 C CA . LYS A 1 591 ? -10.062 -12.868 -8.466 1.00 97.88 591 LYS A CA 1
ATOM 4626 C C . LYS A 1 591 ? -8.882 -12.126 -7.853 1.00 97.88 591 LYS A C 1
ATOM 4628 O O . LYS A 1 591 ? -8.059 -12.747 -7.192 1.00 97.88 591 LYS A O 1
ATOM 4633 N N . TRP A 1 592 ? -8.811 -10.811 -8.055 1.00 98.06 592 TRP A N 1
ATOM 4634 C CA . TRP A 1 592 ? -7.582 -10.043 -7.808 1.00 98.06 592 TRP A CA 1
ATOM 4635 C C . TRP A 1 592 ? -7.732 -8.988 -6.712 1.00 98.06 592 TRP A C 1
ATOM 4637 O O . TRP A 1 592 ? -8.787 -8.365 -6.570 1.00 98.06 592 TRP A O 1
ATOM 4647 N N . VAL A 1 593 ? -6.655 -8.742 -5.963 1.00 98.31 593 VAL A N 1
ATOM 4648 C CA . VAL A 1 593 ? -6.595 -7.646 -4.989 1.00 98.31 593 VAL A CA 1
ATOM 4649 C C . VAL A 1 593 ? -6.061 -6.382 -5.670 1.00 98.31 593 VAL A C 1
ATOM 4651 O O . VAL A 1 593 ? -4.886 -6.303 -6.042 1.00 98.31 593 VAL A O 1
ATOM 4654 N N . PHE A 1 594 ? -6.932 -5.384 -5.815 1.00 98.25 594 PHE A N 1
ATOM 4655 C CA . PHE A 1 594 ? -6.602 -4.039 -6.280 1.00 98.25 594 PHE A CA 1
ATOM 4656 C C . PHE A 1 594 ? -6.468 -3.118 -5.065 1.00 98.25 594 PHE A C 1
ATOM 4658 O O . PHE A 1 594 ? -7.417 -2.907 -4.322 1.00 98.25 594 PHE A O 1
ATOM 4665 N N . THR A 1 595 ? -5.275 -2.586 -4.831 1.00 97.25 595 THR A N 1
ATOM 4666 C CA . THR A 1 595 ? -4.974 -1.719 -3.681 1.00 97.25 595 THR A CA 1
ATOM 4667 C C . THR A 1 595 ? -4.822 -0.258 -4.091 1.00 97.25 595 THR A C 1
ATOM 4669 O O . THR A 1 595 ? -4.213 -0.003 -5.127 1.00 97.25 595 THR A O 1
ATOM 4672 N N . ASN A 1 596 ? -5.241 0.683 -3.246 1.00 94.19 596 ASN A N 1
ATOM 4673 C CA . ASN A 1 596 ? -5.009 2.123 -3.408 1.00 94.19 596 ASN A CA 1
ATOM 4674 C C . ASN A 1 596 ? -4.087 2.702 -2.322 1.00 94.19 596 ASN A C 1
ATOM 4676 O O . ASN A 1 596 ? -3.956 2.152 -1.229 1.00 94.19 596 ASN A O 1
ATOM 4680 N N . ILE A 1 597 ? -3.504 3.865 -2.623 1.00 84.38 597 ILE A N 1
ATOM 4681 C CA . ILE A 1 597 ? -2.617 4.670 -1.784 1.00 84.38 597 ILE A CA 1
ATOM 4682 C C . ILE A 1 597 ? -1.279 3.964 -1.538 1.00 84.38 597 ILE A C 1
ATOM 4684 O O . ILE A 1 597 ? -0.843 3.818 -0.404 1.00 84.38 597 ILE A O 1
ATOM 4688 N N . HIS A 1 598 ? -0.552 3.572 -2.586 1.00 83.38 598 HIS A N 1
ATOM 4689 C CA . HIS A 1 598 ? 0.886 3.254 -2.485 1.00 83.38 598 HIS A CA 1
ATOM 4690 C C . HIS A 1 598 ? 1.763 4.510 -2.657 1.00 83.38 598 HIS A C 1
ATOM 4692 O O . HIS A 1 598 ? 2.614 4.588 -3.544 1.00 83.38 598 HIS A O 1
ATOM 4698 N N . ASN A 1 599 ? 1.526 5.546 -1.848 1.00 76.81 599 ASN A N 1
ATOM 4699 C CA . ASN A 1 599 ? 2.144 6.869 -2.026 1.00 76.81 599 ASN A CA 1
ATOM 4700 C C . ASN A 1 599 ? 3.442 7.084 -1.218 1.00 76.81 599 ASN A C 1
ATOM 4702 O O . ASN A 1 599 ? 4.089 8.127 -1.363 1.00 76.81 599 ASN A O 1
ATOM 4706 N N . THR A 1 600 ? 3.873 6.116 -0.406 1.00 85.00 600 THR A N 1
ATOM 4707 C CA . THR A 1 600 ? 5.166 6.135 0.297 1.00 85.00 600 THR A CA 1
ATOM 4708 C C . THR A 1 600 ? 6.158 5.165 -0.348 1.00 85.00 600 THR A C 1
ATOM 4710 O O . THR A 1 600 ? 5.770 4.208 -1.006 1.00 85.00 600 THR A O 1
ATOM 4713 N N . MET A 1 601 ? 7.460 5.430 -0.201 1.00 89.25 601 MET A N 1
ATOM 4714 C CA . MET A 1 601 ? 8.516 4.559 -0.743 1.00 89.25 601 MET A CA 1
ATOM 4715 C C . MET A 1 601 ? 9.030 3.534 0.271 1.00 89.25 601 MET A C 1
ATOM 4717 O O . MET A 1 601 ? 9.935 2.785 -0.052 1.00 89.25 601 MET A O 1
ATOM 4721 N N . ASP A 1 602 ? 8.497 3.484 1.491 1.00 85.81 602 ASP A N 1
ATOM 4722 C CA . ASP A 1 602 ? 8.911 2.559 2.558 1.00 85.81 602 ASP A CA 1
ATOM 4723 C C . ASP A 1 602 ? 7.921 1.392 2.753 1.00 85.81 602 ASP A C 1
ATOM 4725 O O . ASP A 1 602 ? 7.909 0.733 3.795 1.00 85.81 602 ASP A O 1
ATOM 4729 N N . THR A 1 603 ? 7.066 1.153 1.754 1.00 87.81 603 THR A N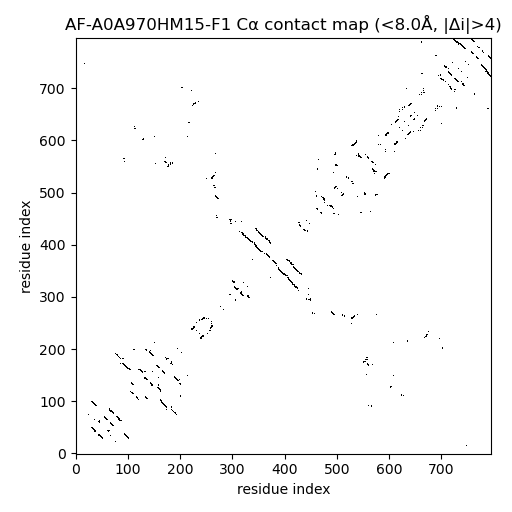 1
ATOM 4730 C CA . THR A 1 603 ? 5.976 0.165 1.772 1.00 87.81 603 THR A CA 1
ATOM 4731 C C . THR A 1 603 ? 6.106 -0.880 0.661 1.00 87.81 603 THR A C 1
ATOM 4733 O O . THR A 1 603 ? 5.120 -1.507 0.283 1.00 87.81 603 THR A O 1
ATOM 4736 N N . PHE A 1 604 ? 7.332 -1.142 0.185 1.00 93.56 604 PHE A N 1
ATOM 4737 C CA . PHE A 1 604 ? 7.627 -2.124 -0.874 1.00 93.56 604 PHE A CA 1
ATOM 4738 C C . PHE A 1 604 ? 6.961 -3.481 -0.607 1.00 93.56 604 PHE A C 1
ATOM 4740 O O . PHE A 1 604 ? 6.391 -4.099 -1.500 1.00 93.56 604 PHE A O 1
ATOM 4747 N N . LEU A 1 605 ? 6.963 -3.906 0.659 1.00 92.38 605 LEU A N 1
ATOM 4748 C CA . LEU A 1 605 ? 6.309 -5.120 1.137 1.00 92.38 605 LEU A CA 1
ATOM 4749 C C . LEU A 1 605 ? 4.837 -5.234 0.687 1.00 92.38 605 LEU A C 1
ATOM 4751 O O . LEU A 1 605 ? 4.390 -6.325 0.339 1.00 92.38 605 LEU A O 1
ATOM 4755 N N . LEU A 1 606 ? 4.074 -4.137 0.656 1.00 94.75 606 LEU A N 1
ATOM 4756 C CA . LEU A 1 606 ? 2.660 -4.164 0.269 1.00 94.75 606 LEU A CA 1
ATOM 4757 C C . LEU A 1 606 ? 2.465 -4.484 -1.222 1.00 94.75 606 LEU A C 1
ATOM 4759 O O . LEU A 1 606 ? 1.442 -5.061 -1.586 1.00 94.75 606 LEU A O 1
ATOM 4763 N N . TYR A 1 607 ? 3.449 -4.197 -2.081 1.00 95.50 607 TYR A N 1
ATOM 4764 C CA . TYR A 1 607 ? 3.391 -4.555 -3.504 1.00 95.50 607 TYR A CA 1
ATOM 4765 C C . TYR A 1 607 ? 3.436 -6.071 -3.726 1.00 95.50 607 TYR A C 1
ATOM 4767 O O . TYR A 1 607 ? 2.944 -6.553 -4.746 1.00 95.50 607 TYR A O 1
ATOM 4775 N N . THR A 1 608 ? 3.972 -6.847 -2.777 1.00 95.00 608 THR A N 1
ATOM 4776 C CA . THR A 1 608 ? 3.997 -8.321 -2.867 1.00 95.00 608 THR A CA 1
ATOM 4777 C C . THR A 1 608 ? 2.605 -8.940 -2.727 1.00 95.00 608 THR A C 1
ATOM 4779 O O . THR A 1 608 ? 2.315 -9.955 -3.352 1.00 95.00 608 THR A O 1
ATOM 4782 N N . VAL A 1 609 ? 1.715 -8.263 -1.996 1.00 95.75 609 VAL A N 1
ATOM 4783 C CA . VAL A 1 609 ? 0.323 -8.662 -1.717 1.00 95.75 609 VAL A CA 1
ATOM 4784 C C . VAL A 1 609 ? -0.695 -7.763 -2.431 1.00 95.75 609 VAL A C 1
ATOM 4786 O O . VAL A 1 609 ? -1.851 -7.666 -2.033 1.00 95.75 609 VAL A O 1
ATOM 4789 N N . SER A 1 610 ? -0.251 -7.094 -3.496 1.00 96.62 610 SER A N 1
ATOM 4790 C CA . SER A 1 610 ? -1.085 -6.315 -4.413 1.00 96.62 610 SER A CA 1
ATOM 4791 C C . SER A 1 610 ? -0.979 -6.940 -5.803 1.00 96.62 610 SER A C 1
ATOM 4793 O O . SER A 1 610 ? 0.127 -7.043 -6.343 1.00 96.62 610 SER A O 1
ATOM 4795 N N . ASP A 1 611 ? -2.096 -7.375 -6.388 1.00 97.94 611 ASP A N 1
ATOM 4796 C CA . ASP A 1 611 ? -2.112 -7.883 -7.769 1.00 97.94 611 ASP A CA 1
ATOM 4797 C C . ASP A 1 611 ? -2.193 -6.727 -8.774 1.00 97.94 611 ASP A C 1
ATOM 4799 O O . ASP A 1 611 ? -1.621 -6.809 -9.861 1.00 97.94 611 ASP A O 1
ATOM 4803 N N . ILE A 1 612 ? -2.862 -5.638 -8.378 1.00 98.00 612 ILE A N 1
ATOM 4804 C CA . ILE A 1 612 ? -2.985 -4.386 -9.132 1.00 98.00 612 ILE A CA 1
ATOM 4805 C C . ILE A 1 612 ? -2.633 -3.226 -8.179 1.00 98.00 612 ILE A C 1
ATOM 4807 O O . ILE A 1 612 ? -3.481 -2.800 -7.392 1.00 98.00 612 ILE A O 1
ATOM 4811 N N . PRO A 1 613 ? -1.379 -2.736 -8.155 1.00 96.69 613 PRO A N 1
ATOM 4812 C CA . PRO A 1 613 ? -1.004 -1.594 -7.322 1.00 96.69 613 PRO A CA 1
ATOM 4813 C C . PRO A 1 613 ? -1.541 -0.266 -7.880 1.00 96.69 613 PRO A C 1
ATOM 4815 O O . PRO A 1 613 ? -1.239 0.120 -9.010 1.00 96.69 613 PRO A O 1
ATOM 4818 N N . GLY A 1 614 ? -2.314 0.453 -7.069 1.00 96.31 614 GLY A N 1
ATOM 4819 C CA . GLY A 1 614 ? -2.847 1.785 -7.339 1.00 96.31 614 GLY A CA 1
ATOM 4820 C C . GLY A 1 614 ? -2.127 2.883 -6.552 1.00 96.31 614 GLY A C 1
ATOM 4821 O O . GLY A 1 614 ? -1.860 2.749 -5.354 1.00 96.31 614 GLY A O 1
ATOM 4822 N N . ILE A 1 615 ? -1.805 3.981 -7.233 1.00 93.50 615 ILE A N 1
ATOM 4823 C CA . ILE A 1 615 ? -1.066 5.119 -6.690 1.00 93.50 615 ILE A CA 1
ATOM 4824 C C . ILE A 1 615 ? -1.907 6.382 -6.853 1.00 93.50 615 ILE A C 1
ATOM 4826 O O . ILE A 1 615 ? -1.835 7.065 -7.875 1.00 93.50 615 ILE A O 1
ATOM 4830 N N . GLU A 1 616 ? -2.681 6.717 -5.827 1.00 89.62 616 GLU A N 1
ATOM 4831 C CA . GLU A 1 616 ? -3.372 8.000 -5.736 1.00 89.62 616 GLU A CA 1
ATOM 4832 C C . GLU A 1 616 ? -2.414 9.080 -5.226 1.00 89.62 616 GLU A C 1
ATOM 4834 O O . GLU A 1 616 ? -2.042 9.132 -4.051 1.00 89.62 616 GLU A O 1
ATOM 4839 N N . SER A 1 617 ? -1.925 9.912 -6.145 1.00 81.38 617 SER A N 1
ATOM 4840 C CA . SER A 1 617 ? -1.017 11.014 -5.827 1.00 81.38 617 SER A CA 1
ATOM 4841 C C . SER A 1 617 ? -0.898 11.988 -6.999 1.00 81.38 617 SER A C 1
ATOM 4843 O O . SER A 1 617 ? -1.358 11.709 -8.098 1.00 81.38 617 SER A O 1
ATOM 4845 N N . SER A 1 618 ? -0.194 13.103 -6.806 1.00 82.06 618 SER A N 1
ATOM 4846 C CA . SER A 1 618 ? 0.200 14.011 -7.889 1.00 82.06 618 SER A CA 1
ATOM 4847 C C . SER A 1 618 ? 1.676 13.852 -8.292 1.00 82.06 618 SER A C 1
ATOM 4849 O O . SER A 1 618 ? 2.328 14.844 -8.628 1.00 82.06 618 SER A O 1
ATOM 4851 N N . ILE A 1 619 ? 2.236 12.643 -8.162 1.00 84.12 619 ILE A N 1
ATOM 4852 C CA . ILE A 1 619 ? 3.666 12.364 -8.361 1.00 84.12 619 ILE A CA 1
ATOM 4853 C C . ILE A 1 619 ? 4.102 12.635 -9.810 1.00 84.12 619 ILE A C 1
ATOM 4855 O O . ILE A 1 619 ? 3.439 12.244 -10.771 1.00 84.12 619 ILE A O 1
ATOM 4859 N N . THR A 1 620 ? 5.275 13.259 -9.958 1.00 83.19 620 THR A N 1
ATOM 4860 C CA . THR A 1 620 ? 5.882 13.613 -11.254 1.00 83.19 620 THR A CA 1
ATOM 4861 C C . THR A 1 620 ? 7.417 13.462 -11.268 1.00 83.19 620 THR A C 1
ATOM 4863 O O . THR A 1 620 ? 8.087 14.124 -12.054 1.00 83.19 620 THR A O 1
ATOM 4866 N N . SER A 1 621 ? 8.014 12.634 -10.400 1.00 92.12 621 SER A N 1
ATOM 4867 C CA . SER A 1 621 ? 9.478 12.441 -10.352 1.00 92.12 621 SER A CA 1
ATOM 4868 C C . SER A 1 621 ? 9.923 11.073 -10.879 1.00 92.12 621 SER A C 1
ATOM 4870 O O . SER A 1 621 ? 9.255 10.065 -10.641 1.00 92.12 621 SER A O 1
ATOM 4872 N N . HIS A 1 622 ? 11.090 11.032 -11.537 1.00 95.50 622 HIS A N 1
ATOM 4873 C CA . HIS A 1 622 ? 11.724 9.787 -11.994 1.00 95.50 622 HIS A CA 1
ATOM 4874 C C . HIS A 1 622 ? 11.929 8.789 -10.852 1.00 95.50 622 HIS A C 1
ATOM 4876 O O . HIS A 1 622 ? 11.555 7.633 -10.999 1.00 95.50 622 HIS A O 1
ATOM 4882 N N . GLU A 1 623 ? 12.426 9.239 -9.696 1.00 94.94 623 GLU A N 1
ATOM 4883 C CA . GLU A 1 623 ? 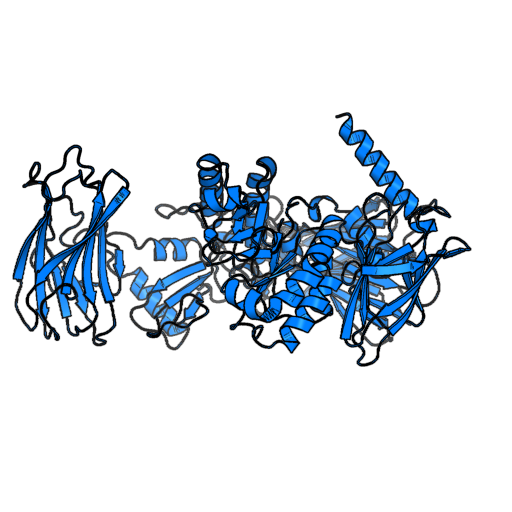12.647 8.394 -8.511 1.00 94.94 623 GLU A CA 1
ATOM 4884 C C . GLU A 1 623 ? 11.386 7.604 -8.113 1.00 94.94 623 GLU A C 1
ATOM 4886 O O . GLU A 1 623 ? 11.438 6.400 -7.860 1.00 94.94 623 GLU A O 1
ATOM 4891 N N . ARG A 1 624 ? 10.224 8.268 -8.083 1.00 94.31 624 ARG A N 1
ATOM 4892 C CA . ARG A 1 624 ? 8.966 7.632 -7.674 1.00 94.31 624 ARG A CA 1
ATOM 4893 C C . ARG A 1 624 ? 8.427 6.683 -8.739 1.00 94.31 624 ARG A C 1
ATOM 4895 O O . ARG A 1 624 ? 7.973 5.598 -8.392 1.00 94.31 624 ARG A O 1
ATOM 4902 N N . PHE A 1 625 ? 8.489 7.058 -10.016 1.00 96.31 625 PHE A N 1
ATOM 4903 C CA . PHE A 1 625 ? 8.065 6.182 -11.113 1.00 96.31 625 PHE A CA 1
ATOM 4904 C C . PHE A 1 625 ? 8.953 4.931 -11.211 1.00 96.31 625 PHE A C 1
ATOM 4906 O O . PHE A 1 625 ? 8.438 3.817 -11.314 1.00 96.31 625 PHE A O 1
ATOM 4913 N N . ALA A 1 626 ? 10.269 5.110 -11.084 1.00 96.75 626 ALA A N 1
ATOM 4914 C CA . ALA A 1 626 ? 11.251 4.035 -11.009 1.00 96.75 626 ALA A CA 1
ATOM 4915 C C . ALA A 1 626 ? 10.965 3.085 -9.839 1.00 96.75 626 ALA A C 1
ATOM 4917 O O . ALA A 1 626 ? 10.980 1.865 -10.019 1.00 96.75 626 ALA A O 1
ATOM 4918 N N . TYR A 1 627 ? 10.638 3.631 -8.665 1.00 96.94 627 TYR A N 1
ATOM 4919 C CA . TYR A 1 627 ? 10.247 2.842 -7.500 1.00 96.94 627 TYR A CA 1
ATOM 4920 C C . TYR A 1 627 ? 8.978 2.031 -7.745 1.00 96.94 627 TYR A C 1
ATOM 4922 O O . TYR A 1 627 ? 8.989 0.820 -7.544 1.00 96.94 627 TYR A O 1
ATOM 4930 N N . ILE A 1 628 ? 7.906 2.666 -8.232 1.00 96.19 628 ILE A N 1
ATOM 4931 C CA . ILE A 1 628 ? 6.632 1.989 -8.522 1.00 96.19 628 ILE A CA 1
ATOM 4932 C C . ILE A 1 628 ? 6.854 0.852 -9.519 1.00 96.19 628 ILE A C 1
ATOM 4934 O O . ILE A 1 628 ? 6.338 -0.250 -9.326 1.00 96.19 628 ILE A O 1
ATOM 4938 N N . ARG A 1 629 ? 7.640 1.093 -10.575 1.00 96.56 629 ARG A N 1
ATOM 4939 C CA . ARG A 1 629 ? 7.939 0.078 -11.587 1.00 96.56 629 ARG A CA 1
ATOM 4940 C C . ARG A 1 629 ? 8.791 -1.060 -11.041 1.00 96.56 629 ARG A C 1
ATOM 4942 O O . ARG A 1 629 ? 8.457 -2.216 -11.274 1.00 96.56 629 ARG A O 1
ATOM 4949 N N . SER A 1 630 ? 9.797 -0.752 -10.229 1.00 97.44 630 SER A N 1
ATOM 4950 C CA . SER A 1 630 ? 10.625 -1.758 -9.555 1.00 97.44 630 SER A CA 1
ATOM 4951 C C . SER A 1 630 ? 9.834 -2.575 -8.519 1.00 97.44 630 SER A C 1
ATOM 4953 O O . SER A 1 630 ? 10.048 -3.776 -8.379 1.00 97.44 630 SER A O 1
ATOM 4955 N N . ALA A 1 631 ? 8.893 -1.965 -7.800 1.00 96.75 631 ALA A N 1
ATOM 4956 C CA . ALA A 1 631 ? 8.068 -2.659 -6.812 1.00 96.75 631 ALA A CA 1
ATOM 4957 C C . ALA A 1 631 ? 6.963 -3.509 -7.459 1.00 96.75 631 ALA A C 1
ATOM 4959 O O . ALA A 1 631 ? 6.632 -4.587 -6.971 1.00 96.75 631 ALA A O 1
ATOM 4960 N N . SER A 1 632 ? 6.422 -3.050 -8.591 1.00 96.06 632 SER A N 1
ATOM 4961 C CA . SER A 1 632 ? 5.354 -3.746 -9.324 1.00 96.06 632 SER A CA 1
ATOM 4962 C C . SER A 1 632 ? 5.881 -4.796 -10.304 1.00 96.06 632 SER A C 1
ATOM 4964 O O . SER A 1 632 ? 5.131 -5.686 -10.697 1.00 96.06 632 SER A O 1
ATOM 4966 N N . TYR A 1 633 ? 7.146 -4.701 -10.721 1.00 97.62 633 TYR A N 1
ATOM 4967 C CA . TYR A 1 633 ? 7.730 -5.493 -11.803 1.00 97.62 633 TYR A CA 1
ATOM 4968 C C . TYR A 1 633 ? 6.842 -5.477 -13.064 1.00 97.62 633 TYR A C 1
ATOM 4970 O O . TYR A 1 633 ? 6.685 -4.437 -13.704 1.00 97.62 633 TYR A O 1
ATOM 4978 N N . GLN A 1 634 ? 6.239 -6.612 -13.423 1.00 97.25 634 GLN A N 1
ATOM 4979 C CA . GLN A 1 634 ? 5.356 -6.752 -14.585 1.00 97.25 634 GLN A CA 1
ATOM 4980 C C . GLN A 1 634 ? 3.870 -6.581 -14.258 1.00 97.25 634 GLN A C 1
ATOM 4982 O O . GLN A 1 634 ? 3.042 -6.654 -15.164 1.00 97.25 634 GLN A O 1
ATOM 4987 N N . LYS A 1 635 ? 3.508 -6.371 -12.989 1.00 97.50 635 LYS A N 1
ATOM 4988 C CA . LYS A 1 635 ? 2.115 -6.144 -12.599 1.00 97.50 635 LYS A CA 1
ATOM 4989 C C . LYS A 1 635 ? 1.585 -4.854 -13.246 1.00 97.50 635 LYS A C 1
ATOM 4991 O O . LYS A 1 635 ? 2.341 -3.875 -13.375 1.00 97.50 635 LYS A O 1
ATOM 4996 N N . PRO A 1 636 ? 0.294 -4.818 -13.627 1.00 95.94 636 PRO A N 1
ATOM 4997 C CA . PRO A 1 636 ? -0.345 -3.567 -14.008 1.00 95.94 636 PRO A CA 1
ATOM 4998 C C . PRO A 1 636 ? -0.309 -2.626 -12.803 1.00 95.94 636 PRO A C 1
ATOM 5000 O O . PRO A 1 636 ? -0.792 -2.983 -11.734 1.00 95.94 636 PRO A O 1
ATOM 5003 N N . ALA A 1 637 ? 0.276 -1.438 -12.965 1.00 95.50 637 ALA A N 1
ATOM 5004 C CA . ALA A 1 637 ? 0.269 -0.412 -11.927 1.00 95.50 637 ALA A CA 1
ATOM 5005 C C . ALA A 1 637 ? -0.376 0.862 -12.460 1.00 95.50 637 ALA A C 1
ATOM 5007 O O . ALA A 1 637 ? -0.088 1.312 -13.576 1.00 95.50 637 ALA A O 1
ATOM 5008 N N . LEU A 1 638 ? -1.284 1.410 -11.663 1.00 96.44 638 LEU A N 1
ATOM 5009 C CA . LEU A 1 638 ? -2.200 2.453 -12.086 1.00 96.44 638 LEU A CA 1
ATOM 5010 C C . LEU A 1 638 ? -1.963 3.709 -11.257 1.00 96.44 638 LEU A C 1
ATOM 5012 O O . LEU A 1 638 ? -1.954 3.671 -10.030 1.00 96.44 638 LEU A O 1
ATOM 5016 N N . LEU A 1 639 ? -1.794 4.835 -11.937 1.00 95.25 639 LEU A N 1
ATOM 5017 C CA . LEU A 1 639 ? -1.750 6.154 -11.321 1.00 95.25 639 LEU A CA 1
ATOM 5018 C C . LEU A 1 639 ? -3.197 6.638 -11.219 1.00 95.25 639 LEU A C 1
ATOM 5020 O O . LEU A 1 639 ? -3.850 6.852 -12.239 1.00 95.25 639 LEU A O 1
ATOM 5024 N N . LEU A 1 640 ? -3.716 6.722 -9.998 1.00 94.25 640 LEU A N 1
ATOM 5025 C CA . LEU A 1 640 ? -5.130 6.939 -9.696 1.00 94.25 640 LEU A CA 1
ATOM 5026 C C . LEU A 1 640 ? -5.368 8.435 -9.511 1.00 94.25 640 LEU A C 1
ATOM 5028 O O . LEU A 1 640 ? -5.415 8.957 -8.401 1.00 94.25 640 LEU A O 1
ATOM 5032 N N . ASN A 1 641 ? -5.398 9.164 -10.623 1.00 91.81 641 ASN A N 1
ATOM 5033 C CA . ASN A 1 641 ? -5.373 10.614 -10.580 1.00 91.81 641 ASN A CA 1
ATOM 5034 C C . ASN A 1 641 ? -6.762 11.240 -10.709 1.00 91.81 641 ASN A C 1
ATOM 5036 O O . ASN A 1 641 ? -7.675 10.731 -11.365 1.00 91.81 641 ASN A O 1
ATOM 5040 N N . PHE A 1 642 ? -6.868 12.442 -10.153 1.00 89.00 642 PHE A N 1
ATOM 5041 C CA . PHE A 1 642 ? -8.019 13.314 -10.296 1.00 89.00 642 PHE A CA 1
ATOM 5042 C C . PHE A 1 642 ? -7.638 14.560 -11.083 1.00 89.00 642 PHE A C 1
ATOM 5044 O O . PHE A 1 642 ? -6.646 15.211 -10.758 1.00 89.00 642 PHE A O 1
ATOM 5051 N N . LEU A 1 643 ? -8.472 14.927 -12.061 1.00 87.94 643 LEU A N 1
ATOM 5052 C CA . LEU A 1 643 ? -8.219 16.072 -12.934 1.00 87.94 643 LEU A CA 1
ATOM 5053 C C . LEU A 1 643 ? -7.927 17.355 -12.134 1.00 87.94 643 LEU A C 1
ATOM 5055 O O . LEU A 1 643 ? -6.861 17.935 -12.281 1.00 87.94 643 LEU A O 1
ATOM 5059 N N . ASN A 1 644 ? -8.814 17.732 -11.210 1.00 84.25 644 ASN A N 1
ATOM 5060 C CA . ASN A 1 644 ? -8.699 19.021 -10.516 1.00 84.25 644 ASN A CA 1
ATOM 5061 C C . ASN A 1 644 ? -7.925 18.930 -9.194 1.00 84.25 644 ASN A C 1
ATOM 5063 O O . ASN A 1 644 ? -7.194 19.849 -8.850 1.00 84.25 644 ASN A O 1
ATOM 5067 N N . LEU A 1 645 ? -8.070 17.832 -8.440 1.00 83.56 645 LEU A N 1
ATOM 5068 C CA . LEU A 1 645 ? -7.419 17.698 -7.126 1.00 83.56 645 LEU A CA 1
ATOM 5069 C C . LEU A 1 645 ? -5.892 17.607 -7.260 1.00 83.56 645 LEU A C 1
ATOM 5071 O O . LEU A 1 645 ? -5.162 18.057 -6.384 1.00 83.56 645 LEU A O 1
ATOM 5075 N N . HIS A 1 646 ? -5.410 17.038 -8.367 1.00 86.69 646 HIS A N 1
ATOM 5076 C CA . HIS A 1 646 ? -3.986 16.850 -8.623 1.00 86.69 646 HIS A CA 1
ATOM 5077 C C . HIS A 1 646 ? -3.445 17.798 -9.705 1.00 86.69 646 HIS A C 1
ATOM 5079 O O . HIS A 1 646 ? -2.351 17.550 -10.214 1.00 86.69 646 HIS A O 1
ATOM 5085 N N . ASP A 1 647 ? -4.147 18.889 -10.041 1.00 89.00 647 ASP A N 1
ATOM 5086 C CA . ASP A 1 647 ? -3.743 19.879 -11.059 1.00 89.00 647 ASP A CA 1
ATOM 5087 C C . ASP A 1 647 ? -3.500 19.292 -12.472 1.00 89.00 647 ASP A C 1
ATOM 5089 O O . ASP A 1 647 ? -2.657 19.782 -13.231 1.00 89.00 647 ASP A O 1
ATOM 5093 N N . PHE A 1 648 ? -4.170 18.198 -12.834 1.00 91.00 648 PHE A N 1
ATOM 5094 C CA . PHE A 1 648 ? -4.060 17.593 -14.166 1.00 91.00 648 PHE A CA 1
ATOM 5095 C C . PHE A 1 648 ? -4.944 18.258 -15.222 1.00 91.00 648 PHE A C 1
ATOM 5097 O O . PHE A 1 648 ? -4.828 17.897 -16.385 1.00 91.00 648 PHE A O 1
ATOM 5104 N N . ASP A 1 649 ? -5.752 19.250 -14.850 1.00 90.19 649 ASP A N 1
ATOM 5105 C CA . ASP A 1 649 ? -6.359 20.234 -15.755 1.00 90.19 649 ASP A CA 1
ATOM 5106 C C . ASP A 1 649 ? -5.297 21.138 -16.429 1.00 90.19 649 ASP A C 1
ATOM 5108 O O . ASP A 1 649 ? -5.504 21.696 -17.514 1.00 90.19 649 ASP A O 1
ATOM 5112 N N . LYS A 1 650 ? -4.094 21.228 -15.844 1.00 93.31 650 LYS A N 1
ATOM 5113 C CA . LYS A 1 650 ? -2.936 21.901 -16.449 1.00 93.31 650 LYS A CA 1
ATOM 5114 C C . LYS A 1 650 ? -2.301 21.007 -17.514 1.00 93.31 650 LYS A C 1
ATOM 5116 O O . LYS A 1 650 ? -1.563 20.068 -17.208 1.00 93.31 650 LYS A O 1
ATOM 5121 N N . ARG A 1 651 ? -2.513 21.365 -18.786 1.00 93.94 651 ARG A N 1
ATOM 5122 C CA . ARG A 1 651 ? -2.020 20.625 -19.964 1.00 93.94 651 ARG A CA 1
ATOM 5123 C C . ARG A 1 651 ? -0.544 20.227 -19.874 1.00 93.94 651 ARG A C 1
ATOM 5125 O O . ARG A 1 651 ? -0.240 19.067 -20.108 1.00 93.94 651 ARG A O 1
ATOM 5132 N N . SER A 1 652 ? 0.354 21.146 -19.510 1.00 93.56 652 SER A N 1
ATOM 5133 C CA . SER A 1 652 ? 1.800 20.869 -19.435 1.00 93.56 652 SER A CA 1
ATOM 5134 C C . SER A 1 652 ? 2.147 19.785 -18.411 1.00 93.56 652 SER A C 1
ATOM 5136 O O . SER A 1 652 ? 2.963 18.908 -18.689 1.00 93.56 652 SER A O 1
ATOM 5138 N N . LYS A 1 653 ? 1.491 19.798 -17.244 1.00 93.38 653 LYS A N 1
ATOM 5139 C CA . LYS A 1 653 ? 1.662 18.765 -16.217 1.00 93.38 653 LYS A CA 1
ATOM 5140 C C . LYS A 1 653 ? 1.116 17.421 -16.692 1.00 93.38 653 LYS A C 1
ATOM 5142 O O . LYS A 1 653 ? 1.777 16.404 -16.504 1.00 93.38 653 LYS A O 1
ATOM 5147 N N . HIS A 1 654 ? -0.065 17.415 -17.311 1.00 94.31 654 HIS A N 1
ATOM 5148 C CA . HIS A 1 654 ? -0.685 16.192 -17.819 1.00 94.31 654 HIS A CA 1
ATOM 5149 C C . HIS A 1 654 ? 0.145 15.554 -18.940 1.00 94.31 654 HIS A C 1
ATOM 5151 O O . HIS A 1 654 ? 0.390 14.354 -18.928 1.00 94.31 654 HIS A O 1
ATOM 5157 N N . GLU A 1 655 ? 0.656 16.369 -19.858 1.00 95.19 655 GLU A N 1
ATOM 5158 C CA . GLU A 1 655 ? 1.555 15.950 -20.929 1.00 95.19 655 GLU A CA 1
ATOM 5159 C C . GLU A 1 655 ? 2.843 15.303 -20.418 1.00 95.19 655 GLU A C 1
ATOM 5161 O O . GLU A 1 655 ? 3.191 14.199 -20.834 1.00 95.19 655 GLU A O 1
ATOM 5166 N N . TYR A 1 656 ? 3.533 15.965 -19.488 1.00 95.19 656 TYR A N 1
ATOM 5167 C CA . TYR A 1 656 ? 4.720 15.401 -18.851 1.00 95.19 656 TYR A CA 1
ATOM 5168 C C . TYR A 1 656 ? 4.393 14.077 -18.138 1.00 95.19 656 TYR A C 1
ATOM 5170 O O . TYR A 1 656 ? 5.111 13.088 -18.278 1.00 95.19 656 TYR A O 1
ATOM 5178 N N . HIS A 1 657 ? 3.261 14.018 -17.431 1.00 95.00 657 HIS A N 1
ATOM 5179 C CA . HIS A 1 657 ? 2.825 12.815 -16.726 1.00 95.00 657 HIS A CA 1
ATOM 5180 C C . HIS A 1 657 ? 2.520 11.645 -17.673 1.00 95.00 657 HIS A C 1
ATOM 5182 O O . HIS A 1 657 ? 2.895 10.513 -17.371 1.00 95.00 657 HIS A O 1
ATOM 5188 N N . TRP A 1 658 ? 1.910 11.896 -18.837 1.00 95.88 658 TRP A N 1
ATOM 5189 C CA . TRP A 1 658 ? 1.720 10.883 -19.881 1.00 95.88 658 TRP A CA 1
ATOM 5190 C C . TRP A 1 658 ? 3.046 10.344 -20.408 1.00 95.88 658 TRP A C 1
ATOM 5192 O O . TRP A 1 658 ? 3.199 9.132 -20.539 1.00 95.88 658 TRP A O 1
ATOM 5202 N N . ARG A 1 659 ? 4.021 11.218 -20.668 1.00 97.12 659 ARG A N 1
ATOM 5203 C CA . ARG A 1 659 ? 5.332 10.809 -21.195 1.00 97.12 659 ARG A CA 1
ATOM 5204 C C . ARG A 1 659 ? 6.107 9.946 -20.206 1.00 97.12 659 ARG A C 1
ATOM 5206 O O . ARG A 1 659 ? 6.610 8.890 -20.579 1.00 97.12 659 ARG A O 1
ATOM 5213 N N . MET A 1 660 ? 6.084 10.330 -18.932 1.00 96.69 660 MET A N 1
ATOM 5214 C CA . MET A 1 660 ? 6.600 9.512 -17.831 1.00 96.69 660 MET A CA 1
ATOM 5215 C C . MET A 1 660 ? 5.870 8.171 -17.722 1.00 96.69 660 MET A C 1
ATOM 5217 O O . MET A 1 660 ? 6.488 7.123 -17.558 1.00 96.69 660 MET A O 1
ATOM 5221 N N . SER A 1 661 ? 4.548 8.180 -17.856 1.00 97.06 661 SER A N 1
ATOM 5222 C CA . SER A 1 661 ? 3.731 6.967 -17.790 1.00 97.06 661 SER A CA 1
ATOM 5223 C C . SER A 1 661 ? 4.049 5.993 -18.922 1.00 97.06 661 SER A C 1
ATOM 5225 O O . SER A 1 661 ? 4.170 4.797 -18.674 1.00 97.06 661 SER A O 1
ATOM 5227 N N . VAL A 1 662 ? 4.281 6.496 -20.137 1.00 98.25 662 VAL A N 1
ATOM 5228 C CA . VAL A 1 662 ? 4.745 5.686 -21.272 1.00 98.25 662 VAL A CA 1
ATOM 5229 C C . VAL A 1 662 ? 6.152 5.149 -21.030 1.00 98.25 662 VAL A C 1
ATOM 5231 O O . VAL A 1 662 ? 6.351 3.954 -21.209 1.00 98.25 662 VAL A O 1
ATOM 5234 N N . LEU A 1 663 ? 7.100 5.977 -20.573 1.00 98.38 663 LEU A N 1
ATOM 5235 C CA . LEU A 1 663 ? 8.471 5.541 -20.267 1.00 98.38 663 LEU A CA 1
ATOM 5236 C C . LEU A 1 663 ? 8.499 4.353 -19.291 1.00 98.38 663 LEU A C 1
ATOM 5238 O O . LEU A 1 663 ? 9.213 3.382 -19.509 1.00 98.38 663 LEU A O 1
ATOM 5242 N N . TYR A 1 664 ? 7.714 4.414 -18.215 1.00 98.12 664 TYR A N 1
ATOM 5243 C CA . TYR A 1 664 ? 7.735 3.383 -17.171 1.00 98.12 664 TYR A CA 1
ATOM 5244 C C . TYR A 1 664 ? 6.647 2.311 -17.318 1.00 98.12 664 TYR A C 1
ATOM 5246 O O . TYR A 1 664 ? 6.592 1.393 -16.498 1.00 98.12 664 TYR A O 1
ATOM 5254 N N . GLY A 1 665 ? 5.776 2.405 -18.326 1.00 97.56 665 GLY A N 1
ATOM 5255 C CA . GLY A 1 665 ? 4.654 1.480 -18.508 1.00 97.56 665 GLY A CA 1
ATOM 5256 C C . GLY A 1 665 ? 3.646 1.514 -17.352 1.00 97.56 665 GLY A C 1
ATOM 5257 O O . GLY A 1 665 ? 3.241 0.463 -16.856 1.00 97.56 665 GLY A O 1
ATOM 5258 N N . LEU A 1 666 ? 3.281 2.711 -16.883 1.00 97.06 666 LEU A N 1
ATOM 5259 C CA . LEU A 1 666 ? 2.261 2.940 -15.850 1.00 97.06 666 LEU A CA 1
ATOM 5260 C C . LEU A 1 666 ? 0.998 3.518 -16.495 1.00 97.06 666 LEU A C 1
ATOM 5262 O O . LEU A 1 666 ? 1.106 4.295 -17.435 1.00 97.06 666 LEU A O 1
ATOM 5266 N N . TYR A 1 667 ? -0.196 3.198 -15.993 1.00 96.81 667 TYR A N 1
ATOM 5267 C CA . TYR A 1 667 ? -1.444 3.742 -16.550 1.00 96.81 667 TYR A CA 1
ATOM 5268 C C . TYR A 1 667 ? -1.818 5.097 -15.919 1.00 96.81 667 TYR A C 1
ATOM 5270 O O . TYR A 1 667 ? -2.172 5.115 -14.736 1.00 96.81 667 TYR A O 1
ATOM 5278 N N . PRO A 1 668 ? -1.800 6.222 -16.671 1.00 94.00 668 PRO A N 1
ATOM 5279 C CA . PRO A 1 668 ? -2.118 7.559 -16.159 1.00 94.00 668 PRO A CA 1
ATOM 5280 C C . PRO A 1 668 ? -3.635 7.768 -16.077 1.00 94.00 668 PRO A C 1
ATOM 5282 O O . PRO A 1 668 ? -4.235 8.466 -16.892 1.00 94.00 668 PRO A O 1
ATOM 5285 N N . SER A 1 669 ? -4.278 7.129 -15.104 1.00 91.25 669 SER A N 1
ATOM 5286 C CA . SER A 1 669 ? -5.740 7.082 -15.024 1.00 91.25 669 SER A CA 1
ATOM 5287 C C . SER A 1 669 ? -6.311 8.417 -14.552 1.00 91.25 669 SER A C 1
ATOM 5289 O O . SER A 1 669 ? -5.850 8.961 -13.552 1.00 91.25 669 SER A O 1
ATOM 5291 N N . ILE A 1 670 ? -7.354 8.911 -15.225 1.00 91.38 670 ILE A N 1
ATOM 5292 C CA . ILE A 1 670 ? -8.267 9.923 -14.677 1.00 91.38 670 ILE A CA 1
ATOM 5293 C C . ILE A 1 670 ? -9.578 9.221 -14.323 1.00 91.38 670 ILE A C 1
ATOM 5295 O O . ILE A 1 670 ? -10.363 8.879 -15.212 1.00 91.38 670 ILE A O 1
ATOM 5299 N N . GLY A 1 671 ? -9.781 8.974 -13.025 1.00 82.88 671 GLY A N 1
ATOM 5300 C CA . GLY A 1 671 ? -10.847 8.089 -12.543 1.00 82.88 671 GLY A CA 1
ATOM 5301 C C . GLY A 1 671 ? -12.253 8.669 -12.672 1.00 82.88 671 GLY A C 1
ATOM 5302 O O . GLY A 1 671 ? -13.167 7.944 -13.052 1.00 82.88 671 GLY A O 1
ATOM 5303 N N . ARG A 1 672 ? -12.411 9.977 -12.413 1.00 84.75 672 ARG A N 1
ATOM 5304 C CA . ARG A 1 672 ? -13.676 10.730 -12.537 1.00 84.75 672 ARG A CA 1
ATOM 5305 C C . ARG A 1 672 ? -13.547 11.858 -13.555 1.00 84.75 672 ARG A C 1
ATOM 5307 O O . ARG A 1 672 ? -12.451 12.378 -13.745 1.00 84.75 672 ARG A O 1
ATOM 5314 N N . ARG A 1 673 ? -14.677 12.316 -14.109 1.00 89.38 673 ARG A N 1
ATOM 5315 C CA . ARG A 1 673 ? -14.722 13.310 -15.206 1.00 89.38 673 ARG A CA 1
ATOM 5316 C C . ARG A 1 673 ? -13.917 12.861 -16.431 1.00 89.38 673 ARG A C 1
ATOM 5318 O O . ARG A 1 673 ? -13.131 13.613 -17.008 1.00 89.38 673 ARG A O 1
ATOM 5325 N N . CYS A 1 674 ? -14.069 11.585 -16.778 1.00 91.19 674 CYS A N 1
ATOM 5326 C CA . CYS A 1 674 ? -13.367 10.968 -17.897 1.00 91.19 674 CYS A CA 1
ATOM 5327 C C . CYS A 1 674 ? -13.717 11.670 -19.218 1.00 91.19 674 CYS A C 1
ATOM 5329 O O . CYS A 1 674 ? -12.845 11.9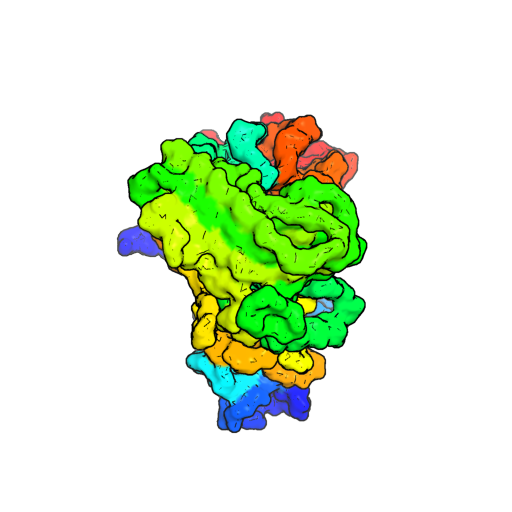10 -20.043 1.00 91.19 674 CYS A O 1
ATOM 5331 N N . ASP A 1 675 ? -14.976 12.065 -19.390 1.00 93.38 675 ASP A N 1
ATOM 5332 C CA . ASP A 1 675 ? -15.460 12.904 -20.489 1.00 93.38 675 ASP A CA 1
ATOM 5333 C C . ASP A 1 675 ? -14.660 14.205 -20.657 1.00 93.38 675 ASP A C 1
ATOM 5335 O O . ASP A 1 675 ? -14.173 14.489 -21.753 1.00 93.38 675 ASP A O 1
ATOM 5339 N N . GLU A 1 676 ? -14.460 14.955 -19.571 1.00 94.56 676 GLU A N 1
ATOM 5340 C CA . GLU A 1 676 ? -13.672 16.191 -19.562 1.00 94.56 676 GLU A CA 1
ATOM 5341 C C . GLU A 1 676 ? -12.205 15.913 -19.925 1.00 94.56 676 GLU A C 1
ATOM 5343 O O . GLU A 1 676 ? -11.630 16.594 -20.777 1.00 94.56 676 GLU A O 1
ATOM 5348 N N . ALA A 1 677 ? -11.612 14.856 -19.361 1.00 93.56 677 ALA A N 1
ATOM 5349 C CA . ALA A 1 677 ? -10.238 14.466 -19.671 1.00 93.56 677 ALA A CA 1
ATOM 5350 C C . ALA A 1 677 ? -10.051 14.074 -21.151 1.00 93.56 677 ALA A C 1
ATOM 5352 O O . ALA A 1 677 ? -9.068 14.483 -21.772 1.00 93.56 677 ALA A O 1
ATOM 5353 N N . TYR A 1 678 ? -10.991 13.334 -21.752 1.00 94.12 678 TYR A N 1
ATOM 5354 C CA . TYR A 1 678 ? -10.948 13.007 -23.185 1.00 94.12 678 TYR A CA 1
ATOM 5355 C C . TYR A 1 678 ? -11.189 14.229 -24.074 1.00 94.12 678 TYR A C 1
ATOM 5357 O O . TYR A 1 678 ? -10.590 14.322 -25.148 1.00 94.12 678 TYR A O 1
ATOM 5365 N N . ALA A 1 679 ? -12.032 15.172 -23.647 1.00 95.06 679 ALA A N 1
ATOM 5366 C CA . ALA A 1 679 ? -12.239 16.421 -24.371 1.00 95.06 679 ALA A CA 1
ATOM 5367 C C . ALA A 1 679 ? -10.962 17.281 -24.395 1.00 95.06 679 ALA A C 1
ATOM 5369 O O . ALA A 1 679 ? -10.615 17.830 -25.440 1.00 95.06 679 ALA A O 1
ATOM 5370 N N . LEU A 1 680 ? -10.240 17.360 -23.271 1.00 95.44 680 LEU A N 1
ATOM 5371 C CA . LEU A 1 680 ? -9.018 18.160 -23.134 1.00 95.44 680 LEU A CA 1
ATOM 5372 C C . LEU A 1 680 ? -7.770 17.497 -23.738 1.00 95.44 680 LEU A C 1
ATOM 5374 O O . LEU A 1 680 ? -6.897 18.190 -24.269 1.00 95.44 680 LEU A O 1
ATOM 5378 N N . TYR A 1 681 ? -7.661 16.170 -23.631 1.00 96.19 681 TYR A N 1
ATOM 5379 C CA . TYR A 1 681 ? -6.413 15.443 -23.899 1.00 96.19 681 TYR A CA 1
ATOM 5380 C C . TYR A 1 681 ? -6.574 14.243 -24.828 1.00 96.19 681 TYR A C 1
ATOM 5382 O O . TYR A 1 681 ? -5.675 13.409 -24.908 1.00 96.19 681 TYR A O 1
ATOM 5390 N N . GLY A 1 682 ? -7.695 14.125 -25.547 1.00 94.94 682 GLY A N 1
ATOM 5391 C CA . GLY A 1 682 ? -7.973 12.992 -26.437 1.00 94.94 682 GLY A CA 1
ATOM 5392 C C . GLY A 1 682 ? -6.894 12.730 -27.495 1.00 94.94 682 GLY A C 1
ATOM 5393 O O . GLY A 1 682 ? -6.803 11.620 -28.012 1.00 94.94 682 GLY A O 1
ATOM 5394 N N . ASP A 1 683 ? -6.065 13.720 -27.820 1.00 96.31 683 ASP A N 1
ATOM 5395 C CA . ASP A 1 683 ? -4.874 13.553 -28.651 1.00 96.31 683 ASP A CA 1
ATOM 5396 C C . ASP A 1 683 ? -3.780 12.710 -27.970 1.00 96.31 683 ASP A C 1
ATOM 5398 O O . ASP A 1 683 ? -3.219 11.835 -28.627 1.00 96.31 683 ASP A O 1
ATOM 5402 N N . LEU A 1 684 ? -3.546 12.880 -26.663 1.00 96.75 684 LEU A N 1
ATOM 5403 C CA . LEU A 1 684 ? -2.621 12.046 -25.886 1.00 96.75 684 LEU A CA 1
ATOM 5404 C C . LEU A 1 684 ? -3.132 10.607 -25.772 1.00 96.75 684 LEU A C 1
ATOM 5406 O O . LEU A 1 684 ? -2.378 9.678 -26.051 1.00 96.75 684 LEU A O 1
ATOM 5410 N N . TYR A 1 685 ? -4.420 10.417 -25.450 1.00 95.81 685 TYR A N 1
ATOM 5411 C CA . TYR A 1 685 ? -5.031 9.081 -25.373 1.00 95.81 685 TYR A CA 1
ATOM 5412 C C . TYR A 1 685 ? -4.899 8.331 -26.704 1.00 95.81 685 TYR A C 1
ATOM 5414 O O . TYR A 1 685 ? -4.399 7.209 -26.732 1.00 95.81 685 TYR A O 1
ATOM 5422 N N . ARG A 1 686 ? -5.282 8.964 -27.826 1.00 96.19 686 ARG A N 1
ATOM 5423 C CA . ARG A 1 686 ? -5.180 8.345 -29.160 1.00 96.19 686 ARG A CA 1
ATOM 5424 C C . ARG A 1 686 ? -3.743 8.002 -29.543 1.00 96.19 686 ARG A C 1
ATOM 5426 O O . ARG A 1 686 ? -3.531 6.977 -30.183 1.00 96.19 686 ARG A O 1
ATOM 5433 N N . ARG A 1 687 ? -2.781 8.855 -29.180 1.00 97.12 687 ARG A N 1
ATOM 5434 C CA . ARG A 1 687 ? -1.367 8.668 -29.519 1.00 97.12 687 ARG A CA 1
ATOM 5435 C C . ARG A 1 687 ? -0.710 7.573 -28.678 1.00 97.12 687 ARG A C 1
ATOM 5437 O O . ARG A 1 687 ? -0.019 6.721 -29.222 1.00 97.12 687 ARG A O 1
ATOM 5444 N N . PHE A 1 688 ? -0.899 7.606 -27.361 1.00 98.19 688 PHE A N 1
ATOM 5445 C CA . PHE A 1 688 ? -0.082 6.824 -26.433 1.00 98.19 688 PHE A CA 1
ATOM 5446 C C . PHE A 1 688 ? -0.763 5.567 -25.895 1.00 98.19 688 PHE A C 1
ATOM 5448 O O . PHE A 1 688 ? -0.067 4.594 -25.616 1.00 98.19 688 PHE A O 1
ATOM 5455 N N . MET A 1 689 ? -2.094 5.538 -25.761 1.00 97.69 689 MET A N 1
ATOM 5456 C CA . MET A 1 689 ? -2.780 4.409 -25.119 1.00 97.69 689 MET A CA 1
ATOM 5457 C C . MET A 1 689 ? -2.566 3.058 -25.833 1.00 97.69 689 MET A C 1
ATOM 5459 O O . MET A 1 689 ? -2.295 2.072 -25.142 1.00 97.69 689 MET A O 1
ATOM 5463 N N . PRO A 1 690 ? -2.615 2.956 -27.180 1.00 97.62 690 PRO A N 1
ATOM 5464 C CA . PRO A 1 690 ? -2.364 1.681 -27.861 1.00 97.62 690 PRO A CA 1
ATOM 5465 C C . PRO A 1 690 ? -0.949 1.132 -27.614 1.00 97.62 690 PRO A C 1
ATOM 5467 O O . PRO A 1 690 ? -0.776 -0.061 -27.338 1.00 97.62 690 PRO A O 1
ATOM 5470 N N . SER A 1 691 ? 0.063 2.003 -27.661 1.00 98.06 691 SER A N 1
ATOM 5471 C CA . SER A 1 691 ? 1.455 1.647 -27.365 1.00 98.06 691 SER A CA 1
ATOM 5472 C C . SER A 1 691 ? 1.643 1.277 -25.898 1.00 98.06 691 SER A C 1
ATOM 5474 O O . SER A 1 691 ? 2.281 0.268 -25.611 1.00 98.06 691 SER A O 1
ATOM 5476 N N . LEU A 1 692 ? 1.040 2.036 -24.976 1.00 98.25 692 LEU A N 1
ATOM 5477 C CA . LEU A 1 692 ? 1.107 1.783 -23.536 1.00 98.25 692 LEU A CA 1
ATOM 5478 C C . LEU A 1 692 ? 0.545 0.400 -23.173 1.00 98.25 692 LEU A C 1
ATOM 5480 O O . LEU A 1 692 ? 1.197 -0.366 -22.464 1.00 98.25 692 LEU A O 1
ATOM 5484 N N . LYS A 1 693 ? -0.614 0.033 -23.733 1.00 97.88 693 LYS A N 1
ATOM 5485 C CA . LYS A 1 693 ? -1.180 -1.317 -23.578 1.00 97.88 693 LYS A CA 1
ATOM 5486 C C . LYS A 1 693 ? -0.245 -2.399 -24.113 1.00 97.88 693 LYS A C 1
ATOM 5488 O O . LYS A 1 693 ? -0.089 -3.442 -23.487 1.00 97.88 693 LYS A O 1
ATOM 5493 N N . SER A 1 694 ? 0.409 -2.143 -25.247 1.00 97.50 694 SER A N 1
ATOM 5494 C CA . SER A 1 694 ? 1.325 -3.099 -25.881 1.00 97.50 694 SER A CA 1
ATOM 5495 C C . SER A 1 694 ? 2.595 -3.336 -25.055 1.00 97.50 694 SER A C 1
ATOM 5497 O O . SER A 1 694 ? 2.999 -4.486 -24.884 1.00 97.50 694 SER A O 1
ATOM 5499 N N . ILE A 1 695 ? 3.208 -2.280 -24.506 1.00 97.94 695 ILE A N 1
ATOM 5500 C CA . ILE A 1 695 ? 4.399 -2.416 -23.650 1.00 97.94 695 ILE A CA 1
ATOM 5501 C C . ILE A 1 695 ? 4.055 -3.028 -22.289 1.00 97.94 695 ILE A C 1
ATOM 5503 O O . ILE A 1 695 ? 4.794 -3.886 -21.808 1.00 97.94 695 ILE A O 1
ATOM 5507 N N . SER A 1 696 ? 2.908 -2.662 -21.704 1.00 96.69 696 SER A N 1
ATOM 5508 C CA . SER A 1 696 ? 2.420 -3.267 -20.462 1.00 96.69 696 SER A CA 1
ATOM 5509 C C . SER A 1 696 ? 2.216 -4.773 -20.646 1.00 96.69 696 SER A C 1
ATOM 5511 O O . SER A 1 696 ? 2.725 -5.571 -19.855 1.00 96.69 696 SER A O 1
ATOM 5513 N N . ALA A 1 697 ? 1.597 -5.183 -21.758 1.00 96.50 697 ALA A N 1
ATOM 5514 C CA . ALA A 1 697 ? 1.364 -6.590 -22.080 1.00 96.50 697 ALA A CA 1
ATOM 5515 C C . ALA A 1 697 ? 2.666 -7.360 -22.338 1.00 96.50 697 ALA A C 1
ATOM 5517 O O . ALA A 1 697 ? 2.784 -8.519 -21.944 1.00 96.50 697 ALA A O 1
ATOM 5518 N N . ALA A 1 698 ? 3.660 -6.717 -22.961 1.00 96.88 698 ALA A N 1
ATOM 5519 C CA . ALA A 1 698 ? 4.974 -7.313 -23.200 1.00 96.88 698 ALA A CA 1
ATOM 5520 C C . ALA A 1 698 ? 5.775 -7.531 -21.902 1.00 96.88 698 ALA A C 1
ATOM 5522 O O . ALA A 1 698 ? 6.597 -8.446 -21.830 1.00 96.88 698 ALA A O 1
ATOM 5523 N N . GLY A 1 699 ? 5.513 -6.721 -20.873 1.00 96.94 699 GLY A N 1
ATOM 5524 C CA . GLY A 1 699 ? 6.102 -6.845 -19.545 1.00 96.94 699 GLY A CA 1
ATOM 5525 C C . GLY A 1 699 ? 7.489 -6.211 -19.450 1.00 96.94 699 GLY A C 1
ATOM 5526 O O . GLY A 1 699 ? 8.406 -6.552 -20.199 1.00 96.94 699 GLY A O 1
ATOM 5527 N N . TRP A 1 700 ? 7.651 -5.296 -18.494 1.00 98.38 700 TRP A N 1
ATOM 5528 C CA . TRP A 1 700 ? 8.921 -4.617 -18.233 1.00 98.38 700 TRP A CA 1
ATOM 5529 C C . TRP A 1 700 ? 10.025 -5.601 -17.827 1.00 98.38 700 TRP A C 1
ATOM 5531 O O . TRP A 1 700 ? 9.772 -6.621 -17.174 1.00 98.38 700 TRP A O 1
ATOM 5541 N N . GLN A 1 701 ? 11.259 -5.283 -18.214 1.00 97.75 701 GLN A N 1
ATOM 5542 C CA . GLN A 1 701 ? 12.449 -6.042 -17.858 1.00 97.75 701 GLN A CA 1
ATOM 5543 C C . GLN A 1 701 ? 13.511 -5.106 -17.268 1.00 97.75 701 GLN A C 1
ATOM 5545 O O . GLN A 1 701 ? 13.811 -4.084 -17.883 1.00 97.75 701 GLN A O 1
ATOM 5550 N N . PRO A 1 702 ? 14.126 -5.454 -16.122 1.00 96.88 702 PRO A N 1
ATOM 5551 C CA . PRO A 1 702 ? 15.054 -4.562 -15.431 1.00 96.88 702 PRO A CA 1
ATOM 5552 C C . PRO A 1 702 ? 16.327 -4.292 -16.237 1.00 96.88 702 PRO A C 1
ATOM 5554 O O . PRO A 1 702 ? 16.761 -3.143 -16.324 1.00 96.88 702 PRO A O 1
ATOM 5557 N N . ILE A 1 703 ? 16.915 -5.326 -16.849 1.00 96.75 703 ILE A N 1
ATOM 5558 C CA . ILE A 1 703 ? 18.090 -5.180 -17.713 1.00 96.75 703 ILE A CA 1
ATOM 5559 C C . ILE A 1 703 ? 17.624 -4.787 -19.112 1.00 96.75 703 ILE A C 1
ATOM 5561 O O . ILE A 1 703 ? 16.890 -5.529 -19.776 1.00 96.75 703 ILE A O 1
ATOM 5565 N N . THR A 1 704 ? 18.078 -3.620 -19.563 1.00 96.31 704 THR A N 1
ATOM 5566 C CA . THR A 1 704 ? 17.630 -3.020 -20.819 1.00 96.31 704 THR A CA 1
ATOM 5567 C C . THR A 1 704 ? 18.174 -3.750 -22.047 1.00 96.31 704 THR A C 1
ATOM 5569 O O . THR A 1 704 ? 17.427 -3.898 -22.999 1.00 96.31 704 THR A O 1
ATOM 5572 N N . HIS A 1 705 ? 19.424 -4.237 -22.052 1.00 96.69 705 HIS A N 1
ATOM 5573 C CA . HIS A 1 705 ? 20.099 -4.767 -23.261 1.00 96.69 705 HIS A CA 1
ATOM 5574 C C . HIS A 1 705 ? 20.085 -3.801 -24.460 1.00 96.69 705 HIS A C 1
ATOM 5576 O O . HIS A 1 705 ? 20.118 -4.214 -25.617 1.00 96.69 705 HIS A O 1
ATOM 5582 N N . ALA A 1 706 ? 20.028 -2.499 -24.187 1.00 96.69 706 ALA A N 1
ATOM 5583 C CA . ALA A 1 706 ? 20.175 -1.468 -25.195 1.00 96.69 706 ALA A CA 1
ATOM 5584 C C . ALA A 1 706 ? 20.763 -0.200 -24.582 1.00 96.69 706 ALA A C 1
ATOM 5586 O O . ALA A 1 706 ? 20.608 0.057 -23.385 1.00 96.69 706 ALA A O 1
ATOM 5587 N N . MET A 1 707 ? 21.412 0.592 -25.425 1.00 96.62 707 MET A N 1
ATOM 5588 C CA . MET A 1 707 ? 21.935 1.912 -25.102 1.00 96.62 707 MET A CA 1
ATOM 5589 C C . MET A 1 707 ? 21.663 2.890 -26.247 1.00 96.62 707 MET A C 1
ATOM 5591 O O . MET A 1 707 ? 21.235 2.499 -27.336 1.00 96.62 707 MET A O 1
ATOM 5595 N N . LEU A 1 708 ? 21.916 4.168 -25.978 1.00 97.88 708 LEU A N 1
ATOM 5596 C CA . LEU A 1 708 ? 21.713 5.270 -26.907 1.00 97.88 708 LEU A CA 1
ATOM 5597 C C . LEU A 1 708 ? 23.032 5.998 -27.157 1.00 97.88 708 LEU A C 1
ATOM 5599 O O . LEU A 1 708 ? 23.769 6.280 -26.210 1.00 97.88 708 LEU A O 1
ATOM 5603 N N . GLU A 1 709 ? 23.305 6.331 -28.417 1.00 97.31 709 GLU A N 1
ATOM 5604 C CA . GLU A 1 709 ? 24.481 7.106 -28.818 1.00 97.31 709 GLU A CA 1
ATOM 5605 C C . GLU A 1 709 ? 24.061 8.345 -29.639 1.00 97.31 709 GLU A C 1
ATOM 5607 O O . GLU A 1 709 ? 23.508 8.177 -30.728 1.00 97.31 709 GLU A O 1
ATOM 5612 N N . PRO A 1 710 ? 24.299 9.584 -29.150 1.00 96.81 710 PRO A N 1
ATOM 5613 C CA . PRO A 1 710 ? 24.892 9.921 -27.850 1.00 96.81 710 PRO A CA 1
ATOM 5614 C C . PRO A 1 710 ? 23.961 9.577 -26.674 1.00 96.81 710 PRO A C 1
ATOM 5616 O O . PRO A 1 710 ? 22.742 9.516 -26.832 1.00 96.81 710 PRO A O 1
ATOM 5619 N N . ALA A 1 711 ? 24.528 9.383 -25.482 1.00 94.94 711 ALA A N 1
ATOM 5620 C CA . ALA A 1 711 ? 23.744 9.184 -24.263 1.00 94.94 711 ALA A CA 1
ATOM 5621 C C . ALA A 1 711 ? 22.969 10.461 -23.880 1.00 94.94 711 ALA A C 1
ATOM 5623 O O . ALA A 1 711 ? 23.406 11.575 -24.174 1.00 94.94 711 ALA A O 1
ATOM 5624 N N . GLY A 1 712 ? 21.834 10.312 -23.192 1.00 92.50 712 GLY A N 1
ATOM 5625 C CA . GLY A 1 712 ? 21.052 11.448 -22.693 1.00 92.50 712 GLY A CA 1
ATOM 5626 C C . GLY A 1 712 ? 19.609 11.086 -22.341 1.00 92.50 712 GLY A C 1
ATOM 5627 O O . GLY A 1 712 ? 19.236 11.231 -21.180 1.00 92.50 712 GLY A O 1
ATOM 5628 N N . PRO A 1 713 ? 18.797 10.611 -23.303 1.00 96.94 713 PRO A N 1
ATOM 5629 C CA . PRO A 1 713 ? 17.427 10.180 -23.031 1.00 96.94 713 PRO A CA 1
ATOM 5630 C C . PRO A 1 713 ? 17.355 8.977 -22.079 1.00 96.94 713 PRO A C 1
ATOM 5632 O O . PRO A 1 713 ? 18.262 8.141 -22.049 1.00 96.94 713 PRO A O 1
ATOM 5635 N N . TYR A 1 714 ? 16.240 8.851 -21.355 1.00 97.81 714 TYR A N 1
ATOM 5636 C CA . TYR A 1 714 ? 15.932 7.651 -20.568 1.00 97.81 714 TYR A CA 1
ATOM 5637 C C . TYR A 1 714 ? 15.451 6.532 -21.482 1.00 97.81 714 TYR A C 1
ATOM 5639 O O . TYR A 1 714 ? 14.729 6.800 -22.443 1.00 97.81 714 TYR A O 1
ATOM 5647 N N . ILE A 1 715 ? 15.809 5.286 -21.163 1.00 98.19 715 ILE A N 1
ATOM 5648 C CA . ILE A 1 715 ? 15.431 4.106 -21.942 1.00 98.19 715 ILE A CA 1
ATOM 5649 C C . ILE A 1 715 ? 15.015 2.939 -21.041 1.00 98.19 715 ILE A C 1
ATOM 5651 O O . ILE A 1 715 ? 15.737 2.568 -20.118 1.00 98.19 715 ILE A O 1
ATOM 5655 N N . GLU A 1 716 ? 13.877 2.319 -21.355 1.00 98.50 716 GLU A N 1
ATOM 5656 C CA . GLU A 1 716 ? 13.384 1.105 -20.690 1.00 98.50 716 GLU A CA 1
ATOM 5657 C C . GLU A 1 716 ? 13.025 0.027 -21.715 1.00 98.50 716 GLU A C 1
ATOM 5659 O O . GLU A 1 716 ? 12.627 0.343 -22.839 1.00 98.50 716 GLU A O 1
ATOM 5664 N N . ARG A 1 717 ? 13.149 -1.250 -21.326 1.00 98.44 717 ARG A N 1
ATOM 5665 C CA . ARG A 1 717 ? 12.802 -2.401 -22.172 1.00 98.44 717 ARG A CA 1
ATOM 5666 C C . ARG A 1 717 ? 11.534 -3.094 -21.688 1.00 98.44 717 ARG A C 1
ATOM 5668 O O . ARG A 1 717 ? 11.376 -3.387 -20.502 1.00 98.44 717 ARG A O 1
ATOM 5675 N N . PHE A 1 718 ? 10.692 -3.465 -22.647 1.00 98.69 718 PHE A N 1
ATOM 5676 C CA . PHE A 1 718 ? 9.513 -4.297 -22.443 1.00 98.69 718 PHE A CA 1
ATOM 5677 C C . PHE A 1 718 ? 9.520 -5.471 -23.420 1.00 98.69 718 PHE A C 1
ATOM 5679 O O . PHE A 1 718 ? 9.810 -5.311 -24.607 1.00 98.69 718 PHE A O 1
ATOM 5686 N N . GLY A 1 719 ? 9.181 -6.658 -22.927 1.00 96.62 719 GLY A N 1
ATOM 5687 C CA . GLY A 1 719 ? 9.217 -7.887 -23.707 1.00 96.62 719 GLY A CA 1
ATOM 5688 C C . GLY A 1 719 ? 10.595 -8.537 -23.792 1.00 96.62 719 GLY A C 1
ATOM 5689 O O . GLY A 1 719 ? 11.624 -7.981 -23.401 1.00 96.62 719 GLY A O 1
ATOM 5690 N N . GLN A 1 720 ? 10.596 -9.777 -24.279 1.00 90.25 720 GLN A N 1
ATOM 5691 C CA . GLN A 1 720 ? 11.779 -10.647 -24.294 1.00 90.25 720 GLN A CA 1
ATOM 5692 C C . GLN A 1 720 ? 12.278 -10.987 -25.696 1.00 90.25 720 GLN A C 1
ATOM 5694 O O . GLN A 1 720 ? 13.438 -11.340 -25.845 1.00 90.25 720 GLN A O 1
ATOM 5699 N N . SER A 1 721 ? 11.421 -10.925 -26.719 1.00 92.19 721 SER A N 1
ATOM 5700 C CA . SER A 1 721 ? 11.811 -11.291 -28.084 1.00 92.19 721 SER A CA 1
ATOM 5701 C C . SER A 1 721 ? 10.940 -10.581 -29.119 1.00 92.19 721 SER A C 1
ATOM 5703 O O . SER A 1 721 ? 9.750 -10.380 -28.852 1.00 92.19 721 SER A O 1
ATOM 5705 N N . PRO A 1 722 ? 11.470 -10.279 -30.317 1.00 90.12 722 PRO A N 1
ATOM 5706 C CA . PRO A 1 722 ? 10.704 -9.643 -31.391 1.00 90.12 722 PRO A CA 1
ATOM 5707 C C . PRO A 1 722 ? 9.389 -10.367 -31.732 1.00 90.12 722 PRO A C 1
ATOM 5709 O O . PRO A 1 722 ? 8.351 -9.734 -31.914 1.00 90.12 722 PRO A O 1
ATOM 5712 N N . LYS A 1 723 ? 9.389 -11.708 -31.722 1.00 87.19 723 LYS A N 1
ATOM 5713 C CA . LYS A 1 723 ? 8.206 -12.543 -32.026 1.00 87.19 723 LYS A CA 1
ATOM 5714 C C . LYS A 1 723 ? 7.073 -12.438 -31.009 1.00 87.19 723 LYS A C 1
ATOM 5716 O O . LYS A 1 723 ? 5.929 -12.737 -31.337 1.00 87.19 723 LYS A O 1
ATOM 5721 N N . ARG A 1 724 ? 7.388 -12.075 -29.765 1.00 84.75 724 ARG A N 1
ATOM 5722 C CA . ARG A 1 724 ? 6.413 -11.917 -28.672 1.00 84.75 724 ARG A CA 1
ATOM 5723 C C . ARG A 1 724 ? 6.182 -10.448 -28.310 1.00 84.75 724 ARG A C 1
ATOM 5725 O O . ARG A 1 724 ? 5.560 -10.170 -27.292 1.00 84.75 724 ARG A O 1
ATOM 5732 N N . GLY A 1 725 ? 6.665 -9.532 -29.149 1.00 90.50 725 GLY A N 1
ATOM 5733 C CA . GLY A 1 725 ? 6.738 -8.110 -28.851 1.00 90.50 725 GLY A CA 1
ATOM 5734 C C . GLY A 1 725 ? 7.997 -7.785 -28.051 1.00 90.50 725 GLY A C 1
ATOM 5735 O O . GLY A 1 725 ? 8.168 -8.248 -26.924 1.00 90.50 725 GLY A O 1
ATOM 5736 N N . LEU A 1 726 ? 8.869 -6.976 -28.647 1.00 97.44 726 LEU A N 1
ATOM 5737 C CA . LEU A 1 726 ? 10.021 -6.363 -27.997 1.00 97.44 726 LEU A CA 1
ATOM 5738 C C . LEU A 1 726 ? 9.966 -4.862 -28.262 1.00 97.44 726 LEU A C 1
ATOM 5740 O O . LEU A 1 726 ? 9.888 -4.436 -29.417 1.00 97.44 726 LEU A O 1
ATOM 5744 N N . TYR A 1 727 ? 9.989 -4.085 -27.187 1.00 98.62 727 TYR A N 1
ATOM 5745 C CA . TYR A 1 727 ? 9.819 -2.643 -27.227 1.00 98.62 727 TYR A CA 1
ATOM 5746 C C . TYR A 1 727 ? 10.871 -1.951 -26.369 1.00 98.62 727 TYR A C 1
ATOM 5748 O O . TYR A 1 727 ? 11.223 -2.435 -25.291 1.00 98.62 727 TYR A O 1
ATOM 5756 N N . PHE A 1 728 ? 11.293 -0.778 -26.824 1.00 98.75 728 PHE A N 1
ATOM 5757 C CA . PHE A 1 728 ? 12.073 0.174 -26.052 1.00 98.75 728 PHE A CA 1
ATOM 5758 C C . PHE A 1 728 ? 11.317 1.488 -25.967 1.00 98.75 728 PHE A C 1
ATOM 5760 O O . PHE A 1 728 ? 10.949 2.068 -26.988 1.00 98.75 728 PHE A O 1
ATOM 5767 N N . THR A 1 729 ? 11.083 1.971 -24.758 1.00 98.75 729 THR A N 1
ATOM 5768 C CA . THR A 1 729 ? 10.546 3.317 -24.561 1.00 98.75 729 THR A CA 1
ATOM 5769 C C . THR A 1 729 ? 11.713 4.264 -24.377 1.00 98.75 729 THR A C 1
ATOM 5771 O O . THR A 1 729 ? 12.571 3.991 -23.539 1.00 98.75 729 THR A O 1
ATOM 5774 N N . VAL A 1 730 ? 11.751 5.360 -25.129 1.00 98.62 730 VAL A N 1
ATOM 5775 C CA . VAL A 1 730 ? 12.832 6.346 -25.052 1.00 98.62 730 VAL A CA 1
ATOM 5776 C C . VAL A 1 730 ? 12.238 7.721 -24.791 1.00 98.62 730 VAL A C 1
ATOM 5778 O O . VAL A 1 730 ? 11.420 8.181 -25.584 1.00 98.62 730 VAL A O 1
ATOM 5781 N N . TYR A 1 731 ? 12.636 8.375 -23.698 1.00 98.31 731 TYR A N 1
ATOM 5782 C CA . TYR A 1 731 ? 12.124 9.693 -23.311 1.00 98.31 731 TYR A CA 1
ATOM 5783 C C . TYR A 1 731 ? 13.231 10.749 -23.320 1.00 98.31 731 TYR A C 1
ATOM 5785 O O . TYR A 1 731 ? 14.185 10.672 -22.541 1.00 98.31 731 TYR A O 1
ATOM 5793 N N . ASN A 1 732 ? 13.096 11.735 -24.209 1.00 97.75 732 ASN A N 1
ATOM 5794 C CA . ASN A 1 732 ? 13.997 12.876 -24.306 1.00 97.75 732 ASN A CA 1
ATOM 5795 C C . ASN A 1 732 ? 13.431 14.061 -23.516 1.00 97.75 732 ASN A C 1
ATOM 5797 O O . ASN A 1 732 ? 12.539 14.748 -23.998 1.00 97.75 732 ASN A O 1
ATOM 5801 N N . GLU A 1 733 ? 13.985 14.339 -22.338 1.00 95.38 733 GLU A N 1
ATOM 5802 C CA . GLU A 1 733 ? 13.583 15.491 -21.513 1.00 95.38 733 GLU A CA 1
ATOM 5803 C C . GLU A 1 733 ? 14.190 16.825 -21.973 1.00 95.38 733 GLU A C 1
ATOM 5805 O O . GLU A 1 733 ? 13.862 17.885 -21.440 1.00 95.38 733 GLU A O 1
ATOM 5810 N N . ASN A 1 734 ? 15.101 16.803 -22.948 1.00 96.12 734 ASN A N 1
ATOM 5811 C CA . ASN A 1 734 ? 15.750 18.022 -23.406 1.00 96.12 734 ASN A CA 1
ATOM 5812 C C . ASN A 1 734 ? 14.812 18.863 -24.272 1.00 96.12 734 ASN A C 1
ATOM 5814 O O . ASN A 1 734 ? 14.004 18.353 -25.045 1.00 96.12 734 ASN A O 1
ATOM 5818 N N . ARG A 1 735 ? 15.021 20.183 -24.228 1.00 95.88 735 ARG A N 1
ATOM 5819 C CA . ARG A 1 735 ? 14.302 21.162 -25.063 1.00 95.88 735 ARG A CA 1
ATOM 5820 C C . ARG A 1 735 ? 14.728 21.172 -26.532 1.00 95.88 735 ARG A C 1
ATOM 5822 O O . ARG A 1 735 ? 14.151 21.903 -27.332 1.00 95.88 735 ARG A O 1
ATOM 5829 N N . SER A 1 736 ? 15.746 20.397 -26.887 1.00 97.06 736 SER A N 1
ATOM 5830 C CA . SER A 1 736 ? 16.163 20.155 -28.265 1.00 97.06 736 SER A CA 1
ATOM 5831 C C . SER A 1 736 ? 15.773 18.738 -28.690 1.00 97.06 736 SER A C 1
ATOM 5833 O O . SER A 1 736 ? 15.796 17.835 -27.847 1.00 97.06 736 SER A O 1
ATOM 5835 N N . PRO A 1 737 ? 15.459 18.514 -29.979 1.00 97.50 737 PRO A N 1
ATOM 5836 C CA . PRO A 1 737 ? 15.304 17.167 -30.513 1.00 97.50 737 PRO A CA 1
ATOM 5837 C C . PRO A 1 737 ? 16.537 16.302 -30.240 1.00 97.50 737 PRO A C 1
ATOM 5839 O O . PRO A 1 737 ? 17.661 16.805 -30.178 1.00 97.50 737 PRO A O 1
ATOM 5842 N N . TYR A 1 738 ? 16.307 15.004 -30.089 1.00 97.94 738 TYR A N 1
ATOM 5843 C CA . TYR A 1 738 ? 17.344 13.989 -30.011 1.00 97.94 738 TYR A CA 1
ATOM 5844 C C . TYR A 1 738 ? 17.480 13.305 -31.371 1.00 97.94 738 TYR A C 1
ATOM 5846 O O . TYR A 1 738 ? 16.487 12.829 -31.918 1.00 97.94 738 TYR A O 1
ATOM 5854 N N . GLU A 1 739 ? 18.702 13.223 -31.888 1.00 97.75 739 GLU A N 1
ATOM 5855 C CA . GLU A 1 739 ? 19.065 12.422 -33.058 1.00 97.75 739 GLU A CA 1
ATOM 5856 C C . GLU A 1 739 ? 20.205 11.495 -32.645 1.00 97.75 739 GLU A C 1
ATOM 5858 O O . GLU A 1 739 ? 21.221 11.955 -32.117 1.00 97.75 739 GLU A O 1
ATOM 5863 N N . GLY A 1 740 ? 20.031 10.191 -32.844 1.00 96.75 740 GLY A N 1
ATOM 5864 C CA . GLY A 1 740 ? 21.009 9.221 -32.375 1.00 96.75 740 GLY A CA 1
ATOM 5865 C C . GLY A 1 740 ? 20.733 7.798 -32.830 1.00 96.75 740 GLY A C 1
ATOM 5866 O O . GLY A 1 740 ? 19.882 7.538 -33.685 1.00 96.75 740 GLY A O 1
ATOM 5867 N N . VAL A 1 741 ? 21.493 6.875 -32.253 1.00 97.94 741 VAL A N 1
ATOM 5868 C CA . VAL A 1 741 ? 21.466 5.451 -32.581 1.00 97.94 741 VAL A CA 1
ATOM 5869 C C . VAL A 1 741 ? 20.948 4.666 -31.391 1.00 97.94 741 VAL A C 1
ATOM 5871 O O . VAL A 1 741 ? 21.487 4.769 -30.289 1.00 97.94 741 VAL A O 1
ATOM 5874 N N . LEU A 1 742 ? 19.924 3.848 -31.625 1.00 98.25 742 LEU A N 1
ATOM 5875 C CA . LEU A 1 742 ? 19.545 2.774 -30.718 1.00 98.25 742 LEU A CA 1
ATOM 5876 C C . LEU A 1 742 ? 20.488 1.607 -30.988 1.00 98.25 742 LEU A C 1
ATOM 5878 O O . LEU A 1 742 ? 20.492 1.081 -32.100 1.00 98.25 742 LEU A O 1
ATOM 5882 N N . ILE A 1 743 ? 21.262 1.206 -29.984 1.00 98.12 743 ILE A N 1
ATOM 5883 C CA . ILE A 1 743 ? 22.171 0.060 -30.058 1.00 98.12 743 ILE A CA 1
ATOM 5884 C C . ILE A 1 743 ? 21.627 -1.016 -29.127 1.00 98.12 743 ILE A C 1
ATOM 5886 O O . ILE A 1 743 ? 21.636 -0.843 -27.910 1.00 98.12 743 ILE A O 1
ATOM 5890 N N . VAL A 1 744 ? 21.143 -2.113 -29.699 1.00 97.88 744 VAL A N 1
ATOM 5891 C CA . VAL A 1 744 ? 20.582 -3.261 -28.983 1.00 97.88 744 VAL A CA 1
ATOM 5892 C C . VAL A 1 744 ? 21.591 -4.400 -28.992 1.00 97.88 744 VAL A C 1
ATOM 5894 O O . VAL A 1 744 ? 22.125 -4.749 -30.044 1.00 97.88 744 VAL A O 1
ATOM 5897 N N . ASP A 1 745 ? 21.816 -5.000 -27.828 1.00 96.19 745 ASP A N 1
ATOM 5898 C CA . ASP A 1 745 ? 22.574 -6.240 -27.684 1.00 96.19 745 ASP A CA 1
ATOM 5899 C C . ASP A 1 745 ? 21.719 -7.403 -28.210 1.00 96.19 745 ASP A C 1
ATOM 5901 O O . ASP A 1 745 ? 20.863 -7.965 -27.518 1.00 96.19 745 ASP A O 1
ATOM 5905 N N . ALA A 1 746 ? 21.874 -7.676 -29.503 1.00 95.25 746 ALA A N 1
ATOM 5906 C CA . ALA A 1 746 ? 21.054 -8.638 -30.216 1.00 95.25 746 ALA A CA 1
ATOM 5907 C C . ALA A 1 746 ? 21.430 -10.074 -29.832 1.00 95.25 746 ALA A C 1
ATOM 5909 O O . ALA A 1 746 ? 20.546 -10.927 -29.766 1.00 95.25 746 ALA A O 1
ATOM 5910 N N . GLU A 1 747 ? 22.703 -10.329 -29.519 1.00 93.31 747 GLU A N 1
ATOM 5911 C CA . GLU A 1 747 ? 23.175 -11.619 -29.019 1.00 93.31 747 GLU A CA 1
ATOM 5912 C C . GLU A 1 747 ? 22.532 -11.969 -27.672 1.00 93.31 747 GLU A C 1
ATOM 5914 O O . GLU A 1 747 ? 21.915 -13.031 -27.558 1.00 93.31 747 GLU A O 1
ATOM 5919 N N . ALA A 1 748 ? 22.565 -11.057 -26.691 1.00 91.56 748 ALA A N 1
ATOM 5920 C CA . ALA A 1 748 ? 21.953 -11.293 -25.380 1.00 91.56 748 ALA A CA 1
ATOM 5921 C C . ALA A 1 748 ? 20.427 -11.489 -25.450 1.00 91.56 748 ALA A C 1
ATOM 5923 O O . ALA A 1 748 ? 19.848 -12.216 -24.642 1.00 91.56 748 ALA A O 1
ATOM 5924 N N . LEU A 1 749 ? 19.762 -10.869 -26.431 1.00 93.38 749 LEU A N 1
ATOM 5925 C CA . LEU A 1 749 ? 18.324 -11.038 -26.675 1.00 93.38 749 LEU A CA 1
ATOM 5926 C C . LEU A 1 749 ? 17.992 -12.190 -27.643 1.00 93.38 749 LEU A C 1
ATOM 5928 O O . LEU A 1 749 ? 16.817 -12.423 -27.936 1.00 93.38 749 LEU A O 1
ATOM 5932 N N . GLY A 1 750 ? 18.996 -12.916 -28.144 1.00 92.75 750 GLY A N 1
ATOM 5933 C CA . GLY A 1 750 ? 18.821 -14.041 -29.064 1.00 92.75 750 GLY A CA 1
ATOM 5934 C C . GLY A 1 750 ? 18.249 -13.664 -30.437 1.00 92.75 750 GLY A C 1
ATOM 5935 O O . GLY A 1 750 ? 17.648 -14.515 -31.098 1.00 92.75 750 GLY A O 1
ATOM 5936 N N . ILE A 1 751 ? 18.410 -12.409 -30.859 1.00 93.81 751 ILE A N 1
ATOM 5937 C CA . ILE A 1 751 ? 17.924 -11.870 -32.134 1.00 93.81 751 ILE A CA 1
ATOM 5938 C C . ILE A 1 751 ? 18.920 -12.227 -33.237 1.00 93.81 751 ILE A C 1
ATOM 5940 O O . ILE A 1 751 ? 20.116 -11.955 -33.130 1.00 93.81 751 ILE A O 1
ATOM 5944 N N . ARG A 1 752 ? 18.433 -12.829 -34.326 1.00 91.69 752 ARG A N 1
ATOM 5945 C CA . ARG A 1 752 ? 19.288 -13.249 -35.450 1.00 91.69 752 ARG A CA 1
ATOM 5946 C C . ARG A 1 752 ? 19.370 -12.182 -36.538 1.00 91.69 752 ARG A C 1
ATOM 5948 O O . ARG A 1 752 ? 18.442 -11.401 -36.736 1.00 91.69 752 ARG A O 1
ATOM 5955 N N . ALA A 1 753 ? 20.460 -12.204 -37.305 1.00 89.12 753 ALA A N 1
ATOM 5956 C CA . ALA A 1 753 ? 20.597 -11.368 -38.494 1.00 89.12 753 ALA A CA 1
ATOM 5957 C C . ALA A 1 753 ? 19.408 -11.579 -39.453 1.00 89.12 753 ALA A C 1
ATOM 5959 O O . ALA A 1 753 ? 19.053 -12.716 -39.769 1.00 89.12 753 ALA A O 1
ATOM 5960 N N . GLY A 1 754 ? 18.795 -10.478 -39.893 1.00 86.38 754 GLY A N 1
ATOM 5961 C CA . GLY A 1 754 ? 17.611 -10.484 -40.756 1.00 86.38 754 GLY A CA 1
ATOM 5962 C C . GLY A 1 754 ? 16.283 -10.777 -40.047 1.00 86.38 754 GLY A C 1
ATOM 5963 O O . GLY A 1 754 ? 15.248 -10.674 -40.687 1.00 86.38 754 GLY A O 1
ATOM 5964 N N . GLU A 1 755 ? 16.272 -11.108 -38.748 1.00 91.00 755 GLU A N 1
ATOM 5965 C CA . GLU A 1 755 ? 15.014 -11.300 -38.006 1.00 91.00 755 GLU A CA 1
ATOM 5966 C C . GLU A 1 755 ? 14.258 -9.982 -37.831 1.00 91.00 755 GLU A C 1
ATOM 5968 O O . GLU A 1 755 ? 13.036 -9.961 -37.911 1.00 91.00 755 GLU A O 1
ATOM 5973 N N . VAL A 1 756 ? 14.988 -8.888 -37.615 1.00 90.75 756 VAL A N 1
ATOM 5974 C CA . VAL A 1 756 ? 14.445 -7.535 -37.493 1.00 90.75 756 VAL A CA 1
ATOM 5975 C C . VAL A 1 756 ? 15.104 -6.666 -38.554 1.00 90.75 756 VAL A C 1
ATOM 5977 O O . VAL A 1 756 ? 16.317 -6.464 -38.525 1.00 90.75 756 VAL A O 1
ATOM 5980 N N . VAL A 1 757 ? 14.300 -6.148 -39.479 1.00 90.06 757 VAL A N 1
ATOM 5981 C CA . VAL A 1 757 ? 14.767 -5.298 -40.592 1.00 90.06 757 VAL A CA 1
ATOM 5982 C C . VAL A 1 757 ? 14.463 -3.814 -40.383 1.00 90.06 757 VAL A C 1
ATOM 5984 O O . VAL A 1 757 ? 15.045 -2.956 -41.044 1.00 90.06 757 VAL A O 1
ATOM 5987 N N . GLN A 1 758 ? 13.554 -3.495 -39.460 1.00 93.31 758 GLN A N 1
ATOM 5988 C CA . GLN A 1 758 ? 13.168 -2.125 -39.139 1.00 93.31 758 GLN A CA 1
ATOM 5989 C C . GLN A 1 758 ? 12.738 -1.985 -37.677 1.00 93.31 758 GLN A C 1
ATOM 5991 O O . GLN A 1 758 ? 12.215 -2.923 -37.070 1.00 93.31 758 GLN A O 1
ATOM 5996 N N . VAL A 1 759 ? 12.918 -0.781 -37.141 1.00 96.75 759 VAL A N 1
ATOM 5997 C CA . VAL A 1 759 ? 12.404 -0.346 -35.841 1.00 96.75 759 VAL A CA 1
ATOM 5998 C C . VAL A 1 759 ? 11.302 0.678 -36.078 1.00 96.75 759 VAL A C 1
ATOM 6000 O O . VAL A 1 759 ? 11.507 1.641 -36.815 1.00 96.75 759 VAL A O 1
ATOM 6003 N N . THR A 1 760 ? 10.141 0.489 -35.451 1.00 97.38 760 THR A N 1
ATOM 6004 C CA . THR A 1 760 ? 8.973 1.368 -35.621 1.00 97.38 760 THR A CA 1
ATOM 6005 C C . THR A 1 760 ? 8.618 2.053 -34.307 1.00 97.38 760 THR A C 1
ATOM 6007 O O . THR A 1 760 ? 8.348 1.375 -33.321 1.00 97.38 760 THR A O 1
ATOM 6010 N N . ASP A 1 761 ? 8.548 3.385 -34.283 1.00 98.06 761 ASP A N 1
ATOM 6011 C CA . ASP A 1 761 ? 7.898 4.109 -33.190 1.00 98.06 761 ASP A CA 1
ATOM 6012 C C . ASP A 1 761 ? 6.382 3.938 -33.300 1.00 98.06 761 ASP A C 1
ATOM 6014 O O . ASP A 1 761 ? 5.713 4.537 -34.141 1.00 98.06 761 ASP A O 1
ATOM 6018 N N . THR A 1 762 ? 5.820 3.121 -32.420 1.00 97.94 762 THR A N 1
ATOM 6019 C CA . THR A 1 762 ? 4.388 2.807 -32.411 1.00 97.94 762 THR A CA 1
ATOM 6020 C C . THR A 1 762 ? 3.508 3.993 -32.008 1.00 97.94 762 THR A C 1
ATOM 6022 O O . THR A 1 762 ? 2.306 3.947 -32.257 1.00 97.94 762 THR A O 1
ATOM 6025 N N . THR A 1 763 ? 4.079 5.066 -31.443 1.00 97.50 763 THR A N 1
ATOM 6026 C CA . THR A 1 763 ? 3.318 6.272 -31.067 1.00 97.50 763 THR A CA 1
ATOM 6027 C C . THR A 1 763 ? 3.104 7.235 -32.235 1.00 97.50 763 THR A C 1
ATOM 6029 O O . THR A 1 763 ? 2.197 8.065 -32.188 1.00 97.50 763 THR A O 1
ATOM 6032 N N . THR A 1 764 ? 3.931 7.155 -33.282 1.00 96.50 764 THR A N 1
ATOM 6033 C CA . THR A 1 764 ? 3.882 8.059 -34.448 1.00 96.50 764 THR A CA 1
ATOM 6034 C C . THR A 1 764 ? 3.751 7.322 -35.782 1.00 96.50 764 THR A C 1
ATOM 6036 O O . THR A 1 764 ? 3.331 7.918 -36.772 1.00 96.50 764 THR A O 1
ATOM 6039 N N . GLY A 1 765 ? 4.096 6.033 -35.825 1.00 96.12 765 GLY A N 1
ATOM 6040 C CA . GLY A 1 765 ? 4.202 5.228 -37.042 1.00 96.12 765 GLY A CA 1
ATOM 6041 C C . GLY A 1 765 ? 5.524 5.405 -37.796 1.00 96.12 765 GLY A C 1
ATOM 6042 O O . GLY A 1 765 ? 5.739 4.726 -38.803 1.00 96.12 765 GLY A O 1
ATOM 6043 N N . ALA A 1 766 ? 6.419 6.285 -37.331 1.00 96.38 766 ALA A N 1
ATOM 6044 C CA . ALA A 1 766 ? 7.736 6.461 -37.933 1.00 96.38 766 ALA A CA 1
ATOM 6045 C C . ALA A 1 766 ? 8.531 5.150 -37.866 1.00 96.38 766 ALA A C 1
ATOM 6047 O O . ALA A 1 766 ? 8.479 4.435 -36.868 1.00 96.38 766 ALA A O 1
ATOM 6048 N N . SER A 1 767 ? 9.229 4.807 -38.946 1.00 96.50 767 SER A N 1
ATOM 6049 C CA . SER A 1 767 ? 10.013 3.575 -39.032 1.00 96.50 767 SER A CA 1
ATOM 6050 C C . SER A 1 767 ? 11.380 3.857 -39.629 1.00 96.50 767 SER A C 1
ATOM 6052 O O . SER A 1 767 ? 11.499 4.642 -40.570 1.00 96.50 767 SER A O 1
ATOM 6054 N N . TRP A 1 768 ? 12.391 3.186 -39.093 1.00 96.31 768 TRP A N 1
ATOM 6055 C CA . TRP A 1 768 ? 13.781 3.325 -39.503 1.00 96.31 768 TRP A CA 1
ATOM 6056 C C . TRP A 1 768 ? 14.385 1.947 -39.774 1.00 96.31 768 TRP A C 1
ATOM 6058 O O . TRP A 1 768 ? 14.045 0.992 -39.067 1.00 96.31 768 TRP A O 1
ATOM 6068 N N . PRO A 1 769 ? 15.258 1.812 -40.786 1.00 95.75 769 PRO A N 1
ATOM 6069 C CA . PRO A 1 769 ? 15.938 0.552 -41.053 1.00 95.75 769 PRO A CA 1
ATOM 6070 C C . PRO A 1 769 ? 16.806 0.145 -39.858 1.00 95.75 769 PRO A C 1
ATOM 6072 O O . PRO A 1 769 ? 17.391 0.994 -39.180 1.00 95.75 769 PRO A O 1
ATOM 6075 N N . ALA A 1 770 ? 16.877 -1.160 -39.616 1.00 94.81 770 ALA A N 1
ATOM 6076 C CA . ALA A 1 770 ? 17.746 -1.754 -38.614 1.00 94.81 770 ALA A CA 1
ATOM 6077 C C . ALA A 1 770 ? 18.898 -2.491 -39.302 1.00 94.81 770 ALA A C 1
ATOM 6079 O O . ALA A 1 770 ? 18.685 -3.265 -40.235 1.00 94.81 770 ALA A O 1
ATOM 6080 N N . GLU A 1 771 ? 20.115 -2.271 -38.822 1.00 94.62 771 GLU A N 1
ATOM 6081 C CA . GLU A 1 771 ? 21.320 -2.931 -39.314 1.00 94.62 771 GLU A CA 1
ATOM 6082 C C . GLU A 1 771 ? 21.864 -3.876 -38.247 1.00 94.62 771 GLU A C 1
ATOM 6084 O O . GLU A 1 771 ? 21.965 -3.518 -37.074 1.00 94.62 771 GLU A O 1
ATOM 6089 N N . PHE A 1 772 ? 22.219 -5.092 -38.660 1.00 94.00 772 PHE A N 1
ATOM 6090 C CA . PHE A 1 772 ? 22.832 -6.086 -37.787 1.00 94.00 772 PHE A CA 1
ATOM 6091 C C . PHE A 1 772 ? 24.332 -6.168 -38.076 1.00 94.00 772 PHE A C 1
ATOM 6093 O O . PHE A 1 772 ? 24.723 -6.485 -39.201 1.00 94.00 772 PHE A O 1
ATOM 6100 N N . ALA A 1 773 ? 25.163 -5.925 -37.067 1.00 91.69 773 ALA A N 1
ATOM 6101 C CA . ALA A 1 773 ? 26.615 -6.056 -37.155 1.00 91.69 773 ALA A CA 1
ATOM 6102 C C . ALA A 1 773 ? 27.195 -6.417 -35.783 1.00 91.69 773 ALA A C 1
ATOM 6104 O O . ALA A 1 773 ? 26.746 -5.888 -34.772 1.00 91.69 773 ALA A O 1
ATOM 6105 N N . ASP A 1 774 ? 28.180 -7.321 -35.753 1.00 91.81 774 ASP A N 1
ATOM 6106 C CA . ASP A 1 774 ? 28.949 -7.678 -34.549 1.00 91.81 774 ASP A CA 1
ATOM 6107 C C . ASP A 1 774 ? 28.092 -8.034 -33.316 1.00 91.81 774 ASP A C 1
ATOM 6109 O O . ASP A 1 774 ? 28.371 -7.606 -32.200 1.00 91.81 774 ASP A O 1
ATOM 6113 N N . GLY A 1 775 ? 27.006 -8.791 -33.520 1.00 92.12 775 GLY A N 1
ATOM 6114 C CA . GLY A 1 775 ? 26.093 -9.193 -32.437 1.00 92.12 775 GLY A CA 1
ATOM 6115 C C . GLY A 1 775 ? 25.177 -8.071 -31.930 1.00 92.12 775 GLY A C 1
ATOM 6116 O O . GLY A 1 775 ? 24.426 -8.275 -30.979 1.00 92.12 775 GLY A O 1
ATOM 6117 N N . GLN A 1 776 ? 25.193 -6.902 -32.574 1.00 96.19 776 GLN A N 1
ATOM 6118 C CA . GLN A 1 776 ? 24.356 -5.754 -32.245 1.00 96.19 776 GLN A CA 1
ATOM 6119 C C . GLN A 1 776 ? 23.342 -5.466 -33.347 1.00 96.19 776 GLN A C 1
ATOM 6121 O O . GLN A 1 776 ? 23.611 -5.637 -34.538 1.00 96.19 776 GLN A O 1
ATOM 6126 N N . LEU A 1 777 ? 22.184 -4.956 -32.936 1.00 96.69 777 LEU A N 1
ATOM 6127 C CA . LEU A 1 777 ? 21.215 -4.334 -33.825 1.00 96.69 777 LEU A CA 1
ATOM 6128 C C . LEU A 1 777 ? 21.253 -2.822 -33.621 1.00 96.69 777 LEU A C 1
ATOM 6130 O O . LEU A 1 777 ? 21.148 -2.336 -32.496 1.00 96.69 777 LEU A O 1
ATOM 6134 N N . ARG A 1 778 ? 21.398 -2.079 -34.716 1.00 97.50 778 ARG A N 1
ATOM 6135 C CA . ARG A 1 778 ? 21.527 -0.622 -34.724 1.00 97.50 778 ARG A CA 1
ATOM 6136 C C . ARG A 1 778 ? 20.421 0.013 -35.552 1.00 97.50 778 ARG A C 1
ATOM 6138 O O . ARG A 1 778 ? 20.166 -0.427 -36.667 1.00 97.50 778 ARG A O 1
ATOM 6145 N N . ALA A 1 779 ? 19.790 1.059 -35.029 1.00 97.25 779 ALA A N 1
ATOM 6146 C CA . ALA A 1 779 ? 18.805 1.845 -35.769 1.00 97.25 779 ALA A CA 1
ATOM 6147 C C . ALA A 1 779 ? 18.993 3.339 -35.489 1.00 97.25 779 ALA A C 1
ATOM 6149 O O . ALA A 1 779 ? 18.998 3.761 -34.333 1.00 97.25 779 ALA A O 1
ATOM 6150 N N . PHE A 1 780 ? 19.138 4.136 -36.548 1.00 97.56 780 PHE A N 1
ATOM 6151 C CA . PHE A 1 780 ? 19.175 5.596 -36.456 1.00 97.56 780 PHE A CA 1
ATOM 6152 C C . PHE A 1 780 ? 17.753 6.130 -36.352 1.00 97.56 780 PHE A C 1
ATOM 6154 O O . PHE A 1 780 ? 16.927 5.820 -37.206 1.00 97.56 780 PHE A O 1
ATOM 6161 N N . PHE A 1 781 ? 17.467 6.939 -35.338 1.00 97.19 781 PHE A N 1
ATOM 6162 C CA . PHE A 1 781 ? 16.132 7.484 -35.107 1.00 97.19 781 PHE A CA 1
ATOM 6163 C C . PHE A 1 781 ? 16.203 8.902 -34.532 1.00 97.19 781 PHE A C 1
ATOM 6165 O O . PHE A 1 781 ? 17.257 9.378 -34.103 1.00 97.19 781 PHE A O 1
ATOM 6172 N N . SER A 1 782 ? 15.056 9.578 -34.521 1.00 96.50 782 SER A N 1
ATOM 6173 C CA . SER A 1 782 ? 14.916 10.923 -33.966 1.00 96.50 782 SER A CA 1
ATOM 6174 C C . SER A 1 782 ? 13.701 11.014 -33.051 1.00 96.50 782 SER A C 1
ATOM 6176 O O . SER A 1 782 ? 12.643 10.479 -33.387 1.00 96.50 782 SER A O 1
ATOM 6178 N N . ILE A 1 783 ? 13.822 11.747 -31.946 1.00 96.62 783 ILE A N 1
ATOM 6179 C CA . ILE A 1 783 ? 12.715 12.076 -31.038 1.00 96.62 783 ILE A CA 1
ATOM 6180 C C . ILE A 1 783 ? 12.641 13.591 -30.885 1.00 96.62 783 ILE A C 1
ATOM 6182 O O . ILE A 1 783 ? 13.662 14.271 -30.794 1.00 96.62 783 ILE A O 1
ATOM 6186 N N . ALA A 1 784 ? 11.424 14.131 -30.848 1.00 97.19 784 ALA A N 1
ATOM 6187 C CA . ALA A 1 784 ? 11.209 15.548 -30.593 1.00 97.19 784 ALA A CA 1
ATOM 6188 C C . ALA A 1 784 ? 11.730 15.981 -29.205 1.00 97.19 784 ALA A C 1
ATOM 6190 O O . ALA A 1 784 ? 12.055 15.169 -28.335 1.00 97.19 784 ALA A O 1
ATOM 6191 N N . ALA A 1 785 ? 11.833 17.293 -29.009 1.00 97.19 785 ALA A N 1
ATOM 6192 C CA . ALA A 1 785 ? 12.099 17.866 -27.696 1.00 97.19 785 ALA A CA 1
ATOM 6193 C C . ALA A 1 785 ? 10.980 17.501 -26.709 1.00 97.19 785 ALA A C 1
ATOM 6195 O O . ALA A 1 785 ? 9.808 17.545 -27.087 1.00 97.19 785 ALA A O 1
ATOM 6196 N N . GLU A 1 786 ? 11.345 17.187 -25.465 1.00 96.81 786 GLU A N 1
ATOM 6197 C CA . GLU A 1 786 ? 10.407 16.890 -24.370 1.00 96.81 786 GLU A CA 1
ATOM 6198 C C . GLU A 1 786 ? 9.366 15.811 -24.743 1.00 96.81 786 GLU A C 1
ATOM 6200 O O . GLU A 1 786 ? 8.206 15.904 -24.343 1.00 96.81 786 GLU A O 1
ATOM 6205 N N . ASP A 1 787 ? 9.753 14.795 -25.530 1.00 97.62 787 ASP A N 1
ATOM 6206 C CA . ASP A 1 787 ? 8.839 13.769 -26.052 1.00 97.62 787 ASP A CA 1
ATOM 6207 C C . ASP A 1 787 ? 9.332 12.330 -25.858 1.00 97.62 787 ASP A C 1
ATOM 6209 O O . ASP A 1 787 ? 10.522 12.074 -25.655 1.00 97.62 787 ASP A O 1
ATOM 6213 N N . VAL A 1 788 ? 8.386 11.386 -25.902 1.00 98.38 788 VAL A N 1
ATOM 6214 C CA . VAL A 1 788 ? 8.622 9.947 -25.710 1.00 98.38 788 VAL A CA 1
ATOM 6215 C C . VAL A 1 788 ? 8.285 9.161 -26.977 1.00 98.38 788 VAL A C 1
ATOM 6217 O O . VAL A 1 788 ? 7.271 9.427 -27.625 1.00 98.38 788 VAL A O 1
ATOM 6220 N N . ALA A 1 789 ? 9.111 8.168 -27.304 1.00 98.31 789 ALA A N 1
ATOM 6221 C CA . ALA A 1 789 ? 8.873 7.205 -28.377 1.00 98.31 789 ALA A CA 1
ATOM 6222 C C . ALA A 1 789 ? 8.746 5.783 -27.818 1.00 98.31 789 ALA A C 1
ATOM 6224 O O . ALA A 1 789 ? 9.347 5.455 -26.793 1.00 98.31 789 ALA A O 1
ATOM 6225 N N . VAL A 1 790 ? 8.000 4.926 -28.520 1.00 98.69 790 VAL A N 1
ATOM 6226 C CA . VAL A 1 790 ? 7.887 3.493 -28.207 1.00 98.69 790 VAL A CA 1
ATOM 6227 C C . VAL A 1 790 ? 8.352 2.692 -29.414 1.00 98.69 790 VAL A C 1
ATOM 6229 O O . VAL A 1 790 ? 7.570 2.382 -30.313 1.00 98.69 790 VAL A O 1
ATOM 6232 N N . LEU A 1 791 ? 9.642 2.371 -29.417 1.00 98.62 791 LEU A N 1
ATOM 6233 C CA . LEU A 1 791 ? 10.363 1.706 -30.493 1.00 98.62 791 LEU A CA 1
ATOM 6234 C C . LEU A 1 791 ? 10.129 0.194 -30.437 1.00 98.62 791 LEU A C 1
ATOM 6236 O O . LEU A 1 791 ? 10.646 -0.491 -29.558 1.00 98.62 791 LEU A O 1
ATOM 6240 N N . GLN A 1 792 ? 9.354 -0.338 -31.374 1.00 98.06 792 GLN A N 1
ATOM 6241 C CA . GLN A 1 792 ? 9.117 -1.768 -31.532 1.00 98.06 792 GLN A CA 1
ATOM 6242 C C . GLN A 1 792 ? 10.154 -2.386 -32.474 1.00 98.06 792 GLN A C 1
ATOM 6244 O O . GLN A 1 792 ? 10.303 -1.946 -33.615 1.00 98.06 792 GLN A O 1
ATOM 6249 N N . LEU A 1 793 ? 10.803 -3.460 -32.020 1.00 96.06 793 LEU A N 1
ATOM 6250 C CA . LEU A 1 793 ? 11.582 -4.362 -32.866 1.00 96.06 793 LEU A CA 1
ATOM 6251 C C . LEU A 1 793 ? 10.652 -5.483 -33.322 1.00 96.06 793 LEU A C 1
ATOM 6253 O O . LEU A 1 793 ? 10.325 -6.389 -32.551 1.00 96.06 793 LEU A O 1
ATOM 6257 N N . LYS A 1 794 ? 10.183 -5.398 -34.564 1.00 84.44 794 LYS A N 1
ATOM 6258 C CA . LYS A 1 794 ? 9.233 -6.361 -35.121 1.00 84.44 794 LYS A CA 1
ATOM 6259 C C . LYS A 1 794 ? 9.977 -7.434 -35.916 1.00 84.44 794 LYS A C 1
ATOM 6261 O O . LYS A 1 794 ? 10.808 -7.097 -36.754 1.00 84.44 794 LYS A O 1
ATOM 6266 N N . ALA A 1 795 ? 9.657 -8.701 -35.651 1.00 82.75 795 ALA A N 1
ATOM 6267 C CA . ALA A 1 795 ? 10.105 -9.804 -36.498 1.00 82.75 795 ALA A CA 1
ATOM 6268 C C . ALA A 1 795 ? 9.361 -9.793 -37.845 1.00 82.75 795 ALA A C 1
ATOM 6270 O O . ALA A 1 795 ? 8.161 -9.496 -37.857 1.00 82.75 795 ALA A O 1
ATOM 6271 N N . GLU A 1 796 ? 10.052 -10.125 -38.940 1.00 64.62 796 GLU A N 1
ATOM 6272 C CA . GLU A 1 796 ? 9.406 -10.404 -40.239 1.00 64.62 796 GLU A CA 1
ATOM 6273 C C . GLU A 1 796 ? 8.462 -11.616 -40.206 1.00 64.62 796 GLU A C 1
ATOM 6275 O O . GLU A 1 796 ? 8.773 -12.625 -39.520 1.00 64.62 796 GLU A O 1
#

Solvent-accessible surface area (backbone atoms only — not comparable to full-atom values): 40934 Å² total; per-residue (Å²): 115,80,68,60,62,54,53,56,53,52,49,52,48,53,52,44,67,75,28,76,82,64,68,70,75,72,69,76,94,36,52,37,35,38,37,30,31,32,64,82,78,73,40,79,27,34,69,48,71,39,62,68,51,72,66,33,73,47,73,41,74,32,92,54,25,40,38,38,38,38,33,40,64,50,85,68,37,37,40,38,40,40,39,41,33,51,75,73,72,52,77,38,29,32,39,37,37,42,35,41,58,41,84,34,62,57,18,33,37,39,81,47,86,86,44,69,46,73,37,53,74,86,50,77,48,78,45,55,42,58,63,54,49,32,36,19,50,82,70,70,63,66,15,44,33,42,32,48,51,69,87,61,70,64,60,62,37,43,32,42,36,28,62,26,41,31,46,34,32,55,31,11,23,28,63,61,29,39,80,86,27,38,18,14,31,67,50,54,34,37,44,27,69,26,48,27,92,42,39,37,21,33,44,49,48,51,51,47,70,77,41,48,81,49,50,56,63,73,58,81,74,60,50,21,46,38,32,89,55,67,73,94,72,47,70,68,51,69,56,31,24,41,28,56,44,47,85,66,69,43,74,61,29,57,74,53,63,24,37,26,16,30,70,46,64,55,28,58,50,75,46,82,44,96,61,70,58,93,48,72,67,55,40,51,53,53,50,53,51,61,73,71,49,72,34,36,32,78,48,51,70,37,77,33,47,65,31,70,89,57,50,88,58,88,62,18,11,40,34,28,68,43,83,54,32,73,48,68,28,22,35,33,35,81,34,79,63,63,44,93,56,52,62,40,39,38,41,35,34,31,40,28,34,41,65,24,46,68,75,67,38,69,43,45,15,44,35,30,37,33,35,30,71,89,72,51,75,51,74,77,45,62,32,51,45,85,61,31,68,47,71,80,41,78,36,68,42,76,47,80,54,100,54,22,42,29,32,39,39,38,25,48,34,43,22,59,59,30,31,34,35,38,34,42,28,62,38,36,34,26,35,72,92,37,74,89,49,65,61,42,64,52,35,34,47,72,47,78,33,80,53,67,68,60,48,44,45,75,70,37,40,32,12,35,96,84,71,43,71,38,65,45,82,41,44,58,93,78,54,95,65,73,55,96,67,71,47,30,33,41,41,33,25,23,51,20,30,55,59,54,74,61,49,90,100,41,68,65,39,41,21,50,41,49,46,52,50,52,52,55,47,35,73,75,37,72,80,48,40,37,39,25,38,42,53,60,58,37,55,29,38,70,36,60,26,50,44,69,89,53,36,54,46,50,83,49,42,30,22,42,42,90,87,80,53,44,57,25,43,54,24,42,50,26,47,45,47,26,35,44,53,42,40,68,66,30,46,87,74,75,22,42,39,34,32,29,31,62,73,62,63,72,50,48,55,51,37,46,48,28,39,31,45,24,30,49,57,73,83,82,50,68,71,59,52,49,46,54,36,67,49,35,48,46,24,50,36,35,36,51,27,42,41,74,88,47,52,43,74,39,60,71,56,36,52,53,44,47,41,54,19,50,43,61,46,38,31,78,15,48,25,36,62,47,60,59,50,46,72,77,41,41,67,56,51,70,36,42,47,68,44,36,46,52,40,40,72,32,22,57,42,65,65,50,60,56,52,54,46,72,75,79,57,51,75,37,25,15,32,74,33,41,87,70,40,21,35,35,21,38,33,29,81,44,89,54,63,47,72,36,32,44,41,30,44,20,55,84,50,69,57,55,83,76,39,45,56,39,39,30,25,61,50,77,69,51,68,32,60,34,48,71,56,95,55,28,36,35,30,63,51,73,44,54,44,63,33,62,44,39,35,32,39,45,49,120

Foldseek 3Di:
DVVVVVVVVVLVVVVCLVDVPDPAPQDDFWKKWKWKAQPVVRDTQDIDIWGQDAFTKDWDGGPQKIKIWTWHDDSFFIKIKIKIFGRPQAKTWMKIKIWTFDQQDQKWWDDFLPDIDGAHQPDKDKDQQDQKIWIAHPDDFKTKMKGFQLQADFGWIWMDHRGGIMIIGTFIEHCLADDQRRRMAMTMMTMGIFGRVQINLRVLQVSCSVPVLLQDQQDQQAAAEAEPAQLVPFDPLSRAAEYADDPPPLVSCVVSNHFFAYADAQFKFKDFFLDADPDDVSVVVRLVVVQPFFDFPQKAWDSWGWDQPDFPDDRTWIKDAFDDQADKGWIKHKQFPQDPWWFKKKKKWKKFFAQKFAAKDAQQFWFKWWAFPVGDIDGTDTFIDGGHGDGIDMTMDIDGDPGHTGIIIIINIHHHGIHGMMIIADIAIATPVGRPDGSDPCRGSNHGDGDQSSVLCVQFFFADPVRHGDWDFFQDPPDLDRPPGGTGMIMTTGQLACQRDDDPPHDDRSLVVVLVVFLVSCVVPVSRQAHEYEDLCDRLVVDWGPPSSCNHSQDHGWRADPPVRGTTRRSNRSSLNSLQVSCVSAVVSSHFYAYEDPADSSNLSVLSSHSEAEHADLDQDPSVLSSQCSSNFLRAYEDAYACVSNVVVPVVSVLSVLLSCLQSLHHDHHHPPSVVCCVSPVLSCVQRSVLSSLQSSQTWRSRAQKAKVVHAWDWTWGHQAQASKTKIKTFAQAQAKDKTKIKGQQVSSVHDALQFQWKAFSSPRDIFGWDDDDSIIMTIDMDGHRHMTIIIRHGD